Protein 4V3D (pdb70)

Radius of gyration: 32.62 Å; Cα contacts (8 Å, |Δi|>4): 1099; chains: 4; bounding box: 91×90×87 Å

InterPro domains:
  IPR011161 MHC class I-like antigen recognition-like [PF16497] (8-192)
  IPR011162 MHC classes I/II-like antigen recognition protein [SSF54452] (26-194)
  IPR015669 Endothelial protein C receptor [PTHR15349] (2-238)
  IPR037055 MHC class I-like antigen recognition-like superfamily [G3DSA:3.30.500.10] (18-210)

Solvent-accessible surface area: 38132 Å² total; per-residue (Å²): 105,139,54,103,86,22,94,0,46,3,1,43,3,32,125,162,183,33,156,0,29,92,40,0,30,78,7,24,88,24,136,151,101,154,76,9,74,8,47,12,37,11,67,0,78,28,47,126,185,138,107,111,21,97,0,95,4,44,58,13,74,77,122,65,164,110,64,99,100,86,10,43,2,26,60,2,16,10,37,6,1,38,22,3,1,13,3,1,6,53,0,28,56,28,6,74,129,10,93,110,80,60,57,134,97,28,111,66,149,16,18,127,9,2,94,4,1,26,62,0,5,118,26,9,54,84,2,7,66,28,0,36,109,8,29,97,95,127,132,119,12,36,115,52,17,27,11,43,14,68,26,4,5,12,7,12,2,6,0,1,6,75,81,36,132,120,7,55,54,60,6,68,96,4,46,106,27,0,93,129,24,67,86,93,115,138,68,4,1,4,74,3,2,4,66,10,0,88,84,21,2,70,90,12,86,100,61,43,116,100,121,82,12,29,29,42,11,39,0,89,1,115,43,12,19,38,0,102,2,40,8,64,10,32,14,22,58,134,40,5,21,4,22,14,5,33,10,26,104,13,38,11,13,15,25,80,77,44,19,128,116,146,32,30,53,165,51,56,72,45,47,53,36,67,5,19,22,25,12,0,18,11,10,2,5,44,51,53,96,101,34,90,49,108,10,41,11,97,1,56,15,0,0,57,42,42,139,150,64,81,163,22,101,4,18,11,87,18,18,40,104,78,72,64,28,1,10,2,85,17,87,152,0,57,13,84,42,54,38,173,102,138,40,43,29,12,78,2,10,28,101,10,14,43,63,21,95,64,11,49,98,91,26,56,94,69,0,43,61,76,2,19,80,30,0,108,144,54,109,137,22,98,0,79,3,23,32,0,31,91,173,189,43,155,0,23,93,44,0,43,100,18,24,114,139,131,50,37,53,8,59,0,81,56,72,137,176,122,119,109,23,105,0,96,27,55,182,246,101,116,95,13,42,2,17,65,2,16,9,36,5,2,34,12,4,0,6,2,1,6,36,0,29,60,39,4,95,202,41,112,127,119,111,19,48,118,18,4,104,3,0,26,69,0,5,120,35,9,47,83,1,20,67,30,0,45,125,19,26,120,86,127,143,96,12,45,122,48,17,51,19,45,14,65,28,5,4,10,8,11,0,7,2,0,2,62,82,37,131,122,6,39,55,60,5,63,101,4,44,104,35,0,94,132,21,60,81,94,73,222,145,79,4,0,4,89,5,2,1,46,10,1,76,85,16,3,70,85,0,102,96,49,56,125,167,143,86,11,33,28,41,10,40,0,76,2,133,38,12,19,49,6,113,1,12,8,48,8,27,38,15,64,115,19,8,21,2,23,22,4,50,20,46,115,13,58,12,30,26,17,83,114,42,15,125,117,146,28,30,54,164,49,58,72,44,46,58,31,65,5,29,19,24,10,0,18,10,10,3,7,43,54,65,100,100,31,90,48,106,11,42,13,100,1,55,14,0,0,49,45,43,132,162,66,76,166,23,100,5,16,12,88,18,19,36,101,79,70,72,28,1,10,1,96,17,106,170,0,47,13,82,41,54,39,171,106,126,44,44,31,12,78,0,10,29,95,6,14,42,64,20,90,58,10,48,102,88,26,56,96,70,0,44,60,73,2,19,111,34,10,120,142,67

Sequence (733 aa):
GDAKNTEINVINSGDKEGYIFEKLSEFCTNENNENGKNYEQWKCYYDNKKNNNKCKMEINIANSKLKNKVTSFDEFFDFWVRKLLIDTIKWETELTYCINNTDVTDCNKCNKNCVCFDKWVKQKEDEWTNIMKLFTNKHDIPKKYYLNINDLFDSFFFQVIYKFNEGEAKWNELKENLKKQIASSSEAAIKVLFNHIKEIATICKDNNTNQRLHMLQISYFRDPYHVWYQGNASLGGHLTHVLEGPDTNTTIIQLQPLQEPESWARTQSGLQSYLLQFHGLVRLVHQERTLAFPLTIRCFLGCELPPEGSRAHVFFEVAVNGSSFVSFRPERALWQADTQVTSGVVTFTLQQLNAYNRTRYELREFLEDTCVQYVQKHINTEINVINSGDKEGYIFEKLSEFCTNNYEQWKCYYDNKKNNNKCKMEIKNKVTSFDEFFDFWVRKLLIDTIKWETELTYCICNKCNKNCVCFDKWVKQKEDEWTNIMKLFTNKHDIPKKYYLNINDLFDSFFFQVIYKFNEGEAKWNELKENLKKQIASSKSEAAIKVLFNHIKEIATICKDNNTNQRLHMLQISYFRDPYHVWYQGNASLGGHLTHVLEGPDTNTTIIQLQPLQEPESWARTQSGLQSYLLQFHGLVRLVHQERTLAFPLTIRCFLGCELPPEGSRAHVFFEVAVNGSSFVSFRPERALWQADTQVTSGVVTFTLQQLNAYNRTRYELREFLEDTCVQYVQKH

Structure (mmCIF, N/CA/C/O backbone):
data_4V3D
#
_entry.id   4V3D
#
_cell.length_a   66.130
_cell.length_b   94.670
_cell.length_c   290.700
_cell.angle_alpha   90.00
_cell.angle_beta   90.00
_cell.angle_gamma   90.00
#
_symmetry.space_group_name_H-M   'C 2 2 21'
#
loop_
_entity.id
_entity.type
_entity.pdbx_description
1 polymer 'HB3VAR03 CIDRA DOMAIN'
2 polymer 'ENDOTHELIAL PROTEIN C RECEPTOR'
3 branched 2-acetamido-2-deoxy-beta-D-glucopyranose-(1-4)-2-acetamido-2-deoxy-beta-D-glucopyranose
4 branched alpha-D-mannopyranose-(1-4)-2-acetamido-2-deoxy-beta-D-glucopyranose-(1-4)-2-acetamido-2-deoxy-beta-D-glucopyranose
5 non-polymer PHOSPHATIDYLETHANOLAMINE
6 non-polymer 2-acetamido-2-deoxy-beta-D-glucopyranose
#
loop_
_atom_site.group_PDB
_atom_site.id
_atom_site.type_symbol
_atom_site.label_atom_id
_atom_site.label_alt_id
_atom_site.label_comp_id
_atom_site.label_asym_id
_atom_site.label_entity_id
_atom_site.label_seq_id
_atom_site.pdbx_PDB_ins_code
_atom_site.Cartn_x
_atom_site.Cartn_y
_atom_site.Cartn_z
_atom_site.occupancy
_atom_site.B_iso_or_equiv
_atom_site.auth_seq_id
_atom_site.auth_comp_id
_atom_site.auth_asym_id
_atom_site.auth_atom_id
_atom_site.pdbx_PDB_model_num
ATOM 1 N N . GLY A 1 32 ? -35.701 -31.941 -47.233 1.00 118.95 499 GLY A N 1
ATOM 2 C CA . GLY A 1 32 ? -35.647 -31.473 -48.610 1.00 115.60 499 GLY A CA 1
ATOM 3 C C . GLY A 1 32 ? -35.275 -32.569 -49.585 1.00 118.10 499 GLY A C 1
ATOM 4 O O . GLY A 1 32 ? -34.256 -33.242 -49.396 1.00 115.87 499 GLY A O 1
ATOM 5 N N . ASP A 1 33 ? -36.108 -32.752 -50.640 1.00 114.93 500 ASP A N 1
ATOM 6 C CA . ASP A 1 33 ? -35.924 -33.755 -51.705 1.00 113.10 500 ASP A CA 1
ATOM 7 C C . ASP A 1 33 ? -34.740 -33.398 -52.628 1.00 111.51 500 ASP A C 1
ATOM 8 O O . ASP A 1 33 ? -34.245 -32.268 -52.572 1.00 109.39 500 ASP A O 1
ATOM 13 N N . ALA A 1 34 ? -34.281 -34.367 -53.461 1.00 105.57 501 ALA A N 1
ATOM 14 C CA . ALA A 1 34 ? -33.158 -34.221 -54.399 1.00 100.83 501 ALA A CA 1
ATOM 15 C C . ALA A 1 34 ? -33.494 -33.274 -55.568 1.00 102.80 501 ALA A C 1
ATOM 16 O O . ALA A 1 34 ? -34.582 -33.398 -56.149 1.00 105.19 501 ALA A O 1
ATOM 18 N N . LYS A 1 35 ? -32.565 -32.339 -55.931 1.00 94.10 502 LYS A N 1
ATOM 19 C CA . LYS A 1 35 ? -32.864 -31.408 -57.026 1.00 91.93 502 LYS A CA 1
ATOM 20 C C . LYS A 1 35 ? -31.854 -31.256 -58.171 1.00 88.27 502 LYS A C 1
ATOM 21 O O . LYS A 1 35 ? -30.807 -31.905 -58.169 1.00 84.70 502 LYS A O 1
ATOM 27 N N . ASN A 1 36 ? -32.228 -30.426 -59.178 1.00 82.93 503 ASN A N 1
ATOM 28 C CA . ASN A 1 36 ? -31.488 -30.151 -60.409 1.00 79.07 503 ASN A CA 1
ATOM 29 C C . ASN A 1 36 ? -31.317 -28.649 -60.739 1.00 77.79 503 ASN A C 1
ATOM 30 O O . ASN A 1 36 ? -32.063 -27.822 -60.213 1.00 79.20 503 ASN A O 1
ATOM 35 N N . THR A 1 37 ? -30.363 -28.316 -61.651 1.00 68.69 504 THR A N 1
ATOM 36 C CA . THR A 1 37 ? -30.096 -26.955 -62.151 1.00 66.31 504 THR A CA 1
ATOM 37 C C . THR A 1 37 ? -29.476 -26.867 -63.520 1.00 66.04 504 THR A C 1
ATOM 38 O O . THR A 1 37 ? -28.920 -27.838 -64.021 1.00 63.44 504 THR A O 1
ATOM 42 N N . GLU A 1 38 ? -29.564 -25.663 -64.104 1.00 62.40 505 GLU A N 1
ATOM 43 C CA . GLU A 1 38 ? -29.048 -25.273 -65.402 1.00 61.15 505 GLU A CA 1
ATOM 44 C C . GLU A 1 38 ? -27.926 -24.253 -65.124 1.00 60.45 505 GLU A C 1
ATOM 45 O O . GLU A 1 38 ? -28.146 -23.265 -64.421 1.00 59.50 505 GLU A O 1
ATOM 51 N N . ILE A 1 39 ? -26.706 -24.554 -65.588 1.00 54.06 506 ILE A N 1
ATOM 52 C CA . ILE A 1 39 ? -25.529 -23.695 -65.394 1.00 50.37 506 ILE A CA 1
ATOM 53 C C . ILE A 1 39 ? -24.956 -23.366 -66.768 1.00 50.35 506 ILE A C 1
ATOM 54 O O . ILE A 1 39 ? -24.436 -24.251 -67.440 1.00 47.65 506 ILE A O 1
ATOM 59 N N . ASN A 1 40 ? -25.062 -22.109 -67.190 1.00 48.34 507 ASN A N 1
ATOM 60 C CA . ASN A 1 40 ? -24.465 -21.661 -68.454 1.00 48.05 507 ASN A CA 1
ATOM 61 C C . ASN A 1 40 ? -23.059 -21.216 -68.092 1.00 49.51 507 ASN A C 1
ATOM 62 O O . ASN A 1 40 ? -22.885 -20.210 -67.390 1.00 49.22 507 ASN A O 1
ATOM 67 N N . VAL A 1 41 ? -22.079 -22.027 -68.481 1.00 44.23 508 VAL A N 1
ATOM 68 C CA . VAL A 1 41 ? -20.659 -21.859 -68.187 1.00 41.78 508 VAL A CA 1
ATOM 69 C C . VAL A 1 41 ? -19.943 -21.130 -69.317 1.00 44.83 508 VAL A C 1
ATOM 70 O O . VAL A 1 41 ? -20.110 -21.485 -70.485 1.00 44.59 508 VAL A O 1
ATOM 74 N N . ILE A 1 42 ? -19.154 -20.095 -68.952 1.00 40.45 509 ILE A N 1
ATOM 75 C CA . ILE A 1 42 ? -18.274 -19.345 -69.843 1.00 38.16 509 ILE A CA 1
ATOM 76 C C . ILE A 1 42 ? -16.896 -19.914 -69.633 1.00 42.51 509 ILE A C 1
ATOM 77 O O . ILE A 1 42 ? -16.201 -19.612 -68.654 1.00 41.48 509 ILE A O 1
ATOM 82 N N . ASN A 1 43 ? -16.563 -20.856 -70.509 1.00 40.34 510 ASN A N 1
ATOM 83 C CA . ASN A 1 43 ? -15.321 -21.591 -70.466 1.00 40.19 510 ASN A CA 1
ATOM 84 C C . ASN A 1 43 ? -14.272 -20.983 -71.389 1.00 47.99 510 ASN A C 1
ATOM 85 O O . ASN A 1 43 ? -14.478 -20.931 -72.606 1.00 49.67 510 ASN A O 1
ATOM 90 N N . SER A 1 44 ? -13.142 -20.511 -70.810 1.00 45.81 511 SER A N 1
ATOM 91 C CA . SER A 1 44 ? -12.008 -19.985 -71.581 1.00 45.60 511 SER A CA 1
ATOM 92 C C . SER A 1 44 ? -11.334 -21.219 -72.235 1.00 52.98 511 SER A C 1
ATOM 93 O O . SER A 1 44 ? -11.736 -22.351 -71.961 1.00 53.96 511 SER A O 1
ATOM 96 N N . GLY A 1 45 ? -10.341 -21.026 -73.081 1.00 50.36 512 GLY A N 1
ATOM 97 C CA . GLY A 1 45 ? -9.710 -22.180 -73.713 1.00 51.06 512 GLY A CA 1
ATOM 98 C C . GLY A 1 45 ? -8.859 -23.024 -72.786 1.00 54.42 512 GLY A C 1
ATOM 99 O O . GLY A 1 45 ? -8.936 -22.900 -71.565 1.00 51.79 512 GLY A O 1
ATOM 100 N N . ASP A 1 46 ? -8.037 -23.884 -73.382 1.00 53.21 513 ASP A N 1
ATOM 101 C CA . ASP A 1 46 ? -7.070 -24.739 -72.705 1.00 53.42 513 ASP A CA 1
ATOM 102 C C . ASP A 1 46 ? -5.697 -24.493 -73.356 1.00 56.48 513 ASP A C 1
ATOM 103 O O . ASP A 1 46 ? -4.703 -25.138 -72.983 1.00 56.15 513 ASP A O 1
ATOM 108 N N . LYS A 1 47 ? -5.650 -23.488 -74.272 1.00 50.92 514 LYS A N 1
ATOM 109 C CA . LYS A 1 47 ? -4.479 -23.108 -75.054 1.00 51.22 514 LYS A CA 1
ATOM 110 C C . LYS A 1 47 ? -3.920 -21.696 -74.746 1.00 54.30 514 LYS A C 1
ATOM 111 O O . LYS A 1 47 ? -4.590 -20.895 -74.079 1.00 53.67 514 LYS A O 1
ATOM 117 N N . GLU A 1 48 ? -2.694 -21.397 -75.255 1.00 49.40 515 GLU A N 1
ATOM 118 C CA . GLU A 1 48 ? -2.016 -20.121 -75.049 1.00 48.68 515 GLU A CA 1
ATOM 119 C C . GLU A 1 48 ? -2.612 -18.970 -75.859 1.00 51.78 515 GLU A C 1
ATOM 120 O O . GLU A 1 48 ? -2.737 -19.037 -77.088 1.00 52.48 515 GLU A O 1
ATOM 126 N N . GLY A 1 49 ? -2.851 -17.879 -75.150 1.00 46.64 516 GLY A N 1
ATOM 127 C CA . GLY A 1 49 ? -3.352 -16.628 -75.695 1.00 46.72 516 GLY A CA 1
ATOM 128 C C . GLY A 1 49 ? -3.743 -15.669 -74.592 1.00 48.87 516 GLY A C 1
ATOM 129 O O . GLY A 1 49 ? -3.833 -16.068 -73.425 1.00 47.88 516 GLY A O 1
ATOM 130 N N . TYR A 1 50 ? -3.984 -14.396 -74.950 1.00 43.94 517 TYR A N 1
ATOM 131 C CA . TYR A 1 50 ? -4.463 -13.387 -74.008 1.00 42.42 517 TYR A CA 1
ATOM 132 C C . TYR A 1 50 ? -5.866 -13.837 -73.576 1.00 49.50 517 TYR A C 1
ATOM 133 O O . TYR A 1 50 ? -6.642 -14.261 -74.449 1.00 50.80 517 TYR A O 1
ATOM 142 N N . ILE A 1 51 ? -6.187 -13.765 -72.250 1.00 44.51 518 ILE A N 1
ATOM 143 C CA . ILE A 1 51 ? -7.511 -14.122 -71.710 1.00 42.80 518 ILE A CA 1
ATOM 144 C C . ILE A 1 51 ? -8.646 -13.329 -72.397 1.00 47.60 518 ILE A C 1
ATOM 145 O O . ILE A 1 51 ? -9.673 -13.927 -72.723 1.00 46.23 518 ILE A O 1
ATOM 150 N N . PHE A 1 52 ? -8.426 -12.012 -72.680 1.00 45.68 519 PHE A N 1
ATOM 151 C CA . PHE A 1 52 ? -9.415 -11.199 -73.387 1.00 46.68 519 PHE A CA 1
ATOM 152 C C . PHE A 1 52 ? -9.710 -11.813 -74.750 1.00 49.23 519 PHE A C 1
ATOM 153 O O . PHE A 1 52 ? -10.874 -12.033 -75.057 1.00 49.54 519 PHE A O 1
ATOM 161 N N . GLU A 1 53 ? -8.663 -12.109 -75.548 1.00 45.89 520 GLU A N 1
ATOM 162 C CA . GLU A 1 53 ? -8.764 -12.734 -76.879 1.00 46.38 520 GLU A CA 1
ATOM 163 C C . GLU A 1 53 ? -9.430 -14.102 -76.821 1.00 49.91 520 GLU A C 1
ATOM 164 O O . GLU A 1 53 ? -10.295 -14.388 -77.644 1.00 52.42 520 GLU A O 1
ATOM 170 N N . LYS A 1 54 ? -9.077 -14.925 -75.822 1.00 44.15 521 LYS A N 1
ATOM 171 C CA . LYS A 1 54 ? -9.680 -16.243 -75.590 1.00 42.81 521 LYS A CA 1
ATOM 172 C C . LYS A 1 54 ? -11.186 -16.125 -75.356 1.00 47.93 521 LYS A C 1
ATOM 173 O O . LYS A 1 54 ? -11.944 -16.923 -75.900 1.00 48.80 521 LYS A O 1
ATOM 179 N N . LEU A 1 55 ? -11.610 -15.108 -74.572 1.00 44.88 522 LEU A N 1
ATOM 180 C CA . LEU A 1 55 ? -12.999 -14.790 -74.203 1.00 43.85 522 LEU A CA 1
ATOM 181 C C . LEU A 1 55 ? -13.619 -13.657 -75.052 1.00 49.05 522 LEU A C 1
ATOM 182 O O . LEU A 1 55 ? -14.642 -13.096 -74.664 1.00 49.87 522 LEU A O 1
ATOM 187 N N . SER A 1 56 ? -13.012 -13.327 -76.196 1.00 46.79 523 SER A N 1
ATOM 188 C CA . SER A 1 56 ? -13.446 -12.251 -77.099 1.00 48.35 523 SER A CA 1
ATOM 189 C C . SER A 1 56 ? -14.967 -12.125 -77.357 1.00 50.94 523 SER A C 1
ATOM 190 O O . SER A 1 56 ? -15.534 -11.033 -77.234 1.00 50.81 523 SER A O 1
ATOM 193 N N . GLU A 1 57 ? -15.618 -13.234 -77.707 1.00 45.88 524 GLU A N 1
ATOM 194 C CA . GLU A 1 57 ? -17.055 -13.271 -78.004 1.00 45.48 524 GLU A CA 1
ATOM 195 C C . GLU A 1 57 ? -17.913 -13.035 -76.774 1.00 49.12 524 GLU A C 1
ATOM 196 O O . GLU A 1 57 ? -19.046 -12.597 -76.911 1.00 52.95 524 GLU A O 1
ATOM 202 N N . PHE A 1 58 ? -17.388 -13.326 -75.580 1.00 42.17 525 PHE A N 1
ATOM 203 C CA . PHE A 1 58 ? -18.074 -13.084 -74.309 1.00 40.30 525 PHE A CA 1
ATOM 204 C C . PHE A 1 58 ? -17.963 -11.583 -73.965 1.00 44.24 525 PHE A C 1
ATOM 205 O O . PHE A 1 58 ? -18.949 -10.978 -73.549 1.00 44.35 525 PHE A O 1
ATOM 213 N N . CYS A 1 59 ? -16.762 -10.992 -74.144 1.00 40.61 526 CYS A N 1
ATOM 214 C CA . CYS A 1 59 ? -16.496 -9.580 -73.885 1.00 41.41 526 CYS A CA 1
ATOM 215 C C . CYS A 1 59 ? -17.349 -8.662 -74.733 1.00 45.25 526 CYS A C 1
ATOM 216 O O . CYS A 1 59 ? -17.743 -7.595 -74.250 1.00 44.06 526 CYS A O 1
ATOM 219 N N . THR A 1 60 ? -17.617 -9.064 -76.008 1.00 42.53 527 THR A N 1
ATOM 220 C CA . THR A 1 60 ? -18.385 -8.266 -76.973 1.00 43.70 527 THR A CA 1
ATOM 221 C C . THR A 1 60 ? -19.857 -8.740 -77.132 1.00 49.73 527 THR A C 1
ATOM 222 O O . THR A 1 60 ? -20.523 -8.326 -78.076 1.00 53.15 527 THR A O 1
ATOM 226 N N . ASN A 1 61 ? -20.364 -9.585 -76.204 1.00 45.33 528 ASN A N 1
ATOM 227 C CA . ASN A 1 61 ? -21.704 -10.191 -76.252 1.00 46.83 528 ASN A CA 1
ATOM 228 C C . ASN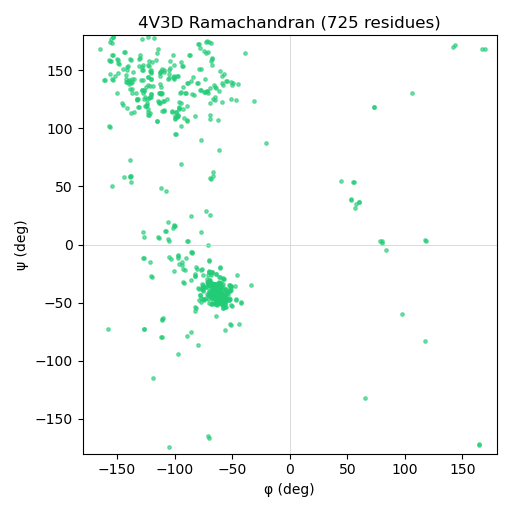 A 1 61 ? -22.946 -9.344 -75.867 1.00 54.00 528 ASN A C 1
ATOM 229 O O . ASN A 1 61 ? -24.062 -9.874 -75.751 1.00 55.29 528 ASN A O 1
ATOM 234 N N . GLU A 1 62 ? -22.763 -8.042 -75.721 1.00 52.18 529 GLU A N 1
ATOM 235 C CA . GLU A 1 62 ? -23.867 -7.117 -75.481 1.00 54.99 529 GLU A CA 1
ATOM 236 C C . GLU A 1 62 ? -24.762 -7.093 -76.754 1.00 62.94 529 GLU A C 1
ATOM 237 O O . GLU A 1 62 ? -24.241 -6.930 -77.865 1.00 61.99 529 GLU A O 1
ATOM 243 N N . ASN A 1 63 ? -26.085 -7.365 -76.586 1.00 63.24 530 ASN A N 1
ATOM 244 C CA . ASN A 1 63 ? -27.105 -7.466 -77.648 1.00 66.13 530 ASN A CA 1
ATOM 245 C C . ASN A 1 63 ? -26.703 -8.528 -78.695 1.00 73.61 530 ASN A C 1
ATOM 246 O O . ASN A 1 63 ? -27.022 -8.416 -79.886 1.00 73.41 530 ASN A O 1
ATOM 251 N N . ASN A 1 64 ? -25.993 -9.568 -78.225 1.00 73.59 531 ASN A N 1
ATOM 252 C CA . ASN A 1 64 ? -25.458 -10.624 -79.073 1.00 75.38 531 ASN A CA 1
ATOM 253 C C . ASN A 1 64 ? -25.657 -12.048 -78.528 1.00 82.07 531 ASN A C 1
ATOM 254 O O . ASN A 1 64 ? -25.528 -12.278 -77.316 1.00 80.93 531 ASN A O 1
ATOM 259 N N . GLU A 1 65 ? -25.943 -12.998 -79.461 1.00 81.28 532 GLU A N 1
ATOM 260 C CA . GLU A 1 65 ? -26.153 -14.441 -79.251 1.00 81.80 532 GLU A CA 1
ATOM 261 C C . GLU A 1 65 ? -24.922 -15.138 -78.648 1.00 84.95 532 GLU A C 1
ATOM 262 O O . GLU A 1 65 ? -23.786 -14.730 -78.925 1.00 83.51 532 GLU A O 1
ATOM 268 N N . ASN A 1 66 ? -25.165 -16.212 -77.859 1.00 81.77 533 ASN A N 1
ATOM 269 C CA . ASN A 1 66 ? -24.165 -17.055 -77.181 1.00 79.79 533 ASN A CA 1
ATOM 270 C C . ASN A 1 66 ? -23.038 -17.444 -78.145 1.00 82.56 533 ASN A C 1
ATOM 271 O O . ASN A 1 66 ? -23.315 -17.948 -79.238 1.00 83.77 533 ASN A O 1
ATOM 276 N N . GLY A 1 67 ? -21.800 -17.129 -77.758 1.00 76.24 534 GLY A N 1
ATOM 277 C CA . GLY A 1 67 ? -20.620 -17.343 -78.587 1.00 74.78 534 GLY A CA 1
ATOM 278 C C . GLY A 1 67 ? -19.750 -18.510 -78.193 1.00 77.01 534 GLY A C 1
ATOM 279 O O . GLY A 1 67 ? -20.102 -19.268 -77.285 1.00 76.85 534 GLY A O 1
ATOM 280 N N . LYS A 1 68 ? -18.588 -18.633 -78.885 1.00 71.88 535 LYS A N 1
ATOM 281 C CA . LYS A 1 68 ? -17.529 -19.652 -78.766 1.00 69.93 535 LYS A CA 1
ATOM 282 C C . LYS A 1 68 ? -17.269 -20.230 -77.352 1.00 70.53 535 LYS A C 1
ATOM 283 O O . LYS A 1 68 ? -16.945 -21.416 -77.221 1.00 68.50 535 LYS A O 1
ATOM 289 N N . ASN A 1 69 ? -17.420 -19.372 -76.313 1.00 66.07 536 ASN A N 1
ATOM 290 C CA . ASN A 1 69 ? -17.181 -19.629 -74.884 1.00 64.15 536 ASN A CA 1
ATOM 291 C C . ASN A 1 69 ? -18.371 -20.247 -74.146 1.00 68.99 536 ASN A C 1
ATOM 292 O O . ASN A 1 69 ? -18.158 -20.960 -73.151 1.00 66.94 536 ASN A O 1
ATOM 297 N N . TYR A 1 70 ? -19.620 -19.919 -74.597 1.00 67.44 537 TYR A N 1
ATOM 298 C CA . TYR A 1 70 ? -20.882 -20.342 -73.981 1.00 68.03 537 TYR A CA 1
ATOM 299 C C . TYR A 1 70 ? -21.129 -21.821 -74.019 1.00 65.42 537 TYR A C 1
ATOM 300 O O . TYR A 1 70 ? -21.033 -22.422 -75.081 1.00 64.63 537 TYR A O 1
ATOM 309 N N . GLU A 1 71 ? -21.420 -22.410 -72.836 1.00 58.80 538 GLU A N 1
ATOM 310 C CA . GLU A 1 71 ? -21.745 -23.833 -72.654 1.00 57.08 538 GLU A CA 1
ATOM 311 C C . GLU A 1 71 ? -22.851 -24.123 -71.608 1.00 58.29 538 GLU A C 1
ATOM 312 O O . GLU A 1 71 ? -22.721 -23.762 -70.439 1.00 57.27 538 GLU A O 1
ATOM 318 N N . GLN A 1 72 ? -23.973 -24.706 -72.068 1.00 54.27 539 GLN A N 1
ATOM 319 C CA . GLN A 1 72 ? -25.136 -24.983 -71.227 1.00 54.34 539 GLN A CA 1
ATOM 320 C C . GLN A 1 72 ? -25.128 -26.366 -70.602 1.00 54.39 539 GLN A C 1
ATOM 321 O O . GLN A 1 72 ? -25.319 -27.374 -71.280 1.00 53.49 539 GLN A O 1
ATOM 327 N N . TRP A 1 73 ? -24.911 -26.390 -69.293 1.00 49.08 540 TRP A N 1
ATOM 328 C CA . TRP A 1 73 ? -24.901 -27.600 -68.482 1.00 48.44 540 TRP A CA 1
ATOM 329 C C . TRP A 1 73 ? -26.219 -27.749 -67.745 1.00 56.73 540 TRP A C 1
ATOM 330 O O . TRP A 1 73 ? -26.912 -26.757 -67.492 1.00 57.50 540 TRP A O 1
ATOM 341 N N . LYS A 1 74 ? -26.551 -29.006 -67.414 1.00 54.98 541 LYS A N 1
ATOM 342 C CA . LYS A 1 74 ? -27.703 -29.437 -66.638 1.00 57.02 541 LYS A CA 1
ATOM 343 C C . LYS A 1 74 ? -27.177 -30.468 -65.638 1.00 59.28 541 LYS A C 1
ATOM 344 O O . LYS A 1 74 ? -26.700 -31.524 -66.047 1.00 57.80 541 LYS A O 1
ATOM 350 N N . CYS A 1 75 ? -27.218 -30.153 -64.342 1.00 56.89 542 CYS A N 1
ATOM 351 C CA . CYS A 1 75 ? -26.739 -31.064 -63.293 1.00 57.18 542 CYS A CA 1
ATOM 352 C C . CYS A 1 75 ? -27.862 -31.586 -62.401 1.00 67.93 542 CYS A C 1
ATOM 353 O O . CYS A 1 75 ? -28.848 -30.887 -62.172 1.00 68.64 542 CYS A O 1
ATOM 356 N N . TYR A 1 76 ? -27.701 -32.824 -61.909 1.00 69.36 543 TYR A N 1
ATOM 357 C CA . TYR A 1 76 ? -28.653 -33.529 -61.045 1.00 73.67 543 TYR A CA 1
ATOM 358 C C . TYR A 1 76 ? -27.918 -34.036 -59.815 1.00 77.55 543 TYR A C 1
ATOM 359 O O . TYR A 1 76 ? -26.818 -34.594 -59.948 1.00 74.94 543 TYR A O 1
ATOM 368 N N . TYR A 1 77 ? -28.497 -33.814 -58.617 1.00 76.66 544 TYR A N 1
ATOM 369 C CA . TYR A 1 77 ? -27.869 -34.229 -57.365 1.00 76.72 544 TYR A CA 1
ATOM 370 C C . TYR A 1 77 ? -28.832 -34.806 -56.326 1.00 86.19 544 TYR A C 1
ATOM 371 O O . TYR A 1 77 ? -29.939 -34.293 -56.155 1.00 87.44 544 TYR A O 1
ATOM 380 N N . ASP A 1 78 ? -28.364 -35.877 -55.624 1.00 85.76 545 ASP A N 1
ATOM 381 C CA . ASP A 1 78 ? -28.948 -36.611 -54.484 1.00 89.25 545 ASP A CA 1
ATOM 382 C C . ASP A 1 78 ? -27.793 -36.999 -53.526 1.00 96.00 545 ASP A C 1
ATOM 383 O O . ASP A 1 78 ? -26.695 -37.344 -53.987 1.00 92.81 545 ASP A O 1
ATOM 388 N N . ASN A 1 79 ? -28.042 -36.946 -52.200 1.00 97.94 546 ASN A N 1
ATOM 389 C CA . ASN A 1 79 ? -27.033 -37.264 -51.174 1.00 98.51 546 ASN A CA 1
ATOM 390 C C . ASN A 1 79 ? -26.554 -38.729 -51.198 1.00 103.64 546 ASN A C 1
ATOM 391 O O . ASN A 1 79 ? -25.353 -38.981 -51.390 1.00 100.52 546 ASN A O 1
ATOM 396 N N . LYS A 1 80 ? -27.489 -39.678 -50.965 1.00 103.78 547 LYS A N 1
ATOM 397 C CA . LYS A 1 80 ? -27.195 -41.111 -50.919 1.00 104.53 547 LYS A CA 1
ATOM 398 C C . LYS A 1 80 ? -26.849 -41.720 -52.283 1.00 107.85 547 LYS A C 1
ATOM 399 O O . LYS A 1 80 ? -26.027 -42.645 -52.337 1.00 107.62 547 LYS A O 1
ATOM 405 N N . LYS A 1 81 ? -27.437 -41.185 -53.381 1.00 102.83 548 LYS A N 1
ATOM 406 C CA . LYS A 1 81 ? -27.172 -41.669 -54.736 1.00 100.66 548 LYS A CA 1
ATOM 407 C C . LYS A 1 81 ? -25.782 -41.270 -55.190 1.00 100.20 548 LYS A C 1
ATOM 408 O O . LYS A 1 81 ? -25.384 -40.114 -55.014 1.00 99.08 548 LYS A O 1
ATOM 414 N N . ASN A 1 82 ? -25.025 -42.230 -55.735 1.00 94.18 549 ASN A N 1
ATOM 415 C CA . ASN A 1 82 ? -23.680 -41.952 -56.236 1.00 89.97 549 ASN A CA 1
ATOM 416 C C . ASN A 1 82 ? -23.692 -41.638 -57.742 1.00 90.68 549 ASN A C 1
ATOM 417 O O . ASN A 1 82 ? -22.750 -41.015 -58.243 1.00 88.21 549 ASN A O 1
ATOM 422 N N . ASN A 1 83 ? -24.820 -41.971 -58.431 1.00 86.53 550 ASN A N 1
ATOM 423 C CA . ASN A 1 83 ? -25.077 -41.712 -59.856 1.00 83.93 550 ASN A CA 1
ATOM 424 C C . ASN A 1 83 ? -25.370 -40.228 -60.230 1.00 80.62 550 ASN A C 1
ATOM 425 O O . ASN A 1 83 ? -26.086 -39.963 -61.203 1.00 79.71 550 ASN A O 1
ATOM 430 N N . ASN A 1 84 ? -24.813 -39.267 -59.460 1.00 72.46 551 ASN A N 1
ATOM 431 C CA . ASN A 1 84 ? -24.999 -37.827 -59.692 1.00 70.19 551 ASN A CA 1
ATOM 432 C C . ASN A 1 84 ? -24.275 -37.385 -60.982 1.00 68.46 551 ASN A C 1
ATOM 433 O O . ASN A 1 84 ? -23.049 -37.471 -61.065 1.00 65.61 551 ASN A O 1
ATOM 438 N N . LYS A 1 85 ? -25.057 -37.010 -62.013 1.00 63.07 552 LYS A N 1
ATOM 439 C CA . LYS A 1 85 ? -24.542 -36.702 -63.346 1.00 60.40 552 LYS A CA 1
ATOM 440 C C . LYS A 1 85 ? -24.874 -35.305 -63.874 1.00 61.38 552 LYS A C 1
ATOM 441 O O . LYS A 1 85 ? -25.876 -34.707 -63.489 1.00 61.82 552 LYS A O 1
ATOM 447 N N . CYS A 1 86 ? -24.020 -34.803 -64.777 1.00 55.28 553 CYS A N 1
ATOM 448 C CA . CYS A 1 86 ? -24.173 -33.519 -65.457 1.00 54.18 553 CYS A CA 1
ATOM 449 C C . CYS A 1 86 ? -24.244 -33.740 -66.969 1.00 59.49 553 CYS A C 1
ATOM 450 O O . CYS A 1 86 ? -23.578 -34.631 -67.501 1.00 57.87 553 CYS A O 1
ATOM 453 N N . LYS A 1 87 ? -25.082 -32.951 -67.649 1.00 59.50 554 LYS A N 1
ATOM 454 C CA . LYS A 1 87 ? -25.282 -33.063 -69.095 1.00 61.02 554 LYS A CA 1
ATOM 455 C C . LYS A 1 87 ? -24.926 -31.751 -69.788 1.00 66.26 554 LYS A C 1
ATOM 456 O O . LYS A 1 87 ? -25.377 -30.686 -69.373 1.00 64.84 554 LYS A O 1
ATOM 462 N N . MET A 1 88 ? -24.100 -31.849 -70.829 1.00 65.08 555 MET A N 1
ATOM 463 C CA . MET A 1 88 ? -23.637 -30.753 -71.660 1.00 65.64 555 MET A CA 1
ATOM 464 C C . MET A 1 88 ? -24.568 -30.630 -72.901 1.00 76.93 555 MET A C 1
ATOM 465 O O . MET A 1 88 ? -24.514 -31.444 -73.825 1.00 76.29 555 MET A O 1
ATOM 470 N N . GLU A 1 89 ? -25.476 -29.643 -72.864 1.00 79.63 556 GLU A N 1
ATOM 471 C CA . GLU A 1 89 ? -26.424 -29.395 -73.944 1.00 84.04 556 GLU A CA 1
ATOM 472 C C . GLU A 1 89 ? -25.716 -28.624 -75.064 1.00 91.85 556 GLU A C 1
ATOM 473 O O . GLU A 1 89 ? -25.165 -29.253 -75.974 1.00 91.03 556 GLU A O 1
ATOM 479 N N . ILE A 1 90 ? -25.688 -27.274 -74.965 1.00 92.04 557 ILE A N 1
ATOM 480 C CA . ILE A 1 90 ? -25.092 -26.382 -75.963 1.00 93.04 557 ILE A CA 1
ATOM 481 C C . ILE A 1 90 ? -23.603 -26.184 -75.755 1.00 97.72 557 ILE A C 1
ATOM 482 O O . ILE A 1 90 ? -23.141 -26.073 -74.625 1.00 95.44 557 ILE A O 1
ATOM 487 N N . ASN A 1 91 ? -22.866 -26.141 -76.869 1.00 97.18 558 ASN A N 1
ATOM 488 C CA . ASN A 1 91 ? -21.435 -25.871 -76.965 1.00 96.18 558 ASN A CA 1
ATOM 489 C C . ASN A 1 91 ? -21.240 -25.213 -78.327 1.00 103.37 558 ASN A C 1
ATOM 490 O O . ASN A 1 91 ? -21.785 -25.701 -79.322 1.00 104.84 558 ASN A O 1
ATOM 495 N N . ILE A 1 92 ? -20.531 -24.072 -78.362 1.00 100.53 559 ILE A N 1
ATOM 496 C CA . ILE A 1 92 ? -20.320 -23.300 -79.599 1.00 102.09 559 ILE A CA 1
ATOM 497 C C . ILE A 1 92 ? -18.911 -23.541 -80.235 1.00 107.10 559 ILE A C 1
ATOM 498 O O . ILE A 1 92 ? -18.747 -23.367 -81.450 1.00 107.11 559 ILE A O 1
ATOM 503 N N . ALA A 1 93 ? -17.923 -23.998 -79.415 1.00 103.94 560 ALA A N 1
ATOM 504 C CA . ALA A 1 93 ? -16.540 -24.278 -79.832 1.00 103.38 560 ALA A CA 1
ATOM 505 C C . ALA A 1 93 ? -16.367 -25.534 -80.725 1.00 109.16 560 ALA A C 1
ATOM 506 O O . ALA A 1 93 ? -15.678 -25.451 -81.748 1.00 109.61 560 ALA A O 1
ATOM 508 N N . ASN A 1 94 ? -16.981 -26.681 -80.347 1.00 106.29 561 ASN A N 1
ATOM 509 C CA . ASN A 1 94 ? -16.888 -27.930 -81.118 1.00 107.55 561 ASN A CA 1
ATOM 510 C C . ASN A 1 94 ? -18.105 -28.124 -82.045 1.00 114.59 561 ASN A C 1
ATOM 511 O O . ASN A 1 94 ? -18.111 -27.601 -83.167 1.00 115.49 561 ASN A O 1
ATOM 516 N N . SER A 1 95 ? -19.127 -28.869 -81.567 1.00 112.26 562 SER A N 1
ATOM 517 C CA . SER A 1 95 ? -20.377 -29.163 -82.279 1.00 114.59 562 SER A CA 1
ATOM 518 C C . SER A 1 95 ? -21.546 -28.466 -81.550 1.00 118.40 562 SER A C 1
ATOM 519 O O . SER A 1 95 ? -21.505 -28.361 -80.318 1.00 117.68 562 SER A O 1
ATOM 522 N N . LYS A 1 96 ? -22.569 -27.986 -82.313 1.00 114.81 563 LYS A N 1
ATOM 523 C CA . LYS A 1 96 ? -23.763 -27.235 -81.859 1.00 114.31 563 LYS A CA 1
ATOM 524 C C . LYS A 1 96 ? -24.489 -27.748 -80.575 1.00 115.91 563 LYS A C 1
ATOM 525 O O . LYS A 1 96 ? -24.472 -27.053 -79.550 1.00 114.00 563 LYS A O 1
ATOM 531 N N . LEU A 1 97 ? -25.134 -28.941 -80.650 1.00 111.93 564 LEU A N 1
ATOM 532 C CA . LEU A 1 97 ? -25.878 -29.586 -79.554 1.00 110.93 564 LEU A CA 1
ATOM 533 C C . LEU A 1 97 ? -25.103 -30.817 -78.992 1.00 110.85 564 LEU A C 1
ATOM 534 O O . LEU A 1 97 ? -25.703 -31.882 -78.778 1.00 112.79 564 LEU A O 1
ATOM 539 N N . LYS A 1 98 ? -23.773 -30.652 -78.752 1.00 100.82 565 LYS A N 1
ATOM 540 C CA . LYS A 1 98 ? -22.840 -31.697 -78.294 1.00 97.21 565 LYS A CA 1
ATOM 541 C C . LYS A 1 98 ? -23.198 -32.283 -76.910 1.00 96.77 565 LYS A C 1
ATOM 542 O O . LYS A 1 98 ? -22.612 -31.897 -75.897 1.00 95.16 565 LYS A O 1
ATOM 548 N N . ASN A 1 99 ? -24.154 -33.237 -76.887 1.00 91.62 566 ASN A N 1
ATOM 549 C CA . ASN A 1 99 ? -24.694 -33.873 -75.677 1.00 90.15 566 ASN A CA 1
ATOM 550 C C . ASN A 1 99 ? -23.759 -34.773 -74.825 1.00 87.50 566 ASN A C 1
ATOM 551 O O . ASN A 1 99 ? -24.033 -35.970 -74.645 1.00 88.91 566 ASN A O 1
ATOM 556 N N . LYS A 1 100 ? -22.679 -34.160 -74.273 1.00 75.66 567 LYS A N 1
ATOM 557 C CA . LYS A 1 100 ? -21.686 -34.781 -73.394 1.00 70.73 567 LYS A CA 1
ATOM 558 C C . LYS A 1 100 ? -22.286 -35.024 -71.997 1.00 67.91 567 LYS A C 1
ATOM 559 O O . LYS A 1 100 ? -23.074 -34.221 -71.514 1.00 68.42 567 LYS A O 1
ATOM 565 N N . VAL A 1 101 ? -21.933 -36.141 -71.368 1.00 58.79 568 VAL A N 1
ATOM 566 C CA . VAL A 1 101 ? -22.401 -36.490 -70.025 1.00 56.42 568 VAL A CA 1
ATOM 567 C C . VAL A 1 101 ? -21.175 -36.783 -69.145 1.00 56.40 568 VAL A C 1
ATOM 568 O O . VAL A 1 101 ? -20.322 -37.608 -69.489 1.00 56.63 568 VAL A O 1
ATOM 572 N N . THR A 1 102 ? -21.076 -36.083 -68.026 1.00 48.22 569 THR A N 1
ATOM 573 C CA . THR A 1 102 ? -20.013 -36.304 -67.057 1.00 44.76 569 THR A CA 1
ATOM 574 C C . THR A 1 102 ? -20.686 -36.613 -65.724 1.00 47.25 569 THR A C 1
ATOM 575 O O . THR A 1 102 ? -21.910 -36.602 -65.627 1.00 47.39 569 THR A O 1
ATOM 579 N N . SER A 1 103 ? -19.884 -36.887 -64.696 1.00 43.73 570 SER A N 1
ATOM 580 C CA . SER A 1 103 ? -20.355 -37.065 -63.326 1.00 43.10 570 SER A CA 1
ATOM 581 C C . SER A 1 103 ? -20.372 -35.655 -62.729 1.00 42.64 570 SER A C 1
ATOM 582 O O . SER A 1 103 ? -19.734 -34.756 -63.284 1.00 39.24 570 SER A O 1
ATOM 585 N N . PHE A 1 104 ? -21.082 -35.449 -61.611 1.00 40.51 571 PHE A N 1
ATOM 586 C CA . PHE A 1 104 ? -21.090 -34.136 -60.970 1.00 38.74 571 PHE A CA 1
ATOM 587 C C . PHE A 1 104 ? -19.672 -33.737 -60.539 1.00 40.92 571 PHE A C 1
ATOM 588 O O . PHE A 1 104 ? -19.234 -32.627 -60.843 1.00 42.00 571 PHE A O 1
ATOM 596 N N . ASP A 1 105 ? -18.948 -34.673 -59.912 1.00 35.62 572 ASP A N 1
ATOM 597 C CA . ASP A 1 105 ? -17.572 -34.540 -59.448 1.00 33.92 572 ASP A CA 1
ATOM 598 C C . ASP A 1 105 ? -16.596 -34.135 -60.557 1.00 36.92 572 ASP A C 1
ATOM 599 O O . ASP A 1 105 ? -15.675 -33.352 -60.298 1.00 33.57 572 ASP A O 1
ATOM 604 N N . GLU A 1 106 ? -16.789 -34.669 -61.780 1.00 35.46 573 GLU A N 1
ATOM 605 C CA . GLU A 1 106 ? -15.963 -34.319 -62.937 1.00 34.72 573 GLU A CA 1
ATOM 606 C C . GLU A 1 106 ? -16.208 -32.861 -63.327 1.00 40.82 573 GLU A C 1
ATOM 607 O O . GLU A 1 106 ? -15.242 -32.123 -63.560 1.00 42.50 573 GLU A O 1
ATOM 613 N N . PHE A 1 107 ? -17.497 -32.460 -63.399 1.00 35.97 574 PHE A N 1
ATOM 614 C CA . PHE A 1 107 ? -17.930 -31.113 -63.759 1.00 34.13 574 PHE A CA 1
ATOM 615 C C . PHE A 1 107 ? -17.430 -30.110 -62.732 1.00 36.13 574 PHE A C 1
ATOM 616 O O . PHE A 1 107 ? -16.863 -29.072 -63.097 1.00 35.77 574 PHE A O 1
ATOM 624 N N . PHE A 1 108 ? -17.694 -30.400 -61.454 1.00 31.23 575 PHE A N 1
ATOM 625 C CA . PHE A 1 108 ? -17.304 -29.539 -60.353 1.00 30.52 575 PHE A CA 1
ATOM 626 C C . PHE A 1 108 ? -15.772 -29.326 -60.264 1.00 32.65 575 PHE A C 1
ATOM 627 O O . PHE A 1 108 ? -15.340 -28.196 -60.061 1.00 31.70 575 PHE A O 1
ATOM 635 N N . ASP A 1 109 ? -14.961 -30.393 -60.475 1.00 30.38 576 ASP A N 1
ATOM 636 C CA . ASP A 1 109 ? -13.488 -30.347 -60.497 1.00 29.16 576 ASP A CA 1
ATOM 637 C C . ASP A 1 109 ? -13.026 -29.448 -61.636 1.00 31.89 576 ASP A C 1
ATOM 638 O O . ASP A 1 109 ? -12.134 -28.627 -61.455 1.00 30.51 576 ASP A O 1
ATOM 643 N N . PHE A 1 110 ? -13.648 -29.586 -62.793 1.00 31.25 577 PHE A N 1
ATOM 644 C CA . PHE A 1 110 ? -13.343 -28.766 -63.962 1.00 32.68 577 PHE A CA 1
ATOM 645 C C . PHE A 1 110 ? -13.670 -27.286 -63.677 1.00 37.05 577 PHE A C 1
ATOM 646 O O . PHE A 1 110 ? -12.874 -26.400 -64.000 1.00 36.51 577 PHE A O 1
ATOM 654 N N . TRP A 1 111 ? -14.843 -27.040 -63.069 1.00 33.33 578 TRP A N 1
ATOM 655 C CA . TRP A 1 111 ? -15.328 -25.706 -62.781 1.00 32.31 578 TRP A CA 1
ATOM 656 C C . TRP A 1 111 ? -14.428 -24.975 -61.819 1.00 35.26 578 TRP A C 1
ATOM 657 O O . TRP A 1 111 ? -14.110 -23.805 -62.066 1.00 36.97 578 TRP A O 1
ATOM 668 N N . VAL A 1 112 ? -14.012 -25.646 -60.738 1.00 29.17 579 VAL A N 1
ATOM 669 C CA . VAL A 1 112 ? -13.139 -25.045 -59.720 1.00 27.76 579 VAL A CA 1
ATOM 670 C C . VAL A 1 112 ? -11.744 -24.834 -60.292 1.00 30.24 579 VAL A C 1
ATOM 671 O O . VAL A 1 112 ? -11.222 -23.726 -60.216 1.00 32.56 579 VAL A O 1
ATOM 675 N N . ARG A 1 113 ? -11.165 -25.879 -60.894 1.00 24.69 580 ARG A N 1
ATOM 676 C CA . ARG A 1 113 ? -9.844 -25.845 -61.529 1.00 25.17 580 ARG A CA 1
ATOM 677 C C . ARG A 1 113 ? -9.744 -24.689 -62.539 1.00 29.16 580 ARG A C 1
ATOM 678 O O . ARG A 1 113 ? -8.763 -23.944 -62.531 1.00 30.07 580 ARG A O 1
ATOM 686 N N . LYS A 1 114 ? -10.775 -24.533 -63.388 1.00 24.51 581 LYS A N 1
ATOM 687 C CA . LYS A 1 114 ? -10.825 -23.483 -64.399 1.00 22.37 581 LYS A CA 1
ATOM 688 C C . LYS A 1 114 ? -11.060 -22.103 -63.796 1.00 27.18 581 LYS A C 1
ATOM 689 O O . LYS A 1 114 ? -10.490 -21.150 -64.289 1.00 27.41 581 LYS A O 1
ATOM 695 N N . LEU A 1 115 ? -11.812 -21.997 -62.674 1.00 26.00 582 LEU A N 1
ATOM 696 C CA . LEU A 1 115 ? -12.040 -20.722 -61.971 1.00 25.86 582 LEU A CA 1
ATOM 697 C C . LEU A 1 115 ? -10.702 -20.222 -61.431 1.00 32.09 582 LEU A C 1
ATOM 698 O O . LEU A 1 115 ? -10.393 -19.041 -61.565 1.00 33.71 582 LEU A O 1
ATOM 703 N N . LEU A 1 116 ? -9.904 -21.141 -60.862 1.00 28.03 583 LEU A N 1
ATOM 704 C CA . LEU A 1 116 ? -8.589 -20.851 -60.304 1.00 27.64 583 LEU A CA 1
ATOM 705 C C . LEU A 1 116 ? -7.567 -20.473 -61.372 1.00 33.08 583 LEU A C 1
ATOM 706 O O . LEU A 1 116 ? -6.848 -19.496 -61.175 1.00 34.94 583 LEU A O 1
ATOM 711 N N . ILE A 1 117 ? -7.514 -21.213 -62.503 1.00 28.45 584 ILE A N 1
ATOM 712 C CA . ILE A 1 117 ? -6.591 -20.919 -63.619 1.00 27.66 584 ILE A CA 1
ATOM 713 C C . ILE A 1 117 ? -6.927 -19.545 -64.252 1.00 33.02 584 ILE A C 1
ATOM 714 O O . ILE A 1 117 ? -6.009 -18.763 -64.509 1.00 32.00 584 ILE A O 1
ATOM 719 N N . ASP A 1 118 ? -8.234 -19.264 -64.521 1.00 31.20 585 ASP A N 1
ATOM 720 C CA . ASP A 1 118 ? -8.666 -17.988 -65.120 1.00 31.61 585 ASP A CA 1
ATOM 721 C C . ASP A 1 118 ? -8.386 -16.791 -64.198 1.00 37.57 585 ASP A C 1
ATOM 722 O O . ASP A 1 118 ? -7.987 -15.735 -64.685 1.00 36.61 585 ASP A O 1
ATOM 727 N N . THR A 1 119 ? -8.580 -16.960 -62.867 1.00 35.32 586 THR A N 1
ATOM 728 C CA . THR A 1 119 ? -8.304 -15.927 -61.859 1.00 34.92 586 THR A CA 1
ATOM 729 C C . THR A 1 119 ? -6.850 -15.479 -61.983 1.00 38.74 586 THR A C 1
ATOM 730 O O . THR A 1 119 ? -6.605 -14.280 -62.114 1.00 40.58 586 THR A O 1
ATOM 734 N N . ILE A 1 120 ? -5.902 -16.442 -62.000 1.00 32.79 587 ILE A N 1
ATOM 735 C CA . ILE A 1 120 ? -4.460 -16.215 -62.152 1.00 32.53 587 ILE A CA 1
ATOM 736 C C . ILE A 1 120 ? -4.117 -15.548 -63.498 1.00 37.31 587 ILE A C 1
ATOM 737 O O . ILE A 1 120 ? -3.420 -14.544 -63.507 1.00 38.39 587 ILE A O 1
ATOM 742 N N . LYS A 1 121 ? -4.674 -16.053 -64.605 1.00 35.32 588 LYS A N 1
ATOM 743 C CA . LYS A 1 121 ? -4.520 -15.520 -65.964 1.00 35.61 588 LYS A CA 1
ATOM 744 C C . LYS A 1 121 ? -5.027 -14.054 -66.040 1.00 41.65 588 LYS A C 1
ATOM 745 O O . LYS A 1 121 ? -4.296 -13.191 -66.532 1.00 44.12 588 LYS A O 1
ATOM 751 N N . TRP A 1 122 ? -6.243 -13.780 -65.531 1.00 35.97 589 TRP A N 1
ATOM 752 C CA . TRP A 1 122 ? -6.830 -12.443 -65.497 1.00 36.31 589 TRP A CA 1
ATOM 753 C C . TRP A 1 122 ? -6.006 -11.501 -64.651 1.00 44.65 589 TRP A C 1
ATOM 754 O O . TRP A 1 122 ? -5.785 -10.366 -65.067 1.00 48.28 589 TRP A O 1
ATOM 765 N N . GLU A 1 123 ? -5.582 -11.950 -63.447 1.00 40.97 590 GLU A N 1
ATOM 766 C CA . GLU A 1 123 ? -4.834 -11.136 -62.488 1.00 41.58 590 GLU A CA 1
ATOM 767 C C . GLU A 1 123 ? -3.481 -10.700 -63.036 1.00 45.29 590 GLU A C 1
ATOM 768 O O . GLU A 1 123 ? -3.086 -9.555 -62.826 1.00 46.61 590 GLU A O 1
ATOM 774 N N . THR A 1 124 ? -2.782 -11.602 -63.736 1.00 39.38 591 THR A N 1
ATOM 775 C CA . THR A 1 124 ? -1.492 -11.289 -64.340 1.00 39.44 591 THR A CA 1
ATOM 776 C C . THR A 1 124 ? -1.659 -10.318 -65.528 1.00 44.28 591 THR A C 1
ATOM 777 O O . THR A 1 124 ? -0.825 -9.442 -65.731 1.00 46.40 591 THR A O 1
ATOM 781 N N . GLU A 1 125 ? -2.751 -10.444 -66.281 1.00 40.64 592 GLU A N 1
ATOM 782 C CA . GLU A 1 125 ? -3.035 -9.536 -67.380 1.00 42.60 592 GLU A CA 1
ATOM 783 C C . GLU A 1 125 ? -3.412 -8.153 -66.832 1.00 49.67 592 GLU A C 1
ATOM 784 O O . GLU A 1 125 ? -2.895 -7.156 -67.328 1.00 51.69 592 GLU A O 1
ATOM 790 N N . LEU A 1 126 ? -4.236 -8.093 -65.766 1.00 46.01 593 LEU A N 1
ATOM 791 C CA . LEU A 1 126 ? -4.633 -6.833 -65.125 1.00 46.53 593 LEU A CA 1
ATOM 792 C C . LEU A 1 126 ? -3.564 -6.181 -64.216 1.00 51.76 593 LEU A C 1
ATOM 793 O O . LEU A 1 126 ? -3.663 -4.981 -63.958 1.00 52.16 593 LEU A O 1
ATOM 798 N N . THR A 1 127 ? -2.572 -6.950 -63.716 1.00 48.80 594 THR A N 1
ATOM 799 C CA . THR A 1 127 ? -1.475 -6.384 -62.897 1.00 49.81 594 THR A CA 1
ATOM 800 C C . THR A 1 127 ? -0.495 -5.674 -63.843 1.00 54.37 594 THR A C 1
ATOM 801 O O . THR A 1 127 ? 0.043 -4.625 -63.494 1.00 54.01 594 THR A O 1
ATOM 805 N N . TYR A 1 128 ? -0.333 -6.217 -65.070 1.00 52.81 595 TYR A N 1
ATOM 806 C CA . TYR A 1 128 ? 0.495 -5.641 -66.121 1.00 55.87 595 TYR A CA 1
ATOM 807 C C . TYR A 1 128 ? -0.013 -4.225 -66.372 1.00 62.80 595 TYR A C 1
ATOM 808 O O . TYR A 1 128 ? 0.760 -3.266 -66.376 1.00 65.04 595 TYR A O 1
ATOM 817 N N . CYS A 1 129 ? -1.321 -4.128 -66.621 1.00 59.78 596 CYS A N 1
ATOM 818 C CA . CYS A 1 129 ? -2.047 -2.917 -66.930 1.00 61.25 596 CYS A CA 1
ATOM 819 C C . CYS A 1 129 ? -1.972 -1.826 -65.904 1.00 65.95 596 CYS A C 1
ATOM 820 O O . CYS A 1 129 ? -1.834 -0.679 -66.308 1.00 67.87 596 CYS A O 1
ATOM 823 N N . ILE A 1 130 ? -1.959 -2.155 -64.601 1.00 61.91 597 ILE A N 1
ATOM 824 C CA . ILE A 1 130 ? -1.799 -1.153 -63.541 1.00 64.38 597 ILE A CA 1
ATOM 825 C C . ILE A 1 130 ? -0.379 -0.501 -63.646 1.00 74.53 597 ILE A C 1
ATOM 826 O O . ILE A 1 130 ? -0.258 0.732 -63.539 1.00 75.81 597 ILE A O 1
ATOM 831 N N . ASN A 1 131 ? 0.665 -1.330 -63.925 1.00 72.72 598 ASN A N 1
ATOM 832 C CA . ASN A 1 131 ? 2.064 -0.888 -64.060 1.00 75.02 598 ASN A CA 1
ATOM 833 C C . ASN A 1 131 ? 2.438 -0.380 -65.470 1.00 81.93 598 ASN A C 1
ATOM 834 O O . ASN A 1 131 ? 3.551 0.123 -65.651 1.00 83.49 598 ASN A O 1
ATOM 839 N N . ASN A 1 132 ? 1.514 -0.504 -66.456 1.00 79.02 599 ASN A N 1
ATOM 840 C CA . ASN A 1 132 ? 1.700 -0.069 -67.851 1.00 80.57 599 ASN A CA 1
ATOM 841 C C . ASN A 1 132 ? 0.450 0.626 -68.428 1.00 86.40 599 ASN A C 1
ATOM 842 O O . ASN A 1 132 ? -0.053 0.230 -69.485 1.00 85.25 599 ASN A O 1
ATOM 847 N N . THR A 1 133 ? -0.053 1.658 -67.727 1.00 85.92 600 THR A N 1
ATOM 848 C CA . THR A 1 133 ? -1.239 2.411 -68.154 1.00 86.96 600 THR A CA 1
ATOM 849 C C . THR A 1 133 ? -0.915 3.747 -68.794 1.00 95.49 600 THR A C 1
ATOM 850 O O . THR A 1 133 ? 0.184 4.286 -68.629 1.00 97.00 600 THR A O 1
ATOM 854 N N . ASP A 1 134 ? -1.910 4.287 -69.506 1.00 93.75 601 ASP A N 1
ATOM 855 C CA . ASP A 1 134 ? -1.870 5.581 -70.174 1.00 96.05 601 ASP A CA 1
ATOM 856 C C . ASP A 1 134 ? -2.717 6.586 -69.359 1.00 102.24 601 ASP A C 1
ATOM 857 O O . ASP A 1 134 ? -3.718 6.199 -68.735 1.00 100.23 601 ASP A O 1
ATOM 862 N N . VAL A 1 135 ? -2.297 7.868 -69.347 1.00 102.38 602 VAL A N 1
ATOM 863 C CA . VAL A 1 135 ? -3.031 8.968 -68.700 1.00 103.58 602 VAL A CA 1
ATOM 864 C C . VAL A 1 135 ? -4.142 9.412 -69.689 1.00 107.71 602 VAL A C 1
ATOM 865 O O . VAL A 1 135 ? -5.139 10.022 -69.288 1.00 107.86 602 VAL A O 1
ATOM 869 N N . THR A 1 136 ? -3.947 9.045 -70.982 1.00 103.67 603 THR A N 1
ATOM 870 C CA . THR A 1 136 ? -4.808 9.291 -72.143 1.00 103.41 603 THR A CA 1
ATOM 871 C C . THR A 1 136 ? -5.381 7.927 -72.608 1.00 102.88 603 THR A C 1
ATOM 872 O O . THR A 1 136 ? -5.343 7.578 -73.793 1.00 102.12 603 THR A O 1
ATOM 876 N N . ASP A 1 137 ? -5.911 7.169 -71.634 1.00 96.62 604 ASP A N 1
ATOM 877 C CA . ASP A 1 137 ? -6.434 5.805 -71.752 1.00 93.95 604 ASP A CA 1
ATOM 878 C C . ASP A 1 137 ? -7.646 5.568 -72.681 1.00 96.66 604 ASP A C 1
ATOM 879 O O . ASP A 1 137 ? -8.797 5.895 -72.349 1.00 97.00 604 ASP A O 1
ATOM 884 N N . CYS A 1 138 ? -7.359 4.938 -73.825 1.00 90.58 605 CYS A N 1
ATOM 885 C CA . CYS A 1 138 ? -8.313 4.490 -74.842 1.00 89.08 605 CYS A CA 1
ATOM 886 C C . CYS A 1 138 ? -8.131 2.958 -74.991 1.00 86.89 605 CYS A C 1
ATOM 887 O O . CYS A 1 138 ? -8.999 2.265 -75.531 1.00 85.83 605 CYS A O 1
ATOM 890 N N . ASN A 1 139 ? -6.994 2.463 -74.442 1.00 79.11 606 ASN A N 1
ATOM 891 C CA . ASN A 1 139 ? -6.413 1.117 -74.384 1.00 75.51 606 ASN A CA 1
ATOM 892 C C . ASN A 1 139 ? -7.297 -0.109 -74.181 1.00 74.19 606 ASN A C 1
ATOM 893 O O . ASN A 1 139 ? -8.419 -0.030 -73.672 1.00 72.06 606 ASN A O 1
ATOM 898 N N . LYS A 1 140 ? -6.686 -1.281 -74.478 1.00 68.39 607 LYS A N 1
ATOM 899 C CA . LYS A 1 140 ? -7.238 -2.607 -74.256 1.00 65.38 607 LYS A CA 1
ATOM 900 C C . LYS A 1 140 ? -7.313 -2.881 -72.751 1.00 66.51 607 LYS A C 1
ATOM 901 O O . LYS A 1 140 ? -8.169 -3.649 -72.327 1.00 64.57 607 LYS A O 1
ATOM 907 N N . CYS A 1 141 ? -6.435 -2.232 -71.948 1.00 63.27 608 CYS A N 1
ATOM 908 C CA . CYS A 1 141 ? -6.362 -2.351 -70.490 1.00 62.27 608 CYS A CA 1
ATOM 909 C C . CYS A 1 141 ? -7.642 -1.891 -69.781 1.00 63.87 608 CYS A C 1
ATOM 910 O O . CYS A 1 141 ? -7.996 -2.445 -68.737 1.00 63.26 608 CYS A O 1
ATOM 913 N N . ASN A 1 142 ? -8.337 -0.880 -70.355 1.00 58.74 609 ASN A N 1
ATOM 914 C CA . ASN A 1 142 ? -9.627 -0.420 -69.842 1.00 57.51 609 ASN A CA 1
ATOM 915 C C . ASN A 1 142 ? -10.714 -1.418 -70.325 1.00 54.17 609 ASN A C 1
ATOM 916 O O . ASN A 1 142 ? -11.647 -1.726 -69.587 1.00 50.56 609 ASN A O 1
ATOM 921 N N . LYS A 1 143 ? -10.583 -1.917 -71.585 1.00 48.44 610 LYS A N 1
ATOM 922 C CA . LYS A 1 143 ? -11.489 -2.915 -72.176 1.00 46.16 610 LYS A CA 1
ATOM 923 C C . LYS A 1 143 ? -11.396 -4.263 -71.418 1.00 48.15 610 LYS A C 1
ATOM 924 O O . LYS A 1 143 ? -12.426 -4.898 -71.152 1.00 47.16 610 LYS A O 1
ATOM 930 N N . ASN A 1 144 ? -10.164 -4.640 -71.007 1.00 43.73 611 ASN A N 1
ATOM 931 C CA . ASN A 1 144 ? -9.845 -5.830 -70.215 1.00 42.97 611 ASN A CA 1
ATOM 932 C C . ASN A 1 144 ? -10.510 -5.738 -68.849 1.00 49.53 611 ASN A C 1
ATOM 933 O O . ASN A 1 144 ? -10.975 -6.733 -68.301 1.00 47.62 611 ASN A O 1
ATOM 938 N N . CYS A 1 145 ? -10.539 -4.524 -68.305 1.00 50.93 612 CYS A N 1
ATOM 939 C CA . CYS A 1 145 ? -11.135 -4.197 -67.039 1.00 52.06 612 CYS A CA 1
ATOM 940 C C . CYS A 1 145 ? -12.652 -4.383 -67.032 1.00 51.17 612 CYS A C 1
ATOM 941 O O . CYS A 1 145 ? -13.225 -4.893 -66.068 1.00 51.99 612 CYS A O 1
ATOM 944 N N . VAL A 1 146 ? -13.303 -3.914 -68.091 1.00 43.25 613 VAL A N 1
ATOM 945 C CA . VAL A 1 146 ? -14.745 -4.027 -68.281 1.00 41.83 613 VAL A CA 1
ATOM 946 C C . VAL A 1 146 ? -15.130 -5.509 -68.465 1.00 44.18 613 VAL A C 1
ATOM 947 O O . VAL A 1 146 ? -16.075 -5.976 -67.813 1.00 44.18 613 VAL A O 1
ATOM 951 N N . CYS A 1 147 ? -14.358 -6.255 -69.282 1.00 39.48 614 CYS A N 1
ATOM 952 C CA . CYS A 1 147 ? -14.638 -7.675 -69.477 1.00 39.40 614 CYS A CA 1
ATOM 953 C C . CYS A 1 147 ? -14.420 -8.516 -68.223 1.00 41.98 614 CYS A C 1
ATOM 954 O O . CYS A 1 147 ? -15.184 -9.457 -67.993 1.00 41.62 614 CYS A O 1
ATOM 957 N N . PHE A 1 148 ? -13.409 -8.164 -67.403 1.00 37.46 615 PHE A N 1
ATOM 958 C CA . PHE A 1 148 ? -13.149 -8.845 -66.141 1.00 36.73 615 PHE A CA 1
ATOM 959 C C . PHE A 1 148 ? -14.320 -8.709 -65.171 1.00 43.22 615 PHE A C 1
ATOM 960 O O . PHE A 1 148 ? -14.737 -9.721 -64.610 1.00 45.08 615 PHE A O 1
ATOM 968 N N . ASP A 1 149 ? -14.857 -7.485 -64.992 1.00 39.84 616 ASP A N 1
ATOM 969 C CA . ASP A 1 149 ? -16.017 -7.196 -64.140 1.00 40.65 616 ASP A CA 1
ATOM 970 C C . ASP A 1 149 ? -17.232 -7.981 -64.610 1.00 44.60 616 ASP A C 1
ATOM 971 O O . ASP A 1 149 ? -17.985 -8.506 -63.781 1.00 47.28 616 ASP A O 1
ATOM 976 N N . LYS A 1 150 ? -17.425 -8.059 -65.941 1.00 37.44 617 LYS A N 1
ATOM 977 C CA . LYS A 1 150 ? -18.516 -8.795 -66.561 1.00 36.00 617 LYS A CA 1
ATOM 978 C C . LYS A 1 150 ? -18.335 -10.277 -66.219 1.00 39.79 617 LYS A C 1
ATOM 979 O O . LYS A 1 150 ? -19.290 -10.930 -65.804 1.00 40.70 617 LYS A O 1
ATOM 985 N N . TRP A 1 151 ? -17.087 -10.776 -66.335 1.00 35.27 618 TRP A N 1
ATOM 986 C CA . TRP A 1 151 ? -16.672 -12.151 -66.060 1.00 33.90 618 TRP A CA 1
ATOM 987 C C . TRP A 1 151 ? -16.848 -12.568 -64.574 1.00 38.89 618 TRP A C 1
ATOM 988 O O . TRP A 1 151 ? -17.300 -13.691 -64.321 1.00 38.63 618 TRP A O 1
ATOM 999 N N . VAL A 1 152 ? -16.499 -11.676 -63.605 1.00 34.42 619 VAL A N 1
ATOM 1000 C CA . VAL A 1 152 ? -16.666 -11.927 -62.158 1.00 33.46 619 VAL A CA 1
ATOM 1001 C C . VAL A 1 152 ? -18.165 -12.195 -61.895 1.00 41.14 619 VAL A C 1
ATOM 1002 O O . VAL A 1 152 ? -18.522 -13.190 -61.252 1.00 41.31 619 VAL A O 1
ATOM 1006 N N . LYS A 1 153 ? -19.036 -11.311 -62.447 1.00 39.92 620 LYS A N 1
ATOM 1007 C CA . LYS A 1 153 ? -20.506 -11.392 -62.338 1.00 40.56 620 LYS A CA 1
ATOM 1008 C C . LYS A 1 153 ? -21.035 -12.695 -62.948 1.00 43.08 620 LYS A C 1
ATOM 1009 O O . LYS A 1 153 ? -21.872 -13.350 -62.328 1.00 44.18 620 LYS A O 1
ATOM 1015 N N . GLN A 1 154 ? -20.472 -13.110 -64.106 1.00 36.72 621 GLN A N 1
ATOM 1016 C CA . GLN A 1 154 ? -20.795 -14.365 -64.790 1.00 36.18 621 GLN A CA 1
ATOM 1017 C C . GLN A 1 154 ? -20.418 -15.570 -63.914 1.00 42.79 621 GLN A C 1
ATOM 1018 O O . GLN A 1 154 ? -21.205 -16.504 -63.805 1.00 45.07 621 GLN A O 1
ATOM 1024 N N . LYS A 1 155 ? -19.229 -15.543 -63.292 1.00 37.87 622 LYS A N 1
ATOM 1025 C CA . LYS A 1 155 ? -18.740 -16.602 -62.415 1.00 36.62 622 LYS A CA 1
ATOM 1026 C C . LYS A 1 155 ? -19.538 -16.710 -61.128 1.00 43.32 622 LYS A C 1
ATOM 1027 O O . LYS A 1 155 ? -19.737 -17.831 -60.652 1.00 43.74 622 LYS A O 1
ATOM 1033 N N . GLU A 1 156 ? -20.000 -15.553 -60.566 1.00 41.76 623 GLU A N 1
ATOM 1034 C CA . GLU A 1 156 ? -20.875 -15.493 -59.382 1.00 43.49 623 GLU A CA 1
ATOM 1035 C C . GLU A 1 156 ? -22.240 -16.141 -59.716 1.00 46.46 623 GLU A C 1
ATOM 1036 O O . GLU A 1 156 ? -22.785 -16.848 -58.886 1.00 48.11 623 GLU A O 1
ATOM 1042 N N . ASP A 1 157 ? -22.762 -15.929 -60.932 1.00 42.94 624 ASP A N 1
ATOM 1043 C CA . ASP A 1 157 ? -24.021 -16.533 -61.381 1.00 46.03 624 ASP A CA 1
ATOM 1044 C C . ASP A 1 157 ? -23.881 -18.044 -61.531 1.00 49.48 624 ASP A C 1
ATOM 1045 O O . ASP A 1 157 ? -24.752 -18.786 -61.066 1.00 51.05 624 ASP A O 1
ATOM 1050 N N . GLU A 1 158 ? -22.760 -18.495 -62.137 1.00 42.93 625 GLU A N 1
ATOM 1051 C CA . GLU A 1 158 ? -22.416 -19.902 -62.310 1.00 40.92 625 GLU A CA 1
ATOM 1052 C C . GLU A 1 158 ? -22.380 -20.597 -60.953 1.00 48.28 625 GLU A C 1
ATOM 1053 O O . GLU A 1 158 ? -22.974 -21.670 -60.801 1.00 48.29 625 GLU A O 1
ATOM 1059 N N . TRP A 1 159 ? -21.701 -19.964 -59.965 1.00 46.76 626 TRP A N 1
ATOM 1060 C CA . TRP A 1 159 ? -21.574 -20.481 -58.611 1.00 48.04 626 TRP A CA 1
ATOM 1061 C C . TRP A 1 159 ? -22.930 -20.614 -57.899 1.00 55.83 626 TRP A C 1
ATOM 1062 O O . TRP A 1 159 ? -23.190 -21.667 -57.315 1.00 56.90 626 TRP A O 1
ATOM 1073 N N . THR A 1 160 ? -23.789 -19.569 -57.959 1.00 53.67 627 THR A N 1
ATOM 1074 C CA . THR A 1 160 ? -25.115 -19.580 -57.325 1.00 56.49 627 THR A CA 1
ATOM 1075 C C . THR A 1 160 ? -26.054 -20.622 -57.912 1.00 60.35 627 THR A C 1
ATOM 1076 O O . THR A 1 160 ? -26.844 -21.205 -57.163 1.00 62.89 627 THR A O 1
ATOM 1080 N N . ASN A 1 161 ? -25.956 -20.864 -59.239 1.00 53.46 628 ASN A N 1
ATOM 1081 C CA . ASN A 1 161 ? -26.736 -21.878 -59.950 1.00 53.49 628 ASN A CA 1
ATOM 1082 C C . ASN A 1 161 ? -26.307 -23.262 -59.478 1.00 56.33 628 ASN A C 1
ATOM 1083 O O . ASN A 1 161 ? -27.175 -24.104 -59.272 1.00 57.38 628 ASN A O 1
ATOM 1088 N N . ILE A 1 162 ? -24.969 -23.493 -59.306 1.00 51.66 629 ILE A N 1
ATOM 1089 C CA . ILE A 1 162 ? -24.369 -24.751 -58.813 1.00 51.32 629 ILE A CA 1
ATOM 1090 C C . ILE A 1 162 ? -24.850 -25.002 -57.383 1.00 59.75 629 ILE A C 1
ATOM 1091 O O . ILE A 1 162 ? -25.205 -26.132 -57.050 1.00 61.49 629 ILE A O 1
ATOM 1096 N N . MET A 1 163 ? -24.898 -23.931 -56.559 1.00 56.86 630 MET A N 1
ATOM 1097 C CA . MET A 1 163 ? -25.333 -23.981 -55.167 1.00 57.50 630 MET A CA 1
ATOM 1098 C C . MET A 1 163 ? -26.778 -24.369 -54.988 1.00 63.55 630 MET A C 1
ATOM 1099 O O . MET A 1 163 ? -27.115 -24.946 -53.953 1.00 66.77 630 MET A O 1
ATOM 1104 N N . LYS A 1 164 ? -27.627 -24.120 -56.003 1.00 58.65 631 LYS A N 1
ATOM 1105 C CA . LYS A 1 164 ? -29.054 -24.486 -55.984 1.00 59.96 631 LYS A CA 1
ATOM 1106 C C . LYS A 1 164 ? -29.268 -26.015 -55.835 1.00 66.67 631 LYS A C 1
ATOM 1107 O O . LYS A 1 164 ? -30.334 -26.447 -55.402 1.00 70.22 631 LYS A O 1
ATOM 1113 N N . LEU A 1 165 ? -28.235 -26.819 -56.148 1.00 61.40 632 LEU A N 1
ATOM 1114 C CA . LEU A 1 165 ? -28.235 -28.282 -56.022 1.00 61.43 632 LEU A CA 1
ATOM 1115 C C . LEU A 1 165 ? -28.223 -28.701 -54.546 1.00 67.30 632 LEU A C 1
ATOM 1116 O O . LEU A 1 165 ? -28.459 -29.876 -54.246 1.00 68.22 632 LEU A O 1
ATOM 1121 N N . PHE A 1 166 ? -27.917 -27.755 -53.638 1.00 64.64 633 PHE A N 1
ATOM 1122 C CA . PHE A 1 166 ? -27.794 -28.016 -52.199 1.00 66.20 633 PHE A CA 1
ATOM 1123 C C . PHE A 1 166 ? -28.902 -27.392 -51.318 1.00 79.82 633 PHE A C 1
ATOM 1124 O O . PHE A 1 166 ? -29.054 -26.160 -51.254 1.00 78.62 633 PHE A O 1
ATOM 1132 N N . THR A 1 167 ? -29.708 -28.278 -50.682 1.00 85.24 634 THR A N 1
ATOM 1133 C CA . THR A 1 167 ? -30.866 -27.941 -49.842 1.00 91.25 634 THR A CA 1
ATOM 1134 C C . THR A 1 167 ? -30.576 -27.014 -48.654 1.00 101.88 634 THR A C 1
ATOM 1135 O O . THR A 1 167 ? -31.461 -26.244 -48.266 1.00 104.27 634 THR A O 1
ATOM 1139 N N . ASN A 1 168 ? -29.343 -27.073 -48.093 1.00 100.22 635 ASN A N 1
ATOM 1140 C CA . ASN A 1 168 ? -28.923 -26.229 -46.967 1.00 101.80 635 ASN A CA 1
ATOM 1141 C C . ASN A 1 168 ? -27.407 -26.000 -46.895 1.00 104.85 635 ASN A C 1
ATOM 1142 O O . ASN A 1 168 ? -26.639 -26.920 -47.180 1.00 103.43 635 ASN A O 1
ATOM 1147 N N . LYS A 1 169 ? -26.989 -24.771 -46.497 1.00 101.31 636 LYS A N 1
ATOM 1148 C CA . LYS A 1 169 ? -25.589 -24.384 -46.266 1.00 99.00 636 LYS A CA 1
ATOM 1149 C C . LYS A 1 169 ? -25.032 -25.225 -45.108 1.00 105.02 636 LYS A C 1
ATOM 1150 O O . LYS A 1 169 ? -23.899 -25.714 -45.211 1.00 102.83 636 LYS A O 1
ATOM 1156 N N . HIS A 1 170 ? -25.836 -25.389 -44.016 1.00 104.67 637 HIS A N 1
ATOM 1157 C CA . HIS A 1 170 ? -25.507 -26.167 -42.807 1.00 106.18 637 HIS A CA 1
ATOM 1158 C C . HIS A 1 170 ? -24.905 -27.563 -43.127 1.00 107.14 637 HIS A C 1
ATOM 1159 O O . HIS A 1 170 ? -24.091 -28.067 -42.347 1.00 106.55 637 HIS A O 1
ATOM 1166 N N . ASP A 1 171 ? -25.236 -28.134 -44.318 1.00 100.85 638 ASP A N 1
ATOM 1167 C CA . ASP A 1 171 ? -24.664 -29.398 -44.787 1.00 98.23 638 ASP A CA 1
ATOM 1168 C C . ASP A 1 171 ? -24.402 -29.532 -46.295 1.00 95.29 638 ASP A C 1
ATOM 1169 O O . ASP A 1 171 ? -24.912 -30.446 -46.952 1.00 96.56 638 ASP A O 1
ATOM 1174 N N . ILE A 1 172 ? -23.590 -28.614 -46.836 1.00 84.65 639 ILE A N 1
ATOM 1175 C CA . ILE A 1 172 ? -23.115 -28.673 -48.225 1.00 79.24 639 ILE A CA 1
ATOM 1176 C C . ILE A 1 172 ? -21.816 -29.512 -48.084 1.00 74.09 639 ILE A C 1
ATOM 1177 O O . ILE A 1 172 ? -21.000 -29.160 -47.220 1.00 72.46 639 ILE A O 1
ATOM 1182 N N . PRO A 1 173 ? -21.691 -30.711 -48.736 1.00 65.69 640 PRO A N 1
ATOM 1183 C CA . PRO A 1 173 ? -20.527 -31.583 -48.464 1.00 63.12 640 PRO A CA 1
ATOM 1184 C C . PRO A 1 173 ? -19.167 -30.899 -48.422 1.00 60.18 640 PRO A C 1
ATOM 1185 O O . PRO A 1 173 ? -18.909 -30.026 -49.252 1.00 56.81 640 PRO A O 1
ATOM 1189 N N . LYS A 1 174 ? -18.312 -31.286 -47.446 1.00 55.24 641 LYS A N 1
ATOM 1190 C CA . LYS A 1 174 ? -16.964 -30.730 -47.276 1.00 53.83 641 LYS A CA 1
ATOM 1191 C C . LYS A 1 174 ? -16.184 -30.814 -48.602 1.00 56.90 641 LYS A C 1
ATOM 1192 O O . LYS A 1 174 ? -15.442 -29.890 -48.931 1.00 55.47 641 LYS A O 1
ATOM 1198 N N . LYS A 1 175 ? -16.426 -31.891 -49.383 1.00 53.30 642 LYS A N 1
ATOM 1199 C CA . LYS A 1 175 ? -15.828 -32.169 -50.687 1.00 51.17 642 LYS A CA 1
ATOM 1200 C C . LYS A 1 175 ? -15.956 -30.992 -51.663 1.00 54.69 642 LYS A C 1
ATOM 1201 O O . LYS A 1 175 ? -15.007 -30.730 -52.397 1.00 55.14 642 LYS A O 1
ATOM 1207 N N . TYR A 1 176 ? -17.105 -30.284 -51.655 1.00 50.05 643 TYR A N 1
ATOM 1208 C CA . TYR A 1 176 ? -17.411 -29.165 -52.562 1.00 48.82 643 TYR A CA 1
ATOM 1209 C C . TYR A 1 176 ? -17.336 -27.775 -51.895 1.00 52.88 643 TYR A C 1
ATOM 1210 O O . TYR A 1 176 ? -17.657 -26.759 -52.530 1.00 51.65 643 TYR A O 1
ATOM 1219 N N . TYR A 1 177 ? -16.918 -27.730 -50.625 1.00 49.29 644 TYR A N 1
ATOM 1220 C CA . TYR A 1 177 ? -16.878 -26.490 -49.852 1.00 48.89 644 TYR A CA 1
ATOM 1221 C C . TYR A 1 177 ? -15.597 -26.464 -49.028 1.00 46.60 644 TYR A C 1
ATOM 1222 O O . TYR A 1 177 ? -15.642 -26.369 -47.797 1.00 47.55 644 TYR A O 1
ATOM 1231 N N . LEU A 1 178 ? -14.450 -26.554 -49.706 1.00 38.35 645 LEU A N 1
ATOM 1232 C CA . LEU A 1 178 ? -13.164 -26.593 -49.002 1.00 37.43 645 LEU A CA 1
ATOM 1233 C C . LEU A 1 178 ? -12.683 -25.232 -48.493 1.00 43.64 645 LEU A C 1
ATOM 1234 O O . LEU A 1 178 ? -12.996 -24.203 -49.102 1.00 45.33 645 LEU A O 1
ATOM 1239 N N . ASN A 1 179 ? -11.907 -25.229 -47.385 1.00 39.14 646 ASN A N 1
ATOM 1240 C CA . ASN A 1 179 ? -11.296 -24.016 -46.855 1.00 38.73 646 ASN A CA 1
ATOM 1241 C C . ASN A 1 179 ? -10.046 -23.679 -47.693 1.00 42.57 646 ASN A C 1
ATOM 1242 O O . ASN A 1 179 ? -9.672 -24.482 -48.550 1.00 44.34 646 ASN A O 1
ATOM 1247 N N . ILE A 1 180 ? -9.421 -22.509 -47.463 1.00 38.06 647 ILE A N 1
ATOM 1248 C CA . ILE A 1 180 ? -8.247 -22.020 -48.202 1.00 37.30 647 ILE A CA 1
ATOM 1249 C C . ILE A 1 180 ? -7.127 -23.055 -48.263 1.00 42.41 647 ILE A C 1
ATOM 1250 O O . ILE A 1 180 ? -6.648 -23.359 -49.345 1.00 40.87 647 ILE A O 1
ATOM 1255 N N . ASN A 1 181 ? -6.728 -23.599 -47.109 1.00 41.25 648 ASN A N 1
ATOM 1256 C CA . ASN A 1 181 ? -5.654 -24.579 -46.996 1.00 40.23 648 ASN A CA 1
ATOM 1257 C C . ASN A 1 181 ? -5.930 -25.824 -47.818 1.00 43.60 648 ASN A C 1
ATOM 1258 O O . ASN A 1 181 ? -5.081 -26.194 -48.620 1.00 44.55 648 ASN A O 1
ATOM 1263 N N . ASP A 1 182 ? -7.132 -26.414 -47.687 1.00 38.76 649 ASP A N 1
ATOM 1264 C CA . ASP A 1 182 ? -7.551 -27.626 -48.404 1.00 37.51 649 ASP A CA 1
ATOM 1265 C C . ASP A 1 182 ? -7.593 -27.415 -49.907 1.00 41.09 649 ASP A C 1
ATOM 1266 O O . ASP A 1 182 ? -6.999 -28.208 -50.637 1.00 42.65 649 ASP A O 1
ATOM 1271 N N . LEU A 1 183 ? -8.253 -26.334 -50.364 1.00 35.77 650 LEU A N 1
ATOM 1272 C CA . LEU A 1 183 ? -8.374 -25.933 -51.761 1.00 34.95 650 LEU A CA 1
ATOM 1273 C C . LEU A 1 183 ? -6.991 -25.738 -52.399 1.00 37.76 650 LEU A C 1
ATOM 1274 O O . LEU A 1 183 ? -6.717 -26.291 -53.456 1.00 35.52 650 LEU A O 1
ATOM 1279 N N . PHE A 1 184 ? -6.102 -25.018 -51.710 1.00 36.36 651 PHE A N 1
ATOM 1280 C CA . PHE A 1 184 ? -4.740 -24.780 -52.174 1.00 36.30 651 PHE A CA 1
ATOM 1281 C C . PHE A 1 184 ? -3.851 -26.027 -52.213 1.00 39.93 651 PHE A C 1
ATOM 1282 O O . PHE A 1 184 ? -2.927 -26.087 -53.028 1.00 40.40 651 PHE A O 1
ATOM 1290 N N . ASP A 1 185 ? -4.190 -27.058 -51.400 1.00 34.45 652 ASP A N 1
ATOM 1291 C CA . ASP A 1 185 ? -3.514 -28.363 -51.388 1.00 32.07 652 ASP A CA 1
ATOM 1292 C C . ASP A 1 185 ? -4.076 -29.212 -52.526 1.00 34.44 652 ASP A C 1
ATOM 1293 O O . ASP A 1 185 ? -3.307 -29.671 -53.368 1.00 35.49 652 ASP A O 1
ATOM 1298 N N . SER A 1 186 ? -5.413 -29.382 -52.567 1.00 29.13 653 SER A N 1
ATOM 1299 C CA . SER A 1 186 ? -6.167 -30.171 -53.564 1.00 28.53 653 SER A CA 1
ATOM 1300 C C . SER A 1 186 ? -5.874 -29.844 -55.027 1.00 31.93 653 SER A C 1
ATOM 1301 O O . SER A 1 186 ? -5.870 -30.757 -55.859 1.00 34.37 653 SER A O 1
ATOM 1304 N N . PHE A 1 187 ? -5.717 -28.542 -55.346 1.00 25.27 654 PHE A N 1
ATOM 1305 C CA . PHE A 1 187 ? -5.524 -28.019 -56.690 1.00 23.83 654 PHE A CA 1
ATOM 1306 C C . PHE A 1 187 ? -4.111 -27.509 -56.987 1.00 31.12 654 PHE A C 1
ATOM 1307 O O . PHE A 1 187 ? -3.898 -26.887 -58.032 1.00 29.82 654 PHE A O 1
ATOM 1315 N N . PHE A 1 188 ? -3.139 -27.804 -56.088 1.00 29.79 655 PHE A N 1
ATOM 1316 C CA . PHE A 1 188 ? -1.741 -27.419 -56.240 1.00 30.08 655 PHE A CA 1
ATOM 1317 C C . PHE A 1 188 ? -1.230 -27.852 -57.612 1.00 35.27 655 PHE A C 1
ATOM 1318 O O . PHE A 1 188 ? -1.110 -26.994 -58.471 1.00 36.43 655 PHE A O 1
ATOM 1326 N N . PHE A 1 189 ? -1.087 -29.167 -57.868 1.00 31.53 656 PHE A N 1
ATOM 1327 C CA . PHE A 1 189 ? -0.624 -29.739 -59.140 1.00 30.41 656 PHE A CA 1
ATOM 1328 C C . PHE A 1 189 ? -1.386 -29.347 -60.387 1.00 37.34 656 PHE A C 1
ATOM 1329 O O . PHE A 1 189 ? -0.740 -28.997 -61.382 1.00 39.50 656 PHE A O 1
ATOM 1337 N N . GLN A 1 190 ? -2.749 -29.388 -60.345 1.00 32.36 657 GLN A N 1
ATOM 1338 C CA . GLN A 1 190 ? -3.605 -29.015 -61.487 1.00 30.56 657 GLN A CA 1
ATOM 1339 C C . GLN A 1 190 ? -3.434 -27.590 -62.013 1.00 39.24 657 GLN A C 1
ATOM 1340 O O . GLN A 1 190 ? -3.362 -27.405 -63.223 1.00 41.28 657 GLN A O 1
ATOM 1346 N N . VAL A 1 191 ? -3.453 -26.593 -61.120 1.00 37.30 658 VAL A N 1
ATOM 1347 C CA . VAL A 1 191 ? -3.379 -25.170 -61.444 1.00 37.02 658 VAL A CA 1
ATOM 1348 C C . VAL A 1 191 ? -1.934 -24.773 -61.786 1.00 43.75 658 VAL A C 1
ATOM 1349 O O . VAL A 1 191 ? -1.696 -24.151 -62.826 1.00 45.75 658 VAL A O 1
ATOM 1353 N N . ILE A 1 192 ? -0.983 -25.165 -60.928 1.00 40.04 659 ILE A N 1
ATOM 1354 C CA . ILE A 1 192 ? 0.459 -24.922 -61.059 1.00 40.92 659 ILE A CA 1
ATOM 1355 C C . ILE A 1 192 ? 1.048 -25.316 -62.417 1.00 41.84 659 ILE A C 1
ATOM 1356 O O . ILE A 1 192 ? 1.941 -24.636 -62.910 1.00 45.47 659 ILE A O 1
ATOM 1361 N N . TYR A 1 193 ? 0.539 -26.415 -62.999 1.00 32.46 660 TYR A N 1
ATOM 1362 C CA . TYR A 1 193 ? 0.968 -27.022 -64.242 1.00 31.22 660 TYR A CA 1
ATOM 1363 C C . TYR A 1 193 ? 0.953 -26.055 -65.410 1.00 39.85 660 TYR A C 1
ATOM 1364 O O . TYR A 1 193 ? 1.852 -26.047 -66.253 1.00 38.87 660 TYR A O 1
ATOM 1373 N N . LYS A 1 194 ? -0.101 -25.270 -65.467 1.00 40.12 661 LYS A N 1
ATOM 1374 C CA . LYS A 1 194 ? -0.391 -24.361 -66.562 1.00 41.34 661 LYS A CA 1
ATOM 1375 C C . LYS A 1 194 ? 0.623 -23.245 -66.721 1.00 47.50 661 LYS A C 1
ATOM 1376 O O . LYS A 1 194 ? 1.009 -22.905 -67.853 1.00 50.51 661 LYS A O 1
ATOM 1382 N N . PHE A 1 195 ? 1.091 -22.724 -65.588 1.00 39.78 662 PHE A N 1
ATOM 1383 C CA . PHE A 1 195 ? 1.883 -21.524 -65.532 1.00 39.27 662 PHE A CA 1
ATOM 1384 C C . PHE A 1 195 ? 3.372 -21.593 -65.383 1.00 46.37 662 PHE A C 1
ATOM 1385 O O . PHE A 1 195 ? 3.918 -22.421 -64.645 1.00 47.36 662 PHE A O 1
ATOM 1393 N N . ASN A 1 196 ? 4.028 -20.637 -66.046 1.00 44.44 663 ASN A N 1
ATOM 1394 C CA . ASN A 1 196 ? 5.442 -20.370 -65.876 1.00 47.01 663 ASN A CA 1
ATOM 1395 C C . ASN A 1 196 ? 5.392 -19.594 -64.544 1.00 51.74 663 ASN A C 1
ATOM 1396 O O . ASN A 1 196 ? 4.483 -18.756 -64.358 1.00 48.73 663 ASN A O 1
ATOM 1401 N N . GLU A 1 197 ? 6.276 -19.950 -63.584 1.00 49.42 664 GLU A N 1
ATOM 1402 C CA . GLU A 1 197 ? 6.276 -19.351 -62.242 1.00 49.68 664 GLU A CA 1
ATOM 1403 C C . GLU A 1 197 ? 4.918 -19.598 -61.535 1.00 49.96 664 GLU A C 1
ATOM 1404 O O . GLU A 1 197 ? 4.412 -18.740 -60.810 1.00 49.70 664 GLU A O 1
ATOM 1410 N N . GLY A 1 198 ? 4.355 -20.779 -61.785 1.00 44.52 665 GLY A N 1
ATOM 1411 C CA . GLY A 1 198 ? 3.087 -21.247 -61.237 1.00 42.97 665 GLY A CA 1
ATOM 1412 C C . GLY A 1 198 ? 3.076 -21.419 -59.735 1.00 47.46 665 GLY A C 1
ATOM 1413 O O . GLY A 1 198 ? 2.076 -21.100 -59.092 1.00 46.84 665 GLY A O 1
ATOM 1414 N N . GLU A 1 199 ? 4.175 -21.948 -59.167 1.00 46.25 666 GLU A N 1
ATOM 1415 C CA . GLU A 1 199 ? 4.321 -22.192 -57.725 1.00 46.46 666 GLU A CA 1
ATOM 1416 C C . GLU A 1 199 ? 4.215 -20.897 -56.939 1.00 49.82 666 GLU A C 1
ATOM 1417 O O . GLU A 1 199 ? 3.589 -20.886 -55.882 1.00 50.00 666 GLU A O 1
ATOM 1423 N N . ALA A 1 200 ? 4.788 -19.803 -57.487 1.00 45.44 667 ALA A N 1
ATOM 1424 C CA . ALA A 1 200 ? 4.816 -18.470 -56.890 1.00 45.65 667 ALA A CA 1
ATOM 1425 C C . ALA A 1 200 ? 3.486 -17.758 -57.025 1.00 49.44 667 ALA A C 1
ATOM 1426 O O . ALA A 1 200 ? 3.091 -17.058 -56.093 1.00 50.55 667 ALA A O 1
ATOM 1428 N N . LYS A 1 201 ? 2.799 -17.913 -58.177 1.00 43.76 668 LYS A N 1
ATOM 1429 C CA . LYS A 1 201 ? 1.482 -17.301 -58.414 1.00 42.11 668 LYS A CA 1
ATOM 1430 C C . LYS A 1 201 ? 0.425 -17.928 -57.501 1.00 43.59 668 LYS A C 1
ATOM 1431 O O . LYS A 1 201 ? -0.468 -17.229 -57.011 1.00 44.06 668 LYS A O 1
ATOM 1437 N N . TRP A 1 202 ? 0.566 -19.231 -57.235 1.00 38.69 669 TRP A N 1
ATOM 1438 C CA . TRP A 1 202 ? -0.293 -20.016 -56.345 1.00 37.72 669 TRP A CA 1
ATOM 1439 C C . TRP A 1 202 ? -0.095 -19.575 -54.918 1.00 39.80 669 TRP A C 1
ATOM 1440 O O . TRP A 1 202 ? -1.086 -19.391 -54.226 1.00 41.46 669 TRP A O 1
ATOM 1451 N N . ASN A 1 203 ? 1.165 -19.385 -54.475 1.00 34.93 670 ASN A N 1
ATOM 1452 C CA . ASN A 1 203 ? 1.460 -18.910 -53.117 1.00 36.37 670 ASN A CA 1
ATOM 1453 C C . ASN A 1 203 ? 0.982 -17.485 -52.912 1.00 40.95 670 ASN A C 1
ATOM 1454 O O . ASN A 1 203 ? 0.476 -17.172 -51.845 1.00 42.73 670 ASN A O 1
ATOM 1459 N N . GLU A 1 204 ? 1.104 -16.635 -53.945 1.00 36.66 671 GLU A N 1
ATOM 1460 C CA . GLU A 1 204 ? 0.667 -15.257 -53.928 1.00 37.06 671 GLU A CA 1
ATOM 1461 C C . GLU A 1 204 ? -0.846 -15.225 -53.750 1.00 40.90 671 GLU A C 1
ATOM 1462 O O . GLU A 1 204 ? -1.328 -14.468 -52.910 1.00 41.18 671 GLU A O 1
ATOM 1468 N N . LEU A 1 205 ? -1.584 -16.094 -54.493 1.00 38.51 672 LEU A N 1
ATOM 1469 C CA . LEU A 1 205 ? -3.044 -16.231 -54.439 1.00 38.10 672 LEU A CA 1
ATOM 1470 C C . LEU A 1 205 ? -3.480 -16.663 -53.046 1.00 43.27 672 LEU A C 1
ATOM 1471 O O . LEU A 1 205 ? -4.369 -16.030 -52.487 1.00 44.00 672 LEU A O 1
ATOM 1476 N N . LYS A 1 206 ? -2.853 -17.710 -52.478 1.00 40.95 673 LYS A N 1
ATOM 1477 C CA . LYS A 1 206 ? -3.155 -18.202 -51.131 1.00 42.22 673 LYS A CA 1
ATOM 1478 C C . LYS A 1 206 ? -2.985 -17.108 -50.080 1.00 50.41 673 LYS A C 1
ATOM 1479 O O . LYS A 1 206 ? -3.891 -16.920 -49.273 1.00 53.40 673 LYS A O 1
ATOM 1485 N N . GLU A 1 207 ? -1.859 -16.370 -50.109 1.00 47.38 674 GLU A N 1
ATOM 1486 C CA . GLU A 1 207 ? -1.583 -15.281 -49.162 1.00 49.93 674 GLU A CA 1
ATOM 1487 C C . GLU A 1 207 ? -2.601 -14.155 -49.292 1.00 53.50 674 GLU A C 1
ATOM 1488 O O . GLU A 1 207 ? -2.986 -13.581 -48.281 1.00 55.08 674 GLU A O 1
ATOM 1494 N N . ASN A 1 208 ? -3.022 -13.839 -50.536 1.00 47.99 675 ASN A N 1
ATOM 1495 C CA . ASN A 1 208 ? -4.015 -12.808 -50.826 1.00 47.30 675 ASN A CA 1
ATOM 1496 C C . ASN A 1 208 ? -5.416 -13.198 -50.368 1.00 49.06 675 ASN A C 1
ATOM 1497 O O . ASN A 1 208 ? -6.196 -12.320 -50.005 1.00 50.83 675 ASN A O 1
ATOM 1502 N N . LEU A 1 209 ? -5.732 -14.497 -50.366 1.00 42.57 676 LEU A N 1
ATOM 1503 C CA . LEU A 1 209 ? -7.017 -14.981 -49.869 1.00 41.99 676 LEU A CA 1
ATOM 1504 C C . LEU A 1 209 ? -6.970 -14.946 -48.342 1.00 47.24 676 LEU A C 1
ATOM 1505 O O . LEU A 1 209 ? -7.959 -14.581 -47.701 1.00 45.18 676 LEU A O 1
ATOM 1510 N N . LYS A 1 210 ? -5.785 -15.270 -47.773 1.00 46.41 677 LYS A N 1
ATOM 1511 C CA . LYS A 1 210 ? -5.536 -15.249 -46.331 1.00 48.50 677 LYS A CA 1
ATOM 1512 C C . LYS A 1 210 ? -5.639 -13.816 -45.770 1.00 56.70 677 LYS A C 1
ATOM 1513 O O . LYS A 1 210 ? -6.130 -13.650 -44.658 1.00 60.03 677 LYS A O 1
ATOM 1519 N N . LYS A 1 211 ? -5.234 -12.790 -46.563 1.00 52.69 678 LYS A N 1
ATOM 1520 C CA . LYS A 1 211 ? -5.338 -11.360 -46.241 1.00 53.69 678 LYS A CA 1
ATOM 1521 C C . LYS A 1 211 ? -6.811 -10.927 -46.283 1.00 63.12 678 LYS A C 1
ATOM 1522 O O . LYS A 1 211 ? -7.224 -10.117 -45.445 1.00 65.23 678 LYS A O 1
ATOM 1528 N N . GLN A 1 212 ? -7.593 -11.439 -47.283 1.00 60.48 679 GLN A N 1
ATOM 1529 C CA . GLN A 1 212 ? -9.025 -11.164 -47.451 1.00 61.71 679 GLN A CA 1
ATOM 1530 C C . GLN A 1 212 ? -9.812 -11.655 -46.230 1.00 70.80 679 GLN A C 1
ATOM 1531 O O . GLN A 1 212 ? -10.605 -10.896 -45.672 1.00 72.06 679 GLN A O 1
ATOM 1537 N N . ILE A 1 213 ? -9.564 -12.907 -45.800 1.00 69.78 680 ILE A N 1
ATOM 1538 C CA . ILE A 1 213 ? -10.247 -13.492 -44.649 1.00 72.95 680 ILE A CA 1
ATOM 1539 C C . ILE A 1 213 ? -9.880 -12.777 -43.335 1.00 82.15 680 ILE A C 1
ATOM 1540 O O . ILE A 1 213 ? -10.749 -12.597 -42.478 1.00 83.38 680 ILE A O 1
ATOM 1545 N N . ALA A 1 214 ? -8.617 -12.305 -43.221 1.00 80.81 681 ALA A N 1
ATOM 1546 C CA . ALA A 1 214 ? -8.124 -11.559 -42.061 1.00 83.41 681 ALA A CA 1
ATOM 1547 C C . ALA A 1 214 ? -8.821 -10.198 -41.966 1.00 91.63 681 ALA A C 1
ATOM 1548 O O . ALA A 1 214 ? -9.259 -9.837 -40.878 1.00 94.18 681 ALA A O 1
ATOM 1550 N N . SER A 1 215 ? -8.975 -9.477 -43.102 1.00 88.57 682 SER A N 1
ATOM 1551 C CA . SER A 1 215 ? -9.640 -8.165 -43.152 1.00 89.92 682 SER A CA 1
ATOM 1552 C C . SER A 1 215 ? -11.163 -8.229 -42.907 1.00 95.50 682 SER A C 1
ATOM 1553 O O . SER A 1 215 ? -11.730 -7.287 -42.346 1.00 96.42 682 SER A O 1
ATOM 1556 N N . SER A 1 216 ? -11.816 -9.330 -43.329 1.00 91.72 683 SER A N 1
ATOM 1557 C CA . SER A 1 216 ? -13.254 -9.501 -43.162 1.00 119.46 683 SER A CA 1
ATOM 1558 C C . SER A 1 216 ? -13.570 -10.156 -41.825 1.00 137.50 683 SER A C 1
ATOM 1559 O O . SER A 1 216 ? -13.893 -9.454 -40.863 1.00 101.95 683 SER A O 1
ATOM 1562 N N . SER A 1 225 ? -12.462 -19.712 -40.785 1.00 78.74 692 SER A N 1
ATOM 1563 C CA . SER A 1 225 ? -12.172 -20.827 -41.697 1.00 75.83 692 SER A CA 1
ATOM 1564 C C . SER A 1 225 ? -13.348 -21.055 -42.678 1.00 78.17 692 SER A C 1
ATOM 1565 O O . SER A 1 225 ? -13.943 -22.138 -42.729 1.00 78.02 692 SER A O 1
ATOM 1568 N N . GLU A 1 226 ? -13.670 -20.012 -43.452 1.00 72.79 693 GLU A N 1
ATOM 1569 C CA . GLU A 1 226 ? -14.752 -20.004 -44.436 1.00 71.28 693 GLU A CA 1
ATOM 1570 C C . GLU A 1 226 ? -14.334 -20.734 -45.724 1.00 69.45 693 GLU A C 1
ATOM 1571 O O . GLU A 1 226 ? -13.158 -21.073 -45.894 1.00 67.99 693 GLU A O 1
ATOM 1577 N N . ALA A 1 227 ? -15.313 -20.995 -46.607 1.00 63.18 694 ALA A N 1
ATOM 1578 C CA . ALA A 1 227 ? -15.129 -21.612 -47.907 1.00 60.59 694 ALA A CA 1
ATOM 1579 C C . ALA A 1 227 ? -14.233 -20.725 -48.741 1.00 61.28 694 ALA A C 1
ATOM 1580 O O . ALA A 1 227 ? -14.427 -19.505 -48.798 1.00 61.72 694 ALA A O 1
ATOM 1582 N N . ALA A 1 228 ? -13.225 -21.349 -49.356 1.00 53.87 695 ALA A N 1
ATOM 1583 C CA . ALA A 1 228 ? -12.223 -20.684 -50.169 1.00 50.53 695 ALA A CA 1
ATOM 1584 C C . ALA A 1 228 ? -12.811 -19.956 -51.366 1.00 52.53 695 ALA A C 1
ATOM 1585 O O . ALA A 1 228 ? -12.284 -18.907 -51.725 1.00 50.69 695 ALA A O 1
ATOM 1587 N N . ILE A 1 229 ? -13.908 -20.492 -51.971 1.00 50.76 696 ILE A N 1
ATOM 1588 C CA . ILE A 1 229 ? -14.588 -19.919 -53.158 1.00 50.25 696 ILE A CA 1
ATOM 1589 C C . ILE A 1 229 ? -15.213 -18.538 -52.845 1.00 51.65 696 ILE A C 1
ATOM 1590 O O . ILE A 1 229 ? -15.067 -17.599 -53.640 1.00 49.90 696 ILE A O 1
ATOM 1595 N N . LYS A 1 230 ? -15.818 -18.402 -51.658 1.00 46.81 697 LYS A N 1
ATOM 1596 C CA . LYS A 1 230 ? -16.395 -17.129 -51.240 1.00 46.96 697 LYS A CA 1
ATOM 1597 C C . LYS A 1 230 ? -15.308 -16.082 -50.919 1.00 47.03 697 LYS A C 1
ATOM 1598 O O . LYS A 1 230 ? -15.485 -14.903 -51.248 1.00 47.05 697 LYS A O 1
ATOM 1604 N N . VAL A 1 231 ? -14.145 -16.525 -50.389 1.00 39.94 698 VAL A N 1
ATOM 1605 C CA . VAL A 1 231 ? -12.983 -15.659 -50.156 1.00 38.33 698 VAL A CA 1
ATOM 1606 C C . VAL A 1 231 ? -12.419 -15.241 -51.540 1.00 43.51 698 VAL A C 1
ATOM 1607 O O . VAL A 1 231 ? -12.113 -14.059 -51.758 1.00 43.60 698 VAL A O 1
ATOM 1611 N N . LEU A 1 232 ? -12.342 -16.214 -52.486 1.00 39.27 699 LEU A N 1
ATOM 1612 C CA . LEU A 1 232 ? -11.875 -15.985 -53.850 1.00 37.80 699 LEU A CA 1
ATOM 1613 C C . LEU A 1 232 ? -12.749 -14.972 -54.583 1.00 42.96 699 LEU A C 1
ATOM 1614 O O . LEU A 1 232 ? -12.201 -14.074 -55.223 1.00 44.09 699 LEU A O 1
ATOM 1619 N N . PHE A 1 233 ? -14.097 -15.081 -54.458 1.00 39.72 700 PHE A N 1
ATOM 1620 C CA . PHE A 1 233 ? -15.044 -14.118 -55.035 1.00 38.91 700 PHE A CA 1
ATOM 1621 C C . PHE A 1 233 ? -14.795 -12.732 -54.491 1.00 45.30 700 PHE A C 1
ATOM 1622 O O . PHE A 1 233 ? -14.719 -11.801 -55.280 1.00 47.25 700 PHE A O 1
ATOM 1630 N N . ASN A 1 234 ? -14.540 -12.605 -53.178 1.00 42.14 701 ASN A N 1
ATOM 1631 C CA . ASN A 1 234 ? -14.204 -11.319 -52.546 1.00 43.48 701 ASN A CA 1
ATOM 1632 C C . ASN A 1 234 ? -12.917 -10.718 -53.121 1.00 46.56 701 ASN A C 1
ATOM 1633 O O . ASN A 1 234 ? -12.880 -9.524 -53.400 1.00 47.69 701 ASN A O 1
ATOM 1638 N N . HIS A 1 235 ? -11.886 -11.558 -53.341 1.00 40.92 702 HIS A N 1
ATOM 1639 C CA . HIS A 1 235 ? -10.600 -11.158 -53.922 1.00 39.26 702 HIS A CA 1
ATOM 1640 C C . HIS A 1 235 ? -10.793 -10.647 -55.367 1.00 41.44 702 HIS A C 1
ATOM 1641 O O . HIS A 1 235 ? -10.301 -9.560 -55.702 1.00 41.48 702 HIS A O 1
ATOM 1648 N N . ILE A 1 236 ? -11.525 -11.419 -56.205 1.00 35.31 703 ILE A N 1
ATOM 1649 C CA . ILE A 1 236 ? -11.776 -11.036 -57.597 1.00 33.70 703 ILE A CA 1
ATOM 1650 C C . ILE A 1 236 ? -12.667 -9.810 -57.760 1.00 39.90 703 ILE A C 1
ATOM 1651 O O . ILE A 1 236 ? -12.391 -8.971 -58.620 1.00 39.86 703 ILE A O 1
ATOM 1656 N N . LYS A 1 237 ? -13.682 -9.659 -56.870 1.00 37.22 704 LYS A N 1
ATOM 1657 C CA . LYS A 1 237 ? -14.583 -8.507 -56.821 1.00 36.75 704 LYS A CA 1
ATOM 1658 C C . LYS A 1 237 ? -13.778 -7.246 -56.447 1.00 41.52 704 LYS A C 1
ATOM 1659 O O . LYS A 1 237 ? -14.092 -6.170 -56.941 1.00 44.84 704 LYS A O 1
ATOM 1665 N N . GLU A 1 238 ? -12.746 -7.383 -55.581 1.00 36.25 705 GLU A N 1
ATOM 1666 C CA . GLU A 1 238 ? -11.842 -6.300 -55.156 1.00 36.00 705 GLU A CA 1
ATOM 1667 C C . GLU A 1 238 ? -10.963 -5.853 -56.319 1.00 41.06 705 GLU A C 1
ATOM 1668 O O . GLU A 1 238 ? -10.809 -4.644 -56.513 1.00 40.83 705 GLU A O 1
ATOM 1674 N N . ILE A 1 239 ? -10.415 -6.821 -57.105 1.00 38.12 706 ILE A N 1
ATOM 1675 C CA . ILE A 1 239 ? -9.576 -6.561 -58.280 1.00 38.75 706 ILE A CA 1
ATOM 1676 C C . ILE A 1 239 ? -10.360 -5.736 -59.295 1.00 45.67 706 ILE A C 1
ATOM 1677 O O . ILE A 1 239 ? -9.818 -4.766 -59.809 1.00 48.50 706 ILE A O 1
ATOM 1682 N N . ALA A 1 240 ? -11.641 -6.086 -59.527 1.00 40.72 707 ALA A N 1
ATOM 1683 C CA . ALA A 1 240 ? -12.535 -5.382 -60.444 1.00 40.15 707 ALA A CA 1
ATOM 1684 C C . ALA A 1 240 ? -12.898 -3.985 -59.907 1.00 46.65 707 ALA A C 1
ATOM 1685 O O . ALA A 1 240 ? -13.103 -3.079 -60.702 1.00 48.83 707 ALA A O 1
ATOM 1687 N N . THR A 1 241 ? -12.991 -3.807 -58.577 1.00 42.58 708 THR A N 1
ATOM 1688 C CA . THR A 1 241 ? -13.265 -2.509 -57.958 1.00 43.98 708 THR A CA 1
ATOM 1689 C C . THR A 1 241 ? -12.063 -1.563 -58.182 1.00 51.74 708 THR A C 1
ATOM 1690 O O . THR A 1 241 ? -12.269 -0.452 -58.672 1.00 53.53 708 THR A O 1
ATOM 1694 N N . ILE A 1 242 ? -10.812 -2.029 -57.868 1.00 48.38 709 ILE A N 1
ATOM 1695 C CA . ILE A 1 242 ? -9.543 -1.294 -58.047 1.00 48.62 709 ILE A CA 1
ATOM 1696 C C . ILE A 1 242 ? -9.401 -0.903 -59.511 1.00 54.64 709 ILE A C 1
ATOM 1697 O O . ILE A 1 242 ? -9.075 0.233 -59.848 1.00 55.04 709 ILE A O 1
ATOM 1702 N N . CYS A 1 243 ? -9.683 -1.868 -60.357 1.00 53.66 710 CYS A N 1
ATOM 1703 C CA . CYS A 1 243 ? -9.658 -1.863 -61.807 1.00 55.05 710 CYS A CA 1
ATOM 1704 C C . CYS A 1 243 ? -10.584 -0.787 -62.405 1.00 55.89 710 CYS A C 1
ATOM 1705 O O . CYS A 1 243 ? -10.126 0.045 -63.191 1.00 54.46 710 CYS A O 1
ATOM 1708 N N . LYS A 1 244 ? -11.887 -0.803 -62.016 1.00 52.38 711 LYS A N 1
ATOM 1709 C CA . LYS A 1 244 ? -12.928 0.144 -62.439 1.00 52.24 711 LYS A CA 1
ATOM 1710 C C . LYS A 1 244 ? -12.622 1.568 -61.988 1.00 56.71 711 LYS A C 1
ATOM 1711 O O . LYS A 1 244 ? -12.804 2.499 -62.770 1.00 58.67 711 LYS A O 1
ATOM 1717 N N . ASP A 1 245 ? -12.161 1.736 -60.731 1.00 51.70 712 ASP A N 1
ATOM 1718 C CA . ASP A 1 245 ? -11.784 3.025 -60.165 1.00 52.82 712 ASP A CA 1
ATOM 1719 C C . ASP A 1 245 ? -10.651 3.681 -60.975 1.00 58.34 712 ASP A C 1
ATOM 1720 O O . ASP A 1 245 ? -10.684 4.888 -61.168 1.00 58.49 712 ASP A O 1
ATOM 1725 N N . ASN A 1 246 ? -9.728 2.880 -61.554 1.00 57.33 713 ASN A N 1
ATOM 1726 C CA . ASN A 1 246 ? -8.655 3.392 -62.411 1.00 59.29 713 ASN A CA 1
ATOM 1727 C C . ASN A 1 246 ? -9.192 3.790 -63.811 1.00 67.64 713 ASN A C 1
ATOM 1728 O O . ASN A 1 246 ? -8.789 4.833 -64.325 1.00 68.52 713 ASN A O 1
ATOM 1733 N N . ASN A 1 247 ? -10.131 2.990 -64.393 1.00 66.67 714 ASN A N 1
ATOM 1734 C CA . ASN A 1 247 ? -10.800 3.216 -65.694 1.00 68.53 714 ASN A CA 1
ATOM 1735 C C . ASN A 1 247 ? -11.316 4.662 -65.842 1.00 79.96 714 ASN A C 1
ATOM 1736 O O . ASN A 1 247 ? -11.312 5.221 -66.947 1.00 81.86 714 ASN A O 1
ATOM 1741 N N . THR A 1 248 ? -11.781 5.245 -64.724 1.00 79.60 715 THR A N 1
ATOM 1742 C CA . THR A 1 248 ? -12.268 6.617 -64.642 1.00 82.81 715 THR A CA 1
ATOM 1743 C C . THR A 1 248 ? -11.033 7.567 -64.616 1.00 90.15 715 THR A C 1
ATOM 1744 O O . THR A 1 248 ? -10.457 7.827 -63.544 1.00 90.22 715 THR A O 1
ATOM 1748 N N . ASN A 1 249 ? -10.580 7.993 -65.836 1.00 87.64 716 ASN A N 1
ATOM 1749 C CA . ASN A 1 249 ? -9.433 8.884 -66.086 1.00 93.77 716 ASN A CA 1
ATOM 1750 C C . ASN A 1 249 ? -9.504 9.604 -67.456 1.00 121.49 716 ASN A C 1
ATOM 1751 O O . ASN A 1 249 ? -9.964 9.048 -68.460 1.00 71.82 716 ASN A O 1
ATOM 1756 N N . GLN B 2 2 ? 15.725 -48.557 -34.795 1.00 64.50 9 GLN B N 1
ATOM 1757 C CA . GLN B 2 2 ? 15.441 -49.459 -35.907 1.00 62.19 9 GLN B CA 1
ATOM 1758 C C . GLN B 2 2 ? 14.736 -48.821 -37.125 1.00 60.07 9 GLN B C 1
ATOM 1759 O O . GLN B 2 2 ? 15.414 -48.213 -37.946 1.00 58.21 9 GLN B O 1
ATOM 1765 N N . ARG B 2 3 ? 13.404 -48.964 -37.270 1.00 53.36 10 ARG B N 1
ATOM 1766 C CA . ARG B 2 3 ? 12.738 -48.473 -38.473 1.00 48.86 10 ARG B CA 1
ATOM 1767 C C . ARG B 2 3 ? 11.308 -48.003 -38.296 1.00 49.36 10 ARG B C 1
ATOM 1768 O O . ARG B 2 3 ? 10.643 -48.390 -37.341 1.00 49.76 10 ARG B O 1
ATOM 1776 N N . LEU B 2 4 ? 10.842 -47.173 -39.233 1.00 43.31 11 LEU B N 1
ATOM 1777 C CA . LEU B 2 4 ? 9.452 -46.754 -39.325 1.00 41.49 11 LEU B CA 1
ATOM 1778 C C . LEU B 2 4 ? 9.056 -46.956 -40.754 1.00 43.34 11 LEU B C 1
ATOM 1779 O O . LEU B 2 4 ? 9.632 -46.348 -41.648 1.00 44.04 11 LEU B O 1
ATOM 1784 N N . HIS B 2 5 ? 8.072 -47.809 -40.980 1.00 37.15 12 HIS B N 1
ATOM 1785 C CA . HIS B 2 5 ? 7.549 -48.056 -42.314 1.00 34.71 12 HIS B CA 1
ATOM 1786 C C . HIS B 2 5 ? 6.162 -47.459 -42.425 1.00 38.84 12 HIS B C 1
ATOM 1787 O O . HIS B 2 5 ? 5.441 -47.443 -41.441 1.00 40.84 12 HIS B O 1
ATOM 1794 N N . MET B 2 6 ? 5.761 -46.998 -43.595 1.00 33.06 13 MET B N 1
ATOM 1795 C CA . MET B 2 6 ? 4.413 -46.442 -43.772 1.00 31.87 13 MET B CA 1
ATOM 1796 C C . MET B 2 6 ? 3.874 -46.960 -45.066 1.00 35.34 13 MET B C 1
ATOM 1797 O O . MET B 2 6 ? 4.607 -47.015 -46.057 1.00 35.16 13 MET B O 1
ATOM 1802 N N . LEU B 2 7 ? 2.630 -47.423 -45.050 1.00 32.51 14 LEU B N 1
ATOM 1803 C CA . LEU B 2 7 ? 2.015 -48.002 -46.234 1.00 31.86 14 LEU B CA 1
ATOM 1804 C C . LEU B 2 7 ? 0.699 -47.316 -46.509 1.00 37.12 14 LEU B C 1
ATOM 1805 O O . LEU B 2 7 ? -0.121 -47.155 -45.613 1.00 38.23 14 LEU B O 1
ATOM 1810 N N . GLN B 2 8 ? 0.485 -46.930 -47.745 1.00 32.75 15 GLN B N 1
ATOM 1811 C CA . GLN B 2 8 ? -0.768 -46.299 -48.128 1.00 30.76 15 GLN B CA 1
ATOM 1812 C C . GLN B 2 8 ? -1.264 -46.974 -49.397 1.00 31.51 15 GLN B C 1
ATOM 1813 O O . GLN B 2 8 ? -0.527 -47.054 -50.378 1.00 28.71 15 GLN B O 1
ATOM 1819 N N . ILE B 2 9 ? -2.502 -47.475 -49.366 1.00 30.07 16 ILE B N 1
ATOM 1820 C CA . ILE B 2 9 ? -3.141 -48.062 -50.534 1.00 29.30 16 ILE B CA 1
ATOM 1821 C C . ILE B 2 9 ? -4.256 -47.132 -50.837 1.00 32.98 16 ILE B C 1
ATOM 1822 O O . ILE B 2 9 ? -5.024 -46.765 -49.938 1.00 33.34 16 ILE B O 1
ATOM 1827 N N . SER B 2 10 ? -4.340 -46.729 -52.101 1.00 30.39 17 SER B N 1
ATOM 1828 C CA . SER B 2 10 ? -5.356 -45.795 -52.566 1.00 29.11 17 SER B CA 1
ATOM 1829 C C . SER B 2 10 ? -6.142 -46.473 -53.651 1.00 31.87 17 SER B C 1
ATOM 1830 O O . SER B 2 10 ? -5.585 -46.777 -54.692 1.00 32.30 17 SER B O 1
ATOM 1833 N N . TYR B 2 11 ? -7.431 -46.748 -53.399 1.00 29.17 18 TYR B N 1
ATOM 1834 C CA . TYR B 2 11 ? -8.334 -47.382 -54.361 1.00 29.65 18 TYR B CA 1
ATOM 1835 C C . TYR B 2 11 ? -9.136 -46.297 -55.058 1.00 32.45 18 TYR B C 1
ATOM 1836 O O . TYR B 2 11 ? -9.979 -45.639 -54.423 1.00 32.57 18 TYR B O 1
ATOM 1845 N N . PHE B 2 12 ? -8.863 -46.085 -56.350 1.00 27.46 19 PHE B N 1
ATOM 1846 C CA . PHE B 2 12 ? -9.562 -45.084 -57.116 1.00 27.37 19 PHE B CA 1
ATOM 1847 C C . PHE B 2 12 ? -10.679 -45.726 -57.933 1.00 34.27 19 PHE B C 1
ATOM 1848 O O . PHE B 2 12 ? -10.387 -46.502 -58.840 1.00 34.22 19 PHE B O 1
ATOM 1856 N N . ARG B 2 13 ? -11.962 -45.419 -57.634 1.00 33.01 20 ARG B N 1
ATOM 1857 C CA . ARG B 2 13 ? -13.053 -45.963 -58.471 1.00 33.89 20 ARG B CA 1
ATOM 1858 C C . ARG B 2 13 ? -13.101 -45.201 -59.771 1.00 36.48 20 ARG B C 1
ATOM 1859 O O . ARG B 2 13 ? -13.358 -45.772 -60.828 1.00 37.80 20 ARG B O 1
ATOM 1867 N N . ASP B 2 14 ? -12.789 -43.908 -59.685 1.00 31.94 21 ASP B N 1
ATOM 1868 C CA . ASP B 2 14 ? -12.701 -42.972 -60.795 1.00 32.35 21 ASP B CA 1
ATOM 1869 C C . ASP B 2 14 ? -11.718 -41.867 -60.371 1.00 34.03 21 ASP B C 1
ATOM 1870 O O . ASP B 2 14 ? -11.229 -41.922 -59.237 1.00 33.65 21 ASP B O 1
ATOM 1875 N N . PRO B 2 15 ? -11.407 -40.861 -61.235 1.00 28.25 22 PRO B N 1
ATOM 1876 C CA . PRO B 2 15 ? -10.456 -39.793 -60.822 1.00 26.61 22 PRO B CA 1
ATOM 1877 C C . PRO B 2 15 ? -10.818 -38.982 -59.562 1.00 33.03 22 PRO B C 1
ATOM 1878 O O . PRO B 2 15 ? -9.930 -38.502 -58.855 1.00 32.87 22 PRO B O 1
ATOM 1882 N N . TYR B 2 16 ? -12.115 -38.845 -59.283 1.00 31.13 23 TYR B N 1
ATOM 1883 C CA . TYR B 2 16 ? -12.658 -37.998 -58.232 1.00 32.08 23 TYR B CA 1
ATOM 1884 C C . TYR B 2 16 ? -12.993 -38.660 -56.899 1.00 38.50 23 TYR B C 1
ATOM 1885 O O . TYR B 2 16 ? -13.253 -37.950 -55.930 1.00 38.61 23 TYR B O 1
ATOM 1894 N N . HIS B 2 17 ? -13.003 -39.998 -56.838 1.00 36.97 24 HIS B N 1
ATOM 1895 C CA . HIS B 2 17 ? -13.307 -40.720 -55.595 1.00 38.54 24 HIS B CA 1
ATOM 1896 C C . HIS B 2 17 ? -12.223 -41.717 -55.235 1.00 37.55 24 HIS B C 1
ATOM 1897 O O . HIS B 2 17 ? -11.859 -42.550 -56.064 1.00 34.95 24 HIS B O 1
ATOM 1904 N N . VAL B 2 18 ? -11.700 -41.630 -54.004 1.00 33.04 25 VAL B N 1
ATOM 1905 C CA . VAL B 2 18 ? -10.653 -42.529 -53.549 1.00 31.46 25 VAL B CA 1
ATOM 1906 C C . VAL B 2 18 ? -10.901 -42.997 -52.170 1.00 39.63 25 VAL B C 1
ATOM 1907 O O . VAL B 2 18 ? -11.348 -42.218 -51.328 1.00 41.17 25 VAL B O 1
ATOM 1911 N N . TRP B 2 19 ? -10.626 -44.282 -51.933 1.00 37.80 26 TRP B N 1
ATOM 1912 C CA . TRP B 2 19 ? -10.696 -44.882 -50.620 1.00 38.27 26 TRP B CA 1
ATOM 1913 C C . TRP B 2 19 ? -9.252 -45.161 -50.216 1.00 38.67 26 TRP B C 1
ATOM 1914 O O . TRP B 2 19 ? -8.524 -45.877 -50.931 1.00 36.99 26 TRP B O 1
ATOM 1925 N N . TYR B 2 20 ? -8.845 -44.616 -49.073 1.00 33.17 27 TYR B N 1
ATOM 1926 C CA . TYR B 2 20 ? -7.497 -44.834 -48.555 1.00 32.27 27 TYR B CA 1
ATOM 1927 C C . TYR B 2 20 ? -7.529 -45.906 -47.466 1.00 37.79 27 TYR B C 1
ATOM 1928 O O . TYR B 2 20 ? -8.454 -45.944 -46.656 1.00 40.33 27 TYR B O 1
ATOM 1937 N N . GLN B 2 21 ? -6.499 -46.743 -47.426 1.00 32.57 28 GLN B N 1
ATOM 1938 C CA . GLN B 2 21 ? -6.305 -47.787 -46.416 1.00 33.81 28 GLN B CA 1
ATOM 1939 C C . GLN B 2 21 ? -4.792 -47.835 -46.221 1.00 39.36 28 GLN B C 1
ATOM 1940 O O . GLN B 2 21 ? -4.031 -48.019 -47.169 1.00 38.10 28 GLN B O 1
ATOM 1946 N N . GLY B 2 22 ? -4.350 -47.611 -45.010 1.00 39.01 29 GLY B N 1
ATOM 1947 C CA . GLY B 2 22 ? -2.926 -47.624 -44.750 1.00 38.20 29 GLY B CA 1
ATOM 1948 C C . GLY B 2 22 ? -2.632 -47.931 -43.311 1.00 41.49 29 GLY B C 1
ATOM 1949 O O . GLY B 2 22 ? -3.556 -48.067 -42.494 1.00 40.29 29 GLY B O 1
ATOM 1950 N N . ASN B 2 23 ? -1.331 -48.075 -43.020 1.00 37.79 30 ASN B N 1
ATOM 1951 C CA . ASN B 2 23 ? -0.825 -48.330 -41.692 1.00 38.46 30 ASN B CA 1
ATOM 1952 C C . ASN B 2 23 ? 0.619 -47.823 -41.585 1.00 41.44 30 ASN B C 1
ATOM 1953 O O . ASN B 2 23 ? 1.230 -47.430 -42.594 1.00 40.39 30 ASN B O 1
ATOM 1958 N N . ALA B 2 24 ? 1.173 -47.875 -40.364 1.00 36.20 31 ALA B N 1
ATOM 1959 C CA . ALA B 2 24 ? 2.579 -47.603 -40.101 1.00 36.19 31 ALA B CA 1
ATOM 1960 C C . ALA B 2 24 ? 3.027 -48.525 -38.990 1.00 47.14 31 ALA B C 1
ATOM 1961 O O . ALA B 2 24 ? 2.204 -48.940 -38.160 1.00 50.06 31 ALA B O 1
ATOM 1963 N N . SER B 2 25 ? 4.320 -48.878 -38.987 1.00 44.40 32 SER B N 1
ATOM 1964 C CA . SER B 2 25 ? 4.889 -49.776 -38.002 1.00 46.47 32 SER B CA 1
ATOM 1965 C C . SER B 2 25 ? 6.238 -49.300 -37.567 1.00 53.88 32 SER B C 1
ATOM 1966 O O . SER B 2 25 ? 7.029 -48.857 -38.397 1.00 52.05 32 SER B O 1
ATOM 1969 N N . LEU B 2 26 ? 6.499 -49.380 -36.255 1.00 55.02 33 LEU B N 1
ATOM 1970 C CA . LEU B 2 26 ? 7.784 -49.045 -35.667 1.00 56.95 33 LEU B CA 1
ATOM 1971 C C . LEU B 2 26 ? 8.371 -50.367 -35.242 1.00 63.74 33 LEU B C 1
ATOM 1972 O O . LEU B 2 26 ? 7.779 -51.074 -34.429 1.00 64.57 33 LEU B O 1
ATOM 1977 N N . GLY B 2 27 ? 9.467 -50.738 -35.881 1.00 62.32 34 GLY B N 1
ATOM 1978 C CA . GLY B 2 27 ? 10.186 -51.989 -35.651 1.00 64.79 34 GLY B CA 1
ATOM 1979 C C . GLY B 2 27 ? 9.371 -53.258 -35.521 1.00 70.16 34 GLY B C 1
ATOM 1980 O O . GLY B 2 27 ? 9.532 -53.976 -34.526 1.00 72.51 34 GLY B O 1
ATOM 1981 N N . GLY B 2 28 ? 8.530 -53.551 -36.517 1.00 65.32 35 GLY B N 1
ATOM 1982 C CA . GLY B 2 28 ? 7.708 -54.761 -36.557 1.00 66.80 35 GLY B CA 1
ATOM 1983 C C . GLY B 2 28 ? 6.397 -54.702 -35.792 1.00 70.84 35 GLY B C 1
ATOM 1984 O O . GLY B 2 28 ? 5.603 -55.643 -35.843 1.00 71.43 35 GLY B O 1
ATOM 1985 N N . HIS B 2 29 ? 6.152 -53.597 -35.081 1.00 66.43 36 HIS B N 1
ATOM 1986 C CA . HIS B 2 29 ? 4.931 -53.386 -34.301 1.00 66.40 36 HIS B CA 1
ATOM 1987 C C . HIS B 2 29 ? 4.029 -52.382 -34.969 1.00 63.11 36 HIS B C 1
ATOM 1988 O O . HIS B 2 29 ? 4.466 -51.273 -35.242 1.00 60.43 36 HIS B O 1
ATOM 1995 N N . LEU B 2 30 ? 2.768 -52.765 -35.225 1.00 57.95 37 LEU B N 1
ATOM 1996 C CA . LEU B 2 30 ? 1.775 -51.885 -35.826 1.00 55.11 37 LEU B CA 1
ATOM 1997 C C . LEU B 2 30 ? 1.456 -50.716 -34.892 1.00 57.69 37 LEU B C 1
ATOM 1998 O O . LEU B 2 30 ? 1.090 -50.937 -33.737 1.00 60.28 37 LEU B O 1
ATOM 2003 N N . THR B 2 31 ? 1.609 -49.479 -35.388 1.00 49.90 38 THR B N 1
ATOM 2004 C CA . THR B 2 31 ? 1.437 -48.273 -34.574 1.00 49.16 38 THR B CA 1
ATOM 2005 C C . THR B 2 31 ? 0.364 -47.298 -35.047 1.00 52.80 38 THR B C 1
ATOM 2006 O O . THR B 2 31 ? -0.140 -46.506 -34.246 1.00 54.30 38 THR B O 1
ATOM 2010 N N . HIS B 2 32 ? 0.065 -47.289 -36.351 1.00 47.00 39 HIS B N 1
ATOM 2011 C CA . HIS B 2 32 ? -0.901 -46.349 -36.920 1.00 44.83 39 HIS B CA 1
ATOM 2012 C C . HIS B 2 32 ? -1.755 -47.000 -37.961 1.00 47.82 39 HIS B C 1
ATOM 2013 O O . HIS B 2 32 ? -1.337 -47.946 -38.617 1.00 47.61 39 HIS B O 1
ATOM 2020 N N . VAL B 2 33 ? -2.949 -46.461 -38.139 1.00 43.58 40 VAL B N 1
ATOM 2021 C CA . VAL B 2 33 ? -3.891 -46.909 -39.151 1.00 41.10 40 VAL B CA 1
ATOM 2022 C C . VAL B 2 33 ? -4.478 -45.661 -39.809 1.00 42.45 40 VAL B C 1
ATOM 2023 O O . VAL B 2 33 ? -4.632 -44.597 -39.196 1.00 41.01 40 VAL B O 1
ATOM 2027 N N . LEU B 2 34 ? -4.792 -45.800 -41.062 1.00 40.22 41 LEU B N 1
ATOM 2028 C CA . LEU B 2 34 ? -5.367 -44.742 -41.869 1.00 39.99 41 LEU B CA 1
ATOM 2029 C C . LEU B 2 34 ? -6.467 -45.398 -42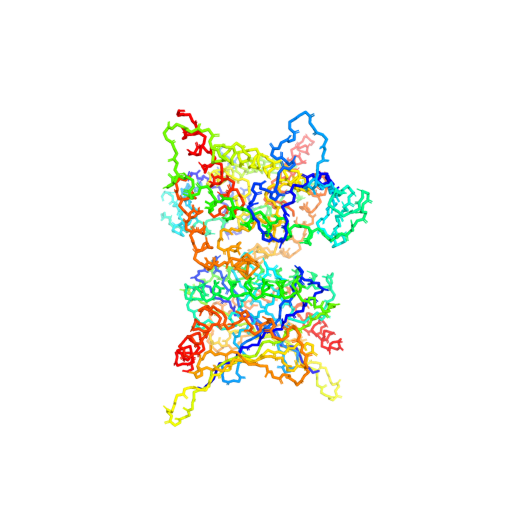.684 1.00 42.48 41 LEU B C 1
ATOM 2030 O O . LEU B 2 34 ? -6.226 -46.450 -43.278 1.00 39.88 41 LEU B O 1
ATOM 2035 N N . GLU B 2 35 ? -7.681 -44.820 -42.687 1.00 40.41 42 GLU B N 1
ATOM 2036 C CA . GLU B 2 35 ? -8.776 -45.381 -43.468 1.00 40.91 42 GLU B CA 1
ATOM 2037 C C . GLU B 2 35 ? -9.887 -44.373 -43.731 1.00 44.91 42 GLU B C 1
ATOM 2038 O O . GLU B 2 35 ? -10.223 -43.592 -42.852 1.00 45.92 42 GLU B O 1
ATOM 2044 N N . GLY B 2 36 ? -10.457 -44.417 -44.926 1.00 38.80 43 GLY B N 1
ATOM 2045 C CA . GLY B 2 36 ? -11.592 -43.567 -45.233 1.00 39.10 43 GLY B CA 1
ATOM 2046 C C . GLY B 2 36 ? -11.602 -43.006 -46.626 1.00 42.05 43 GLY B C 1
ATOM 2047 O O . GLY B 2 36 ? -10.610 -43.141 -47.347 1.00 39.61 43 GLY B O 1
ATOM 2048 N N . PRO B 2 37 ? -12.731 -42.386 -47.039 1.00 40.67 44 PRO B N 1
ATOM 2049 C CA . PRO B 2 37 ? -12.775 -41.781 -48.372 1.00 38.28 44 PRO B CA 1
ATOM 2050 C C . PRO B 2 37 ? -11.966 -40.475 -48.360 1.00 40.48 44 PRO B C 1
ATOM 2051 O O . PRO B 2 37 ? -11.615 -39.959 -47.304 1.00 41.75 44 PRO B O 1
ATOM 2055 N N . ASP B 2 38 ? -11.669 -39.933 -49.523 1.00 36.41 45 ASP B N 1
ATOM 2056 C CA . ASP B 2 38 ? -10.989 -38.638 -49.648 1.00 35.47 45 ASP B CA 1
ATOM 2057 C C . ASP B 2 38 ? -11.855 -37.489 -49.070 1.00 43.62 45 ASP B C 1
ATOM 2058 O O . ASP B 2 38 ? -13.056 -37.433 -49.363 1.00 45.03 45 ASP B O 1
ATOM 2063 N N . THR B 2 39 ? -11.262 -36.584 -48.265 1.00 42.75 46 THR B N 1
ATOM 2064 C CA . THR B 2 39 ? -11.930 -35.473 -47.545 1.00 44.86 46 THR B CA 1
ATOM 2065 C C . THR B 2 39 ? -12.615 -35.975 -46.262 1.00 52.47 46 THR B C 1
ATOM 2066 O O . THR B 2 39 ? -13.282 -35.182 -45.599 1.00 54.41 46 THR B O 1
ATOM 2070 N N . ASN B 2 40 ? -12.485 -37.270 -45.922 1.00 50.77 47 ASN B N 1
ATOM 2071 C CA . ASN B 2 40 ? -13.015 -37.841 -44.676 1.00 53.15 47 ASN B CA 1
ATOM 2072 C C . ASN B 2 40 ? -12.213 -39.110 -44.262 1.00 52.45 47 ASN B C 1
ATOM 2073 O O . ASN B 2 40 ? -12.740 -40.184 -43.972 1.00 53.87 47 ASN B O 1
ATOM 2078 N N . THR B 2 41 ? -10.904 -38.936 -44.245 1.00 43.64 48 THR B N 1
ATOM 2079 C CA . THR B 2 41 ? -9.977 -39.990 -43.897 1.00 41.00 48 THR B CA 1
ATOM 2080 C C . THR B 2 41 ? -9.573 -39.932 -42.454 1.00 42.86 48 THR B C 1
ATOM 2081 O O . THR B 2 41 ? -9.078 -38.912 -41.994 1.00 43.55 48 THR B O 1
ATOM 2085 N N . THR B 2 42 ? -9.813 -41.021 -41.734 1.00 38.74 49 THR B N 1
ATOM 2086 C CA . THR B 2 42 ? -9.462 -41.171 -40.333 1.00 39.52 49 THR B CA 1
ATOM 2087 C C . THR B 2 42 ? -7.995 -41.605 -40.223 1.00 43.69 49 THR B C 1
ATOM 2088 O O . THR B 2 42 ? -7.583 -42.569 -40.850 1.00 42.35 49 THR B O 1
ATOM 2092 N N . ILE B 2 43 ? -7.220 -40.900 -39.408 1.00 43.02 50 ILE B N 1
ATOM 2093 C CA . ILE B 2 43 ? -5.808 -41.211 -39.142 1.00 42.55 50 ILE B CA 1
ATOM 2094 C C . ILE B 2 43 ? -5.683 -41.375 -37.632 1.00 46.54 50 ILE B C 1
ATOM 2095 O O . ILE B 2 43 ? -5.995 -40.450 -36.878 1.00 46.88 50 ILE B O 1
ATOM 2100 N N . ILE B 2 44 ? -5.248 -42.561 -37.197 1.00 41.91 51 ILE B N 1
ATOM 2101 C CA . ILE B 2 44 ? -5.136 -42.907 -35.794 1.00 42.04 51 ILE B CA 1
ATOM 2102 C C . ILE B 2 44 ? -3.755 -43.433 -35.383 1.00 44.33 51 ILE B C 1
ATOM 2103 O O . ILE B 2 44 ? -3.154 -44.226 -36.107 1.00 41.99 51 ILE B O 1
ATOM 2108 N N . GLN B 2 45 ? -3.294 -43.043 -34.184 1.00 42.75 52 GLN B N 1
ATOM 2109 C CA . GLN B 2 45 ? -2.117 -43.633 -33.557 1.00 43.17 52 GLN B CA 1
ATOM 2110 C C . GLN B 2 45 ? -2.701 -44.577 -32.514 1.00 50.71 52 GLN B C 1
ATOM 2111 O O . GLN B 2 45 ? -3.399 -44.146 -31.597 1.00 52.43 52 GLN B O 1
ATOM 2117 N N . LEU B 2 46 ? -2.481 -45.869 -32.704 1.00 48.73 53 LEU B N 1
ATOM 2118 C CA . LEU B 2 46 ? -3.030 -46.922 -31.853 1.00 51.64 53 LEU B CA 1
ATOM 2119 C C . LEU B 2 46 ? -2.582 -46.840 -30.386 1.00 60.34 53 LEU B C 1
ATOM 2120 O O . LEU B 2 46 ? -3.305 -47.251 -29.475 1.00 62.16 53 LEU B O 1
ATOM 2125 N N . GLN B 2 47 ? -1.396 -46.276 -30.175 1.00 58.27 54 GLN B N 1
ATOM 2126 C CA . GLN B 2 47 ? -0.787 -46.020 -28.875 1.00 60.34 54 GLN B CA 1
ATOM 2127 C C . GLN B 2 47 ? -0.476 -44.504 -28.805 1.00 65.77 54 GLN B C 1
ATOM 2128 O O . GLN B 2 47 ? -0.101 -43.907 -29.823 1.00 63.89 54 GLN B O 1
ATOM 2134 N N . PRO B 2 48 ? -0.616 -43.884 -27.610 1.00 65.78 55 PRO B N 1
ATOM 2135 C CA . PRO B 2 48 ? -0.326 -42.436 -27.461 1.00 65.34 55 PRO B CA 1
ATOM 2136 C C . PRO B 2 48 ? 1.162 -42.043 -27.593 1.00 66.49 55 PRO B C 1
ATOM 2137 O O . PRO B 2 48 ? 1.714 -41.416 -26.697 1.00 67.63 55 PRO B O 1
ATOM 2141 N N . LEU B 2 49 ? 1.794 -42.374 -28.716 1.00 60.24 56 LEU B N 1
ATOM 2142 C CA . LEU B 2 49 ? 3.203 -42.059 -28.950 1.00 58.65 56 LEU B CA 1
ATOM 2143 C C . LEU B 2 49 ? 3.481 -40.564 -28.934 1.00 64.83 56 LEU B C 1
ATOM 2144 O O . LEU B 2 49 ? 4.433 -40.123 -28.284 1.00 67.01 56 LEU B O 1
ATOM 2149 N N . GLN B 2 50 ? 2.619 -39.785 -29.595 1.00 60.63 57 GLN B N 1
ATOM 2150 C CA . GLN B 2 50 ? 2.716 -38.331 -29.621 1.00 60.49 57 GLN B CA 1
ATOM 2151 C C . GLN B 2 50 ? 1.643 -37.729 -28.714 1.00 67.86 57 GLN B C 1
ATOM 2152 O O . GLN B 2 50 ? 0.516 -38.238 -28.659 1.00 68.39 57 GLN B O 1
ATOM 2158 N N . GLU B 2 51 ? 1.994 -36.629 -28.022 1.00 65.32 58 GLU B N 1
ATOM 2159 C CA . GLU B 2 51 ? 1.070 -35.896 -27.163 1.00 67.67 58 GLU B CA 1
ATOM 2160 C C . GLU B 2 51 ? -0.024 -35.232 -28.056 1.00 70.73 58 GLU B C 1
ATOM 2161 O O . GLU B 2 51 ? 0.189 -35.117 -29.274 1.00 68.07 58 GLU B O 1
ATOM 2167 N N . PRO B 2 52 ? -1.207 -34.843 -27.511 1.00 68.82 59 PRO B N 1
ATOM 2168 C CA . PRO B 2 52 ? -2.279 -34.279 -28.370 1.00 67.69 59 PRO B CA 1
ATOM 2169 C C . PRO B 2 52 ? -1.936 -33.200 -29.402 1.00 71.98 59 PRO B C 1
ATOM 2170 O O . PRO B 2 52 ? -2.372 -33.308 -30.548 1.00 69.92 59 PRO B O 1
ATOM 2174 N N . GLU B 2 53 ? -1.175 -32.177 -29.015 1.00 71.23 60 GLU B N 1
ATOM 2175 C CA . GLU B 2 53 ? -0.790 -31.072 -29.905 1.00 70.56 60 GLU B CA 1
ATOM 2176 C C . GLU B 2 53 ? 0.105 -31.529 -31.047 1.00 69.98 60 GLU B C 1
ATOM 2177 O O . GLU B 2 53 ? -0.140 -31.166 -32.199 1.00 68.39 60 GLU B O 1
ATOM 2183 N N . SER B 2 54 ? 1.135 -32.333 -30.725 1.00 64.96 61 SER B N 1
ATOM 2184 C CA . SER B 2 54 ? 2.090 -32.885 -31.687 1.00 61.66 61 SER B CA 1
ATOM 2185 C C . SER B 2 54 ? 1.403 -33.840 -32.670 1.00 63.37 61 SER B C 1
ATOM 2186 O O . SER B 2 54 ? 1.738 -33.821 -33.858 1.00 61.08 61 SER B O 1
ATOM 2189 N N . TRP B 2 55 ? 0.443 -34.658 -32.177 1.00 59.29 62 TRP B N 1
ATOM 2190 C CA . TRP B 2 55 ? -0.314 -35.585 -33.024 1.00 56.08 62 TRP B CA 1
ATOM 2191 C C . TRP B 2 55 ? -1.197 -34.813 -33.996 1.00 58.66 62 TRP B C 1
ATOM 2192 O O . TRP B 2 55 ? -1.273 -35.170 -35.176 1.00 58.93 62 TRP B O 1
ATOM 2203 N N . ALA B 2 56 ? -1.830 -33.736 -33.514 1.00 54.07 63 ALA B N 1
ATOM 2204 C CA . ALA B 2 56 ? -2.686 -32.883 -34.332 1.00 52.52 63 ALA B CA 1
ATOM 2205 C C . ALA B 2 56 ? -1.884 -32.282 -35.482 1.00 55.83 63 ALA B C 1
ATOM 2206 O O . ALA B 2 56 ? -2.387 -32.239 -36.609 1.00 54.99 63 ALA B O 1
ATOM 2208 N N . ARG B 2 57 ? -0.618 -31.884 -35.218 1.00 52.72 64 ARG B N 1
ATOM 2209 C CA . ARG B 2 57 ? 0.269 -31.318 -36.242 1.00 51.92 64 ARG B CA 1
ATOM 2210 C C . ARG B 2 57 ? 0.611 -32.376 -37.296 1.00 55.54 64 ARG B C 1
ATOM 2211 O O . ARG B 2 57 ? 0.532 -32.104 -38.502 1.00 53.99 64 ARG B O 1
ATOM 2219 N N . THR B 2 58 ? 0.907 -33.613 -36.837 1.00 53.11 65 THR B N 1
ATOM 2220 C CA . THR B 2 58 ? 1.204 -34.747 -37.716 1.00 50.01 65 THR B CA 1
ATOM 2221 C C . THR B 2 58 ? 0.023 -35.061 -38.592 1.00 50.10 65 THR B C 1
ATOM 2222 O O . THR B 2 58 ? 0.195 -35.191 -39.803 1.00 48.47 65 THR B O 1
ATOM 2226 N N . GLN B 2 59 ? -1.181 -35.141 -37.991 1.00 46.30 66 GLN B N 1
ATOM 2227 C CA . GLN B 2 59 ? -2.420 -35.409 -38.727 1.00 44.98 66 GLN B CA 1
ATOM 2228 C C . GLN B 2 59 ? -2.631 -34.351 -39.803 1.00 49.78 66 GLN B C 1
ATOM 2229 O O . GLN B 2 59 ? -2.947 -34.698 -40.942 1.00 50.69 66 GLN B O 1
ATOM 2235 N N . SER B 2 60 ? -2.416 -33.069 -39.462 1.00 46.01 67 SER B N 1
ATOM 2236 C CA . SER B 2 60 ? -2.559 -31.950 -40.398 1.00 45.44 67 SER B CA 1
ATOM 2237 C C . SER B 2 60 ? -1.674 -32.134 -41.632 1.00 47.38 67 SER B C 1
ATOM 2238 O O . SER B 2 60 ? -2.157 -31.969 -42.755 1.00 48.65 67 SER B O 1
ATOM 2241 N N . GLY B 2 61 ? -0.409 -32.513 -41.416 1.00 39.83 68 GLY B N 1
ATOM 2242 C CA . GLY B 2 61 ? 0.549 -32.737 -42.491 1.00 37.01 68 GLY B CA 1
ATOM 2243 C C . GLY B 2 61 ? 0.157 -33.893 -43.380 1.00 39.39 68 GLY B C 1
ATOM 2244 O O . GLY B 2 61 ? 0.331 -33.830 -44.600 1.00 38.76 68 GLY B O 1
ATOM 2245 N N . LEU B 2 62 ? -0.406 -34.940 -42.774 1.00 36.56 69 LEU B N 1
ATOM 2246 C CA . LEU B 2 62 ? -0.833 -36.129 -43.510 1.00 35.18 69 LEU B CA 1
ATOM 2247 C C . LEU B 2 62 ? -2.071 -35.853 -44.319 1.00 40.73 69 LEU B C 1
ATOM 2248 O O . LEU B 2 62 ? -2.183 -36.315 -45.453 1.00 41.26 69 LEU B O 1
ATOM 2253 N N . GLN B 2 63 ? -2.967 -35.045 -43.784 1.00 38.09 70 GLN B N 1
ATOM 2254 C CA . GLN B 2 63 ? -4.196 -34.684 -44.491 1.00 38.25 70 GLN B CA 1
ATOM 2255 C C . GLN B 2 63 ? -3.865 -33.810 -45.705 1.00 39.65 70 GLN B C 1
ATOM 2256 O O . GLN B 2 63 ? -4.445 -34.021 -46.758 1.00 39.56 70 GLN B O 1
ATOM 2262 N N . SER B 2 64 ? -2.899 -32.882 -45.572 1.00 36.30 71 SER B N 1
ATOM 2263 C CA . SER B 2 64 ? -2.436 -32.047 -46.677 1.00 35.77 71 SER B CA 1
ATOM 2264 C C . SER B 2 64 ? -1.800 -32.905 -47.746 1.00 38.16 71 SER B C 1
ATOM 2265 O O . SER B 2 64 ? -2.068 -32.718 -48.936 1.00 38.25 71 SER B O 1
ATOM 2268 N N . TYR B 2 65 ? -0.995 -33.877 -47.324 1.00 33.89 72 TYR B N 1
ATOM 2269 C CA . TYR B 2 65 ? -0.355 -34.800 -48.247 1.00 32.65 72 TYR B CA 1
ATOM 2270 C C . TYR B 2 65 ? -1.428 -35.532 -49.084 1.00 34.89 72 TYR B C 1
ATOM 2271 O O . TYR B 2 65 ? -1.272 -35.636 -50.300 1.00 34.38 72 TYR B O 1
ATOM 2280 N N . LEU B 2 66 ? -2.485 -36.064 -48.434 1.00 29.72 73 LEU B N 1
ATOM 2281 C CA . LEU B 2 66 ? -3.531 -36.829 -49.135 1.00 25.74 73 LEU B CA 1
ATOM 2282 C C . LEU B 2 66 ? -4.220 -35.993 -50.191 1.00 30.36 73 LEU B C 1
ATOM 2283 O O . LEU B 2 66 ? -4.392 -36.445 -51.319 1.00 31.26 73 LEU B O 1
ATOM 2288 N N . LEU B 2 67 ? -4.539 -34.734 -49.874 1.00 28.10 74 LEU B N 1
ATOM 2289 C CA . LEU B 2 67 ? -5.190 -33.828 -50.829 1.00 26.15 74 LEU B CA 1
ATOM 2290 C C . LEU B 2 67 ? -4.323 -33.573 -52.048 1.00 34.98 74 LEU B C 1
ATOM 2291 O O . LEU B 2 67 ? -4.828 -33.598 -53.182 1.00 38.16 74 LEU B O 1
ATOM 2296 N N . GLN B 2 68 ? -3.010 -33.371 -51.817 1.00 32.15 75 GLN B N 1
ATOM 2297 C CA . GLN B 2 68 ? -2.005 -33.142 -52.868 1.00 30.49 75 GLN B CA 1
ATOM 2298 C C . GLN B 2 68 ? -1.788 -34.364 -53.727 1.00 32.53 75 GLN B C 1
ATOM 2299 O O . GLN B 2 68 ? -1.738 -34.244 -54.951 1.00 34.73 75 GLN B O 1
ATOM 2305 N N . PHE B 2 69 ? -1.684 -35.539 -53.084 1.00 27.06 76 PHE B N 1
ATOM 2306 C CA . PHE B 2 69 ? -1.546 -36.841 -53.730 1.00 26.69 76 PHE B CA 1
ATOM 2307 C C . PHE B 2 69 ? -2.724 -37.039 -54.710 1.00 31.01 76 PHE B C 1
ATOM 2308 O O . PHE B 2 69 ? -2.511 -37.301 -55.885 1.00 30.93 76 PHE B O 1
ATOM 2316 N N . HIS B 2 70 ? -3.972 -36.891 -54.205 1.00 28.22 77 HIS B N 1
ATOM 2317 C CA . HIS B 2 70 ? -5.162 -37.033 -55.032 1.00 26.62 77 HIS B CA 1
ATOM 2318 C C . HIS B 2 70 ? -5.097 -36.037 -56.199 1.00 28.53 77 HIS B C 1
ATOM 2319 O O . HIS B 2 70 ? -5.358 -36.419 -57.333 1.00 29.39 77 HIS B O 1
ATOM 2326 N N . GLY B 2 71 ? -4.714 -34.799 -55.921 1.00 24.27 78 GLY B N 1
ATOM 2327 C CA . GLY B 2 71 ? -4.575 -33.764 -56.946 1.00 24.57 78 GLY B CA 1
ATOM 2328 C C . GLY B 2 71 ? -3.621 -34.152 -58.080 1.00 27.98 78 GLY B C 1
ATOM 2329 O O . GLY B 2 71 ? -3.917 -33.930 -59.258 1.00 27.84 78 GLY B O 1
ATOM 2330 N N . LEU B 2 72 ? -2.477 -34.767 -57.741 1.00 23.44 79 LEU B N 1
ATOM 2331 C CA . LEU B 2 72 ? -1.523 -35.240 -58.740 1.00 22.81 79 LEU B CA 1
ATOM 2332 C C . LEU B 2 72 ? -2.142 -36.344 -59.598 1.00 27.06 79 LEU B C 1
ATOM 2333 O O . LEU B 2 72 ? -1.935 -36.346 -60.812 1.00 27.91 79 LEU B O 1
ATOM 2338 N N . VAL B 2 73 ? -2.910 -37.271 -58.986 1.00 22.65 80 VAL B N 1
ATOM 2339 C CA . VAL B 2 73 ? -3.529 -38.359 -59.728 1.00 23.20 80 VAL B CA 1
ATOM 2340 C C . VAL B 2 73 ? -4.522 -37.793 -60.712 1.00 31.56 80 VAL B C 1
ATOM 2341 O O . VAL B 2 73 ? -4.496 -38.143 -61.895 1.00 32.73 80 VAL B O 1
ATOM 2345 N N . ARG B 2 74 ? -5.324 -36.829 -60.251 1.00 29.75 81 ARG B N 1
ATOM 2346 C CA . ARG B 2 74 ? -6.305 -36.131 -61.093 1.00 28.94 81 ARG B CA 1
ATOM 2347 C C . ARG B 2 74 ? -5.614 -35.462 -62.262 1.00 35.45 81 ARG B C 1
ATOM 2348 O O . ARG B 2 74 ? -6.054 -35.616 -63.393 1.00 38.57 81 ARG B O 1
ATOM 2356 N N . LEU B 2 75 ? -4.492 -34.788 -62.009 1.00 32.37 82 LEU B N 1
ATOM 2357 C CA . LEU B 2 75 ? -3.732 -34.119 -63.061 1.00 31.80 82 LEU B CA 1
ATOM 2358 C C . LEU B 2 75 ? -3.201 -35.107 -64.114 1.00 34.59 82 LEU B C 1
ATOM 2359 O O . LEU B 2 75 ? -3.334 -34.846 -65.300 1.00 37.04 82 LEU B O 1
ATOM 2364 N N . VAL B 2 76 ? -2.595 -36.225 -63.678 1.00 28.01 83 VAL B N 1
ATOM 2365 C CA . VAL B 2 76 ? -2.050 -37.226 -64.601 1.00 27.25 83 VAL B CA 1
ATOM 2366 C C . VAL B 2 76 ? -3.154 -37.755 -65.489 1.00 29.59 83 VAL B C 1
ATOM 2367 O O . VAL B 2 76 ? -2.987 -37.824 -66.696 1.00 28.72 83 VAL B O 1
ATOM 2371 N N . HIS B 2 77 ? -4.311 -38.042 -64.901 1.00 26.52 84 HIS B N 1
ATOM 2372 C CA . HIS B 2 77 ? -5.439 -38.501 -65.667 1.00 25.58 84 HIS B CA 1
ATOM 2373 C C . HIS B 2 77 ? -5.889 -37.431 -66.673 1.00 33.67 84 HIS B C 1
ATOM 2374 O O . HIS B 2 77 ? -6.065 -37.746 -67.842 1.00 35.74 84 HIS B O 1
ATOM 2381 N N . GLN B 2 78 ? -6.066 -36.186 -66.243 1.00 29.34 85 GLN B N 1
ATOM 2382 C CA . GLN B 2 78 ? -6.535 -35.130 -67.121 1.00 29.60 85 GLN B CA 1
ATOM 2383 C C . GLN B 2 78 ? -5.623 -34.841 -68.268 1.00 35.22 85 GLN B C 1
ATOM 2384 O O . GLN B 2 78 ? -6.097 -34.573 -69.386 1.00 37.94 85 GLN B O 1
ATOM 2390 N N . GLU B 2 79 ? -4.321 -34.985 -68.037 1.00 30.84 86 GLU B N 1
ATOM 2391 C CA . GLU B 2 79 ? -3.315 -34.686 -69.053 1.00 31.28 86 GLU B CA 1
ATOM 2392 C C . GLU B 2 79 ? -2.872 -35.849 -69.916 1.00 35.33 86 GLU B C 1
ATOM 2393 O O . GLU B 2 79 ? -2.426 -35.622 -71.034 1.00 33.94 86 GLU B O 1
ATOM 2399 N N . ARG B 2 80 ? -2.864 -37.079 -69.352 1.00 32.37 87 ARG B N 1
ATOM 2400 C CA . ARG B 2 80 ? -2.333 -38.245 -70.061 1.00 31.44 87 ARG B CA 1
ATOM 2401 C C . ARG B 2 80 ? -3.257 -39.470 -70.150 1.00 35.66 87 ARG B C 1
ATOM 2402 O O . ARG B 2 80 ? -2.962 -40.391 -70.911 1.00 36.26 87 ARG B O 1
ATOM 2410 N N . THR B 2 81 ? -4.362 -39.473 -69.385 1.00 30.49 88 THR B N 1
ATOM 2411 C CA . THR B 2 81 ? -5.362 -40.539 -69.282 1.00 30.20 88 THR B CA 1
ATOM 2412 C C . THR B 2 81 ? -4.895 -41.774 -68.518 1.00 32.86 88 THR B C 1
ATOM 2413 O O . THR B 2 81 ? -3.929 -42.413 -68.892 1.00 33.29 88 THR B O 1
ATOM 2417 N N . LEU B 2 82 ? -5.574 -42.070 -67.410 1.00 28.49 89 LEU B N 1
ATOM 2418 C CA . LEU B 2 82 ? -5.329 -43.256 -66.591 1.00 26.49 89 LEU B CA 1
ATOM 2419 C C . LEU B 2 82 ? -6.513 -44.186 -66.727 1.00 29.48 89 LEU B C 1
ATOM 2420 O O . LEU B 2 82 ? -7.627 -43.732 -66.965 1.00 28.81 89 LEU B O 1
ATOM 2425 N N . ALA B 2 83 ? -6.285 -45.491 -66.594 1.00 28.16 90 ALA B N 1
ATOM 2426 C CA . ALA B 2 83 ? -7.367 -46.473 -66.716 1.00 28.56 90 ALA B CA 1
ATOM 2427 C C . ALA B 2 83 ? -7.882 -46.808 -65.323 1.00 32.24 90 ALA B C 1
ATOM 2428 O O . ALA B 2 83 ? -7.130 -47.306 -64.498 1.00 31.73 90 ALA B O 1
ATOM 2430 N N . PHE B 2 84 ? -9.151 -46.492 -65.053 1.00 29.56 91 PHE B N 1
ATOM 2431 C CA . PHE B 2 84 ? -9.819 -46.721 -63.764 1.00 29.06 91 PHE B CA 1
ATOM 2432 C C . PHE B 2 84 ? -10.791 -47.922 -63.841 1.00 35.15 91 PHE B C 1
ATOM 2433 O O . PHE B 2 84 ? -11.317 -48.188 -64.926 1.00 37.33 91 PHE B O 1
ATOM 2441 N N . PRO B 2 85 ? -11.041 -48.678 -62.736 1.00 31.68 92 PRO B N 1
ATOM 2442 C CA . PRO B 2 85 ? -10.487 -48.543 -61.356 1.00 31.42 92 PRO B CA 1
ATOM 2443 C C . PRO B 2 85 ? -9.004 -48.847 -61.268 1.00 34.74 92 PRO B C 1
ATOM 2444 O O . PRO B 2 85 ? -8.437 -49.500 -62.128 1.00 35.63 92 PRO B O 1
ATOM 2448 N N . LEU B 2 86 ? -8.358 -48.290 -60.287 1.00 30.30 93 LEU B N 1
ATOM 2449 C CA . LEU B 2 86 ? -6.911 -48.304 -60.200 1.00 30.77 93 LEU B CA 1
ATOM 2450 C C . LEU B 2 86 ? -6.563 -48.303 -58.745 1.00 37.82 93 LEU B C 1
ATOM 2451 O O . LEU B 2 86 ? -7.255 -47.684 -57.940 1.00 39.53 93 LEU B O 1
ATOM 2456 N N . THR B 2 87 ? -5.472 -48.942 -58.405 1.00 34.78 94 THR B N 1
ATOM 2457 C CA . THR B 2 87 ? -4.975 -48.977 -57.042 1.00 33.56 94 THR B CA 1
ATOM 2458 C C . THR B 2 87 ? -3.534 -48.466 -57.100 1.00 36.51 94 THR B C 1
ATOM 2459 O O . THR B 2 87 ? -2.779 -48.803 -58.009 1.00 37.83 94 THR B O 1
ATOM 2463 N N . ILE B 2 88 ? -3.174 -47.603 -56.166 1.00 30.24 95 ILE B N 1
ATOM 2464 C CA . ILE B 2 88 ? -1.814 -47.093 -56.025 1.00 26.75 95 ILE B CA 1
ATOM 2465 C C . ILE B 2 88 ? -1.313 -47.504 -54.657 1.00 30.74 95 ILE B C 1
ATOM 2466 O O . ILE B 2 88 ? -2.037 -47.412 -53.666 1.00 33.37 95 ILE B O 1
ATOM 2471 N N . ARG B 2 89 ? -0.084 -47.960 -54.592 1.00 26.97 96 ARG B N 1
ATOM 2472 C CA . ARG B 2 89 ? 0.510 -48.353 -53.325 1.00 27.93 96 ARG B CA 1
ATOM 2473 C C . ARG B 2 89 ? 1.740 -47.514 -53.143 1.00 34.45 96 ARG B C 1
ATOM 2474 O O . ARG B 2 89 ? 2.571 -47.426 -54.049 1.00 35.05 96 ARG B O 1
ATOM 2482 N N . CYS B 2 90 ? 1.818 -46.848 -51.997 1.00 31.73 97 CYS B N 1
ATOM 2483 C CA . CYS B 2 90 ? 2.989 -46.069 -51.590 1.00 32.00 97 CYS B CA 1
ATOM 2484 C C . CYS B 2 90 ? 3.566 -46.764 -50.385 1.00 36.48 97 CYS B C 1
ATOM 2485 O O . CYS B 2 90 ? 2.853 -46.983 -49.404 1.00 36.24 97 CYS B O 1
ATOM 2488 N N . PHE B 2 91 ? 4.830 -47.156 -50.463 1.00 32.44 98 PHE B N 1
ATOM 2489 C CA . PHE B 2 91 ? 5.506 -47.828 -49.377 1.00 32.87 98 PHE B CA 1
ATOM 2490 C C . PHE B 2 91 ? 6.748 -46.990 -49.110 1.00 35.36 98 PHE B C 1
ATOM 2491 O O . PHE B 2 91 ? 7.571 -46.784 -49.997 1.00 32.91 98 PHE B O 1
ATOM 2499 N N . LEU B 2 92 ? 6.847 -46.460 -47.912 1.00 33.34 99 LEU B N 1
ATOM 2500 C CA . LEU B 2 92 ? 7.924 -45.541 -47.573 1.00 33.80 99 LEU B CA 1
ATOM 2501 C C . LEU B 2 92 ? 8.423 -45.716 -46.150 1.00 39.26 99 LEU B C 1
ATOM 2502 O O . LEU B 2 92 ? 7.765 -46.363 -45.337 1.00 38.32 99 LEU B O 1
ATOM 2507 N N . GLY B 2 93 ? 9.568 -45.134 -45.852 1.00 38.26 100 GLY B N 1
ATOM 2508 C CA . GLY B 2 93 ? 10.109 -45.248 -44.508 1.00 39.64 100 GLY B CA 1
ATOM 2509 C C . GLY B 2 93 ? 11.560 -44.880 -44.366 1.00 44.69 100 GLY B C 1
ATOM 2510 O O . GLY B 2 93 ? 12.196 -44.384 -45.300 1.00 42.42 100 GLY B O 1
ATOM 2511 N N . CYS B 2 94 ? 12.077 -45.140 -43.181 1.00 47.56 101 CYS B N 1
ATOM 2512 C CA . CYS B 2 94 ? 13.448 -44.857 -42.800 1.00 51.32 101 CYS B CA 1
ATOM 2513 C C . CYS B 2 94 ? 13.951 -45.988 -41.916 1.00 54.20 101 CYS B C 1
ATOM 2514 O O . CYS B 2 94 ? 13.192 -46.550 -41.128 1.00 53.07 101 CYS B O 1
ATOM 2517 N N . GLU B 2 95 ? 15.199 -46.389 -42.121 1.00 51.59 102 GLU B N 1
ATOM 2518 C CA . GLU B 2 95 ? 15.828 -47.492 -41.393 1.00 53.28 102 GLU B CA 1
ATOM 2519 C C . GLU B 2 95 ? 17.173 -47.019 -40.915 1.00 62.41 102 GLU B C 1
ATOM 2520 O O . GLU B 2 95 ? 17.988 -46.546 -41.712 1.00 61.75 102 GLU B O 1
ATOM 2526 N N . LEU B 2 96 ? 17.398 -47.127 -39.613 1.00 64.23 103 LEU B N 1
ATOM 2527 C CA . LEU B 2 96 ? 18.617 -46.656 -38.975 1.00 68.09 103 LEU B CA 1
ATOM 2528 C C . LEU B 2 96 ? 19.586 -47.812 -38.725 1.00 81.47 103 LEU B C 1
ATOM 2529 O O . LEU B 2 96 ? 19.310 -48.658 -37.869 1.00 82.68 103 LEU B O 1
ATOM 2534 N N . PRO B 2 97 ? 20.727 -47.852 -39.469 1.00 84.36 104 PRO B N 1
ATOM 2535 C CA . PRO B 2 97 ? 21.716 -48.927 -39.288 1.00 88.64 104 PRO B CA 1
ATOM 2536 C C . PRO B 2 97 ? 22.279 -49.007 -37.869 1.00 99.31 104 PRO B C 1
ATOM 2537 O O . PRO B 2 97 ? 22.420 -47.971 -37.205 1.00 99.14 104 PRO B O 1
ATOM 2541 N N . PRO B 2 98 ? 22.562 -50.241 -37.382 1.00 100.96 105 PRO B N 1
ATOM 2542 C CA . PRO B 2 98 ? 23.069 -50.397 -36.004 1.00 104.56 105 PRO B CA 1
ATOM 2543 C C . PRO B 2 98 ? 24.443 -49.780 -35.791 1.00 112.76 105 PRO B C 1
ATOM 2544 O O . PRO B 2 98 ? 24.750 -49.272 -34.712 1.00 113.65 105 PRO B O 1
ATOM 2548 N N . GLU B 2 99 ? 25.260 -49.845 -36.844 1.00 111.39 106 GLU B N 1
ATOM 2549 C CA . GLU B 2 99 ? 26.629 -49.336 -36.883 1.00 114.52 106 GLU B CA 1
ATOM 2550 C C . GLU B 2 99 ? 26.748 -47.835 -36.664 1.00 116.67 106 GLU B C 1
ATOM 2551 O O . GLU B 2 99 ? 27.716 -47.391 -36.046 1.00 118.29 106 GLU B O 1
ATOM 2557 N N . GLY B 2 100 ? 25.785 -47.068 -37.166 1.00 109.35 107 GLY B N 1
ATOM 2558 C CA . GLY B 2 100 ? 25.786 -45.622 -36.978 1.00 108.19 107 GLY B CA 1
ATOM 2559 C C . GLY B 2 100 ? 25.872 -44.796 -38.243 1.00 109.46 107 GLY B C 1
ATOM 2560 O O . GLY B 2 100 ? 25.933 -43.567 -38.161 1.00 108.92 107 GLY B O 1
ATOM 2561 N N . SER B 2 101 ? 25.876 -45.450 -39.424 1.00 103.70 108 SER B N 1
ATOM 2562 C CA . SER B 2 101 ? 25.918 -44.744 -40.702 1.00 101.59 108 SER B CA 1
ATOM 2563 C C . SER B 2 101 ? 24.572 -44.023 -40.952 1.00 98.42 108 SER B C 1
ATOM 2564 O O . SER B 2 101 ? 23.634 -44.155 -40.150 1.00 97.28 108 SER B O 1
ATOM 2567 N N . ARG B 2 102 ? 24.503 -43.228 -42.036 1.00 88.85 109 ARG B N 1
ATOM 2568 C CA . ARG B 2 102 ? 23.322 -42.471 -42.419 1.00 83.09 109 ARG B CA 1
ATOM 2569 C C . ARG B 2 102 ? 22.134 -43.403 -42.643 1.00 80.45 109 ARG B C 1
ATOM 2570 O O . ARG B 2 102 ? 22.291 -44.490 -43.209 1.00 80.70 109 ARG B O 1
ATOM 2578 N N . ALA B 2 103 ? 20.953 -42.979 -42.176 1.00 71.53 110 ALA B N 1
ATOM 2579 C CA . ALA B 2 103 ? 19.710 -43.740 -42.325 1.00 67.60 110 ALA B CA 1
ATOM 2580 C C . ALA B 2 103 ? 19.416 -44.086 -43.783 1.00 65.00 110 ALA B C 1
ATOM 2581 O O . ALA B 2 103 ? 19.680 -43.265 -44.662 1.00 63.84 110 ALA B O 1
ATOM 2583 N N . HIS B 2 104 ? 18.904 -45.308 -44.035 1.00 57.83 111 HIS B N 1
ATOM 2584 C CA . HIS B 2 104 ? 18.477 -45.715 -45.366 1.00 55.42 111 HIS B CA 1
ATOM 2585 C C . HIS B 2 104 ? 17.012 -45.319 -45.461 1.00 55.76 111 HIS B C 1
ATOM 2586 O O . HIS B 2 104 ? 16.252 -45.607 -44.539 1.00 55.47 111 HIS B O 1
ATOM 2593 N N . VAL B 2 105 ? 16.619 -44.623 -46.531 1.00 49.67 112 VAL B N 1
ATOM 2594 C CA . VAL B 2 105 ? 15.259 -44.107 -46.720 1.00 45.50 112 VAL B CA 1
ATOM 2595 C C . VAL B 2 105 ? 14.708 -44.540 -48.071 1.00 45.96 112 VAL B C 1
ATOM 2596 O O . VAL B 2 105 ? 15.485 -44.771 -49.000 1.00 46.33 112 VAL B O 1
ATOM 2600 N N . PHE B 2 106 ? 13.369 -44.627 -48.190 1.00 39.12 113 PHE B N 1
ATOM 2601 C CA . PHE B 2 106 ? 12.713 -45.045 -49.429 1.00 35.57 113 PHE B CA 1
ATOM 2602 C C . PHE B 2 106 ? 11.294 -44.544 -49.543 1.00 35.74 113 PHE B C 1
ATOM 2603 O O . PHE B 2 106 ? 10.638 -44.255 -48.544 1.00 33.95 113 PHE B O 1
ATOM 2611 N N . PHE B 2 107 ? 10.809 -44.486 -50.774 1.00 31.19 114 PHE B N 1
ATOM 2612 C CA . PHE B 2 107 ? 9.442 -44.122 -51.112 1.00 28.67 114 PHE B CA 1
ATOM 2613 C C . PHE B 2 107 ? 9.233 -44.760 -52.467 1.00 31.34 114 PHE B C 1
ATOM 2614 O O . PHE B 2 107 ? 9.729 -44.249 -53.468 1.00 29.80 114 PHE B O 1
ATOM 2622 N N . GLU B 2 108 ? 8.540 -45.921 -52.479 1.00 28.51 115 GLU B N 1
ATOM 2623 C CA . GLU B 2 108 ? 8.256 -46.687 -53.693 1.00 28.57 115 GLU B CA 1
ATOM 2624 C C . GLU B 2 108 ? 6.769 -46.667 -54.025 1.00 32.57 115 GLU B C 1
ATOM 2625 O O . GLU B 2 108 ? 5.920 -46.917 -53.157 1.00 33.27 115 GLU B O 1
ATOM 2631 N N . VAL B 2 109 ? 6.450 -46.336 -55.284 1.00 26.50 116 VAL B N 1
ATOM 2632 C CA . VAL B 2 109 ? 5.060 -46.281 -55.741 1.00 24.08 116 VAL B CA 1
ATOM 2633 C C . VAL B 2 109 ? 4.787 -47.407 -56.736 1.00 29.18 116 VAL B C 1
ATOM 2634 O O . VAL B 2 109 ? 5.532 -47.566 -57.704 1.00 29.85 116 VAL B O 1
ATOM 2638 N N . ALA B 2 110 ? 3.710 -48.161 -56.519 1.00 25.82 117 ALA B N 1
ATOM 2639 C CA . ALA B 2 110 ? 3.283 -49.211 -57.444 1.00 24.93 117 ALA B CA 1
ATOM 2640 C C . ALA B 2 110 ? 1.877 -48.889 -57.921 1.00 30.65 117 ALA B C 1
ATOM 2641 O O . ALA B 2 110 ? 1.136 -48.232 -57.202 1.00 32.75 117 ALA B O 1
ATOM 2643 N N . VAL B 2 111 ? 1.530 -49.259 -59.157 1.00 27.11 118 VAL B N 1
ATOM 2644 C CA . VAL B 2 111 ? 0.180 -49.028 -59.667 1.00 26.61 118 VAL B CA 1
ATOM 2645 C C . VAL B 2 111 ? -0.388 -50.398 -60.067 1.00 35.23 118 VAL B C 1
ATOM 2646 O O . VAL B 2 111 ? 0.274 -51.123 -60.796 1.00 36.23 118 VAL B O 1
ATOM 2650 N N . ASN B 2 112 ? -1.574 -50.784 -59.550 1.00 32.74 119 ASN B N 1
ATOM 2651 C CA . ASN B 2 112 ? -2.200 -52.081 -59.819 1.00 33.49 119 ASN B CA 1
ATOM 2652 C C . ASN B 2 112 ? -1.259 -53.258 -59.530 1.00 38.76 119 ASN B C 1
ATOM 2653 O O . ASN B 2 112 ? -1.243 -54.243 -60.272 1.00 39.90 119 ASN B O 1
ATOM 2658 N N . GLY B 2 113 ? -0.465 -53.132 -58.464 1.00 35.30 120 GLY B N 1
ATOM 2659 C CA . GLY B 2 113 ? 0.492 -54.156 -58.036 1.00 36.05 120 GLY B CA 1
ATOM 2660 C C . GLY B 2 113 ? 1.798 -54.239 -58.814 1.00 42.63 120 GLY B C 1
ATOM 2661 O O . GLY B 2 113 ? 2.614 -55.113 -58.536 1.00 45.71 120 GLY B O 1
ATOM 2662 N N . SER B 2 114 ? 2.023 -53.342 -59.786 1.00 39.31 121 SER B N 1
ATOM 2663 C CA . SER B 2 114 ? 3.265 -53.315 -60.573 1.00 38.73 121 SER B CA 1
ATOM 2664 C C . SER B 2 114 ? 4.090 -52.075 -60.262 1.00 38.08 121 SER B C 1
ATOM 2665 O O . SER B 2 114 ? 3.529 -50.978 -60.202 1.00 35.57 121 SER B O 1
ATOM 2668 N N . SER B 2 115 ? 5.425 -52.249 -60.091 1.00 32.31 122 SER B N 1
ATOM 2669 C CA . SER B 2 115 ? 6.355 -51.161 -59.794 1.00 28.64 122 SER B CA 1
ATOM 2670 C C . SER B 2 115 ? 6.158 -50.019 -60.800 1.00 34.26 122 SER B C 1
ATOM 2671 O O . SER B 2 115 ? 5.942 -50.263 -61.983 1.00 36.43 122 SER B O 1
ATOM 2674 N N . PHE B 2 116 ? 6.209 -48.783 -60.321 1.00 30.36 123 PHE B N 1
ATOM 2675 C CA . PHE B 2 116 ? 5.961 -47.617 -61.161 1.00 28.91 123 PHE B CA 1
ATOM 2676 C C . PHE B 2 116 ? 7.098 -46.605 -61.090 1.00 32.74 123 PHE B C 1
ATOM 2677 O O . PHE B 2 116 ? 7.856 -46.451 -62.049 1.00 32.94 123 PHE B O 1
ATOM 2685 N N . VAL B 2 117 ? 7.205 -45.902 -59.960 1.00 30.66 124 VAL B N 1
ATOM 2686 C CA . VAL B 2 117 ? 8.266 -44.912 -59.719 1.00 30.84 124 VAL B CA 1
ATOM 2687 C C . VAL B 2 117 ? 8.772 -45.060 -58.284 1.00 37.20 124 VAL B C 1
ATOM 2688 O O . VAL B 2 117 ? 8.068 -45.602 -57.421 1.00 36.18 124 VAL B O 1
ATOM 2692 N N . SER B 2 118 ? 9.978 -44.563 -58.019 1.00 36.22 125 SER B N 1
ATOM 2693 C CA . SER B 2 118 ? 10.521 -44.542 -56.667 1.00 35.65 125 SER B CA 1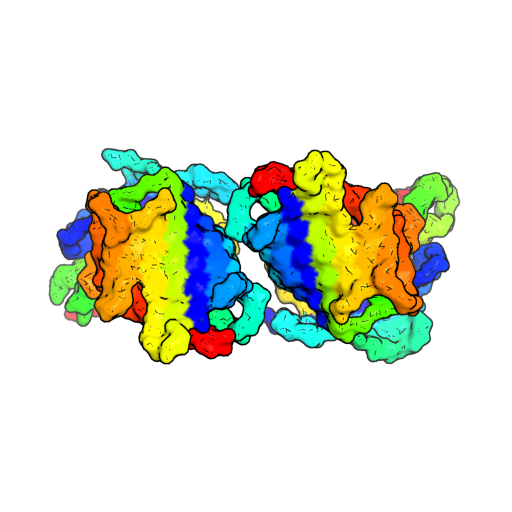
ATOM 2694 C C . SER B 2 118 ? 11.429 -43.354 -56.467 1.00 37.53 125 SER B C 1
ATOM 2695 O O . SER B 2 118 ? 11.987 -42.812 -57.420 1.00 38.01 125 SER B O 1
ATOM 2698 N N . PHE B 2 119 ? 11.563 -42.938 -55.221 1.00 32.07 126 PHE B N 1
ATOM 2699 C CA . PHE B 2 119 ? 12.382 -41.806 -54.852 1.00 31.86 126 PHE B CA 1
ATOM 2700 C C . PHE B 2 119 ? 13.809 -42.203 -54.582 1.00 39.83 126 PHE B C 1
ATOM 2701 O O . PHE B 2 119 ? 14.092 -43.224 -53.929 1.00 41.50 126 PHE B O 1
ATOM 2709 N N . ARG B 2 120 ? 14.704 -41.370 -55.065 1.00 35.83 127 ARG B N 1
ATOM 2710 C CA . ARG B 2 120 ? 16.126 -41.557 -54.876 1.00 37.07 127 ARG B CA 1
ATOM 2711 C C . ARG B 2 120 ? 16.567 -40.369 -54.020 1.00 42.03 127 ARG B C 1
ATOM 2712 O O . ARG B 2 120 ? 16.560 -39.242 -54.493 1.00 41.36 127 ARG B O 1
ATOM 2720 N N . PRO B 2 121 ? 16.855 -40.582 -52.727 1.00 40.72 128 PRO B N 1
ATOM 2721 C CA . PRO B 2 121 ? 17.200 -39.449 -51.855 1.00 42.14 128 PRO B CA 1
ATOM 2722 C C . PRO B 2 121 ? 18.528 -38.732 -52.057 1.00 50.06 128 PRO B C 1
ATOM 2723 O O . PRO B 2 121 ? 18.627 -37.589 -51.646 1.00 49.96 128 PRO B O 1
ATOM 2727 N N . GLU B 2 122 ? 19.534 -39.373 -52.648 1.00 50.50 129 GLU B N 1
ATOM 2728 C CA . GLU B 2 122 ? 20.857 -38.764 -52.847 1.00 54.06 129 GLU B CA 1
ATOM 2729 C C . GLU B 2 122 ? 20.810 -37.392 -53.556 1.00 57.52 129 GLU B C 1
ATOM 2730 O O . GLU B 2 122 ? 21.407 -36.433 -53.064 1.00 58.16 129 GLU B O 1
ATOM 2736 N N . ARG B 2 123 ? 20.056 -37.293 -54.664 1.00 52.16 130 ARG B N 1
ATOM 2737 C CA . ARG B 2 123 ? 19.898 -36.050 -55.423 1.00 51.59 130 ARG B CA 1
ATOM 2738 C C . ARG B 2 123 ? 18.440 -35.559 -55.341 1.00 51.77 130 ARG B C 1
ATOM 2739 O O . ARG B 2 123 ? 18.071 -34.585 -56.011 1.00 49.90 130 ARG B O 1
ATOM 2747 N N . ALA B 2 124 ? 17.617 -36.249 -54.508 1.00 46.69 131 ALA B N 1
ATOM 2748 C CA . ALA B 2 124 ? 16.197 -35.962 -54.284 1.00 44.97 131 ALA B CA 1
ATOM 2749 C C . ALA B 2 124 ? 15.405 -35.952 -55.600 1.00 47.17 131 ALA B C 1
ATOM 2750 O O . ALA B 2 124 ? 14.712 -34.993 -55.921 1.00 47.07 131 ALA B O 1
ATOM 2752 N N . LEU B 2 125 ? 15.533 -37.044 -56.357 1.00 41.37 132 LEU B N 1
ATOM 2753 C CA . LEU B 2 125 ? 14.886 -37.194 -57.641 1.00 38.36 132 LEU B CA 1
ATOM 2754 C C . LEU B 2 125 ? 14.116 -38.474 -57.707 1.00 40.22 132 LEU B C 1
ATOM 2755 O O . LEU B 2 125 ? 14.512 -39.455 -57.093 1.00 39.65 132 LEU B O 1
ATOM 2760 N N . TRP B 2 126 ? 13.035 -38.480 -58.488 1.00 36.00 133 TRP B N 1
ATOM 2761 C CA . TRP B 2 126 ? 12.227 -39.663 -58.704 1.00 34.51 133 TRP B CA 1
ATOM 2762 C C . TRP B 2 126 ? 12.662 -40.315 -59.991 1.00 38.83 133 TRP B C 1
ATOM 2763 O O . TRP B 2 126 ? 13.012 -39.601 -60.931 1.00 40.20 133 TRP B O 1
ATOM 2774 N N . GLN B 2 127 ? 12.624 -41.659 -60.047 1.00 35.17 134 GLN B N 1
ATOM 2775 C CA . GLN B 2 127 ? 12.976 -42.441 -61.233 1.00 36.35 134 GLN B CA 1
ATOM 2776 C C . GLN B 2 127 ? 11.892 -43.454 -61.548 1.00 41.01 134 GLN B C 1
ATOM 2777 O O . GLN B 2 127 ? 11.150 -43.836 -60.646 1.00 40.26 134 GLN B O 1
ATOM 2783 N N . ALA B 2 128 ? 11.855 -43.952 -62.787 1.00 39.49 135 ALA B N 1
ATOM 2784 C CA . ALA B 2 128 ? 10.902 -44.991 -63.188 1.00 39.43 135 ALA B CA 1
ATOM 2785 C C . ALA B 2 128 ? 11.428 -46.321 -62.743 1.00 46.99 135 ALA B C 1
ATOM 2786 O O . ALA B 2 128 ? 12.630 -46.556 -62.849 1.00 47.13 135 ALA B O 1
ATOM 2788 N N . ASP B 2 129 ? 10.538 -47.178 -62.234 1.00 48.27 136 ASP B N 1
ATOM 2789 C CA . ASP B 2 129 ? 10.868 -48.532 -61.818 1.00 52.93 136 ASP B CA 1
ATOM 2790 C C . ASP B 2 129 ? 10.344 -49.518 -62.845 1.00 60.89 136 ASP B C 1
ATOM 2791 O O . ASP B 2 129 ? 10.655 -50.714 -62.773 1.00 65.78 136 ASP B O 1
ATOM 2796 N N . THR B 2 130 ? 9.527 -49.029 -63.770 1.00 55.19 137 THR B N 1
ATOM 2797 C CA . THR B 2 130 ? 8.986 -49.844 -64.856 1.00 56.22 137 THR B CA 1
ATOM 2798 C C . THR B 2 130 ? 9.853 -49.763 -66.082 1.00 60.68 137 THR B C 1
ATOM 2799 O O . THR B 2 130 ? 10.537 -48.775 -66.300 1.00 63.26 137 THR B O 1
ATOM 2803 N N . GLN B 2 131 ? 9.792 -50.826 -66.884 1.00 55.29 138 GLN B N 1
ATOM 2804 C CA . GLN B 2 131 ? 10.501 -51.020 -68.152 1.00 56.93 138 GLN B CA 1
ATOM 2805 C C . GLN B 2 131 ? 9.611 -50.636 -69.344 1.00 58.86 138 GLN B C 1
ATOM 2806 O O . GLN B 2 131 ? 10.110 -50.490 -70.452 1.00 59.77 138 GLN B O 1
ATOM 2812 N N . VAL B 2 132 ? 8.293 -50.525 -69.133 1.00 52.14 139 VAL B N 1
ATOM 2813 C CA . VAL B 2 132 ? 7.333 -50.184 -70.179 1.00 50.15 139 VAL B CA 1
ATOM 2814 C C . VAL B 2 132 ? 7.456 -48.710 -70.498 1.00 50.27 139 VAL B C 1
ATOM 2815 O O . VAL B 2 132 ? 7.380 -47.884 -69.587 1.00 50.52 139 VAL B O 1
ATOM 2819 N N . THR B 2 133 ? 7.561 -48.374 -71.799 1.00 43.81 140 THR B N 1
ATOM 2820 C CA . THR B 2 133 ? 7.595 -46.997 -72.324 1.00 42.08 140 THR B CA 1
ATOM 2821 C C . THR B 2 133 ? 6.210 -46.308 -72.164 1.00 42.38 140 THR B C 1
ATOM 2822 O O . THR B 2 133 ? 5.228 -46.854 -72.715 1.00 38.17 140 THR B O 1
ATOM 2826 N N . SER B 2 134 ? 6.121 -45.127 -71.433 1.00 37.83 141 SER B N 1
ATOM 2827 C CA . SER B 2 134 ? 4.860 -44.443 -71.408 1.00 35.51 141 SER B CA 1
ATOM 2828 C C . SER B 2 134 ? 4.941 -42.983 -71.117 1.00 38.55 141 SER B C 1
ATOM 2829 O O . SER B 2 134 ? 5.782 -42.515 -70.332 1.00 36.73 141 SER B O 1
ATOM 2832 N N . GLY B 2 135 ? 4.011 -42.283 -71.745 1.00 35.69 142 GLY B N 1
ATOM 2833 C CA . GLY B 2 135 ? 3.774 -40.873 -71.530 1.00 34.58 142 GLY B CA 1
ATOM 2834 C C . GLY B 2 135 ? 3.383 -40.648 -70.100 1.00 36.03 142 GLY B C 1
ATOM 2835 O O . GLY B 2 135 ? 3.814 -39.660 -69.518 1.00 35.00 142 GLY B O 1
ATOM 2836 N N . VAL B 2 136 ? 2.629 -41.600 -69.494 1.00 32.76 143 VAL B N 1
ATOM 2837 C CA . VAL B 2 136 ? 2.173 -41.497 -68.090 1.00 31.18 143 VAL B CA 1
ATOM 2838 C C . VAL B 2 136 ? 3.343 -41.440 -67.130 1.00 35.94 143 VAL B C 1
ATOM 2839 O O . VAL B 2 136 ? 3.361 -40.588 -66.223 1.00 38.09 143 VAL B O 1
ATOM 2843 N N . VAL B 2 137 ? 4.312 -42.338 -67.320 1.00 30.15 144 VAL B N 1
ATOM 2844 C CA . VAL B 2 137 ? 5.476 -42.397 -66.442 1.00 29.96 144 VAL B CA 1
ATOM 2845 C C . VAL B 2 137 ? 6.306 -41.123 -66.579 1.00 35.24 144 VAL B C 1
ATOM 2846 O O . VAL B 2 137 ? 6.640 -40.485 -65.577 1.00 36.42 144 VAL B O 1
ATOM 2850 N N . THR B 2 138 ? 6.624 -40.746 -67.823 1.00 32.09 145 THR B N 1
ATOM 2851 C CA . THR B 2 138 ? 7.398 -39.540 -68.128 1.00 31.08 145 THR B CA 1
ATOM 2852 C C . THR B 2 138 ? 6.733 -38.303 -67.503 1.00 31.73 145 THR B C 1
ATOM 2853 O O . THR B 2 138 ? 7.412 -37.536 -66.823 1.00 31.07 145 THR B O 1
ATOM 2857 N N . PHE B 2 139 ? 5.413 -38.142 -67.693 1.00 26.05 146 PHE B N 1
ATOM 2858 C CA . PHE B 2 139 ? 4.669 -36.996 -67.172 1.00 24.33 146 PHE B CA 1
ATOM 2859 C C . PHE B 2 139 ? 4.689 -36.946 -65.644 1.00 29.56 146 PHE B C 1
ATOM 2860 O O . PHE B 2 139 ? 4.962 -35.885 -65.077 1.00 28.76 146 PHE B O 1
ATOM 2868 N N . THR B 2 140 ? 4.398 -38.091 -64.995 1.00 25.93 147 THR B N 1
ATOM 2869 C CA . THR B 2 140 ? 4.395 -38.189 -63.542 1.00 24.96 147 THR B CA 1
ATOM 2870 C C . THR B 2 140 ? 5.767 -37.782 -62.994 1.00 30.61 147 THR B C 1
ATOM 2871 O O . THR B 2 140 ? 5.847 -36.982 -62.048 1.00 30.36 147 THR B O 1
ATOM 2875 N N . LEU B 2 141 ? 6.850 -38.310 -63.597 1.00 27.34 148 LEU B N 1
ATOM 2876 C CA . LEU B 2 141 ? 8.201 -37.974 -63.144 1.00 28.62 148 LEU B CA 1
ATOM 2877 C C . LEU B 2 141 ? 8.529 -36.514 -63.338 1.00 33.98 148 LEU B C 1
ATOM 2878 O O . LEU B 2 141 ? 9.160 -35.916 -62.477 1.00 34.91 148 LEU B O 1
ATOM 2883 N N . GLN B 2 142 ? 8.073 -35.917 -64.424 1.00 33.18 149 GLN B N 1
ATOM 2884 C CA . GLN B 2 142 ? 8.292 -34.496 -64.755 1.00 35.53 149 GLN B CA 1
ATOM 2885 C C . GLN B 2 142 ? 7.711 -33.667 -63.636 1.00 40.38 149 GLN B C 1
ATOM 2886 O O . GLN B 2 142 ? 8.382 -32.791 -63.101 1.00 44.45 149 GLN B O 1
ATOM 2892 N N . GLN B 2 143 ? 6.482 -33.984 -63.235 1.00 35.68 150 GLN B N 1
ATOM 2893 C CA . GLN B 2 143 ? 5.775 -33.299 -62.132 1.00 36.09 150 GLN B CA 1
ATOM 2894 C C . GLN B 2 143 ? 6.459 -33.483 -60.778 1.00 40.73 150 GLN B C 1
ATOM 2895 O O . GLN B 2 143 ? 6.768 -32.497 -60.103 1.00 42.67 150 GLN B O 1
ATOM 2901 N N . LEU B 2 144 ? 6.760 -34.742 -60.414 1.00 34.31 151 LEU B N 1
ATOM 2902 C CA . LEU B 2 144 ? 7.450 -35.041 -59.150 1.00 32.24 151 LEU B CA 1
ATOM 2903 C C . LEU B 2 144 ? 8.826 -34.392 -59.049 1.00 36.81 151 LEU B C 1
ATOM 2904 O O . LEU B 2 144 ? 9.212 -33.964 -57.971 1.00 37.49 151 LEU B O 1
ATOM 2909 N N . ASN B 2 145 ? 9.549 -34.296 -60.167 1.00 33.24 152 ASN B N 1
ATOM 2910 C CA . ASN B 2 145 ? 10.891 -33.696 -60.166 1.00 34.36 152 ASN B CA 1
ATOM 2911 C C . ASN B 2 145 ? 10.891 -32.189 -60.401 1.00 38.51 152 ASN B C 1
ATOM 2912 O O . ASN B 2 145 ? 11.958 -31.586 -60.444 1.00 41.91 152 ASN B O 1
ATOM 2917 N N . ALA B 2 146 ? 9.710 -31.565 -60.521 1.00 31.57 153 ALA B N 1
ATOM 2918 C CA . ALA B 2 146 ? 9.597 -30.133 -60.818 1.00 31.50 153 ALA B CA 1
ATOM 2919 C C . ALA B 2 146 ? 9.533 -29.195 -59.611 1.00 39.52 153 ALA B C 1
ATOM 2920 O O . ALA B 2 146 ? 9.817 -27.999 -59.745 1.00 41.02 153 ALA B O 1
ATOM 2922 N N . TYR B 2 147 ? 9.134 -29.719 -58.451 1.00 37.69 154 TYR B N 1
ATOM 2923 C CA . TYR B 2 147 ? 8.859 -28.902 -57.280 1.00 39.70 154 TYR B CA 1
ATOM 2924 C C . TYR B 2 147 ? 9.690 -29.223 -56.052 1.00 45.88 154 TYR B C 1
ATOM 2925 O O . TYR B 2 147 ? 10.016 -30.387 -55.809 1.00 45.70 154 TYR B O 1
ATOM 2934 N N . ASN B 2 148 ? 9.952 -28.192 -55.236 1.00 43.84 155 ASN B N 1
ATOM 2935 C CA . ASN B 2 148 ? 10.654 -28.324 -53.966 1.00 45.36 155 ASN B CA 1
ATOM 2936 C C . ASN B 2 148 ? 9.922 -29.257 -53.029 1.00 48.82 155 ASN B C 1
ATOM 2937 O O . ASN B 2 148 ? 10.554 -29.999 -52.267 1.00 48.91 155 ASN B O 1
ATOM 2942 N N . ARG B 2 149 ? 8.588 -29.212 -53.086 1.00 44.79 156 ARG B N 1
ATOM 2943 C CA . ARG B 2 149 ? 7.677 -29.999 -52.257 1.00 43.36 156 ARG B CA 1
ATOM 2944 C C . ARG B 2 149 ? 7.869 -31.500 -52.423 1.00 42.77 156 ARG B C 1
ATOM 2945 O O . ARG B 2 149 ? 7.960 -32.229 -51.430 1.00 41.16 156 ARG B O 1
ATOM 2953 N N . THR B 2 150 ? 7.901 -31.951 -53.677 1.00 36.14 157 THR B N 1
ATOM 2954 C CA . THR B 2 150 ? 7.997 -33.361 -54.026 1.00 33.47 157 THR B CA 1
ATOM 2955 C C . THR B 2 150 ? 9.422 -33.864 -54.055 1.00 36.34 157 THR B C 1
ATOM 2956 O O . THR B 2 150 ? 9.644 -35.065 -54.217 1.00 35.82 157 THR B O 1
ATOM 2960 N N . ARG B 2 151 ? 10.384 -32.960 -53.906 1.00 33.57 158 ARG B N 1
ATOM 2961 C CA . ARG B 2 151 ? 11.804 -33.308 -53.917 1.00 34.64 158 ARG B CA 1
ATOM 2962 C C . ARG B 2 151 ? 12.427 -33.115 -52.538 1.00 42.87 158 ARG B C 1
ATOM 2963 O O . ARG B 2 151 ? 12.556 -34.071 -51.772 1.00 43.88 158 ARG B O 1
ATOM 2971 N N . TYR B 2 152 ? 12.750 -31.871 -52.198 1.00 43.46 159 TYR B N 1
ATOM 2972 C CA . TYR B 2 152 ? 13.430 -31.527 -50.948 1.00 46.44 159 TYR B CA 1
ATOM 2973 C C . TYR B 2 152 ? 12.620 -31.671 -49.659 1.00 51.99 159 TYR B C 1
ATOM 2974 O O . TYR B 2 152 ? 13.131 -32.204 -48.661 1.00 51.92 159 TYR B O 1
ATOM 2983 N N . GLU B 2 153 ? 11.358 -31.227 -49.682 1.00 48.42 160 GLU B N 1
ATOM 2984 C CA . GLU B 2 153 ? 10.496 -31.360 -48.507 1.00 48.46 160 GLU B CA 1
ATOM 2985 C C . GLU B 2 153 ? 10.223 -32.837 -48.233 1.00 51.12 160 GLU B C 1
ATOM 2986 O O . GLU B 2 153 ? 10.243 -33.267 -47.073 1.00 50.71 160 GLU B O 1
ATOM 2992 N N . LEU B 2 154 ? 10.029 -33.624 -49.312 1.00 46.03 161 LEU B N 1
ATOM 2993 C CA . LEU B 2 154 ? 9.821 -35.070 -49.208 1.00 43.86 161 LEU B CA 1
ATOM 2994 C C . LEU B 2 154 ? 11.080 -35.748 -48.630 1.00 48.09 161 LEU B C 1
ATOM 2995 O O . LEU B 2 154 ? 10.975 -36.562 -47.707 1.00 47.18 161 LEU B O 1
ATOM 3000 N N . ARG B 2 155 ? 12.271 -35.365 -49.118 1.00 45.03 162 ARG B N 1
ATOM 3001 C CA . ARG B 2 155 ? 13.516 -35.931 -48.593 1.00 45.39 162 ARG B CA 1
ATOM 3002 C C . ARG B 2 155 ? 13.646 -35.620 -47.097 1.00 50.17 162 ARG B C 1
ATOM 3003 O O . ARG B 2 155 ? 14.010 -36.494 -46.312 1.00 48.19 162 ARG B O 1
ATOM 3011 N N . GLU B 2 156 ? 13.308 -34.381 -46.704 1.00 50.14 163 GLU B N 1
ATOM 3012 C CA . GLU B 2 156 ? 13.345 -33.941 -45.309 1.00 51.96 163 GLU B CA 1
ATOM 3013 C C . GLU B 2 156 ? 12.336 -34.726 -44.447 1.00 52.73 163 GLU B C 1
ATOM 3014 O O . GLU B 2 156 ? 12.642 -35.058 -43.310 1.00 54.96 163 GLU B O 1
ATOM 3020 N N . PHE B 2 157 ? 11.175 -35.086 -45.005 1.00 43.86 164 PHE B N 1
ATOM 3021 C CA . PHE B 2 157 ? 10.225 -35.900 -44.269 1.00 41.55 164 PHE B CA 1
ATOM 3022 C C . PHE B 2 157 ? 10.866 -37.248 -43.950 1.00 47.20 164 PHE B C 1
ATOM 3023 O O . PHE B 2 157 ? 10.769 -37.729 -42.828 1.00 48.99 164 PHE B O 1
ATOM 3031 N N . LEU B 2 158 ? 11.533 -37.844 -44.931 1.00 43.48 165 LEU B N 1
ATOM 3032 C CA . LEU B 2 158 ? 12.150 -39.161 -44.761 1.00 42.47 165 LEU B CA 1
ATOM 3033 C C . LEU B 2 158 ? 13.423 -39.171 -43.923 1.00 48.68 165 LEU B C 1
ATOM 3034 O O . LEU B 2 158 ? 13.590 -40.040 -43.066 1.00 48.61 165 LEU B O 1
ATOM 3039 N N . GLU B 2 159 ? 14.342 -38.243 -44.214 1.00 46.34 166 GLU B N 1
ATOM 3040 C CA . GLU B 2 159 ? 15.643 -38.181 -43.560 1.00 48.46 166 GLU B CA 1
ATOM 3041 C C . GLU B 2 159 ? 15.649 -37.490 -42.208 1.00 57.58 166 GLU B C 1
ATOM 3042 O O . GLU B 2 159 ? 16.542 -37.752 -41.396 1.00 58.98 166 GLU B O 1
ATOM 3048 N N . ASP B 2 160 ? 14.702 -36.565 -41.992 1.00 55.77 167 ASP B N 1
ATOM 3049 C CA . ASP B 2 160 ? 14.653 -35.790 -40.770 1.00 58.23 167 ASP B CA 1
ATOM 3050 C C . ASP B 2 160 ? 13.456 -36.162 -39.914 1.00 61.31 167 ASP B C 1
ATOM 3051 O O . ASP B 2 160 ? 13.656 -36.722 -38.846 1.00 61.43 167 ASP B O 1
ATOM 3056 N N . THR B 2 161 ? 12.219 -35.925 -40.388 1.00 56.49 168 THR B N 1
ATOM 3057 C CA . THR B 2 161 ? 11.015 -36.227 -39.605 1.00 55.49 168 THR B CA 1
ATOM 3058 C C . THR B 2 161 ? 10.917 -37.680 -39.191 1.00 60.09 168 THR B C 1
ATOM 3059 O O . THR B 2 161 ? 10.753 -37.962 -38.002 1.00 62.73 168 THR B O 1
ATOM 3063 N N . CYS B 2 162 ? 11.042 -38.585 -40.164 1.00 53.68 169 CYS B N 1
ATOM 3064 C CA . CYS B 2 162 ? 10.943 -40.024 -39.972 1.00 53.11 169 CYS B CA 1
ATOM 3065 C C . CYS B 2 162 ? 12.040 -40.537 -39.052 1.00 54.05 169 CYS B C 1
ATOM 3066 O O . CYS B 2 162 ? 11.756 -41.295 -38.127 1.00 53.79 169 CYS B O 1
ATOM 3069 N N . VAL B 2 163 ? 13.285 -40.109 -39.292 1.00 50.26 170 VAL B N 1
ATOM 3070 C CA . VAL B 2 163 ? 14.428 -40.528 -38.477 1.00 52.41 170 VAL B CA 1
ATOM 3071 C C . VAL B 2 163 ? 14.288 -40.075 -37.020 1.00 57.92 170 VAL B C 1
ATOM 3072 O O . VAL B 2 163 ? 14.464 -40.888 -36.105 1.00 58.96 170 VAL B O 1
ATOM 3076 N N . GLN B 2 164 ? 13.904 -38.806 -36.807 1.00 53.02 171 GLN B N 1
ATOM 3077 C CA . GLN B 2 164 ? 13.701 -38.278 -35.459 1.00 53.37 171 GLN B CA 1
ATOM 3078 C C . GLN B 2 164 ? 12.586 -39.017 -34.736 1.00 59.07 171 GLN B C 1
ATOM 3079 O O . GLN B 2 164 ? 12.688 -39.239 -33.534 1.00 61.81 171 GLN B O 1
ATOM 3085 N N . TYR B 2 165 ? 11.537 -39.431 -35.472 1.00 54.50 172 TYR B N 1
ATOM 3086 C CA . TYR B 2 165 ? 10.423 -40.194 -34.904 1.00 54.10 172 TYR B CA 1
ATOM 3087 C C . TYR B 2 165 ? 10.925 -41.537 -34.401 1.00 59.74 172 TYR B C 1
ATOM 3088 O O . TYR B 2 165 ? 10.554 -41.951 -33.296 1.00 62.47 172 TYR B O 1
ATOM 3097 N N . VAL B 2 166 ? 11.775 -42.207 -35.194 1.00 54.00 173 VAL B N 1
ATOM 3098 C CA . VAL B 2 166 ? 12.353 -43.482 -34.790 1.00 55.42 173 VAL B CA 1
ATOM 3099 C C . VAL B 2 166 ? 13.213 -43.300 -33.534 1.00 62.76 173 VAL B C 1
ATOM 3100 O O . VAL B 2 166 ? 13.027 -44.034 -32.557 1.00 63.55 173 VAL B O 1
ATOM 3104 N N . GLN B 2 167 ? 14.093 -42.285 -33.530 1.00 59.97 174 GLN B N 1
ATOM 3105 C CA . GLN B 2 167 ? 14.976 -42.025 -32.384 1.00 61.34 174 GLN B CA 1
ATOM 3106 C C . GLN B 2 167 ? 14.220 -41.716 -31.110 1.00 66.06 174 GLN B C 1
ATOM 3107 O O . GLN B 2 167 ? 14.612 -42.186 -30.042 1.00 69.74 174 GLN B O 1
ATOM 3113 N N . LYS B 2 168 ? 13.117 -40.966 -31.215 1.00 60.34 175 LYS B N 1
ATOM 3114 C CA . LYS B 2 168 ? 12.303 -40.572 -30.061 1.00 61.18 175 LYS B CA 1
ATOM 3115 C C . LYS B 2 168 ? 11.386 -41.671 -29.508 1.00 66.03 175 LYS B C 1
ATOM 3116 O O . LYS B 2 168 ? 11.308 -41.830 -28.296 1.00 66.01 175 LYS B O 1
ATOM 3122 N N . HIS B 2 169 ? 10.652 -42.386 -30.391 1.00 63.28 176 HIS B N 1
ATOM 3123 C CA . HIS B 2 169 ? 9.633 -43.365 -29.984 1.00 62.91 176 HIS B CA 1
ATOM 3124 C C . HIS B 2 169 ? 10.055 -44.809 -29.786 1.00 70.88 176 HIS B C 1
ATOM 3125 O O . HIS B 2 169 ? 9.289 -45.574 -29.196 1.00 73.23 176 HIS B O 1
ATOM 3132 N N . ILE B 2 170 ? 11.278 -45.179 -30.217 1.00 67.76 177 ILE B N 1
ATOM 3133 C CA . ILE B 2 170 ? 11.824 -46.523 -29.997 1.00 91.56 177 ILE B CA 1
ATOM 3134 C C . ILE B 2 170 ? 12.726 -46.509 -28.749 1.00 109.63 177 ILE B C 1
ATOM 3135 O O . ILE B 2 170 ? 13.436 -45.540 -28.450 1.00 71.28 177 ILE B O 1
ATOM 3140 N N . ASN C 1 36 ? -24.384 -17.336 -16.987 1.00 107.72 503 ASN C N 1
ATOM 3141 C CA . ASN C 1 36 ? -24.656 -17.942 -15.681 1.00 105.22 503 ASN C CA 1
ATOM 3142 C C . ASN C 1 36 ? -26.156 -18.010 -15.324 1.00 109.34 503 ASN C C 1
ATOM 3143 O O . ASN C 1 36 ? -26.956 -17.284 -15.923 1.00 111.75 503 ASN C O 1
ATOM 3148 N N . THR C 1 37 ? -26.522 -18.861 -14.328 1.00 102.80 504 THR C N 1
ATOM 3149 C CA . THR C 1 37 ? -27.891 -19.007 -13.799 1.00 101.44 504 THR C CA 1
ATOM 3150 C C . THR C 1 37 ? -27.988 -19.483 -12.366 1.00 103.07 504 THR C C 1
ATOM 3151 O O . THR C 1 37 ? -27.049 -20.060 -11.820 1.00 101.31 504 THR C O 1
ATOM 3155 N N . GLU C 1 38 ? -29.178 -19.280 -11.795 1.00 99.26 505 GLU C N 1
ATOM 3156 C CA . GLU C 1 38 ? -29.575 -19.668 -10.450 1.00 97.41 505 GLU C CA 1
ATOM 3157 C C . GLU C 1 38 ? -30.637 -20.760 -10.605 1.00 97.66 505 GLU C C 1
ATOM 3158 O O . GLU C 1 38 ? -31.624 -20.561 -11.320 1.00 98.25 505 GLU C O 1
ATOM 3164 N N . ILE C 1 39 ? -30.375 -21.942 -10.021 1.00 89.79 506 ILE C N 1
ATOM 3165 C CA . ILE C 1 39 ? -31.283 -23.086 -10.085 1.00 86.04 506 ILE C CA 1
ATOM 3166 C C . ILE C 1 39 ? -31.652 -23.497 -8.655 1.00 89.66 506 ILE C C 1
ATOM 3167 O O . ILE C 1 39 ? -30.789 -23.975 -7.906 1.00 88.47 506 ILE C O 1
ATOM 3172 N N . ASN C 1 40 ? -32.926 -23.296 -8.274 1.00 86.37 507 ASN C N 1
ATOM 3173 C CA . ASN C 1 40 ? -33.422 -23.717 -6.965 1.00 85.18 507 ASN C CA 1
ATOM 3174 C C . ASN C 1 40 ? -33.920 -25.146 -7.165 1.00 83.68 507 ASN C C 1
ATOM 3175 O O . ASN C 1 40 ? -34.939 -25.372 -7.833 1.00 82.30 507 ASN C O 1
ATOM 3180 N N . VAL C 1 41 ? -33.146 -26.105 -6.637 1.00 76.18 508 VAL C N 1
ATOM 3181 C CA . VAL C 1 41 ? -33.378 -27.542 -6.761 1.00 71.97 508 VAL C CA 1
ATOM 3182 C C . VAL C 1 41 ? -34.132 -28.109 -5.558 1.00 72.77 508 VAL C C 1
ATOM 3183 O O . VAL C 1 41 ? -33.755 -27.850 -4.421 1.00 72.54 508 VAL C O 1
ATOM 3187 N N . ILE C 1 42 ? -35.201 -28.881 -5.832 1.00 67.71 509 ILE C N 1
ATOM 3188 C CA . ILE C 1 42 ? -35.976 -29.627 -4.849 1.00 66.43 509 ILE C CA 1
ATOM 3189 C C . ILE C 1 42 ? -35.475 -31.049 -4.921 1.00 68.09 509 ILE C C 1
ATOM 3190 O O . ILE C 1 42 ? -35.824 -31.822 -5.816 1.00 66.84 509 ILE C O 1
ATOM 3195 N N . ASN C 1 43 ? -34.545 -31.333 -4.037 1.00 65.13 510 ASN C N 1
ATOM 3196 C CA . ASN C 1 43 ? -33.871 -32.607 -3.953 1.00 63.73 510 ASN C CA 1
ATOM 3197 C C . ASN C 1 43 ? -34.524 -33.504 -2.900 1.00 69.07 510 ASN C C 1
ATOM 3198 O O . ASN C 1 43 ? -34.544 -33.159 -1.719 1.00 70.52 510 ASN C O 1
ATOM 3203 N N . SER C 1 44 ? -35.052 -34.665 -3.335 1.00 64.64 511 SER C N 1
ATOM 3204 C CA . SER C 1 44 ? -35.609 -35.680 -2.446 1.00 64.83 511 SER C CA 1
ATOM 3205 C C . SER C 1 44 ? -34.404 -36.328 -1.731 1.00 73.86 511 SER C C 1
ATOM 3206 O O . SER C 1 44 ? -33.253 -36.007 -2.060 1.00 74.58 511 SER C O 1
ATOM 3209 N N . GLY C 1 45 ? -34.638 -37.226 -0.783 1.00 72.18 512 GLY C N 1
ATOM 3210 C CA . GLY C 1 45 ? -33.508 -37.843 -0.096 1.00 72.68 512 GLY C CA 1
ATOM 3211 C C . GLY C 1 45 ? -32.689 -38.805 -0.948 1.00 75.51 512 GLY C C 1
ATOM 3212 O O . GLY C 1 45 ? -32.809 -38.840 -2.174 1.00 73.22 512 GLY C O 1
ATOM 3213 N N . ASP C 1 46 ? -31.833 -39.590 -0.292 1.00 73.81 513 ASP C N 1
ATOM 3214 C CA . ASP C 1 46 ? -31.068 -40.691 -0.861 1.00 72.73 513 ASP C CA 1
ATOM 3215 C C . ASP C 1 46 ? -31.329 -41.926 0.002 1.00 78.82 513 ASP C C 1
ATOM 3216 O O . ASP C 1 46 ? -30.703 -42.969 -0.202 1.00 79.83 513 ASP C O 1
ATOM 3221 N N . LYS C 1 47 ? -32.330 -41.813 0.916 1.00 75.41 514 LYS C N 1
ATOM 3222 C CA . LYS C 1 47 ? -32.742 -42.834 1.881 1.00 76.18 514 LYS C CA 1
ATOM 3223 C C . LYS C 1 47 ? -34.166 -43.377 1.656 1.00 81.56 514 LYS C C 1
ATOM 3224 O O . LYS C 1 47 ? -34.938 -42.773 0.918 1.00 81.02 514 LYS C O 1
ATOM 3230 N N . GLU C 1 48 ? -34.495 -44.524 2.290 1.00 79.92 515 GLU C N 1
ATOM 3231 C CA . GLU C 1 48 ? -35.786 -45.200 2.176 1.00 81.31 515 GLU C CA 1
ATOM 3232 C C . GLU C 1 48 ? -36.938 -44.490 2.867 1.00 86.77 515 GLU C C 1
ATOM 3233 O O . GLU C 1 48 ? -36.872 -44.150 4.063 1.00 88.24 515 GLU C O 1
ATOM 3239 N N . GLY C 1 49 ? -38.018 -44.345 2.104 1.00 82.46 516 GLY C N 1
ATOM 3240 C CA . GLY C 1 49 ? -39.267 -43.747 2.549 1.00 83.14 516 GLY C CA 1
ATOM 3241 C C . GLY C 1 49 ? -40.192 -43.445 1.394 1.00 83.66 516 GLY C C 1
ATOM 3242 O O . GLY C 1 49 ? -39.777 -43.507 0.228 1.00 81.38 516 GLY C O 1
ATOM 3243 N N . TYR C 1 50 ? -41.459 -43.116 1.715 1.00 79.28 517 TYR C N 1
ATOM 3244 C CA . TYR C 1 50 ? -42.437 -42.709 0.716 1.00 77.77 517 TYR C CA 1
ATOM 3245 C C . TYR C 1 50 ? -41.951 -41.374 0.147 1.00 76.02 517 TYR C C 1
ATOM 3246 O O . TYR C 1 50 ? -41.500 -40.527 0.928 1.00 75.28 517 TYR C O 1
ATOM 3255 N N . ILE C 1 51 ? -42.028 -41.187 -1.195 1.00 69.12 518 ILE C N 1
ATOM 3256 C CA . ILE C 1 51 ? -41.631 -39.934 -1.862 1.00 67.48 518 ILE C CA 1
ATOM 3257 C C . ILE C 1 51 ? -42.384 -38.705 -1.301 1.00 74.53 518 ILE C C 1
ATOM 3258 O O . ILE C 1 51 ? -41.745 -37.665 -1.096 1.00 73.61 518 ILE C O 1
ATOM 3263 N N . PHE C 1 52 ? -43.710 -38.846 -0.990 1.00 74.46 519 PHE C N 1
ATOM 3264 C CA . PHE C 1 52 ? -44.493 -37.764 -0.394 1.00 77.48 519 PHE C CA 1
ATOM 3265 C C . PHE C 1 52 ? -43.863 -37.363 0.927 1.00 82.68 519 PHE C C 1
ATOM 3266 O O . PHE C 1 52 ? -43.597 -36.177 1.111 1.00 83.87 519 PHE C O 1
ATOM 3274 N N . GLU C 1 53 ? -43.599 -38.344 1.827 1.00 78.85 520 GLU C N 1
ATOM 3275 C CA . GLU C 1 53 ? -42.967 -38.120 3.138 1.00 79.53 520 GLU C CA 1
ATOM 3276 C C . GLU C 1 53 ? -41.569 -37.498 3.012 1.00 81.33 520 GLU C C 1
ATOM 3277 O O . GLU C 1 53 ? -41.247 -36.569 3.757 1.00 83.77 520 GLU C O 1
ATOM 3283 N N . LYS C 1 54 ? -40.765 -37.980 2.049 1.00 72.92 521 LYS C N 1
ATOM 3284 C CA . LYS C 1 54 ? -39.431 -37.451 1.764 1.00 70.98 521 LYS C CA 1
ATOM 3285 C C . LYS C 1 54 ? -39.498 -35.970 1.375 1.00 76.17 521 LYS C C 1
ATOM 3286 O O . LYS C 1 54 ? -38.662 -35.187 1.832 1.00 77.04 521 LYS C O 1
ATOM 3292 N N . LEU C 1 55 ? -40.519 -35.590 0.563 1.00 71.98 522 LEU C N 1
ATOM 3293 C CA . LEU C 1 55 ? -40.769 -34.235 0.062 1.00 71.66 522 LEU C CA 1
ATOM 3294 C C . LEU C 1 55 ? -41.874 -33.492 0.844 1.00 80.21 522 LEU C C 1
ATOM 3295 O O . LEU C 1 55 ? -42.404 -32.495 0.344 1.00 80.96 522 LEU C O 1
ATOM 3300 N N . SER C 1 56 ? -42.220 -33.975 2.053 1.00 79.46 523 SER C N 1
ATOM 3301 C CA . SER C 1 56 ? -43.286 -33.425 2.907 1.00 82.49 523 SER C CA 1
ATOM 3302 C C . SER C 1 56 ? -43.391 -31.882 3.016 1.00 87.33 523 SER C C 1
ATOM 3303 O O . SER C 1 56 ? -44.468 -31.305 2.818 1.00 87.74 523 SER C O 1
ATOM 3306 N N . GLU C 1 57 ? -42.248 -31.227 3.294 1.00 83.64 524 GLU C N 1
ATOM 3307 C CA . GLU C 1 57 ? -42.188 -29.775 3.450 1.00 85.04 524 GLU C CA 1
ATOM 3308 C C . GLU C 1 57 ? -42.384 -29.033 2.140 1.00 86.51 524 GLU C C 1
ATOM 3309 O O . GLU C 1 57 ? -42.784 -27.883 2.165 1.00 88.61 524 GLU C O 1
ATOM 3315 N N . PHE C 1 58 ? -42.103 -29.685 1.004 1.00 79.08 525 PHE C N 1
ATOM 3316 C CA . PHE C 1 58 ? -42.306 -29.121 -0.328 1.00 77.75 525 PHE C CA 1
ATOM 3317 C C . PHE C 1 58 ? -43.809 -29.214 -0.676 1.00 85.25 525 PHE C C 1
ATOM 3318 O O . PHE C 1 58 ? -44.375 -28.253 -1.206 1.00 86.71 525 PHE C O 1
ATOM 3326 N N . CYS C 1 59 ? -44.435 -30.372 -0.371 1.00 81.81 526 CYS C N 1
ATOM 3327 C CA . CYS C 1 59 ? -45.860 -30.625 -0.610 1.00 83.18 526 CYS C CA 1
ATOM 3328 C C . CYS C 1 59 ? -46.761 -29.661 0.124 1.00 90.98 526 CYS C C 1
ATOM 3329 O O . CYS C 1 59 ? -47.798 -29.267 -0.422 1.00 92.04 526 CYS C O 1
ATOM 3332 N N . THR C 1 60 ? -46.363 -29.285 1.362 1.00 89.37 527 THR C N 1
ATOM 3333 C CA . THR C 1 60 ? -47.128 -28.389 2.242 1.00 92.49 527 THR C CA 1
ATOM 3334 C C . THR C 1 60 ? -46.607 -26.930 2.259 1.00 98.32 527 THR C C 1
ATOM 3335 O O . THR C 1 60 ? -47.007 -26.152 3.127 1.00 101.66 527 THR C O 1
ATOM 3339 N N . ASN C 1 61 ? -45.772 -26.536 1.281 1.00 93.02 528 ASN C N 1
ATOM 3340 C CA . ASN C 1 61 ? -45.275 -25.156 1.255 1.00 129.08 528 ASN C CA 1
ATOM 3341 C C . ASN C 1 61 ? -45.658 -24.346 0.014 1.00 145.44 528 ASN C C 1
ATOM 3342 O O . ASN C 1 61 ? -46.787 -24.453 -0.465 1.00 101.39 528 ASN C O 1
ATOM 3347 N N . ASN C 1 69 ? -37.426 -26.498 1.910 1.00 105.05 536 ASN C N 1
ATOM 3348 C CA . ASN C 1 69 ? -36.027 -26.405 2.324 1.00 104.18 536 ASN C CA 1
ATOM 3349 C C . ASN C 1 69 ? -35.091 -27.233 1.438 1.00 103.91 536 ASN C C 1
ATOM 3350 O O . ASN C 1 69 ? -34.396 -28.153 1.906 1.00 103.03 536 ASN C O 1
ATOM 3355 N N . TYR C 1 70 ? -35.108 -26.911 0.160 1.00 97.37 537 TYR C N 1
ATOM 3356 C CA . TYR C 1 70 ? -34.110 -27.450 -0.689 1.00 93.46 537 TYR C CA 1
ATOM 3357 C C . TYR C 1 70 ? -33.410 -26.461 -1.582 1.00 92.17 537 TYR C C 1
ATOM 3358 O O . TYR C 1 70 ? -33.929 -25.456 -2.016 1.00 92.49 537 TYR C O 1
ATOM 3367 N N . GLU C 1 71 ? -32.215 -26.918 -1.853 1.00 84.21 538 GLU C N 1
ATOM 3368 C CA . GLU C 1 71 ? -31.006 -26.366 -2.457 1.00 82.12 538 GLU C CA 1
ATOM 3369 C C . GLU C 1 71 ? -30.985 -25.278 -3.548 1.00 85.44 538 GLU C C 1
ATOM 3370 O O . GLU C 1 71 ? -31.397 -25.507 -4.681 1.00 83.80 538 GLU C O 1
ATOM 3376 N N . GLN C 1 72 ? -30.278 -24.165 -3.240 1.00 83.72 539 GLN C N 1
ATOM 3377 C CA . GLN C 1 72 ? -30.022 -23.039 -4.153 1.00 85.18 539 GLN C CA 1
ATOM 3378 C C . GLN C 1 72 ? -28.640 -23.176 -4.822 1.00 86.88 539 GLN C C 1
ATOM 3379 O O . GLN C 1 72 ? -27.596 -23.022 -4.165 1.00 87.63 539 GLN C O 1
ATOM 3385 N N . TRP C 1 73 ? -28.652 -23.429 -6.138 1.00 80.90 540 TRP C N 1
ATOM 3386 C CA . TRP C 1 73 ? -27.447 -23.558 -6.946 1.00 80.86 540 TRP C CA 1
ATOM 3387 C C . TRP C 1 73 ? -27.207 -22.319 -7.793 1.00 89.49 540 TRP C C 1
ATOM 3388 O O . TRP C 1 73 ? -28.138 -21.565 -8.078 1.00 90.89 540 TRP C O 1
ATOM 3399 N N . LYS C 1 74 ? -25.942 -22.126 -8.204 1.00 88.41 541 LYS C N 1
ATOM 3400 C CA . LYS C 1 74 ? -25.458 -21.071 -9.091 1.00 91.65 541 LYS C CA 1
ATOM 3401 C C . LYS C 1 74 ? -24.462 -21.731 -10.044 1.00 96.32 541 LYS C C 1
ATOM 3402 O O . LYS C 1 74 ? -23.421 -22.210 -9.597 1.00 96.29 541 LYS C O 1
ATOM 3408 N N . CYS C 1 75 ? -24.796 -21.805 -11.341 1.00 93.12 542 CYS C N 1
ATOM 3409 C CA . CYS C 1 75 ? -23.923 -22.429 -12.341 1.00 92.62 542 CYS C CA 1
ATOM 3410 C C . CYS C 1 75 ? -23.367 -21.435 -13.344 1.00 101.68 542 CYS C C 1
ATOM 3411 O O . CYS C 1 75 ? -24.025 -20.446 -13.665 1.00 103.72 542 CYS C O 1
ATOM 3414 N N . TYR C 1 76 ? -22.147 -21.705 -13.833 1.00 100.59 543 TYR C N 1
ATOM 3415 C CA . TYR C 1 76 ? -21.419 -20.876 -14.794 1.00 104.61 543 TYR C CA 1
ATOM 3416 C C . TYR C 1 76 ? -20.963 -21.765 -15.946 1.00 108.35 543 TYR C C 1
ATOM 3417 O O . TYR C 1 76 ? -20.447 -22.864 -15.706 1.00 104.68 543 TYR C O 1
ATOM 3426 N N . TYR C 1 77 ? -21.183 -21.312 -17.195 1.00 108.49 544 TYR C N 1
ATOM 3427 C CA . TYR C 1 77 ? -20.808 -22.087 -18.378 1.00 108.45 544 TYR C CA 1
ATOM 3428 C C . TYR C 1 77 ? -20.215 -21.247 -19.494 1.00 118.61 544 TYR C C 1
ATOM 3429 O O . TYR C 1 77 ? -20.686 -20.142 -19.773 1.00 120.86 544 TYR C O 1
ATOM 3438 N N . ASP C 1 78 ? -19.178 -21.807 -20.135 1.00 117.76 545 ASP C N 1
ATOM 3439 C CA . ASP C 1 78 ? -18.442 -21.243 -21.267 1.00 122.48 545 ASP C CA 1
ATOM 3440 C C . ASP C 1 78 ? -18.096 -22.399 -22.231 1.00 126.82 545 ASP C C 1
ATOM 3441 O O . ASP C 1 78 ? -17.825 -23.528 -21.792 1.00 123.44 545 ASP C O 1
ATOM 3446 N N . ASN C 1 79 ? -18.092 -22.080 -23.541 1.00 127.21 546 ASN C N 1
ATOM 3447 C CA . ASN C 1 79 ? -17.778 -22.956 -24.667 1.00 127.26 546 ASN C CA 1
ATOM 3448 C C . ASN C 1 79 ? -16.376 -23.611 -24.560 1.00 131.34 546 ASN C C 1
ATOM 3449 O O . ASN C 1 79 ? -16.295 -24.806 -24.252 1.00 128.18 546 ASN C O 1
ATOM 3454 N N . LYS C 1 80 ? -15.286 -22.845 -24.785 1.00 130.98 547 LYS C N 1
ATOM 3455 C CA . LYS C 1 80 ? -13.931 -23.392 -24.742 1.00 130.95 547 LYS C CA 1
ATOM 3456 C C . LYS C 1 80 ? -13.321 -23.560 -23.350 1.00 132.57 547 LYS C C 1
ATOM 3457 O O . LYS C 1 80 ? -12.407 -24.373 -23.195 1.00 130.69 547 LYS C O 1
ATOM 3463 N N . LYS C 1 81 ? -13.836 -22.831 -22.336 1.00 129.03 548 LYS C N 1
ATOM 3464 C CA . LYS C 1 81 ? -13.362 -22.966 -20.961 1.00 127.73 548 LYS C CA 1
ATOM 3465 C C . LYS C 1 81 ? -13.828 -24.289 -20.368 1.00 127.15 548 LYS C C 1
ATOM 3466 O O . LYS C 1 81 ? -14.992 -24.662 -20.512 1.00 124.33 548 LYS C O 1
ATOM 3472 N N . ASN C 1 82 ? -12.898 -25.012 -19.745 1.00 122.81 549 ASN C N 1
ATOM 3473 C CA . ASN C 1 82 ? -13.166 -26.309 -19.124 1.00 118.29 549 ASN C CA 1
ATOM 3474 C C . ASN C 1 82 ? -13.505 -26.128 -17.629 1.00 119.79 549 ASN C C 1
ATOM 3475 O O . ASN C 1 82 ? -14.116 -27.010 -17.034 1.00 116.49 549 ASN C O 1
ATOM 3480 N N . ASN C 1 83 ? -13.164 -24.950 -17.056 1.00 117.68 550 ASN C N 1
ATOM 3481 C CA . ASN C 1 83 ? -13.394 -24.528 -15.663 1.00 116.21 550 ASN C CA 1
ATOM 3482 C C . ASN C 1 83 ? -14.894 -24.267 -15.299 1.00 115.77 550 ASN C C 1
ATOM 3483 O O . ASN C 1 83 ? -15.150 -23.493 -14.370 1.00 115.97 550 ASN C O 1
ATOM 3488 N N . ASN C 1 84 ? -15.858 -24.911 -16.009 1.00 107.96 551 ASN C N 1
ATOM 3489 C CA . ASN C 1 84 ? -17.309 -24.755 -15.791 1.00 104.46 551 ASN C CA 1
ATOM 3490 C C . ASN C 1 84 ? -17.736 -25.364 -14.453 1.00 102.39 551 ASN C C 1
ATOM 3491 O O . ASN C 1 84 ? -17.710 -26.583 -14.287 1.00 99.07 551 ASN C O 1
ATOM 3496 N N . LYS C 1 85 ? -18.071 -24.494 -13.484 1.00 97.79 552 LYS C N 1
ATOM 3497 C CA . LYS C 1 85 ? -18.388 -24.876 -12.108 1.00 94.99 552 LYS C CA 1
ATOM 3498 C C . LYS C 1 85 ? -19.766 -24.433 -11.609 1.00 95.36 552 LYS C C 1
ATOM 3499 O O . LYS C 1 85 ? -20.324 -23.449 -12.090 1.00 95.85 552 LYS C O 1
ATOM 3505 N N . CYS C 1 86 ? -20.294 -25.167 -10.619 1.00 88.77 553 CYS C N 1
ATOM 3506 C CA . CYS C 1 86 ? -21.562 -24.885 -9.948 1.00 87.67 553 CYS C CA 1
ATOM 3507 C C . CYS C 1 86 ? -21.328 -24.683 -8.455 1.00 92.01 553 CYS C C 1
ATOM 3508 O O . CYS C 1 86 ? -20.478 -25.355 -7.871 1.00 91.18 553 CYS C O 1
ATOM 3511 N N . LYS C 1 87 ? -22.058 -23.739 -7.847 1.00 90.21 554 LYS C N 1
ATOM 3512 C CA . LYS C 1 87 ? -21.925 -23.406 -6.423 1.00 91.42 554 LYS C CA 1
ATOM 3513 C C . LYS C 1 87 ? -23.239 -23.620 -5.685 1.00 93.64 554 LYS C C 1
ATOM 3514 O O . LYS C 1 87 ? -24.286 -23.143 -6.130 1.00 92.92 554 LYS C O 1
ATOM 3520 N N . MET C 1 88 ? -23.172 -24.347 -4.558 1.00 89.32 555 MET C N 1
ATOM 3521 C CA . MET C 1 88 ? -24.313 -24.678 -3.703 1.00 88.25 555 MET C CA 1
ATOM 3522 C C . MET C 1 88 ? -24.354 -23.735 -2.493 1.00 95.88 555 MET C C 1
ATOM 3523 O O . MET C 1 88 ? -23.486 -23.827 -1.620 1.00 96.39 555 MET C O 1
ATOM 3528 N N . GLU C 1 89 ? -25.332 -22.820 -2.452 1.00 94.12 556 GLU C N 1
ATOM 3529 C CA . GLU C 1 89 ? -25.423 -21.957 -1.271 1.00 96.48 556 GLU C CA 1
ATOM 3530 C C . GLU C 1 89 ? -26.364 -22.399 -0.143 1.00 97.88 556 GLU C C 1
ATOM 3531 O O . GLU C 1 89 ? -27.321 -23.157 -0.349 1.00 95.38 556 GLU C O 1
ATOM 3537 N N . ILE C 1 90 ? -26.055 -21.864 1.069 1.00 95.33 557 ILE C N 1
ATOM 3538 C CA . ILE C 1 90 ? -26.599 -22.001 2.439 1.00 100.71 557 ILE C CA 1
ATOM 3539 C C . ILE C 1 90 ? -25.557 -22.586 3.390 1.00 134.56 557 ILE C C 1
ATOM 3540 O O . ILE C 1 90 ? -24.853 -23.524 3.021 1.00 95.87 557 ILE C O 1
ATOM 3545 N N . LYS C 1 98 ? -23.080 -26.493 5.441 1.00 100.63 565 LYS C N 1
ATOM 3546 C CA . LYS C 1 98 ? -22.156 -27.184 4.543 1.00 98.82 565 LYS C CA 1
ATOM 3547 C C . LYS C 1 98 ? -22.483 -26.932 3.049 1.00 101.12 565 LYS C C 1
ATOM 3548 O O . LYS C 1 98 ? -23.222 -27.709 2.430 1.00 98.86 565 LYS C O 1
ATOM 3554 N N . ASN C 1 99 ? -21.931 -25.828 2.483 1.00 97.93 566 ASN C N 1
ATOM 3555 C CA . ASN C 1 99 ? -22.119 -25.390 1.088 1.00 95.84 566 ASN C CA 1
ATOM 3556 C C . ASN C 1 99 ? -20.998 -25.943 0.172 1.00 96.29 566 ASN C C 1
ATOM 3557 O O . ASN C 1 99 ? -19.817 -25.914 0.554 1.00 96.91 566 ASN C O 1
ATOM 3562 N N . LYS C 1 100 ? -21.369 -26.453 -1.027 1.00 88.56 567 LYS C N 1
ATOM 3563 C CA . LYS C 1 100 ? -20.402 -27.073 -1.930 1.00 86.38 567 LYS C CA 1
ATOM 3564 C C . LYS C 1 100 ? -20.144 -26.428 -3.298 1.00 89.39 567 LYS C C 1
ATOM 3565 O O . LYS C 1 100 ? -20.955 -25.646 -3.802 1.00 89.94 567 LYS C O 1
ATOM 3571 N N . VAL C 1 101 ? -18.980 -26.755 -3.890 1.00 83.72 568 VAL C N 1
ATOM 3572 C CA . VAL C 1 101 ? -18.593 -26.331 -5.239 1.00 82.77 568 VAL C CA 1
ATOM 3573 C C . VAL C 1 101 ? -18.299 -27.590 -6.050 1.00 82.82 568 VAL C C 1
ATOM 3574 O O . VAL C 1 101 ? -17.384 -28.351 -5.715 1.00 82.56 568 VAL C O 1
ATOM 3578 N N . THR C 1 102 ? -19.091 -27.821 -7.098 1.00 76.05 569 THR C N 1
ATOM 3579 C CA . THR C 1 102 ? -18.921 -28.984 -7.969 1.00 72.60 569 THR C CA 1
ATOM 3580 C C . THR C 1 102 ? -18.611 -28.467 -9.366 1.00 75.50 569 THR C C 1
ATOM 3581 O O . THR C 1 102 ? -18.579 -27.249 -9.581 1.00 77.54 569 THR C O 1
ATOM 3585 N N . SER C 1 103 ? -18.365 -29.387 -10.311 1.00 69.08 570 SER C N 1
ATOM 3586 C CA . SER C 1 103 ? -18.186 -29.057 -11.723 1.00 69.49 570 SER C CA 1
ATOM 3587 C C . SER C 1 103 ? -19.603 -29.033 -12.313 1.00 71.94 570 SER C C 1
ATOM 3588 O O . SER C 1 103 ? -20.527 -29.569 -11.687 1.00 68.98 570 SER C O 1
ATOM 3591 N N . PHE C 1 104 ? -19.790 -28.426 -13.495 1.00 70.40 571 PHE C N 1
ATOM 3592 C CA . PHE C 1 104 ? -21.116 -28.421 -14.114 1.00 69.43 571 PHE C CA 1
ATOM 3593 C C . PHE C 1 104 ? -21.587 -29.857 -14.395 1.00 71.60 571 PHE C C 1
ATOM 3594 O O . PHE C 1 104 ? -22.715 -30.207 -14.045 1.00 69.48 571 PHE C O 1
ATOM 3602 N N . ASP C 1 105 ? -20.691 -30.683 -14.962 1.00 68.96 572 ASP C N 1
ATOM 3603 C CA . ASP C 1 105 ? -20.889 -32.091 -15.283 1.00 67.80 572 ASP C CA 1
ATOM 3604 C C . ASP C 1 105 ? -21.330 -32.920 -14.074 1.00 68.98 572 ASP C C 1
ATOM 3605 O O . ASP C 1 105 ? -22.159 -33.810 -14.231 1.00 67.68 572 ASP C O 1
ATOM 3610 N N . GLU C 1 106 ? -20.777 -32.634 -12.881 1.00 63.98 573 GLU C N 1
ATOM 3611 C CA . GLU C 1 106 ? -21.146 -33.320 -11.647 1.00 61.40 573 GLU C CA 1
ATOM 3612 C C . GLU C 1 106 ? -22.585 -32.951 -11.265 1.00 63.04 573 GLU C C 1
ATOM 3613 O O . GLU C 1 106 ? -23.363 -33.838 -10.921 1.00 60.92 573 GLU C O 1
ATOM 3619 N N . PHE C 1 107 ? -22.924 -31.639 -11.320 1.00 59.30 574 PHE C N 1
ATOM 3620 C CA . PHE C 1 107 ? -24.244 -31.114 -10.987 1.00 58.07 574 PHE C CA 1
ATOM 3621 C C . PHE C 1 107 ? -25.287 -31.660 -11.939 1.00 65.91 574 PHE C C 1
ATOM 3622 O O . PHE C 1 107 ? -26.342 -32.134 -11.498 1.00 66.64 574 PHE C O 1
ATOM 3630 N N . PHE C 1 108 ? -25.007 -31.557 -13.248 1.00 63.13 575 PHE C N 1
ATOM 3631 C CA . PHE C 1 108 ? -25.902 -32.020 -14.292 1.00 62.48 575 PHE C CA 1
ATOM 3632 C C . PHE C 1 108 ? -26.185 -33.536 -14.206 1.00 62.82 575 PHE C C 1
ATOM 3633 O O . PHE C 1 108 ? -27.336 -33.935 -14.343 1.00 61.95 575 PHE C O 1
ATOM 3641 N N . ASP C 1 109 ? -25.152 -34.360 -13.933 1.00 57.45 576 ASP C N 1
ATOM 3642 C CA . ASP C 1 109 ? -25.266 -35.811 -13.749 1.00 55.02 576 ASP C CA 1
ATOM 3643 C C . ASP C 1 109 ? -26.164 -36.098 -12.539 1.00 57.40 576 ASP C C 1
ATOM 3644 O O . ASP C 1 109 ? -27.028 -36.960 -12.619 1.00 57.53 576 ASP C O 1
A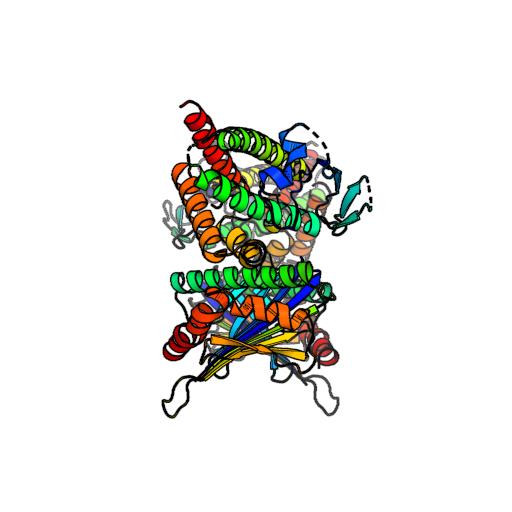TOM 3649 N N . PHE C 1 110 ? -25.980 -35.364 -11.445 1.00 52.47 577 PHE C N 1
ATOM 3650 C CA . PHE C 1 110 ? -26.787 -35.500 -10.247 1.00 51.58 577 PHE C CA 1
ATOM 3651 C C . PHE C 1 110 ? -28.257 -35.146 -10.554 1.00 54.66 577 PHE C C 1
ATOM 3652 O O . PHE C 1 110 ? -29.169 -35.873 -10.145 1.00 53.35 577 PHE C O 1
ATOM 3660 N N . TRP C 1 111 ? -28.470 -34.038 -11.272 1.00 51.71 578 TRP C N 1
ATOM 3661 C CA . TRP C 1 111 ? -29.789 -33.538 -11.603 1.00 51.85 578 TRP C CA 1
ATOM 3662 C C . TRP C 1 111 ? -30.580 -34.511 -12.453 1.00 55.07 578 TRP C C 1
ATOM 3663 O O . TRP C 1 111 ? -31.755 -34.750 -12.160 1.00 53.79 578 TRP C O 1
ATOM 3674 N N . VAL C 1 112 ? -29.944 -35.068 -13.508 1.00 52.48 579 VAL C N 1
ATOM 3675 C CA . VAL C 1 112 ? -30.576 -36.023 -14.424 1.00 50.87 579 VAL C CA 1
ATOM 3676 C C . VAL C 1 112 ? -30.840 -37.338 -13.702 1.00 54.23 579 VAL C C 1
ATOM 3677 O O . VAL C 1 112 ? -31.975 -37.817 -13.718 1.00 53.02 579 VAL C O 1
ATOM 3681 N N . ARG C 1 113 ? -29.807 -37.888 -13.036 1.00 50.99 580 ARG C N 1
ATOM 3682 C CA . ARG C 1 113 ? -29.878 -39.119 -12.242 1.00 50.54 580 ARG C CA 1
ATOM 3683 C C . ARG C 1 113 ? -31.036 -39.057 -11.215 1.00 54.04 580 ARG C C 1
ATOM 3684 O O . ARG C 1 113 ? -31.825 -40.001 -11.137 1.00 53.77 580 ARG C O 1
ATOM 3692 N N . LYS C 1 114 ? -31.158 -37.929 -10.465 1.00 48.97 581 LYS C N 1
ATOM 3693 C CA . LYS C 1 114 ? -32.227 -37.750 -9.482 1.00 47.40 581 LYS C CA 1
ATOM 3694 C C . LYS C 1 114 ? -33.590 -37.550 -10.118 1.00 52.86 581 LYS C C 1
ATOM 3695 O O . LYS C 1 114 ? -34.581 -38.038 -9.565 1.00 53.01 581 LYS C O 1
ATOM 3701 N N . LEU C 1 115 ? -33.652 -36.884 -11.303 1.00 50.03 582 LEU C N 1
ATOM 3702 C CA . LEU C 1 115 ? -34.917 -36.692 -12.022 1.00 49.47 582 LEU C CA 1
ATOM 3703 C C . LEU C 1 115 ? -35.479 -38.056 -12.414 1.00 52.69 582 LEU C C 1
ATOM 3704 O O . LEU C 1 115 ? -36.672 -38.308 -12.230 1.00 53.88 582 LEU C O 1
ATOM 3709 N N . LEU C 1 116 ? -34.599 -38.947 -12.910 1.00 47.06 583 LEU C N 1
ATOM 3710 C CA . LEU C 1 116 ? -34.952 -40.297 -13.319 1.00 45.71 583 LEU C CA 1
ATOM 3711 C C . LEU C 1 116 ? -35.360 -41.177 -12.143 1.00 50.52 583 LEU C C 1
ATOM 3712 O O . LEU C 1 116 ? -36.369 -41.878 -12.252 1.00 50.68 583 LEU C O 1
ATOM 3717 N N . ILE C 1 117 ? -34.607 -41.121 -11.010 1.00 47.23 584 ILE C N 1
ATOM 3718 C CA . ILE C 1 117 ? -34.913 -41.886 -9.791 1.00 46.32 584 ILE C CA 1
ATOM 3719 C C . ILE C 1 117 ? -36.268 -41.455 -9.209 1.00 49.12 584 ILE C C 1
ATOM 3720 O O . ILE C 1 117 ? -37.089 -42.319 -8.916 1.00 49.52 584 ILE C O 1
ATOM 3725 N N . ASP C 1 118 ? -36.505 -40.132 -9.065 1.00 46.23 585 ASP C N 1
ATOM 3726 C CA . ASP C 1 118 ? -37.764 -39.593 -8.516 1.00 47.87 585 ASP C CA 1
ATOM 3727 C C . ASP C 1 118 ? -38.977 -39.925 -9.389 1.00 55.12 585 ASP C C 1
ATOM 3728 O O . ASP C 1 118 ? -40.039 -40.236 -8.843 1.00 56.45 585 ASP C O 1
ATOM 3733 N N . THR C 1 119 ? -38.815 -39.879 -10.741 1.00 51.02 586 THR C N 1
ATOM 3734 C CA . THR C 1 119 ? -39.871 -40.219 -11.702 1.00 51.76 586 THR C CA 1
ATOM 3735 C C . THR C 1 119 ? -40.370 -41.633 -11.422 1.00 56.60 586 THR C C 1
ATOM 3736 O O . THR C 1 119 ? -41.575 -41.821 -11.259 1.00 58.16 586 THR C O 1
ATOM 3740 N N . ILE C 1 120 ? -39.435 -42.610 -11.307 1.00 52.05 587 ILE C N 1
ATOM 3741 C CA . ILE C 1 120 ? -39.733 -44.016 -11.023 1.00 52.08 587 ILE C CA 1
ATOM 3742 C C . ILE C 1 120 ? -40.406 -44.194 -9.642 1.00 58.86 587 ILE C C 1
ATOM 3743 O O . ILE C 1 120 ? -41.426 -44.878 -9.547 1.00 61.02 587 ILE C O 1
ATOM 3748 N N . LYS C 1 121 ? -39.870 -43.530 -8.602 1.00 54.51 588 LYS C N 1
ATOM 3749 C CA . LYS C 1 121 ? -40.393 -43.530 -7.237 1.00 55.52 588 LYS C CA 1
ATOM 3750 C C . LYS C 1 121 ? -41.828 -42.979 -7.192 1.00 59.97 588 LYS C C 1
ATOM 3751 O O . LYS C 1 121 ? -42.710 -43.625 -6.617 1.00 60.25 588 LYS C O 1
ATOM 3757 N N . TRP C 1 122 ? -42.069 -41.809 -7.834 1.00 56.59 589 TRP C N 1
ATOM 3758 C CA . TRP C 1 122 ? -43.388 -41.177 -7.922 1.00 58.29 589 TRP C CA 1
ATOM 3759 C C . TRP C 1 122 ? -44.368 -42.060 -8.672 1.00 66.79 589 TRP C C 1
ATOM 3760 O O . TRP C 1 122 ? -45.509 -42.193 -8.234 1.00 68.53 589 TRP C O 1
ATOM 3771 N N . GLU C 1 123 ? -43.937 -42.624 -9.823 1.00 64.35 590 GLU C N 1
ATOM 3772 C CA . GLU C 1 123 ? -44.779 -43.447 -10.685 1.00 66.16 590 GLU C CA 1
ATOM 3773 C C . GLU C 1 123 ? -45.248 -44.714 -9.998 1.00 73.50 590 GLU C C 1
ATOM 3774 O O . GLU C 1 123 ? -46.409 -45.077 -10.153 1.00 74.68 590 GLU C O 1
ATOM 3780 N N . THR C 1 124 ? -44.368 -45.365 -9.221 1.00 72.22 591 THR C N 1
ATOM 3781 C CA . THR C 1 124 ? -44.719 -46.579 -8.480 1.00 75.00 591 THR C CA 1
ATOM 3782 C C . THR C 1 124 ? -45.672 -46.267 -7.332 1.00 82.53 591 THR C C 1
ATOM 3783 O O . THR C 1 124 ? -46.571 -47.065 -7.066 1.00 85.24 591 THR C O 1
ATOM 3787 N N . GLU C 1 125 ? -45.529 -45.087 -6.704 1.00 79.21 592 GLU C N 1
ATOM 3788 C CA . GLU C 1 125 ? -46.420 -44.647 -5.632 1.00 81.28 592 GLU C CA 1
ATOM 3789 C C . GLU C 1 125 ? -47.800 -44.277 -6.197 1.00 86.71 592 GLU C C 1
ATOM 3790 O O . GLU C 1 125 ? -48.828 -44.670 -5.629 1.00 89.08 592 GLU C O 1
ATOM 3796 N N . LEU C 1 126 ? -47.818 -43.574 -7.349 1.00 81.95 593 LEU C N 1
ATOM 3797 C CA . LEU C 1 126 ? -49.066 -43.195 -8.012 1.00 83.82 593 LEU C CA 1
ATOM 3798 C C . LEU C 1 126 ? -49.749 -44.330 -8.787 1.00 94.43 593 LEU C C 1
ATOM 3799 O O . LEU C 1 126 ? -50.952 -44.230 -9.015 1.00 97.02 593 LEU C O 1
ATOM 3804 N N . THR C 1 127 ? -49.017 -45.396 -9.196 1.00 93.42 594 THR C N 1
ATOM 3805 C CA . THR C 1 127 ? -49.620 -46.562 -9.883 1.00 96.66 594 THR C CA 1
ATOM 3806 C C . THR C 1 127 ? -50.379 -47.394 -8.845 1.00 106.04 594 THR C C 1
ATOM 3807 O O . THR C 1 127 ? -51.459 -47.926 -9.139 1.00 108.41 594 THR C O 1
ATOM 3811 N N . TYR C 1 128 ? -49.817 -47.465 -7.608 1.00 104.65 595 TYR C N 1
ATOM 3812 C CA . TYR C 1 128 ? -50.396 -48.165 -6.461 1.00 108.44 595 TYR C CA 1
ATOM 3813 C C . TYR C 1 128 ? -51.811 -47.634 -6.269 1.00 116.26 595 TYR C C 1
ATOM 3814 O O . TYR C 1 128 ? -52.729 -48.454 -6.161 1.00 118.97 595 TYR C O 1
ATOM 3823 N N . CYS C 1 129 ? -52.035 -46.294 -6.374 1.00 112.34 596 CYS C N 1
ATOM 3824 C CA . CYS C 1 129 ? -53.434 -45.904 -6.238 1.00 115.10 596 CYS C CA 1
ATOM 3825 C C . CYS C 1 129 ? -54.271 -45.474 -7.431 1.00 117.53 596 CYS C C 1
ATOM 3826 O O . CYS C 1 129 ? -55.349 -44.897 -7.242 1.00 119.00 596 CYS C O 1
ATOM 3829 N N . ILE C 1 130 ? -53.832 -45.825 -8.652 1.00 111.00 597 ILE C N 1
ATOM 3830 C CA . ILE C 1 130 ? -54.640 -45.575 -9.847 1.00 110.07 597 ILE C CA 1
ATOM 3831 C C . ILE C 1 130 ? -55.450 -46.837 -10.142 1.00 151.76 597 ILE C C 1
ATOM 3832 O O . ILE C 1 130 ? -56.672 -46.769 -10.293 1.00 117.99 597 ILE C O 1
ATOM 3837 N N . CYS C 1 138 ? -59.374 -43.042 -1.725 1.00 130.80 605 CYS C N 1
ATOM 3838 C CA . CYS C 1 138 ? -58.198 -42.839 -0.879 1.00 128.26 605 CYS C CA 1
ATOM 3839 C C . CYS C 1 138 ? -57.823 -41.357 -0.769 1.00 130.11 605 CYS C C 1
ATOM 3840 O O . CYS C 1 138 ? -57.747 -40.653 -1.784 1.00 128.13 605 CYS C O 1
ATOM 3843 N N . ASN C 1 139 ? -57.626 -40.886 0.488 1.00 127.21 606 ASN C N 1
ATOM 3844 C CA . ASN C 1 139 ? -57.276 -39.511 0.826 1.00 126.12 606 ASN C CA 1
ATOM 3845 C C . ASN C 1 139 ? -55.848 -39.026 0.579 1.00 126.35 606 ASN C C 1
ATOM 3846 O O . ASN C 1 139 ? -55.734 -37.931 0.055 1.00 124.85 606 ASN C O 1
ATOM 3851 N N . LYS C 1 140 ? -54.774 -39.765 0.961 1.00 120.92 607 LYS C N 1
ATOM 3852 C CA . LYS C 1 140 ? -53.385 -39.322 0.700 1.00 116.98 607 LYS C CA 1
ATOM 3853 C C . LYS C 1 140 ? -53.060 -39.422 -0.788 1.00 118.45 607 LYS C C 1
ATOM 3854 O O . LYS C 1 140 ? -52.226 -38.667 -1.282 1.00 115.63 607 LYS C O 1
ATOM 3860 N N . CYS C 1 141 ? -53.758 -40.335 -1.495 1.00 116.47 608 CYS C N 1
ATOM 3861 C CA . CYS C 1 141 ? -53.652 -40.567 -2.937 1.00 115.03 608 CYS C CA 1
ATOM 3862 C C . CYS C 1 141 ? -54.028 -39.344 -3.775 1.00 115.67 608 CYS C C 1
ATOM 3863 O O . CYS C 1 141 ? -53.445 -39.148 -4.848 1.00 112.80 608 CYS C O 1
ATOM 3866 N N . ASN C 1 142 ? -54.970 -38.525 -3.289 1.00 112.64 609 ASN C N 1
ATOM 3867 C CA . ASN C 1 142 ? -55.338 -37.269 -3.939 1.00 111.97 609 ASN C CA 1
ATOM 3868 C C . ASN C 1 142 ? -54.286 -36.212 -3.573 1.00 111.41 609 ASN C C 1
ATOM 3869 O O . ASN C 1 142 ? -53.926 -35.414 -4.428 1.00 109.20 609 ASN C O 1
ATOM 3874 N N . LYS C 1 143 ? -53.779 -36.236 -2.315 1.00 106.55 610 LYS C N 1
ATOM 3875 C CA . LYS C 1 143 ? -52.722 -35.343 -1.818 1.00 103.85 610 LYS C CA 1
ATOM 3876 C C . LYS C 1 143 ? -51.393 -35.616 -2.547 1.00 101.16 610 LYS C C 1
ATOM 3877 O O . LYS C 1 143 ? -50.697 -34.669 -2.915 1.00 99.20 610 LYS C O 1
ATOM 3883 N N . ASN C 1 144 ? -51.098 -36.908 -2.826 1.00 94.59 611 ASN C N 1
ATOM 3884 C CA . ASN C 1 144 ? -49.928 -37.383 -3.569 1.00 90.24 611 ASN C CA 1
ATOM 3885 C C . ASN C 1 144 ? -49.975 -36.875 -5.002 1.00 90.06 611 ASN C C 1
ATOM 3886 O O . ASN C 1 144 ? -48.948 -36.536 -5.588 1.00 86.84 611 ASN C O 1
ATOM 3891 N N . CYS C 1 145 ? -51.187 -36.826 -5.550 1.00 87.60 612 CYS C N 1
ATOM 3892 C CA . CYS C 1 145 ? -51.499 -36.370 -6.898 1.00 87.61 612 CYS C CA 1
ATOM 3893 C C . CYS C 1 145 ? -51.216 -34.869 -7.044 1.00 87.16 612 CYS C C 1
ATOM 3894 O O . CYS C 1 145 ? -50.681 -34.446 -8.065 1.00 83.73 612 CYS C O 1
ATOM 3897 N N . VAL C 1 146 ? -51.638 -34.069 -6.051 1.00 84.42 613 VAL C N 1
ATOM 3898 C CA . VAL C 1 146 ? -51.456 -32.627 -6.034 1.00 84.61 613 VAL C CA 1
ATOM 3899 C C . VAL C 1 146 ? -49.967 -32.317 -5.885 1.00 85.93 613 VAL C C 1
ATOM 3900 O O . VAL C 1 146 ? -49.464 -31.480 -6.636 1.00 84.38 613 VAL C O 1
ATOM 3904 N N . CYS C 1 147 ? -49.249 -33.031 -4.977 1.00 81.69 614 CYS C N 1
ATOM 3905 C CA . CYS C 1 147 ? -47.816 -32.810 -4.805 1.00 78.89 614 CYS C CA 1
ATOM 3906 C C . CYS C 1 147 ? -46.999 -33.192 -6.029 1.00 79.32 614 CYS C C 1
ATOM 3907 O O . CYS C 1 147 ? -46.029 -32.495 -6.339 1.00 78.67 614 CYS C O 1
ATOM 3910 N N . PHE C 1 148 ? -47.404 -34.268 -6.739 1.00 73.10 615 PHE C N 1
ATOM 3911 C CA . PHE C 1 148 ? -46.734 -34.695 -7.962 1.00 70.19 615 PHE C CA 1
ATOM 3912 C C . PHE C 1 148 ? -46.812 -33.629 -9.048 1.00 73.86 615 PHE C C 1
ATOM 3913 O O . PHE C 1 148 ? -45.791 -33.318 -9.648 1.00 71.33 615 PHE C O 1
ATOM 3921 N N . ASP C 1 149 ? -48.015 -33.055 -9.285 1.00 73.89 616 ASP C N 1
ATOM 3922 C CA . ASP C 1 149 ? -48.261 -31.988 -10.266 1.00 73.86 616 ASP C CA 1
ATOM 3923 C C . ASP C 1 149 ? -47.426 -30.759 -9.926 1.00 74.66 616 ASP C C 1
ATOM 3924 O O . ASP C 1 149 ? -46.868 -30.133 -10.823 1.00 73.40 616 ASP C O 1
ATOM 3929 N N . LYS C 1 150 ? -47.340 -30.428 -8.630 1.00 70.65 617 LYS C N 1
ATOM 3930 C CA . LYS C 1 150 ? -46.556 -29.311 -8.115 1.00 70.81 617 LYS C CA 1
ATOM 3931 C C . LYS C 1 150 ? -45.079 -29.586 -8.428 1.00 73.73 617 LYS C C 1
ATOM 3932 O O . LYS C 1 150 ? -44.381 -28.701 -8.931 1.00 74.43 617 LYS C O 1
ATOM 3938 N N . TRP C 1 151 ? -44.637 -30.836 -8.182 1.00 67.49 618 TRP C N 1
ATOM 3939 C CA . TRP C 1 151 ? -43.281 -31.333 -8.411 1.00 63.83 618 TRP C CA 1
ATOM 3940 C C . TRP C 1 151 ? -42.863 -31.327 -9.905 1.00 65.02 618 TRP C C 1
ATOM 3941 O O . TRP C 1 151 ? -41.723 -30.953 -10.207 1.00 63.80 618 TRP C O 1
ATOM 3952 N N . VAL C 1 152 ? -43.771 -31.738 -10.831 1.00 60.56 619 VAL C N 1
ATOM 3953 C CA . VAL C 1 152 ? -43.516 -31.740 -12.286 1.00 59.26 619 VAL C CA 1
ATOM 3954 C C . VAL C 1 152 ? -43.185 -30.288 -12.707 1.00 62.70 619 VAL C C 1
ATOM 3955 O O . VAL C 1 152 ? -42.173 -30.049 -13.373 1.00 59.90 619 VAL C O 1
ATOM 3959 N N . LYS C 1 153 ? -44.033 -29.327 -12.262 1.00 62.45 620 LYS C N 1
ATOM 3960 C CA . LYS C 1 153 ? -43.890 -27.890 -12.525 1.00 64.80 620 LYS C CA 1
ATOM 3961 C C . LYS C 1 153 ? -42.562 -27.349 -11.966 1.00 68.12 620 LYS C C 1
ATOM 3962 O O . LYS C 1 153 ? -41.874 -26.603 -12.667 1.00 70.29 620 LYS C O 1
ATOM 3968 N N . GLN C 1 154 ? -42.166 -27.805 -10.756 1.00 60.74 621 GLN C N 1
ATOM 3969 C CA . GLN C 1 154 ? -40.897 -27.469 -10.108 1.00 59.10 621 GLN C CA 1
ATOM 3970 C C . GLN C 1 154 ? -39.703 -27.978 -10.935 1.00 61.48 621 GLN C C 1
ATOM 3971 O O . GLN C 1 154 ? -38.733 -27.243 -11.123 1.00 62.45 621 GLN C O 1
ATOM 3977 N N . LYS C 1 155 ? -39.790 -29.222 -11.436 1.00 56.06 622 LYS C N 1
ATOM 3978 C CA . LYS C 1 155 ? -38.760 -29.839 -12.263 1.00 55.00 622 LYS C CA 1
ATOM 3979 C C . LYS C 1 155 ? -38.623 -29.183 -13.630 1.00 62.95 622 LYS C C 1
ATOM 3980 O O . LYS C 1 155 ? -37.499 -29.086 -14.132 1.00 61.68 622 LYS C O 1
ATOM 3986 N N . GLU C 1 156 ? -39.766 -28.729 -14.231 1.00 64.26 623 GLU C N 1
ATOM 3987 C CA . GLU C 1 156 ? -39.803 -27.986 -15.504 1.00 66.56 623 GLU C CA 1
ATOM 3988 C C . GLU C 1 156 ? -39.091 -26.628 -15.330 1.00 73.09 623 GLU C C 1
ATOM 3989 O O . GLU C 1 156 ? -38.366 -26.206 -16.227 1.00 72.68 623 GLU C O 1
ATOM 3995 N N . ASP C 1 157 ? -39.268 -25.969 -14.163 1.00 72.21 624 ASP C N 1
ATOM 3996 C CA . ASP C 1 157 ? -38.610 -24.692 -13.857 1.00 74.94 624 ASP C CA 1
ATOM 3997 C C . ASP C 1 157 ? -37.104 -24.882 -13.706 1.00 78.61 624 ASP C C 1
ATOM 3998 O O . ASP C 1 157 ? -36.332 -24.098 -14.267 1.00 79.42 624 ASP C O 1
ATOM 4003 N N . GLU C 1 158 ? -36.695 -25.955 -12.991 1.00 73.28 625 GLU C N 1
ATOM 4004 C CA . GLU C 1 158 ? -35.300 -26.338 -12.789 1.00 71.73 625 GLU C CA 1
ATOM 4005 C C . GLU C 1 158 ? -34.621 -26.557 -14.136 1.00 76.79 625 GLU C C 1
ATOM 4006 O O . GLU C 1 158 ? -33.522 -26.039 -14.356 1.00 77.56 625 GLU C O 1
ATOM 4012 N N . TRP C 1 159 ? -35.296 -27.299 -15.043 1.00 73.50 626 TRP C N 1
ATOM 4013 C CA . TRP C 1 159 ? -34.794 -27.594 -16.381 1.00 74.13 626 TRP C CA 1
ATOM 4014 C C . TRP C 1 159 ? -34.602 -26.341 -17.230 1.00 79.86 626 TRP C C 1
ATOM 4015 O O . TRP C 1 159 ? -33.544 -26.201 -17.848 1.00 80.18 626 TRP C O 1
ATOM 4026 N N . THR C 1 160 ? -35.601 -25.431 -17.249 1.00 77.70 627 THR C N 1
ATOM 4027 C CA . THR C 1 160 ? -35.537 -24.181 -18.028 1.00 80.26 627 THR C CA 1
ATOM 4028 C C . THR C 1 160 ? -34.446 -23.240 -17.548 1.00 83.21 627 THR C C 1
ATOM 4029 O O . THR C 1 160 ? -33.835 -22.564 -18.378 1.00 85.03 627 THR C O 1
ATOM 4033 N N . ASN C 1 161 ? -34.193 -23.207 -16.217 1.00 77.44 628 ASN C N 1
ATOM 4034 C CA . ASN C 1 161 ? -33.133 -22.403 -15.594 1.00 77.96 628 ASN C CA 1
ATOM 4035 C C . ASN C 1 161 ? -31.774 -22.941 -16.025 1.00 81.18 628 ASN C C 1
ATOM 4036 O O . ASN C 1 161 ? -30.892 -22.141 -16.322 1.00 83.15 628 ASN C O 1
ATOM 4041 N N . ILE C 1 162 ? -31.612 -24.298 -16.065 1.00 75.08 629 ILE C N 1
ATOM 4042 C CA . ILE C 1 162 ? -30.385 -25.001 -16.500 1.00 74.02 629 ILE C CA 1
ATOM 4043 C C . ILE C 1 162 ? -30.127 -24.691 -17.974 1.00 82.54 629 ILE C C 1
ATOM 4044 O O . ILE C 1 162 ? -28.987 -24.434 -18.357 1.00 82.96 629 ILE C O 1
ATOM 4049 N N . MET C 1 163 ? -31.202 -24.693 -18.787 1.00 82.93 630 MET C N 1
ATOM 4050 C CA . MET C 1 163 ? -31.151 -24.410 -20.220 1.00 85.73 630 MET C CA 1
ATOM 4051 C C . MET C 1 163 ? -30.708 -23.002 -20.562 1.00 93.43 630 MET C C 1
ATOM 4052 O O . MET C 1 163 ? -30.139 -22.805 -21.636 1.00 95.35 630 MET C O 1
ATOM 4057 N N . LYS C 1 164 ? -30.906 -22.037 -19.636 1.00 91.47 631 LYS C N 1
ATOM 4058 C CA . LYS C 1 164 ? -30.485 -20.640 -19.814 1.00 95.55 631 LYS C CA 1
ATOM 4059 C C . LYS C 1 164 ? -28.961 -20.506 -20.006 1.00 104.05 631 LYS C C 1
ATOM 4060 O O . LYS C 1 164 ? -28.504 -19.513 -20.574 1.00 107.60 631 LYS C O 1
ATOM 4066 N N . LEU C 1 165 ? -28.190 -21.532 -19.585 1.00 100.28 632 LEU C N 1
ATOM 4067 C CA . LEU C 1 165 ? -26.733 -21.611 -19.734 1.00 102.29 632 LEU C CA 1
ATOM 4068 C C . LEU C 1 165 ? -26.329 -21.812 -21.194 1.00 112.07 632 LEU C C 1
ATOM 4069 O O . LEU C 1 165 ? -25.152 -21.655 -21.528 1.00 113.06 632 LEU C O 1
ATOM 4074 N N . PHE C 1 166 ? -27.298 -22.168 -22.059 1.00 112.38 633 PHE C N 1
ATOM 4075 C CA . PHE C 1 166 ? -27.066 -22.460 -23.469 1.00 115.36 633 PHE C CA 1
ATOM 4076 C C . PHE C 1 166 ? -27.601 -21.449 -24.475 1.00 127.21 633 PHE C C 1
ATOM 4077 O O . PHE C 1 166 ? -26.762 -20.899 -25.171 1.00 130.37 633 PHE C O 1
ATOM 4085 N N . THR C 1 167 ? -28.937 -21.212 -24.589 1.00 126.53 634 THR C N 1
ATOM 4086 C CA . THR C 1 167 ? -29.554 -20.252 -25.542 1.00 131.06 634 THR C CA 1
ATOM 4087 C C . THR C 1 167 ? -29.223 -20.502 -27.042 1.00 138.79 634 THR C C 1
ATOM 4088 O O . THR C 1 167 ? -29.100 -19.561 -27.830 1.00 142.26 634 THR C O 1
ATOM 4092 N N . ASN C 1 168 ? -29.090 -21.786 -27.420 1.00 133.60 635 ASN C N 1
ATOM 4093 C CA . ASN C 1 168 ? -28.829 -22.235 -28.791 1.00 135.23 635 ASN C CA 1
ATOM 4094 C C . ASN C 1 168 ? -29.363 -23.638 -29.015 1.00 138.00 635 ASN C C 1
ATOM 4095 O O . ASN C 1 168 ? -29.254 -24.491 -28.116 1.00 133.04 635 ASN C O 1
ATOM 4100 N N . LYS C 1 169 ? -29.934 -23.881 -30.223 1.00 137.36 636 LYS C N 1
ATOM 4101 C CA . LYS C 1 169 ? -30.504 -25.185 -30.545 1.00 135.38 636 LYS C CA 1
ATOM 4102 C C . LYS C 1 169 ? -29.479 -26.207 -31.007 1.00 138.95 636 LYS C C 1
ATOM 4103 O O . LYS C 1 169 ? -29.400 -27.286 -30.422 1.00 134.18 636 LYS C O 1
ATOM 4109 N N . HIS C 1 170 ? -28.715 -25.891 -32.080 1.00 139.02 637 HIS C N 1
ATOM 4110 C CA . HIS C 1 170 ? -27.665 -26.790 -32.599 1.00 138.67 637 HIS C CA 1
ATOM 4111 C C . HIS C 1 170 ? -26.485 -26.843 -31.625 1.00 139.39 637 HIS C C 1
ATOM 4112 O O . HIS C 1 170 ? -25.822 -27.883 -31.505 1.00 137.07 637 HIS C O 1
ATOM 4119 N N . ASP C 1 171 ? -26.220 -25.707 -30.944 1.00 135.86 638 ASP C N 1
ATOM 4120 C CA . ASP C 1 171 ? -25.107 -25.544 -30.011 1.00 134.59 638 ASP C CA 1
ATOM 4121 C C . ASP C 1 171 ? -25.325 -25.982 -28.549 1.00 133.03 638 ASP C C 1
ATOM 4122 O O . ASP C 1 171 ? -24.605 -25.500 -27.664 1.00 132.65 638 ASP C O 1
ATOM 4127 N N . ILE C 1 172 ? -26.275 -26.921 -28.296 1.00 125.22 639 ILE C N 1
ATOM 4128 C CA . ILE C 1 172 ? -26.471 -27.515 -26.962 1.00 120.66 639 ILE C CA 1
ATOM 4129 C C . ILE C 1 172 ? -25.706 -28.849 -27.049 1.00 119.63 639 ILE C C 1
ATOM 4130 O O . ILE C 1 172 ? -26.093 -29.698 -27.863 1.00 119.26 639 ILE C O 1
ATOM 4135 N N . PRO C 1 173 ? -24.551 -28.995 -26.339 1.00 112.16 640 PRO C N 1
ATOM 4136 C CA . PRO C 1 173 ? -23.737 -30.222 -26.491 1.00 109.37 640 PRO C CA 1
ATOM 4137 C C . PRO C 1 173 ? -24.514 -31.533 -26.384 1.00 107.09 640 PRO C C 1
ATOM 4138 O O . PRO C 1 173 ? -25.409 -31.649 -25.538 1.00 105.00 640 PRO C O 1
ATOM 4142 N N . LYS C 1 174 ? -24.184 -32.510 -27.264 1.00 100.47 641 LYS C N 1
ATOM 4143 C CA . LYS C 1 174 ? -24.809 -33.840 -27.290 1.00 96.53 641 LYS C CA 1
ATOM 4144 C C . LYS C 1 174 ? -24.761 -34.475 -25.886 1.00 95.49 641 LYS C C 1
ATOM 4145 O O . LYS C 1 174 ? -25.723 -35.123 -25.476 1.00 93.77 641 LYS C O 1
ATOM 4151 N N . LYS C 1 175 ? -23.668 -34.213 -25.141 1.00 89.53 642 LYS C N 1
ATOM 4152 C CA . LYS C 1 175 ? -23.415 -34.673 -23.778 1.00 86.19 642 LYS C CA 1
ATOM 4153 C C . LYS C 1 175 ? -24.580 -34.382 -22.820 1.00 85.24 642 LYS C C 1
ATOM 4154 O O . LYS C 1 175 ? -24.884 -35.233 -21.988 1.00 82.45 642 LYS C O 1
ATOM 4160 N N . TYR C 1 176 ? -25.230 -33.198 -22.948 1.00 80.87 643 TYR C N 1
ATOM 4161 C CA . TYR C 1 176 ? -26.328 -32.744 -22.080 1.00 78.94 643 TYR C CA 1
ATOM 4162 C C . TYR C 1 176 ? -27.723 -32.832 -22.723 1.00 81.22 643 TYR C C 1
ATOM 4163 O O . TYR C 1 176 ? -28.722 -32.433 -22.105 1.00 80.46 643 TYR C O 1
ATOM 4172 N N . TYR C 1 177 ? -27.793 -33.356 -23.954 1.00 76.92 644 TYR C N 1
ATOM 4173 C CA . TYR C 1 177 ? -29.037 -33.436 -24.712 1.00 76.53 644 TYR C CA 1
ATOM 4174 C C . TYR C 1 177 ? -29.124 -34.801 -25.401 1.00 76.34 644 TYR C C 1
ATOM 4175 O O . TYR C 1 177 ? -29.216 -34.884 -26.625 1.00 78.36 644 TYR C O 1
ATOM 4184 N N . LEU C 1 178 ? -29.089 -35.872 -24.606 1.00 67.62 645 LEU C N 1
ATOM 4185 C CA . LEU C 1 178 ? -29.112 -37.233 -25.143 1.00 65.47 645 LEU C CA 1
ATOM 4186 C C . LEU C 1 178 ? -30.502 -37.711 -25.560 1.00 67.45 645 LEU C C 1
ATOM 4187 O O . LEU C 1 178 ? -31.509 -37.281 -24.975 1.00 67.34 645 LEU C O 1
ATOM 4192 N N . ASN C 1 179 ? -30.550 -38.623 -26.562 1.00 61.58 646 ASN C N 1
ATOM 4193 C CA . ASN C 1 179 ? -31.802 -39.238 -26.992 1.00 61.00 646 ASN C CA 1
ATOM 4194 C C . ASN C 1 179 ? -32.179 -40.363 -26.005 1.00 62.07 646 ASN C C 1
ATOM 4195 O O . ASN C 1 179 ? -31.377 -40.673 -25.127 1.00 60.31 646 ASN C O 1
ATOM 4200 N N . ILE C 1 180 ? -33.386 -40.960 -26.141 1.00 57.44 647 ILE C N 1
ATOM 4201 C CA . ILE C 1 180 ? -33.905 -42.030 -25.280 1.00 54.69 647 ILE C CA 1
ATOM 4202 C C . ILE C 1 180 ? -32.916 -43.175 -25.115 1.00 57.42 647 ILE C C 1
ATOM 4203 O O . ILE C 1 180 ? -32.607 -43.541 -23.980 1.00 57.52 647 ILE C O 1
ATOM 4208 N N . ASN C 1 181 ? -32.413 -43.721 -26.229 1.00 53.58 648 ASN C N 1
ATOM 4209 C CA . ASN C 1 181 ? -31.469 -44.835 -26.224 1.00 53.28 648 ASN C CA 1
ATOM 4210 C C . ASN C 1 181 ? -30.210 -44.529 -25.443 1.00 57.10 648 ASN C C 1
ATOM 4211 O O . ASN C 1 181 ? -29.874 -45.297 -24.547 1.00 56.39 648 ASN C O 1
ATOM 4216 N N . ASP C 1 182 ? -29.567 -43.374 -25.719 1.00 54.90 649 ASP C N 1
ATOM 4217 C CA . ASP C 1 182 ? -28.333 -42.921 -25.072 1.00 53.97 649 ASP C CA 1
ATOM 4218 C C . ASP C 1 182 ? -28.515 -42.700 -23.581 1.00 58.14 649 ASP C C 1
ATOM 4219 O O . ASP C 1 182 ? -27.738 -43.239 -22.795 1.00 59.59 649 ASP C O 1
ATOM 4224 N N . LEU C 1 183 ? -29.561 -41.951 -23.194 1.00 53.91 650 LEU C N 1
ATOM 4225 C CA . LEU C 1 183 ? -29.933 -41.645 -21.810 1.00 52.29 650 LEU C CA 1
ATOM 4226 C C . LEU C 1 183 ? -30.166 -42.937 -21.012 1.00 56.34 650 LEU C C 1
ATOM 4227 O O . LEU C 1 183 ? -29.603 -43.105 -19.926 1.00 55.16 650 LEU C O 1
ATOM 4232 N N . PHE C 1 184 ? -30.935 -43.872 -21.584 1.00 53.67 651 PHE C N 1
ATOM 4233 C CA . PHE C 1 184 ? -31.220 -45.155 -20.949 1.00 52.71 651 PHE C CA 1
ATOM 4234 C C . PHE C 1 184 ? -30.008 -46.082 -20.820 1.00 56.75 651 PHE C C 1
ATOM 4235 O O . PHE C 1 184 ? -29.970 -46.920 -19.904 1.00 56.97 651 PHE C O 1
ATOM 4243 N N . ASP C 1 185 ? -28.979 -45.875 -21.687 1.00 51.51 652 ASP C N 1
ATOM 4244 C CA . ASP C 1 185 ? -27.715 -46.606 -21.630 1.00 50.41 652 ASP C CA 1
ATOM 4245 C C . ASP C 1 185 ? -26.813 -45.959 -20.569 1.00 50.73 652 ASP C C 1
ATOM 4246 O O . ASP C 1 185 ? -26.370 -46.641 -19.648 1.00 49.52 652 ASP C O 1
ATOM 4251 N N . SER C 1 186 ? -26.595 -44.634 -20.687 1.00 45.61 653 SER C N 1
ATOM 4252 C CA . SER C 1 186 ? -25.756 -43.808 -19.807 1.00 44.42 653 SER C CA 1
ATOM 4253 C C . SER C 1 186 ? -26.073 -43.910 -18.307 1.00 46.27 653 SER C C 1
ATOM 4254 O O . SER C 1 186 ? -25.145 -43.866 -17.481 1.00 45.71 653 SER C O 1
ATOM 4257 N N . PHE C 1 187 ? -27.376 -43.967 -17.967 1.00 41.57 654 PHE C N 1
ATOM 4258 C CA . PHE C 1 187 ? -27.893 -43.982 -16.593 1.00 39.96 654 PHE C CA 1
ATOM 4259 C C . PHE C 1 187 ? -28.455 -45.317 -16.117 1.00 42.40 654 PHE C C 1
ATOM 4260 O O . PHE C 1 187 ? -29.069 -45.378 -15.038 1.00 41.42 654 PHE C O 1
ATOM 4268 N N . PHE C 1 188 ? -28.200 -46.399 -16.893 1.00 37.89 655 PHE C N 1
ATOM 4269 C CA . PHE C 1 188 ? -28.627 -47.752 -16.562 1.00 36.75 655 PHE C CA 1
ATOM 4270 C C . PHE C 1 188 ? -28.209 -48.095 -15.128 1.00 43.23 655 PHE C C 1
ATOM 4271 O O . PHE C 1 188 ? -29.072 -48.080 -14.254 1.00 45.80 655 PHE C O 1
ATOM 4279 N N . PHE C 1 189 ? -26.895 -48.251 -14.859 1.00 38.57 656 PHE C N 1
ATOM 4280 C CA . PHE C 1 189 ? -26.344 -48.576 -13.534 1.00 37.42 656 PHE C CA 1
ATOM 4281 C C . PHE C 1 189 ? -26.708 -47.659 -12.375 1.00 42.92 656 PHE C C 1
ATOM 4282 O O . PHE C 1 189 ? -27.076 -48.151 -11.298 1.00 42.68 656 PHE C O 1
ATOM 4290 N N . GLN C 1 190 ? -26.621 -46.335 -12.590 1.00 40.01 657 GLN C N 1
ATOM 4291 C CA . GLN C 1 190 ? -26.953 -45.326 -11.575 1.00 39.52 657 GLN C CA 1
ATOM 4292 C C . GLN C 1 190 ? -28.383 -45.348 -11.031 1.00 45.76 657 GLN C C 1
ATOM 4293 O O . GLN C 1 190 ? -28.570 -45.236 -9.821 1.00 46.05 657 GLN C O 1
ATOM 4299 N N . VAL C 1 191 ? -29.381 -45.425 -11.923 1.00 43.97 658 VAL C N 1
ATOM 4300 C CA . VAL C 1 191 ? -30.803 -45.405 -11.572 1.00 43.51 658 VAL C CA 1
ATOM 4301 C C . VAL C 1 191 ? -31.252 -46.783 -11.056 1.00 48.62 658 VAL C C 1
ATOM 4302 O O . VAL C 1 191 ? -31.881 -46.870 -10.001 1.00 48.92 658 VAL C O 1
ATOM 4306 N N . ILE C 1 192 ? -30.893 -47.851 -11.790 1.00 46.56 659 ILE C N 1
ATOM 4307 C CA . ILE C 1 192 ? -31.182 -49.255 -11.483 1.00 47.35 659 ILE C CA 1
ATOM 4308 C C . ILE C 1 192 ? -30.785 -49.677 -10.064 1.00 51.17 659 ILE C C 1
ATOM 4309 O O . ILE C 1 192 ? -31.471 -50.486 -9.470 1.00 52.17 659 ILE C O 1
ATOM 4314 N N . TYR C 1 193 ? -29.672 -49.122 -9.537 1.00 48.43 660 TYR C N 1
ATOM 4315 C CA . TYR C 1 193 ? -29.063 -49.385 -8.231 1.00 47.88 660 TYR C CA 1
ATOM 4316 C C . TYR C 1 193 ? -30.036 -49.192 -7.086 1.00 53.55 660 TYR C C 1
ATOM 4317 O O . TYR C 1 193 ? -30.056 -49.965 -6.124 1.00 55.70 660 TYR C O 1
ATOM 4326 N N . LYS C 1 194 ? -30.816 -48.137 -7.180 1.00 49.31 661 LYS C N 1
ATOM 4327 C CA . LYS C 1 194 ? -31.736 -47.722 -6.145 1.00 49.73 661 LYS C CA 1
ATOM 4328 C C . LYS C 1 194 ? -32.867 -48.691 -5.873 1.00 56.63 661 LYS C C 1
ATOM 4329 O O . LYS C 1 194 ? -33.232 -48.933 -4.714 1.00 59.76 661 LYS C O 1
ATOM 4335 N N . PHE C 1 195 ? -33.367 -49.299 -6.934 1.00 50.82 662 PHE C N 1
ATOM 4336 C CA . PHE C 1 195 ? -34.571 -50.099 -6.902 1.00 49.97 662 PHE C CA 1
ATOM 4337 C C . PHE C 1 195 ? -34.486 -51.603 -6.878 1.00 54.98 662 PHE C C 1
ATOM 4338 O O . PHE C 1 195 ? -33.663 -52.212 -7.554 1.00 54.37 662 PHE C O 1
ATOM 4346 N N . ASN C 1 196 ? -35.430 -52.196 -6.144 1.00 53.44 663 ASN C N 1
ATOM 4347 C CA . ASN C 1 196 ? -35.695 -53.615 -6.168 1.00 55.30 663 ASN C CA 1
ATOM 4348 C C . ASN C 1 196 ? -36.482 -53.708 -7.495 1.00 60.85 663 ASN C C 1
ATOM 4349 O O . ASN C 1 196 ? -37.327 -52.831 -7.759 1.00 60.86 663 ASN C O 1
ATOM 4354 N N . GLU C 1 197 ? -36.135 -54.683 -8.365 1.00 57.59 664 GLU C N 1
ATOM 4355 C CA . GLU C 1 197 ? -36.761 -54.831 -9.690 1.00 57.93 664 GLU C CA 1
ATOM 4356 C C . GLU C 1 197 ? -36.525 -53.561 -10.531 1.00 59.78 664 GLU C C 1
ATOM 4357 O O . GLU C 1 197 ? -37.394 -53.116 -11.297 1.00 59.59 664 GLU C O 1
ATOM 4363 N N . GLY C 1 198 ? -35.331 -53.001 -10.354 1.00 54.38 665 GLY C N 1
ATOM 4364 C CA . GLY C 1 198 ? -34.866 -51.804 -11.038 1.00 52.10 665 GLY C CA 1
ATOM 4365 C C . GLY C 1 198 ? -34.712 -51.958 -12.534 1.00 55.46 665 GLY C C 1
ATOM 4366 O O . GLY C 1 198 ? -35.021 -51.028 -13.280 1.00 56.11 665 GLY C O 1
ATOM 4367 N N . GLU C 1 199 ? -34.219 -53.121 -12.982 1.00 51.10 666 GLU C N 1
ATOM 4368 C CA . GLU C 1 199 ? -34.004 -53.444 -14.392 1.00 50.73 666 GLU C CA 1
ATOM 4369 C C . GLU C 1 199 ? -35.299 -53.378 -15.186 1.00 56.54 666 GLU C C 1
ATOM 4370 O O . GLU C 1 199 ? -35.308 -52.858 -16.302 1.00 57.51 666 GLU C O 1
ATOM 4376 N N . ALA C 1 200 ? -36.399 -53.868 -14.582 1.00 53.47 667 ALA C N 1
ATOM 4377 C CA . ALA C 1 200 ? -37.739 -53.921 -15.159 1.00 53.99 667 ALA C CA 1
ATOM 4378 C C . ALA C 1 200 ? -38.419 -52.556 -15.167 1.00 57.44 667 ALA C C 1
ATOM 4379 O O . ALA C 1 200 ? -39.112 -52.237 -16.127 1.00 57.81 667 ALA C O 1
ATOM 4381 N N . LYS C 1 201 ? -38.234 -51.755 -14.098 1.00 53.68 668 LYS C N 1
ATOM 4382 C CA . LYS C 1 201 ? -38.808 -50.411 -13.993 1.00 52.69 668 LYS C CA 1
ATOM 4383 C C . LYS C 1 201 ? -38.167 -49.469 -15.017 1.00 57.13 668 LYS C C 1
ATOM 4384 O O . LYS C 1 201 ? -38.854 -48.614 -15.596 1.00 59.30 668 LYS C O 1
ATOM 4390 N N . TRP C 1 202 ? -36.865 -49.668 -15.274 1.00 51.40 669 TRP C N 1
ATOM 4391 C CA . TRP C 1 202 ? -36.072 -48.924 -16.250 1.00 50.71 669 TRP C CA 1
ATOM 4392 C C . TRP C 1 202 ? -36.532 -49.265 -17.663 1.00 53.94 669 TRP C C 1
ATOM 4393 O O . TRP C 1 202 ? -36.696 -48.353 -18.472 1.00 52.75 669 TRP C O 1
ATOM 4404 N N . ASN C 1 203 ? -36.758 -50.566 -17.961 1.00 50.93 670 ASN C N 1
ATOM 4405 C CA . ASN C 1 203 ? -37.244 -50.991 -19.277 1.00 52.06 670 ASN C CA 1
ATOM 4406 C C . ASN C 1 203 ? -38.652 -50.488 -19.520 1.00 58.85 670 ASN C C 1
ATOM 4407 O O . ASN C 1 203 ? -38.956 -50.085 -20.642 1.00 60.36 670 ASN C O 1
ATOM 4412 N N . GLU C 1 204 ? -39.501 -50.484 -18.469 1.00 56.00 671 GLU C N 1
ATOM 4413 C CA . GLU C 1 204 ? -40.873 -50.003 -18.521 1.00 57.70 671 GLU C CA 1
ATOM 4414 C C . GLU C 1 204 ? -40.865 -48.510 -18.865 1.00 60.75 671 GLU C C 1
ATOM 4415 O O . GLU C 1 204 ? -41.623 -48.091 -19.748 1.00 60.64 671 GLU C O 1
ATOM 4421 N N . LEU C 1 205 ? -39.961 -47.727 -18.202 1.00 55.37 672 LEU C N 1
ATOM 4422 C CA . LEU C 1 205 ? -39.783 -46.286 -18.430 1.00 54.35 672 LEU C CA 1
ATOM 4423 C C . LEU C 1 205 ? -39.360 -46.015 -19.876 1.00 59.48 672 LEU C C 1
ATOM 4424 O O . LEU C 1 205 ? -39.975 -45.172 -20.526 1.00 60.83 672 LEU C O 1
ATOM 4429 N N . LYS C 1 206 ? -38.336 -46.743 -20.381 1.00 55.36 673 LYS C N 1
ATOM 4430 C CA . LYS C 1 206 ? -37.852 -46.603 -21.756 1.00 55.46 673 LYS C CA 1
ATOM 4431 C C . LYS C 1 206 ? -38.968 -46.844 -22.776 1.00 61.43 673 LYS C C 1
ATOM 4432 O O . LYS C 1 206 ? -39.131 -46.029 -23.680 1.00 61.61 673 LYS C O 1
ATOM 4438 N N . GLU C 1 207 ? -39.747 -47.935 -22.613 1.00 59.38 674 GLU C N 1
ATOM 4439 C CA . GLU C 1 207 ? -40.857 -48.284 -23.513 1.00 61.37 674 GLU C CA 1
ATOM 4440 C C . GLU C 1 207 ? -41.948 -47.222 -23.497 1.00 63.79 674 GLU C C 1
ATOM 4441 O O . GLU C 1 207 ? -42.514 -46.915 -24.544 1.00 65.25 674 GLU C O 1
ATOM 4447 N N . ASN C 1 208 ? -42.230 -46.656 -22.306 1.00 57.50 675 ASN C N 1
ATOM 4448 C CA . ASN C 1 208 ? -43.220 -45.596 -22.122 1.00 56.62 675 ASN C CA 1
ATOM 4449 C C . ASN C 1 208 ? -42.780 -44.263 -22.736 1.00 59.87 675 ASN C C 1
ATOM 4450 O O . ASN C 1 208 ? -43.629 -43.491 -23.179 1.00 62.23 675 ASN C O 1
ATOM 4455 N N . LEU C 1 209 ? -41.462 -43.997 -22.775 1.00 53.60 676 LEU C N 1
ATOM 4456 C CA . LEU C 1 209 ? -40.932 -42.796 -23.422 1.00 52.84 676 LEU C CA 1
ATOM 4457 C C . LEU C 1 209 ? -40.995 -43.013 -24.940 1.00 59.15 676 LEU C C 1
ATOM 4458 O O . LEU C 1 209 ? -41.335 -42.093 -25.686 1.00 59.07 676 LEU C O 1
ATOM 4463 N N . LYS C 1 210 ? -40.728 -44.262 -25.377 1.00 57.09 677 LYS C N 1
ATOM 4464 C CA . LYS C 1 210 ? -40.787 -44.676 -26.779 1.00 58.95 677 LYS C CA 1
ATOM 4465 C C . LYS C 1 210 ? -42.214 -44.573 -27.340 1.00 64.80 677 LYS C C 1
ATOM 4466 O O . LYS C 1 210 ? -42.370 -44.195 -28.504 1.00 66.66 677 LYS C O 1
ATOM 4472 N N . LYS C 1 211 ? -43.244 -44.833 -26.487 1.00 60.61 678 LYS C N 1
ATOM 4473 C CA . LYS C 1 211 ? -44.673 -44.695 -26.798 1.00 62.12 678 LYS C CA 1
ATOM 4474 C C . LYS C 1 211 ? -45.037 -43.213 -26.921 1.00 68.79 678 LYS C C 1
ATOM 4475 O O . LYS C 1 211 ? -45.835 -42.854 -27.797 1.00 71.62 678 LYS C O 1
ATOM 4481 N N . GLN C 1 212 ? -44.479 -42.358 -26.023 1.00 64.45 679 GLN C N 1
ATOM 4482 C CA . GLN C 1 212 ? -44.684 -40.901 -26.011 1.00 65.50 679 GLN C CA 1
ATOM 4483 C C . GLN C 1 212 ? -44.169 -40.269 -27.312 1.00 72.04 679 GLN C C 1
ATOM 4484 O O . GLN C 1 212 ? -44.893 -39.498 -27.945 1.00 73.65 679 GLN C O 1
ATOM 4490 N N . ILE C 1 213 ? -42.934 -40.615 -27.722 1.00 68.98 680 ILE C N 1
ATOM 4491 C CA . ILE C 1 213 ? -42.347 -40.085 -28.950 1.00 70.56 680 ILE C CA 1
ATOM 4492 C C . ILE C 1 213 ? -43.103 -40.556 -30.211 1.00 77.35 680 ILE C C 1
ATOM 4493 O O . ILE C 1 213 ? -43.262 -39.775 -31.156 1.00 80.20 680 ILE C O 1
ATOM 4498 N N . ALA C 1 214 ? -43.639 -41.797 -30.176 1.00 72.68 681 ALA C N 1
ATOM 4499 C CA . ALA C 1 214 ? -44.433 -42.372 -31.262 1.00 74.02 681 ALA C CA 1
ATOM 4500 C C . ALA C 1 214 ? -45.765 -41.622 -31.408 1.00 79.56 681 ALA C C 1
ATOM 4501 O O . ALA C 1 214 ? -46.140 -41.285 -32.531 1.00 82.70 681 ALA C O 1
ATOM 4503 N N . SER C 1 215 ? -46.446 -41.314 -30.280 1.00 74.81 682 SER C N 1
ATOM 4504 C CA . SER C 1 215 ? -47.721 -40.582 -30.268 1.00 77.28 682 SER C CA 1
ATOM 4505 C C . SER C 1 215 ? -47.606 -39.102 -30.658 1.00 84.59 682 SER C C 1
ATOM 4506 O O . SER C 1 215 ? -48.550 -38.546 -31.233 1.00 87.52 682 SER C O 1
ATOM 4509 N N . SER C 1 216 ? -46.463 -38.466 -30.344 1.00 80.31 683 SER C N 1
ATOM 4510 C CA . SER C 1 216 ? -46.214 -37.063 -30.676 1.00 81.79 683 SER C CA 1
ATOM 4511 C C . SER C 1 216 ? -45.645 -36.953 -32.109 1.00 86.52 683 SER C C 1
ATOM 4512 O O . SER C 1 216 ? -46.432 -36.633 -33.000 1.00 88.15 683 SER C O 1
ATOM 4515 N N . LYS C 1 217 ? -44.355 -37.288 -32.367 1.00 81.44 684 LYS C N 1
ATOM 4516 C CA . LYS C 1 217 ? -43.799 -37.284 -33.732 1.00 100.27 684 LYS C CA 1
ATOM 4517 C C . LYS C 1 217 ? -42.564 -38.183 -33.868 1.00 137.87 684 LYS C C 1
ATOM 4518 O O . LYS C 1 217 ? -42.572 -39.144 -34.641 1.00 98.81 684 LYS C O 1
ATOM 4524 N N . SER C 1 225 ? -33.527 -39.476 -31.976 1.00 68.35 692 SER C N 1
ATOM 4525 C CA . SER C 1 225 ? -33.780 -38.267 -32.759 1.00 70.92 692 SER C CA 1
ATOM 4526 C C . SER C 1 225 ? -33.850 -37.015 -31.867 1.00 75.22 692 SER C C 1
ATOM 4527 O O . SER C 1 225 ? -33.066 -36.086 -32.096 1.00 75.74 692 SER C O 1
ATOM 4530 N N . GLU C 1 226 ? -34.797 -36.976 -30.889 1.00 70.71 693 GLU C N 1
ATOM 4531 C CA . GLU C 1 226 ? -34.935 -35.827 -29.987 1.00 70.58 693 GLU C CA 1
ATOM 4532 C C . GLU C 1 226 ? -34.756 -36.129 -28.514 1.00 71.17 693 GLU C C 1
ATOM 4533 O O . GLU C 1 226 ? -34.816 -37.291 -28.122 1.00 69.36 693 GLU C O 1
ATOM 4539 N N . ALA C 1 227 ? -34.410 -35.093 -27.731 1.00 65.97 694 ALA C N 1
ATOM 4540 C CA . ALA C 1 227 ? -34.008 -35.162 -26.341 1.00 63.17 694 ALA C CA 1
ATOM 4541 C C . ALA C 1 227 ? -34.925 -35.927 -25.428 1.00 62.82 694 ALA C C 1
ATOM 4542 O O . ALA C 1 227 ? -36.114 -35.607 -25.333 1.00 62.74 694 ALA C O 1
ATOM 4544 N N . ALA C 1 228 ? -34.346 -36.917 -24.721 1.00 55.67 695 ALA C N 1
ATOM 4545 C CA . ALA C 1 228 ? -35.036 -37.796 -23.778 1.00 53.69 695 ALA C CA 1
ATOM 4546 C C . ALA C 1 228 ? -35.727 -37.054 -22.635 1.00 58.36 695 ALA C C 1
ATOM 4547 O O . ALA C 1 228 ? -36.785 -37.498 -22.196 1.00 57.55 695 ALA C O 1
ATOM 4549 N N . ILE C 1 229 ? -35.145 -35.924 -22.164 1.00 56.47 696 ILE C N 1
ATOM 4550 C CA . ILE C 1 229 ? -35.688 -35.110 -21.061 1.00 56.35 696 ILE C CA 1
ATOM 4551 C C . ILE C 1 229 ? -37.036 -34.459 -21.451 1.00 63.37 696 ILE C C 1
ATOM 4552 O O . ILE C 1 229 ? -37.975 -34.434 -20.645 1.00 62.26 696 ILE C O 1
ATOM 4557 N N . LYS C 1 230 ? -37.155 -34.025 -22.711 1.00 62.55 697 LYS C N 1
ATOM 4558 C CA . LYS C 1 230 ? -38.405 -33.450 -23.184 1.00 64.38 697 LYS C CA 1
ATOM 4559 C C . LYS C 1 230 ? -39.488 -34.508 -23.321 1.00 67.55 697 LYS C C 1
ATOM 4560 O O . LYS C 1 230 ? -40.653 -34.214 -23.078 1.00 69.27 697 LYS C O 1
ATOM 4566 N N . VAL C 1 231 ? -39.110 -35.729 -23.718 1.00 60.81 698 VAL C N 1
ATOM 4567 C CA . VAL C 1 231 ? -40.034 -36.860 -23.820 1.00 59.41 698 VAL C CA 1
ATOM 4568 C C . VAL C 1 231 ? -40.451 -37.238 -22.380 1.00 61.96 698 VAL C C 1
ATOM 4569 O O . VAL C 1 231 ? -41.634 -37.465 -22.120 1.00 62.07 698 VAL C O 1
ATOM 4573 N N . LEU C 1 232 ? -39.479 -37.248 -21.441 1.00 57.51 699 LEU C N 1
ATOM 4574 C CA . LEU C 1 232 ? -39.712 -37.548 -20.032 1.00 56.00 699 LEU C CA 1
ATOM 4575 C C . LEU C 1 232 ? -40.689 -36.548 -19.397 1.00 62.13 699 LEU C C 1
ATOM 4576 O O . LEU C 1 232 ? -41.603 -36.979 -18.690 1.00 61.74 699 LEU C O 1
ATOM 4581 N N . PHE C 1 233 ? -40.524 -35.232 -19.679 1.00 60.62 700 PHE C N 1
ATOM 4582 C CA . PHE C 1 233 ? -41.440 -34.199 -19.186 1.00 62.37 700 PHE C CA 1
ATOM 4583 C C . PHE C 1 233 ? -42.848 -34.443 -19.689 1.00 67.78 700 PHE C C 1
ATOM 4584 O O . PHE C 1 233 ? -43.775 -34.390 -18.890 1.00 68.04 700 PHE C O 1
ATOM 4592 N N . ASN C 1 234 ? -42.997 -34.829 -20.975 1.00 64.69 701 ASN C N 1
ATOM 4593 C CA . ASN C 1 234 ? -44.289 -35.173 -21.570 1.00 65.09 701 ASN C CA 1
ATOM 4594 C C . ASN C 1 234 ? -44.932 -36.369 -20.857 1.00 67.51 701 ASN C C 1
ATOM 4595 O O . ASN C 1 234 ? -46.128 -36.324 -20.573 1.00 69.68 701 ASN C O 1
ATOM 4600 N N . HIS C 1 235 ? -44.133 -37.406 -20.525 1.00 60.08 702 HIS C N 1
ATOM 4601 C CA . HIS C 1 235 ? -44.581 -38.605 -19.810 1.00 58.97 702 HIS C CA 1
ATOM 4602 C C . HIS C 1 235 ? -45.079 -38.244 -18.400 1.00 61.98 702 HIS C C 1
ATOM 4603 O O . HIS C 1 235 ? -46.176 -38.658 -18.020 1.00 61.20 702 HIS C O 1
ATOM 4610 N N . ILE C 1 236 ? -44.282 -37.456 -17.646 1.00 58.81 703 ILE C N 1
ATOM 4611 C CA . ILE C 1 236 ? -44.645 -37.047 -16.288 1.00 58.89 703 ILE C CA 1
ATOM 4612 C C . ILE C 1 236 ? -45.835 -36.090 -16.222 1.00 63.35 703 ILE C C 1
ATOM 4613 O O . ILE C 1 236 ? -46.677 -36.241 -15.334 1.00 63.74 703 ILE C O 1
ATOM 4618 N N . LYS C 1 237 ? -45.949 -35.171 -17.214 1.00 59.79 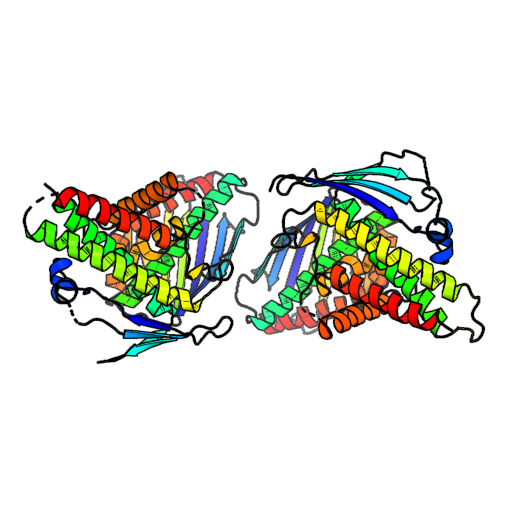704 LYS C N 1
ATOM 4619 C CA . LYS C 1 237 ? -47.075 -34.237 -17.362 1.00 61.34 704 LYS C CA 1
ATOM 4620 C C . LYS C 1 237 ? -48.370 -35.028 -17.638 1.00 67.29 704 LYS C C 1
ATOM 4621 O O . LYS C 1 237 ? -49.430 -34.634 -17.158 1.00 67.43 704 LYS C O 1
ATOM 4627 N N . GLU C 1 238 ? -48.271 -36.144 -18.409 1.00 65.38 705 GLU C N 1
ATOM 4628 C CA . GLU C 1 238 ? -49.382 -37.041 -18.737 1.00 67.72 705 GLU C CA 1
ATOM 4629 C C . GLU C 1 238 ? -49.849 -37.794 -17.487 1.00 74.10 705 GLU C C 1
ATOM 4630 O O . GLU C 1 238 ? -51.058 -37.900 -17.281 1.00 76.71 705 GLU C O 1
ATOM 4636 N N . ILE C 1 239 ? -48.896 -38.295 -16.654 1.00 69.59 706 ILE C N 1
ATOM 4637 C CA . ILE C 1 239 ? -49.179 -39.008 -15.401 1.00 70.26 706 ILE C CA 1
ATOM 4638 C C . ILE C 1 239 ? -49.984 -38.099 -14.477 1.00 76.18 706 ILE C C 1
ATOM 4639 O O . ILE C 1 239 ? -50.976 -38.553 -13.916 1.00 77.73 706 ILE C O 1
ATOM 4644 N N . ALA C 1 240 ? -49.589 -36.814 -14.364 1.00 72.29 707 ALA C N 1
ATOM 4645 C CA . ALA C 1 240 ? -50.268 -35.814 -13.541 1.00 73.82 707 ALA C CA 1
ATOM 4646 C C . ALA C 1 240 ? -51.657 -35.478 -14.101 1.00 81.91 707 ALA C C 1
ATOM 4647 O O . ALA C 1 240 ? -52.560 -35.189 -13.321 1.00 84.46 707 ALA C O 1
ATOM 4649 N N . THR C 1 241 ? -51.830 -35.514 -15.438 1.00 78.79 708 THR C N 1
ATOM 4650 C CA . THR C 1 241 ? -53.122 -35.256 -16.086 1.00 81.79 708 THR C CA 1
ATOM 4651 C C . THR C 1 241 ? -54.105 -36.397 -15.752 1.00 87.16 708 THR C C 1
ATOM 4652 O O . THR C 1 241 ? -55.209 -36.111 -15.283 1.00 88.32 708 THR C O 1
ATOM 4656 N N . ILE C 1 242 ? -53.680 -37.683 -15.957 1.00 82.29 709 ILE C N 1
ATOM 4657 C CA . ILE C 1 242 ? -54.452 -38.910 -15.670 1.00 83.41 709 ILE C CA 1
ATOM 4658 C C . ILE C 1 242 ? -54.840 -38.910 -14.196 1.00 89.62 709 ILE C C 1
ATOM 4659 O O . ILE C 1 242 ? -55.975 -39.186 -13.844 1.00 90.02 709 ILE C O 1
ATOM 4664 N N . CYS C 1 243 ? -53.866 -38.576 -13.364 1.00 88.52 710 CYS C N 1
ATOM 4665 C CA . CYS C 1 243 ? -53.875 -38.463 -11.914 1.00 90.11 710 CYS C CA 1
ATOM 4666 C C . CYS C 1 243 ? -54.937 -37.459 -11.422 1.00 94.81 710 CYS C C 1
ATOM 4667 O O . CYS C 1 243 ? -55.789 -37.835 -10.611 1.00 96.55 710 CYS C O 1
ATOM 4670 N N . LYS C 1 244 ? -54.897 -36.211 -11.942 1.00 90.60 711 LYS C N 1
ATOM 4671 C CA . LYS C 1 244 ? -55.825 -35.122 -11.613 1.00 93.24 711 LYS C CA 1
ATOM 4672 C C . LYS C 1 244 ? -57.261 -35.446 -12.034 1.00 100.30 711 LYS C C 1
ATOM 4673 O O . LYS C 1 244 ? -58.200 -35.200 -11.275 1.00 102.83 711 LYS C O 1
ATOM 4679 N N . ASP C 1 245 ? -57.424 -35.998 -13.247 1.00 96.55 712 ASP C N 1
ATOM 4680 C CA . ASP C 1 245 ? -58.720 -36.379 -13.808 1.00 99.23 712 ASP C CA 1
ATOM 4681 C C . ASP C 1 245 ? -59.388 -37.468 -12.973 1.00 105.70 712 ASP C C 1
ATOM 4682 O O . ASP C 1 245 ? -60.598 -37.440 -12.790 1.00 108.64 712 ASP C O 1
ATOM 4687 N N . ASN C 1 246 ? -58.590 -38.415 -12.459 1.00 101.29 713 ASN C N 1
ATOM 4688 C CA . ASN C 1 246 ? -59.072 -39.507 -11.632 1.00 103.08 713 ASN C CA 1
ATOM 4689 C C . ASN C 1 246 ? -59.474 -39.012 -10.257 1.00 109.51 713 ASN C C 1
ATOM 4690 O O . ASN C 1 246 ? -60.376 -39.603 -9.676 1.00 111.31 713 ASN C O 1
ATOM 4695 N N . ASN C 1 247 ? -58.843 -37.942 -9.732 1.00 106.45 714 ASN C N 1
ATOM 4696 C CA . ASN C 1 247 ? -59.218 -37.488 -8.404 1.00 108.95 714 ASN C CA 1
ATOM 4697 C C . ASN C 1 247 ? -60.583 -36.810 -8.262 1.00 119.11 714 ASN C C 1
ATOM 4698 O O . ASN C 1 247 ? -61.003 -36.518 -7.140 1.00 120.86 714 ASN C O 1
ATOM 4703 N N . THR C 1 248 ? -61.321 -36.677 -9.389 1.00 119.07 715 THR C N 1
ATOM 4704 C CA . THR C 1 248 ? -62.698 -36.170 -9.453 1.00 123.98 715 THR C CA 1
ATOM 4705 C C . THR C 1 248 ? -63.684 -37.136 -8.716 1.00 132.44 715 THR C C 1
ATOM 4706 O O . THR C 1 248 ? -64.443 -36.674 -7.862 1.00 135.90 715 THR C O 1
ATOM 4710 N N . ASN C 1 249 ? -63.661 -38.449 -9.034 1.00 128.27 716 ASN C N 1
ATOM 4711 C CA . ASN C 1 249 ? -64.518 -39.493 -8.454 1.00 156.28 716 ASN C CA 1
ATOM 4712 C C . ASN C 1 249 ? -64.027 -40.022 -7.107 1.00 169.63 716 ASN C C 1
ATOM 4713 O O . ASN C 1 249 ? -64.839 -40.284 -6.219 1.00 131.44 716 ASN C O 1
ATOM 4718 N N . GLN D 2 2 ? -10.350 -70.015 -35.145 1.00 87.99 9 GLN D N 1
ATOM 4719 C CA . GLN D 2 2 ? -9.349 -69.618 -34.165 1.00 86.14 9 GLN D CA 1
ATOM 4720 C C . GLN D 2 2 ? -9.861 -68.663 -33.057 1.00 87.86 9 GLN D C 1
ATOM 4721 O O . GLN D 2 2 ? -10.466 -69.148 -32.106 1.00 89.06 9 GLN D O 1
ATOM 4727 N N . ARG D 2 3 ? -9.616 -67.340 -33.146 1.00 80.45 10 ARG D N 1
ATOM 4728 C CA . ARG D 2 3 ? -9.992 -66.445 -32.049 1.00 76.36 10 ARG D CA 1
ATOM 4729 C C . ARG D 2 3 ? -10.352 -65.023 -32.450 1.00 75.25 10 ARG D C 1
ATOM 4730 O O . ARG D 2 3 ? -9.971 -64.567 -33.524 1.00 75.58 10 ARG D O 1
ATOM 4738 N N . LEU D 2 4 ? -11.089 -64.335 -31.575 1.00 66.92 11 LEU D N 1
ATOM 4739 C CA . LEU D 2 4 ? -11.396 -62.922 -31.711 1.00 63.60 11 LEU D CA 1
ATOM 4740 C C . LEU D 2 4 ? -11.088 -62.320 -30.374 1.00 66.68 11 LEU D C 1
ATOM 4741 O O . LEU D 2 4 ? -11.694 -62.690 -29.368 1.00 66.94 11 LEU D O 1
ATOM 4746 N N . HIS D 2 5 ? -10.140 -61.395 -30.351 1.00 62.07 12 HIS D N 1
ATOM 4747 C CA . HIS D 2 5 ? -9.771 -60.700 -29.120 1.00 58.50 12 HIS D CA 1
ATOM 4748 C C . HIS D 2 5 ? -10.256 -59.268 -29.221 1.00 58.37 12 HIS D C 1
ATOM 4749 O O . HIS D 2 5 ? -10.326 -58.751 -30.314 1.00 58.59 12 HIS D O 1
ATOM 4756 N N . MET D 2 6 ? -10.592 -58.628 -28.115 1.00 51.98 13 MET D N 1
ATOM 4757 C CA . MET D 2 6 ? -11.014 -57.229 -28.132 1.00 48.81 13 MET D CA 1
ATOM 4758 C C . MET D 2 6 ? -10.371 -56.556 -26.949 1.00 52.40 13 MET D C 1
ATOM 4759 O O . MET D 2 6 ? -10.335 -57.125 -25.850 1.00 51.93 13 MET D O 1
ATOM 4764 N N . LEU D 2 7 ? -9.797 -55.382 -27.177 1.00 49.59 14 LEU D N 1
ATOM 4765 C CA . LEU D 2 7 ? -9.119 -54.646 -26.115 1.00 49.52 14 LEU D CA 1
ATOM 4766 C C . LEU D 2 7 ? -9.676 -53.247 -26.031 1.00 52.71 14 LEU D C 1
ATOM 4767 O O . LEU D 2 7 ? -9.811 -52.585 -27.050 1.00 53.97 14 LEU D O 1
ATOM 4772 N N . GLN D 2 8 ? -9.981 -52.792 -24.826 1.00 46.85 15 GLN D N 1
ATOM 4773 C CA . GLN D 2 8 ? -10.489 -51.445 -24.618 1.00 44.88 15 GLN D CA 1
ATOM 4774 C C . GLN D 2 8 ? -9.726 -50.808 -23.483 1.00 49.45 15 GLN D C 1
ATOM 4775 O O . GLN D 2 8 ? -9.683 -51.381 -22.396 1.00 53.16 15 GLN D O 1
ATOM 4781 N N . ILE D 2 9 ? -9.115 -49.643 -23.728 1.00 43.92 16 ILE D N 1
ATOM 4782 C CA . ILE D 2 9 ? -8.428 -48.881 -22.692 1.00 43.73 16 ILE D CA 1
ATOM 4783 C C . ILE D 2 9 ? -9.252 -47.640 -22.540 1.00 48.01 16 ILE D C 1
ATOM 4784 O O . ILE D 2 9 ? -9.595 -47.000 -23.538 1.00 48.78 16 ILE D O 1
ATOM 4789 N N . SER D 2 10 ? -9.585 -47.316 -21.297 1.00 43.80 17 SER D N 1
ATOM 4790 C CA . SER D 2 10 ? -10.410 -46.161 -20.982 1.00 43.20 17 SER D CA 1
ATOM 4791 C C . SER D 2 10 ? -9.633 -45.270 -20.025 1.00 45.91 17 SER D C 1
ATOM 4792 O O . SER D 2 10 ? -9.330 -45.681 -18.911 1.00 45.46 17 SER D O 1
ATOM 4795 N N . TYR D 2 11 ? -9.273 -44.070 -20.479 1.00 42.17 18 TYR D N 1
ATOM 4796 C CA . TYR D 2 11 ? -8.525 -43.092 -19.689 1.00 43.76 18 TYR D CA 1
ATOM 4797 C C . TYR D 2 11 ? -9.515 -42.079 -19.101 1.00 49.52 18 TYR D C 1
ATOM 4798 O O . TYR D 2 11 ? -10.121 -41.281 -19.840 1.00 50.00 18 TYR D O 1
ATOM 4807 N N . PHE D 2 12 ? -9.704 -42.130 -17.777 1.00 44.71 19 PHE D N 1
ATOM 4808 C CA . PHE D 2 12 ? -10.629 -41.235 -17.107 1.00 44.97 19 PHE D CA 1
ATOM 4809 C C . PHE D 2 12 ? -9.882 -40.066 -16.480 1.00 52.18 19 PHE D C 1
ATOM 4810 O O . PHE D 2 12 ? -9.107 -40.279 -15.550 1.00 52.61 19 PHE D O 1
ATOM 4818 N N . ARG D 2 13 ? -10.099 -38.832 -16.970 1.00 50.52 20 ARG D N 1
ATOM 4819 C CA . ARG D 2 13 ? -9.445 -37.676 -16.343 1.00 52.80 20 ARG D CA 1
ATOM 4820 C C . ARG D 2 13 ? -10.140 -37.349 -15.033 1.00 56.36 20 ARG D C 1
ATOM 4821 O O . ARG D 2 13 ? -9.509 -36.976 -14.052 1.00 57.88 20 ARG D O 1
ATOM 4829 N N . ASP D 2 14 ? -11.443 -37.544 -15.033 1.00 51.22 21 ASP D N 1
ATOM 4830 C CA . ASP D 2 14 ? -12.344 -37.372 -13.911 1.00 50.56 21 ASP D CA 1
ATOM 4831 C C . ASP D 2 14 ? -13.557 -38.318 -14.163 1.00 50.46 21 ASP D C 1
ATOM 4832 O O . ASP D 2 14 ? -13.582 -38.996 -15.194 1.00 47.31 21 ASP D O 1
ATOM 4837 N N . PRO D 2 15 ? -14.554 -38.390 -13.253 1.00 46.29 22 PRO D N 1
ATOM 4838 C CA . PRO D 2 15 ? -15.708 -39.280 -13.488 1.00 44.50 22 PRO D CA 1
ATOM 4839 C C . PRO D 2 15 ? -16.523 -39.050 -14.776 1.00 49.68 22 PRO D C 1
ATOM 4840 O O . PRO D 2 15 ? -17.087 -39.993 -15.329 1.00 48.59 22 PRO D O 1
ATOM 4844 N N . TYR D 2 16 ? -16.558 -37.804 -15.257 1.00 47.29 23 TYR D N 1
ATOM 4845 C CA . TYR D 2 16 ? -17.388 -37.366 -16.369 1.00 47.61 23 TYR D CA 1
ATOM 4846 C C . TYR D 2 16 ? -16.741 -37.304 -17.757 1.00 51.12 23 TYR D C 1
ATOM 4847 O O . TYR D 2 16 ? -17.453 -37.140 -18.744 1.00 50.40 23 TYR D O 1
ATOM 4856 N N . HIS D 2 17 ? -15.419 -37.460 -17.854 1.00 48.31 24 HIS D N 1
ATOM 4857 C CA . HIS D 2 17 ? -14.731 -37.417 -19.146 1.00 48.82 24 HIS D CA 1
ATOM 4858 C C . HIS D 2 17 ? -13.860 -38.640 -19.328 1.00 51.19 24 HIS D C 1
ATOM 4859 O O . HIS D 2 17 ? -13.076 -38.975 -18.444 1.00 50.68 24 HIS D O 1
ATOM 4866 N N . VAL D 2 18 ? -13.985 -39.314 -20.474 1.00 47.40 25 VAL D N 1
ATOM 4867 C CA . VAL D 2 18 ? -13.182 -40.498 -20.770 1.00 45.21 25 VAL D CA 1
ATOM 4868 C C . VAL D 2 18 ? -12.731 -40.509 -22.199 1.00 48.33 25 VAL D C 1
ATOM 4869 O O . VAL D 2 18 ? -13.486 -40.117 -23.079 1.00 47.41 25 VAL D O 1
ATOM 4873 N N . TRP D 2 19 ? -11.491 -40.950 -22.417 1.00 47.22 26 TRP D N 1
ATOM 4874 C CA . TRP D 2 19 ? -10.929 -41.149 -23.733 1.00 48.77 26 TRP D CA 1
ATOM 4875 C C . TRP D 2 19 ? -10.805 -42.653 -23.897 1.00 51.25 26 TRP D C 1
ATOM 4876 O O . TRP D 2 19 ? -10.147 -43.312 -23.083 1.00 51.23 26 TRP D O 1
ATOM 4887 N N . TYR D 2 20 ? -11.429 -43.192 -24.955 1.00 45.30 27 TYR D N 1
ATOM 4888 C CA . TYR D 2 20 ? -11.353 -44.612 -25.263 1.00 42.67 27 TYR D CA 1
ATOM 4889 C C . TYR D 2 20 ? -10.323 -44.861 -26.382 1.00 48.21 27 TYR D C 1
ATOM 4890 O O . TYR D 2 20 ? -10.223 -44.079 -27.329 1.00 47.54 27 TYR D O 1
ATOM 4899 N N . GLN D 2 21 ? -9.598 -45.969 -26.277 1.00 46.58 28 GLN D N 1
ATOM 4900 C CA . GLN D 2 21 ? -8.621 -46.429 -27.269 1.00 48.82 28 GLN D CA 1
ATOM 4901 C C . GLN D 2 21 ? -8.742 -47.952 -27.228 1.00 55.05 28 GLN D C 1
ATOM 4902 O O . GLN D 2 21 ? -8.563 -48.566 -26.171 1.00 55.97 28 GLN D O 1
ATOM 4908 N N . GLY D 2 22 ? -9.083 -48.551 -28.351 1.00 50.92 29 GLY D N 1
ATOM 4909 C CA . GLY D 2 22 ? -9.222 -49.994 -28.390 1.00 49.78 29 GLY D CA 1
ATOM 4910 C C . GLY D 2 22 ? -9.018 -50.552 -29.768 1.00 55.05 29 GLY D C 1
ATOM 4911 O O . GLY D 2 22 ? -8.825 -49.804 -30.731 1.00 55.60 29 GLY D O 1
ATOM 4912 N N . ASN D 2 23 ? -9.058 -51.873 -29.861 1.00 53.12 30 ASN D N 1
ATOM 4913 C CA . ASN D 2 23 ? -8.885 -52.571 -31.117 1.00 54.73 30 ASN D CA 1
ATOM 4914 C C . ASN D 2 23 ? -9.358 -54.024 -30.986 1.00 59.39 30 ASN D C 1
ATOM 4915 O O . ASN D 2 23 ? -9.629 -54.491 -29.883 1.00 57.47 30 ASN D O 1
ATOM 4920 N N . ALA D 2 24 ? -9.488 -54.722 -32.114 1.00 59.13 31 ALA D N 1
ATOM 4921 C CA . ALA D 2 24 ? -9.885 -56.123 -32.123 1.00 59.41 31 ALA D CA 1
ATOM 4922 C C . ALA D 2 24 ? -9.088 -56.835 -33.191 1.00 64.99 31 ALA D C 1
ATOM 4923 O O . ALA D 2 24 ? -8.690 -56.204 -34.169 1.00 65.62 31 ALA D O 1
ATOM 4925 N N . SER D 2 25 ? -8.820 -58.134 -32.982 1.00 62.03 32 SER D N 1
ATOM 4926 C CA . SER D 2 25 ? -8.043 -58.945 -33.914 1.00 64.93 32 SER D CA 1
ATOM 4927 C C . SER D 2 25 ? -8.658 -60.300 -34.084 1.00 71.70 32 SER D C 1
ATOM 4928 O O . SER D 2 25 ? -9.129 -60.891 -33.104 1.00 71.64 32 SER D O 1
ATOM 4931 N N . LEU D 2 26 ? -8.668 -60.783 -35.335 1.00 69.53 33 LEU D N 1
ATOM 4932 C CA . LEU D 2 26 ? -9.160 -62.107 -35.690 1.00 71.37 33 LEU D CA 1
ATOM 4933 C C . LEU D 2 26 ? -7.913 -62.875 -36.057 1.00 78.89 33 LEU D C 1
ATOM 4934 O O . LEU D 2 26 ? -7.191 -62.508 -36.985 1.00 78.12 33 LEU D O 1
ATOM 4939 N N . GLY D 2 27 ? -7.624 -63.889 -35.268 1.00 79.56 34 GLY D N 1
ATOM 4940 C CA . GLY D 2 27 ? -6.391 -64.631 -35.442 1.00 83.37 34 GLY D CA 1
ATOM 4941 C C . GLY D 2 27 ? -5.241 -63.694 -35.139 1.00 89.99 34 GLY D C 1
ATOM 4942 O O . GLY D 2 27 ? -5.257 -62.950 -34.141 1.00 88.18 34 GLY D O 1
ATOM 4943 N N . GLY D 2 28 ? -4.267 -63.698 -36.025 1.00 89.51 35 GLY D N 1
ATOM 4944 C CA . GLY D 2 28 ? -3.103 -62.863 -35.819 1.00 89.64 35 GLY D CA 1
ATOM 4945 C C . GLY D 2 28 ? -3.327 -61.397 -36.090 1.00 90.58 35 GLY D C 1
ATOM 4946 O O . GLY D 2 28 ? -2.624 -60.560 -35.510 1.00 88.02 35 GLY D O 1
ATOM 4947 N N . HIS D 2 29 ? -4.303 -61.058 -36.968 1.00 87.02 36 HIS D N 1
ATOM 4948 C CA . HIS D 2 29 ? -4.313 -59.655 -37.265 1.00 85.11 36 HIS D CA 1
ATOM 4949 C C . HIS D 2 29 ? -5.490 -58.777 -37.038 1.00 79.47 36 HIS D C 1
ATOM 4950 O O . HIS D 2 29 ? -6.626 -59.177 -36.789 1.00 78.59 36 HIS D O 1
ATOM 4957 N N . LEU D 2 30 ? -5.102 -57.517 -36.939 1.00 69.48 37 LEU D N 1
ATOM 4958 C CA . LEU D 2 30 ? -5.892 -56.367 -36.621 1.00 64.71 37 LEU D CA 1
ATOM 4959 C C . LEU D 2 30 ? -7.023 -56.170 -37.590 1.00 65.51 37 LEU D C 1
ATOM 4960 O O . LEU D 2 30 ? -6.813 -56.055 -38.793 1.00 64.35 37 LEU D O 1
ATOM 4965 N N . THR D 2 31 ? -8.236 -56.134 -37.041 1.00 60.04 38 THR D N 1
ATOM 4966 C CA . THR D 2 31 ? -9.468 -55.994 -37.816 1.00 58.65 38 THR D CA 1
ATOM 4967 C C . THR D 2 31 ? -10.292 -54.752 -37.486 1.00 57.82 38 THR D C 1
ATOM 4968 O O . THR D 2 31 ? -11.083 -54.321 -38.325 1.00 55.28 38 THR D O 1
ATOM 4972 N N . HIS D 2 32 ? -10.198 -54.237 -36.255 1.00 52.91 39 HIS D N 1
ATOM 4973 C CA . HIS D 2 32 ? -11.005 -53.088 -35.834 1.00 51.46 39 HIS D CA 1
ATOM 4974 C C . HIS D 2 32 ? -10.220 -52.140 -34.964 1.00 55.46 39 HIS D C 1
ATOM 4975 O O . HIS D 2 32 ? -9.300 -52.548 -34.261 1.00 54.61 39 HIS D O 1
ATOM 4982 N N . VAL D 2 33 ? -10.604 -50.871 -34.985 1.00 53.37 40 VAL D N 1
ATOM 4983 C CA . VAL D 2 33 ? -9.981 -49.822 -34.171 1.00 53.25 40 VAL D CA 1
ATOM 4984 C C . VAL D 2 33 ? -11.113 -48.970 -33.608 1.00 57.32 40 VAL D C 1
ATOM 4985 O O . VAL D 2 33 ? -12.121 -48.740 -34.284 1.00 56.53 40 VAL D O 1
ATOM 4989 N N . LEU D 2 34 ? -10.938 -48.525 -32.362 1.00 55.04 41 LEU D N 1
ATOM 4990 C CA . LEU D 2 34 ? -11.896 -47.719 -31.616 1.00 54.82 41 LEU D CA 1
ATOM 4991 C C . LEU D 2 34 ? -11.089 -46.591 -30.985 1.00 60.34 41 LEU D C 1
ATOM 4992 O O . LEU D 2 34 ? -10.046 -46.854 -30.368 1.00 59.72 41 LEU D O 1
ATOM 4997 N N . GLU D 2 35 ? -11.551 -45.338 -31.144 1.00 57.12 42 GLU D N 1
ATOM 4998 C CA . GLU D 2 35 ? -10.866 -44.204 -30.524 1.00 56.26 42 GLU D CA 1
ATOM 4999 C C . GLU D 2 35 ? -11.749 -42.966 -30.424 1.00 59.11 42 GLU D C 1
ATOM 5000 O O . GLU D 2 35 ? -12.516 -42.667 -31.343 1.00 60.50 42 GLU D O 1
ATOM 5006 N N . GLY D 2 36 ? -11.616 -42.244 -29.321 1.00 52.23 43 GLY D N 1
ATOM 5007 C CA . GLY D 2 36 ? -12.337 -40.993 -29.181 1.00 51.68 43 GLY D CA 1
ATOM 5008 C C . GLY D 2 36 ? -12.840 -40.695 -27.797 1.00 51.73 43 GLY D C 1
ATOM 5009 O O . GLY D 2 36 ? -12.776 -41.565 -26.915 1.00 48.44 43 GLY D O 1
ATOM 5010 N N . PRO D 2 37 ? -13.362 -39.452 -27.584 1.00 48.78 44 PRO D N 1
ATOM 5011 C CA . PRO D 2 37 ? -13.939 -39.110 -26.271 1.00 47.88 44 PRO D CA 1
ATOM 5012 C C . PRO D 2 37 ? -15.278 -39.820 -26.094 1.00 52.78 44 PRO D C 1
ATOM 5013 O O . PRO D 2 37 ? -15.840 -40.306 -27.061 1.00 52.81 44 PRO D O 1
ATOM 5017 N N . ASP D 2 38 ? -15.787 -39.881 -24.875 1.00 51.65 45 ASP D N 1
ATOM 5018 C CA . ASP D 2 38 ? -17.043 -40.570 -24.571 1.00 52.07 45 ASP D CA 1
ATOM 5019 C C . ASP D 2 38 ? -18.222 -40.181 -25.417 1.00 63.49 45 ASP D C 1
ATOM 5020 O O . ASP D 2 38 ? -19.047 -41.041 -25.763 1.00 64.23 45 ASP D O 1
ATOM 5025 N N . THR D 2 39 ? -18.282 -38.914 -25.787 1.00 64.42 46 THR D N 1
ATOM 5026 C CA . THR D 2 39 ? -19.399 -38.445 -26.589 1.00 68.25 46 THR D CA 1
ATOM 5027 C C . THR D 2 39 ? -19.256 -38.722 -28.084 1.00 73.52 46 THR D C 1
ATOM 5028 O O . THR D 2 39 ? -20.263 -38.803 -28.797 1.00 76.73 46 THR D O 1
ATOM 5032 N N . ASN D 2 40 ? -18.013 -38.844 -28.571 1.00 66.07 47 ASN D N 1
ATOM 5033 C CA . ASN D 2 40 ? -17.779 -39.045 -29.991 1.00 64.57 47 ASN D CA 1
ATOM 5034 C C . ASN D 2 40 ? -16.684 -40.078 -30.240 1.00 60.54 47 ASN D C 1
ATOM 5035 O O . ASN D 2 40 ? -15.561 -39.749 -30.621 1.00 60.38 47 ASN D O 1
ATOM 5040 N N . THR D 2 41 ? -17.023 -41.339 -29.999 1.00 53.36 48 THR D N 1
ATOM 5041 C CA . THR D 2 41 ? -16.086 -42.436 -30.197 1.00 51.29 48 THR D CA 1
ATOM 5042 C C . THR D 2 41 ? -16.242 -43.061 -31.566 1.00 53.97 48 THR D C 1
ATOM 5043 O O . THR D 2 41 ? -17.324 -43.502 -31.926 1.00 53.31 48 THR D O 1
ATOM 5047 N N . THR D 2 42 ? -15.166 -43.051 -32.336 1.00 50.58 49 THR D N 1
ATOM 5048 C CA . THR D 2 42 ? -15.117 -43.625 -33.667 1.00 51.79 49 THR D CA 1
ATOM 5049 C C . THR D 2 42 ? -14.821 -45.115 -33.563 1.00 55.16 49 THR D C 1
ATOM 5050 O O . THR D 2 42 ? -13.857 -45.509 -32.909 1.00 53.85 49 THR D O 1
ATOM 5054 N N . ILE D 2 43 ? -15.639 -45.933 -34.232 1.00 53.28 50 ILE D N 1
ATOM 5055 C CA . ILE D 2 43 ? -15.489 -47.394 -34.293 1.00 53.20 50 ILE D CA 1
ATOM 5056 C C . ILE D 2 43 ? -15.418 -47.771 -35.766 1.00 59.08 50 ILE D C 1
ATOM 5057 O O . ILE D 2 43 ? -16.336 -47.462 -36.531 1.00 59.98 50 ILE D O 1
ATOM 5062 N N . ILE D 2 44 ? -14.316 -48.416 -36.163 1.00 56.06 51 ILE D N 1
ATOM 5063 C CA . ILE D 2 44 ? -14.069 -48.785 -37.562 1.00 57.34 51 ILE D CA 1
ATOM 5064 C C . ILE D 2 44 ? -13.688 -50.259 -37.758 1.00 59.00 51 ILE D C 1
ATOM 5065 O O . ILE D 2 44 ? -12.912 -50.800 -36.973 1.00 57.39 51 ILE D O 1
ATOM 5070 N N . GLN D 2 45 ? -14.187 -50.880 -38.846 1.00 56.06 52 GLN D N 1
ATOM 5071 C CA . GLN D 2 45 ? -13.742 -52.206 -39.273 1.00 55.80 52 GLN D CA 1
ATOM 5072 C C . GLN D 2 45 ? -12.810 -51.927 -40.431 1.00 61.81 52 GLN D C 1
ATOM 5073 O O . GLN D 2 45 ? -13.220 -51.379 -41.446 1.00 64.16 52 GLN D O 1
ATOM 5079 N N . LEU D 2 46 ? -11.536 -52.233 -40.249 1.00 57.96 53 LEU D N 1
ATOM 5080 C CA . LEU D 2 46 ? -10.477 -51.968 -41.231 1.00 58.41 53 LEU D CA 1
ATOM 5081 C C . LEU D 2 46 ? -10.678 -52.689 -42.562 1.00 68.54 53 LEU D C 1
ATOM 5082 O O . LEU D 2 46 ? -10.229 -52.211 -43.611 1.00 71.33 53 LEU D O 1
ATOM 5087 N N . GLN D 2 47 ? -11.364 -53.836 -42.508 1.00 67.26 54 GLN D N 1
ATOM 5088 C CA . GLN D 2 47 ? -11.730 -54.641 -43.668 1.00 71.57 54 GLN D CA 1
ATOM 5089 C C . GLN D 2 47 ? -13.261 -54.800 -43.653 1.00 75.34 54 GLN D C 1
ATOM 5090 O O . GLN D 2 47 ? -13.840 -54.922 -42.565 1.00 72.39 54 GLN D O 1
ATOM 5096 N N . PRO D 2 48 ? -13.917 -54.805 -44.851 1.00 74.42 55 PRO D N 1
ATOM 5097 C CA . PRO D 2 48 ? -15.390 -54.952 -44.920 1.00 75.40 55 PRO D CA 1
ATOM 5098 C C . PRO D 2 48 ? -15.932 -56.331 -44.501 1.00 81.14 55 PRO D C 1
ATOM 5099 O O . PRO D 2 48 ? -16.642 -56.976 -45.271 1.00 83.17 55 PRO D O 1
ATOM 5103 N N . LEU D 2 49 ? -15.625 -56.782 -43.282 1.00 76.91 56 LEU D N 1
ATOM 5104 C CA . LEU D 2 49 ? -16.077 -58.092 -42.811 1.00 77.65 56 LEU D CA 1
ATOM 5105 C C . LEU D 2 49 ? -17.591 -58.195 -42.731 1.00 83.18 56 LEU D C 1
ATOM 5106 O O . LEU D 2 49 ? -18.167 -59.201 -43.156 1.00 84.25 56 LEU D O 1
ATOM 5111 N N . GLN D 2 50 ? -18.233 -57.131 -42.229 1.00 79.10 57 GLN D N 1
ATOM 5112 C CA . GLN D 2 50 ? -19.679 -57.047 -42.147 1.00 79.55 57 GLN D CA 1
ATOM 5113 C C . GLN D 2 50 ? -20.201 -56.081 -43.214 1.00 84.90 57 GLN D C 1
ATOM 5114 O O . GLN D 2 50 ? -19.577 -55.047 -43.485 1.00 82.49 57 GLN D O 1
ATOM 5120 N N . GLU D 2 51 ? -21.356 -56.415 -43.801 1.00 84.76 58 GLU D N 1
ATOM 5121 C CA . GLU D 2 51 ? -22.022 -55.576 -44.788 1.00 88.08 58 GLU D CA 1
ATOM 5122 C C . GLU D 2 51 ? -22.525 -54.278 -44.075 1.00 89.71 58 GLU D C 1
ATOM 5123 O O . GLU D 2 51 ? -22.601 -54.269 -42.841 1.00 87.05 58 GLU D O 1
ATOM 5129 N N . PRO D 2 52 ? -22.824 -53.172 -44.801 1.00 87.55 59 PRO D N 1
ATOM 5130 C CA . PRO D 2 52 ? -23.240 -51.916 -44.124 1.00 85.73 59 PRO D CA 1
ATOM 5131 C C . PRO D 2 52 ? -24.299 -51.966 -43.015 1.00 88.13 59 PRO D C 1
ATOM 5132 O O . PRO D 2 52 ? -24.087 -51.363 -41.961 1.00 85.63 59 PRO D O 1
ATOM 5136 N N . GLU D 2 53 ? -25.422 -52.667 -43.236 1.00 86.25 60 GLU D N 1
ATOM 5137 C CA . GLU D 2 53 ? -26.497 -52.769 -42.256 1.00 85.46 60 GLU D CA 1
ATOM 5138 C C . GLU D 2 53 ? -26.067 -53.501 -40.992 1.00 86.22 60 GLU D C 1
ATOM 5139 O O . GLU D 2 53 ? -26.343 -53.028 -39.885 1.00 84.69 60 GLU D O 1
ATOM 5145 N N . SER D 2 54 ? -25.395 -54.654 -41.162 1.00 82.50 61 SER D N 1
ATOM 5146 C CA . SER D 2 54 ? -24.900 -55.493 -40.069 1.00 79.89 61 SER D CA 1
ATOM 5147 C C . SER D 2 54 ? -23.835 -54.762 -39.244 1.00 79.38 61 SER D C 1
ATOM 5148 O O . SER D 2 54 ? -23.829 -54.896 -38.018 1.00 76.40 61 SER D O 1
ATOM 5151 N N . TRP D 2 55 ? -22.949 -53.990 -39.915 1.00 74.80 62 TRP D N 1
ATOM 5152 C CA . TRP D 2 55 ? -21.914 -53.209 -39.236 1.00 70.54 62 TRP D CA 1
ATOM 5153 C C . TRP D 2 55 ? -22.540 -52.095 -38.407 1.00 72.52 62 TRP D C 1
ATOM 5154 O O . TRP D 2 55 ? -22.120 -51.861 -37.271 1.00 69.59 62 TRP D O 1
ATOM 5165 N N . ALA D 2 56 ? -23.573 -51.440 -38.955 1.00 72.07 63 ALA D N 1
ATOM 5166 C CA . ALA D 2 56 ? -24.293 -50.371 -38.267 1.00 71.90 63 ALA D CA 1
ATOM 5167 C C . ALA D 2 56 ? -24.921 -50.898 -36.972 1.00 75.16 63 ALA D C 1
ATOM 5168 O O . ALA D 2 56 ? -24.857 -50.215 -35.936 1.00 72.22 63 ALA D O 1
ATOM 5170 N N . ARG D 2 57 ? -25.455 -52.146 -37.016 1.00 73.02 64 ARG D N 1
ATOM 5171 C CA . ARG D 2 57 ? -26.045 -52.796 -35.841 1.00 71.99 64 ARG D CA 1
ATOM 5172 C C . ARG D 2 57 ? -24.969 -53.068 -34.779 1.00 73.60 64 ARG D C 1
ATOM 5173 O O . ARG D 2 57 ? -25.175 -52.770 -33.592 1.00 71.58 64 ARG D O 1
ATOM 5181 N N . THR D 2 58 ? -23.796 -53.562 -35.222 1.00 69.74 65 THR D N 1
ATOM 5182 C CA . THR D 2 58 ? -22.663 -53.843 -34.341 1.00 66.85 65 THR D CA 1
ATOM 5183 C C . THR D 2 58 ? -22.179 -52.568 -33.682 1.00 69.48 65 THR D C 1
ATOM 5184 O O . THR D 2 58 ? -21.971 -52.555 -32.461 1.00 67.33 65 THR D O 1
ATOM 5188 N N . GLN D 2 59 ? -22.027 -51.493 -34.477 1.00 65.50 66 GLN D N 1
ATOM 5189 C CA . GLN D 2 59 ? -21.594 -50.191 -33.955 1.00 63.51 66 GLN D CA 1
ATOM 5190 C C . GLN D 2 59 ? -22.560 -49.712 -32.883 1.00 68.51 66 GLN D C 1
ATOM 5191 O O . GLN D 2 59 ? -22.124 -49.276 -31.818 1.00 67.37 66 GLN D O 1
ATOM 5197 N N . SER D 2 60 ? -23.877 -49.839 -33.143 1.00 66.64 67 SER D N 1
ATOM 5198 C CA . SER D 2 60 ? -24.929 -49.446 -32.197 1.00 65.75 67 SER D CA 1
ATOM 5199 C C . SER D 2 60 ? -24.766 -50.147 -30.848 1.00 66.22 67 SER D C 1
ATOM 5200 O O . SER D 2 60 ? -24.830 -49.486 -29.810 1.00 65.36 67 SER D O 1
ATOM 5203 N N . GLY D 2 61 ? -24.523 -51.457 -30.876 1.00 60.44 68 GLY D N 1
ATOM 5204 C CA . GLY D 2 61 ? -24.335 -52.264 -29.677 1.00 57.03 68 GLY D CA 1
ATOM 5205 C C . GLY D 2 61 ? -23.104 -51.859 -28.900 1.00 56.80 68 GLY D C 1
ATOM 5206 O O . GLY D 2 61 ? -23.124 -51.836 -27.662 1.00 55.43 68 GLY D O 1
ATOM 5207 N N . LEU D 2 62 ? -22.029 -51.507 -29.625 1.00 51.58 69 LEU D N 1
ATOM 5208 C CA . LEU D 2 62 ? -20.775 -51.096 -29.000 1.00 48.61 69 LEU D CA 1
ATOM 5209 C C . LEU D 2 62 ? -20.894 -49.729 -28.379 1.00 52.41 69 LEU D C 1
ATOM 5210 O O . LEU D 2 62 ? -20.386 -49.502 -27.289 1.00 50.91 69 LEU D O 1
ATOM 5215 N N . GLN D 2 63 ? -21.634 -48.846 -29.018 1.00 52.18 70 GLN D N 1
ATOM 5216 C CA . GLN D 2 63 ? -21.847 -47.501 -28.503 1.00 53.28 70 GLN D CA 1
ATOM 5217 C C . GLN D 2 63 ? -22.687 -47.562 -27.231 1.00 58.05 70 GLN D C 1
ATOM 5218 O O . GLN D 2 63 ? -22.382 -46.842 -26.291 1.00 58.87 70 GLN D O 1
ATOM 5224 N N . SER D 2 64 ? -23.706 -48.448 -27.182 1.00 54.82 71 SER D N 1
ATOM 5225 C CA . SER D 2 64 ? -24.545 -48.644 -25.996 1.00 53.58 71 SER D CA 1
ATOM 5226 C C . SER D 2 64 ? -23.704 -49.198 -24.869 1.00 54.33 71 SER D C 1
ATOM 5227 O O . SER D 2 64 ? -23.815 -48.736 -23.731 1.00 53.20 71 SER D O 1
ATOM 5230 N N . TYR D 2 65 ? -22.824 -50.151 -25.193 1.00 47.95 72 TYR D N 1
ATOM 5231 C CA . TYR D 2 65 ? -21.931 -50.723 -24.207 1.00 45.37 72 TYR D CA 1
ATOM 5232 C C . TYR D 2 65 ? -21.067 -49.609 -23.558 1.00 46.97 72 TYR D C 1
ATOM 5233 O O . TYR D 2 65 ? -20.927 -49.590 -22.332 1.00 45.38 72 TYR D O 1
ATOM 5242 N N . LEU D 2 66 ? -20.466 -48.717 -24.379 1.00 41.55 73 LEU D N 1
ATOM 5243 C CA . LEU D 2 66 ? -19.589 -47.666 -23.866 1.00 38.84 73 LEU D CA 1
ATOM 5244 C C . LEU D 2 66 ? -20.317 -46.746 -22.910 1.00 45.57 73 LEU D C 1
ATOM 5245 O O . LEU D 2 66 ? -19.805 -46.469 -21.826 1.00 44.59 73 LEU D O 1
ATOM 5250 N N . LEU D 2 67 ? -21.557 -46.354 -23.249 1.00 43.83 74 LEU D N 1
ATOM 5251 C CA . LEU D 2 67 ? -22.365 -45.488 -22.378 1.00 43.72 74 LEU D CA 1
ATOM 5252 C C . LEU D 2 67 ? -22.651 -46.132 -21.035 1.00 48.12 74 LEU D C 1
ATOM 5253 O O . LEU D 2 67 ? -22.549 -45.464 -20.005 1.00 48.74 74 LEU D O 1
ATOM 5258 N N . GLN D 2 68 ? -22.964 -47.441 -21.049 1.00 45.24 75 GLN D N 1
ATOM 5259 C CA . GLN D 2 68 ? -23.256 -48.241 -19.852 1.00 44.52 75 GLN D CA 1
ATOM 5260 C C . GLN D 2 68 ? -22.022 -48.437 -18.993 1.00 46.86 75 GLN D C 1
ATOM 5261 O O . GLN D 2 68 ? -22.096 -48.296 -17.776 1.00 47.24 75 GLN D O 1
ATOM 5267 N N . PHE D 2 69 ? -20.882 -48.741 -19.637 1.00 42.79 76 PHE D N 1
ATOM 5268 C CA . PHE D 2 69 ? -19.572 -48.902 -19.005 1.00 41.33 76 PHE D CA 1
ATOM 5269 C C . PHE D 2 69 ? -19.228 -47.615 -18.227 1.00 45.73 76 PHE D C 1
ATOM 5270 O O . PHE D 2 69 ? -18.946 -47.665 -17.029 1.00 44.67 76 PHE D O 1
ATOM 5278 N N . HIS D 2 70 ? -19.292 -46.454 -18.914 1.00 43.71 77 HIS D N 1
ATOM 5279 C CA . HIS D 2 70 ? -19.029 -45.162 -18.291 1.00 42.63 77 HIS D CA 1
ATOM 5280 C C . HIS D 2 70 ? -19.985 -44.963 -17.105 1.00 48.05 77 HIS D C 1
ATOM 5281 O O . HIS D 2 70 ? -19.543 -44.550 -16.034 1.00 47.84 77 HIS D O 1
ATOM 5288 N N . GLY D 2 71 ? -21.265 -45.288 -17.296 1.00 45.45 78 GLY D N 1
ATOM 5289 C CA . GLY D 2 71 ? -22.273 -45.185 -16.238 1.00 45.32 78 GLY D CA 1
ATOM 5290 C C . GLY D 2 71 ? -21.914 -45.977 -14.989 1.00 45.68 78 GLY D C 1
ATOM 5291 O O . GLY D 2 71 ? -22.063 -45.483 -13.875 1.00 46.70 78 GLY D O 1
ATOM 5292 N N . LEU D 2 72 ? -21.407 -47.200 -15.156 1.00 38.71 79 LEU D N 1
ATOM 5293 C CA . LEU D 2 72 ? -20.973 -48.023 -14.029 1.00 37.23 7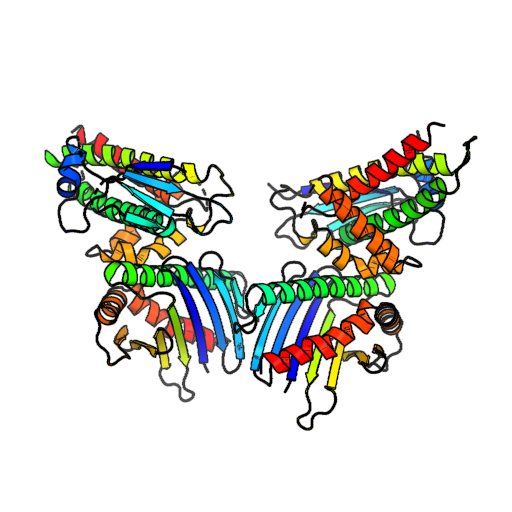9 LEU D CA 1
ATOM 5294 C C . LEU D 2 72 ? -19.792 -47.372 -13.297 1.00 41.65 79 LEU D C 1
ATOM 5295 O O . LEU D 2 72 ? -19.761 -47.388 -12.073 1.00 43.75 79 LEU D O 1
ATOM 5300 N N . VAL D 2 73 ? -18.833 -46.787 -14.036 1.00 36.56 80 VAL D N 1
ATOM 5301 C CA . VAL D 2 73 ? -17.675 -46.148 -13.420 1.00 34.90 80 VAL D CA 1
ATOM 5302 C C . VAL D 2 73 ? -18.130 -44.959 -12.599 1.00 40.80 80 VAL D C 1
ATOM 5303 O O . VAL D 2 73 ? -17.750 -44.835 -11.435 1.00 43.05 80 VAL D O 1
ATOM 5307 N N . ARG D 2 74 ? -19.043 -44.168 -13.155 1.00 37.02 81 ARG D N 1
ATOM 5308 C CA . ARG D 2 74 ? -19.637 -43.017 -12.476 1.00 37.63 81 ARG D CA 1
ATOM 5309 C C . ARG D 2 74 ? -20.342 -43.456 -11.206 1.00 44.45 81 ARG D C 1
ATOM 5310 O O . ARG D 2 74 ? -20.152 -42.845 -10.164 1.00 47.17 81 ARG D O 1
ATOM 5318 N N . LEU D 2 75 ? -21.085 -44.556 -11.265 1.00 40.64 82 LEU D N 1
ATOM 5319 C CA . LEU D 2 75 ? -21.795 -45.082 -10.106 1.00 40.44 82 LEU D CA 1
ATOM 5320 C C . LEU D 2 75 ? -20.834 -45.518 -8.998 1.00 45.53 82 LEU D C 1
ATOM 5321 O O . LEU D 2 75 ? -21.063 -45.181 -7.843 1.00 47.48 82 LEU D O 1
ATOM 5326 N N . VAL D 2 76 ? -19.771 -46.271 -9.344 1.00 40.50 83 VAL D N 1
ATOM 5327 C CA . VAL D 2 76 ? -18.792 -46.741 -8.358 1.00 40.00 83 VAL D CA 1
ATOM 5328 C C . VAL D 2 76 ? -18.164 -45.550 -7.669 1.00 45.15 83 VAL D C 1
ATOM 5329 O O . VAL D 2 76 ? -18.061 -45.535 -6.448 1.00 46.62 83 VAL D O 1
ATOM 5333 N N . HIS D 2 77 ? -17.820 -44.523 -8.440 1.00 42.06 84 HIS D N 1
ATOM 5334 C CA . HIS D 2 77 ? -17.254 -43.321 -7.864 1.00 42.90 84 HIS D CA 1
ATOM 5335 C C . HIS D 2 77 ? -18.255 -42.641 -6.925 1.00 50.48 84 HIS D C 1
ATOM 5336 O O . HIS D 2 77 ? -17.895 -42.306 -5.799 1.00 52.81 84 HIS D O 1
ATOM 5343 N N . GLN D 2 78 ? -19.498 -42.442 -7.369 1.00 46.02 85 GLN D N 1
ATOM 5344 C CA . GLN D 2 78 ? -20.507 -41.763 -6.551 1.00 46.14 85 GLN D CA 1
ATOM 5345 C C . GLN D 2 78 ? -20.835 -42.473 -5.272 1.00 46.78 85 GLN D C 1
ATOM 5346 O O . GLN D 2 78 ? -21.045 -41.821 -4.246 1.00 47.40 85 GLN D O 1
ATOM 5352 N N . GLU D 2 79 ? -20.777 -43.803 -5.300 1.00 41.30 86 GLU D N 1
ATOM 5353 C CA . GLU D 2 79 ? -21.111 -44.623 -4.143 1.00 40.91 86 GLU D CA 1
ATOM 5354 C C . GLU D 2 79 ? -19.961 -44.995 -3.233 1.00 47.86 86 GLU D C 1
ATOM 5355 O O . GLU D 2 79 ? -20.188 -45.199 -2.034 1.00 48.05 86 GLU D O 1
ATOM 5361 N N . ARG D 2 80 ? -18.751 -45.182 -3.803 1.00 44.80 87 ARG D N 1
ATOM 5362 C CA . ARG D 2 80 ? -17.603 -45.661 -3.036 1.00 45.65 87 ARG D CA 1
ATOM 5363 C C . ARG D 2 80 ? -16.319 -44.821 -3.105 1.00 51.23 87 ARG D C 1
ATOM 5364 O O . ARG D 2 80 ? -15.416 -45.031 -2.287 1.00 52.76 87 ARG D O 1
ATOM 5372 N N . THR D 2 81 ? -16.261 -43.855 -4.040 1.00 46.82 88 THR D N 1
ATOM 5373 C CA . THR D 2 81 ? -15.135 -42.947 -4.311 1.00 47.91 88 THR D CA 1
ATOM 5374 C C . THR D 2 81 ? -13.955 -43.642 -5.000 1.00 53.54 88 THR D C 1
ATOM 5375 O O . THR D 2 81 ? -13.355 -44.572 -4.454 1.00 54.40 88 THR D O 1
ATOM 5379 N N . LEU D 2 82 ? -13.636 -43.175 -6.206 1.00 49.37 89 LEU D N 1
ATOM 5380 C CA . LEU D 2 82 ? -12.498 -43.652 -6.981 1.00 48.53 89 LEU D CA 1
ATOM 5381 C C . LEU D 2 82 ? -11.476 -42.525 -7.047 1.00 54.70 89 LEU D C 1
ATOM 5382 O O . LEU D 2 82 ? -11.860 -41.348 -7.012 1.00 53.73 89 LEU D O 1
ATOM 5387 N N . ALA D 2 83 ? -10.171 -42.882 -7.126 1.00 52.58 90 ALA D N 1
ATOM 5388 C CA . ALA D 2 83 ? -9.103 -41.887 -7.232 1.00 54.07 90 ALA D CA 1
ATOM 5389 C C . ALA D 2 83 ? -8.794 -41.645 -8.698 1.00 54.01 90 ALA D C 1
ATOM 5390 O O . ALA D 2 83 ? -8.410 -42.572 -9.394 1.00 52.12 90 ALA D O 1
ATOM 5392 N N . PHE D 2 84 ? -9.013 -40.420 -9.180 1.00 50.53 91 PHE D N 1
ATOM 5393 C CA . PHE D 2 84 ? -8.770 -40.045 -10.575 1.00 49.98 91 PHE D CA 1
ATOM 5394 C C . PHE D 2 84 ? -7.467 -39.198 -10.708 1.00 56.63 91 PHE D C 1
ATOM 5395 O O . PHE D 2 84 ? -7.081 -38.544 -9.735 1.00 57.13 91 PHE D O 1
ATOM 5403 N N . PRO D 2 85 ? -6.745 -39.216 -11.863 1.00 53.88 92 PRO D N 1
ATOM 5404 C CA . PRO D 2 85 ? -7.001 -39.960 -13.120 1.00 52.03 92 PRO D CA 1
ATOM 5405 C C . PRO D 2 85 ? -6.829 -41.452 -12.958 1.00 54.85 92 PRO D C 1
ATOM 5406 O O . PRO D 2 85 ? -6.178 -41.904 -12.050 1.00 55.35 92 PRO D O 1
ATOM 5410 N N . LEU D 2 86 ? -7.436 -42.203 -13.828 1.00 51.55 93 LEU D N 1
ATOM 5411 C CA . LEU D 2 86 ? -7.555 -43.633 -13.696 1.00 51.55 93 LEU D CA 1
ATOM 5412 C C . LEU D 2 86 ? -7.660 -44.230 -15.072 1.00 53.59 93 LEU D C 1
ATOM 5413 O O . LEU D 2 86 ? -8.256 -43.623 -15.963 1.00 53.05 93 LEU D O 1
ATOM 5418 N N . THR D 2 87 ? -7.094 -45.411 -15.253 1.00 48.60 94 THR D N 1
ATOM 5419 C CA . THR D 2 87 ? -7.144 -46.119 -16.517 1.00 46.03 94 THR D CA 1
ATOM 5420 C C . THR D 2 87 ? -7.766 -47.482 -16.235 1.00 46.27 94 THR D C 1
ATOM 5421 O O . THR D 2 87 ? -7.474 -48.108 -15.221 1.00 47.53 94 THR D O 1
ATOM 5425 N N . ILE D 2 88 ? -8.665 -47.913 -17.108 1.00 40.48 95 ILE D N 1
ATOM 5426 C CA . ILE D 2 88 ? -9.292 -49.226 -17.023 1.00 38.79 95 ILE D CA 1
ATOM 5427 C C . ILE D 2 88 ? -8.973 -49.966 -18.313 1.00 46.52 95 ILE D C 1
ATOM 5428 O O . ILE D 2 88 ? -9.069 -49.400 -19.404 1.00 45.66 95 ILE D O 1
ATOM 5433 N N . ARG D 2 89 ? -8.610 -51.231 -18.193 1.00 46.83 96 ARG D N 1
ATOM 5434 C CA . ARG D 2 89 ? -8.338 -52.051 -19.360 1.00 47.51 96 ARG D CA 1
ATOM 5435 C C . ARG D 2 89 ? -9.295 -53.227 -19.317 1.00 52.92 96 ARG D C 1
ATOM 5436 O O . ARG D 2 89 ? -9.414 -53.899 -18.291 1.00 53.23 96 ARG D O 1
ATOM 5444 N N . CYS D 2 90 ? -10.007 -53.427 -20.413 1.00 49.46 97 CYS D N 1
ATOM 5445 C CA . CYS D 2 90 ? -10.900 -54.564 -20.598 1.00 49.64 97 CYS D CA 1
ATOM 5446 C C . CYS D 2 90 ? -10.314 -55.390 -21.716 1.00 54.51 97 CYS D C 1
ATOM 5447 O O . CYS D 2 90 ? -10.082 -54.866 -22.803 1.00 55.24 97 CYS D O 1
ATOM 5450 N N . PHE D 2 91 ? -10.052 -56.660 -21.459 1.00 51.74 98 PHE D N 1
ATOM 5451 C CA . PHE D 2 91 ? -9.485 -57.559 -22.448 1.00 53.76 98 PHE D CA 1
ATOM 5452 C C . PHE D 2 91 ? -10.436 -58.740 -22.492 1.00 59.79 98 PHE D C 1
ATOM 5453 O O . PHE D 2 91 ? -10.679 -59.392 -21.477 1.00 61.34 98 PHE D O 1
ATOM 5461 N N . LEU D 2 92 ? -11.023 -58.981 -23.647 1.00 56.35 99 LEU D N 1
ATOM 5462 C CA . LEU D 2 92 ? -12.054 -59.997 -23.779 1.00 56.90 99 LEU D CA 1
ATOM 5463 C C . LEU D 2 92 ? -11.993 -60.729 -25.105 1.00 63.49 99 LEU D C 1
ATOM 5464 O O . LEU D 2 92 ? -11.332 -60.277 -26.035 1.00 63.06 99 LEU D O 1
ATOM 5469 N N . GLY D 2 93 ? -12.693 -61.844 -25.193 1.00 62.72 100 GLY D N 1
ATOM 5470 C CA . GLY D 2 93 ? -12.704 -62.590 -26.433 1.00 65.27 100 GLY D CA 1
ATOM 5471 C C . GLY D 2 93 ? -13.207 -64.006 -26.327 1.00 72.32 100 GLY D C 1
ATOM 5472 O O . GLY D 2 93 ? -13.706 -64.441 -25.284 1.00 71.24 100 GLY D O 1
ATOM 5473 N N . CYS D 2 94 ? -13.053 -64.725 -27.432 1.00 72.54 101 CYS D N 1
ATOM 5474 C CA . CYS D 2 94 ? -13.463 -66.110 -27.565 1.00 75.53 101 CYS D CA 1
ATOM 5475 C C . CYS D 2 94 ? -12.411 -66.845 -28.376 1.00 81.17 101 CYS D C 1
ATOM 5476 O O . CYS D 2 94 ? -11.822 -66.282 -29.300 1.00 81.00 101 CYS D O 1
ATOM 5479 N N . GLU D 2 95 ? -12.111 -68.073 -27.971 1.00 79.77 102 GLU D N 1
ATOM 5480 C CA . GLU D 2 95 ? -11.091 -68.890 -28.613 1.00 82.23 102 GLU D CA 1
ATOM 5481 C C . GLU D 2 95 ? -11.689 -70.254 -28.841 1.00 88.99 102 GLU D C 1
ATOM 5482 O O . GLU D 2 95 ? -12.187 -70.880 -27.903 1.00 88.50 102 GLU D O 1
ATOM 5488 N N . LEU D 2 96 ? -11.658 -70.706 -30.093 1.00 87.98 103 LEU D N 1
ATOM 5489 C CA . LEU D 2 96 ? -12.233 -71.983 -30.492 1.00 91.74 103 LEU D CA 1
ATOM 5490 C C . LEU D 2 96 ? -11.142 -73.055 -30.605 1.00 99.20 103 LEU D C 1
ATOM 5491 O O . LEU D 2 96 ? -10.317 -72.989 -31.524 1.00 99.07 103 LEU D O 1
ATOM 5496 N N . PRO D 2 97 ? -11.101 -74.019 -29.641 1.00 99.25 104 PRO D N 1
ATOM 5497 C CA . PRO D 2 97 ? -10.071 -75.074 -29.656 1.00 103.61 104 PRO D CA 1
ATOM 5498 C C . PRO D 2 97 ? -10.054 -75.891 -30.948 1.00 113.99 104 PRO D C 1
ATOM 5499 O O . PRO D 2 97 ? -11.110 -76.089 -31.562 1.00 114.05 104 PRO D O 1
ATOM 5503 N N . PRO D 2 98 ? -8.853 -76.355 -31.374 1.00 115.28 105 PRO D N 1
ATOM 5504 C CA . PRO D 2 98 ? -8.745 -77.111 -32.636 1.00 119.91 105 PRO D CA 1
ATOM 5505 C C . PRO D 2 98 ? -9.454 -78.452 -32.588 1.00 129.99 105 PRO D C 1
ATOM 5506 O O . PRO D 2 98 ? -10.010 -78.898 -33.599 1.00 132.93 105 PRO D O 1
ATOM 5510 N N . GLU D 2 99 ? -9.441 -79.070 -31.400 1.00 127.75 106 GLU D N 1
ATOM 5511 C CA . GLU D 2 99 ? -10.062 -80.355 -31.129 1.00 132.20 106 GLU D CA 1
ATOM 5512 C C . GLU D 2 99 ? -11.570 -80.399 -31.322 1.00 136.26 106 GLU D C 1
ATOM 5513 O O . GLU D 2 99 ? -12.099 -81.391 -31.826 1.00 141.33 106 GLU D O 1
ATOM 5519 N N . GLY D 2 100 ? -12.247 -79.307 -30.986 1.00 127.11 107 GLY D N 1
ATOM 5520 C CA . GLY D 2 100 ? -13.696 -79.213 -31.175 1.00 126.25 107 GLY D CA 1
ATOM 5521 C C . GLY D 2 100 ? -14.502 -79.039 -29.907 1.00 127.00 107 GLY D C 1
ATOM 5522 O O . GLY D 2 100 ? -15.734 -79.020 -29.955 1.00 124.10 107 GLY D O 1
ATOM 5523 N N . SER D 2 101 ? -13.813 -78.906 -28.754 1.00 122.96 108 SER D N 1
ATOM 5524 C CA . SER D 2 101 ? -14.445 -78.689 -27.458 1.00 119.98 108 SER D CA 1
ATOM 5525 C C . SER D 2 101 ? -15.091 -77.299 -27.387 1.00 118.58 108 SER D C 1
ATOM 5526 O O . SER D 2 101 ? -14.931 -76.506 -28.323 1.00 116.37 108 SER D O 1
ATOM 5529 N N . ARG D 2 102 ? -15.830 -77.016 -26.297 1.00 112.81 109 ARG D N 1
ATOM 5530 C CA . ARG D 2 102 ? -16.500 -75.737 -26.089 1.00 107.29 109 ARG D CA 1
ATOM 5531 C C . ARG D 2 102 ? -15.505 -74.580 -26.117 1.00 106.52 109 ARG D C 1
ATOM 5532 O O . ARG D 2 102 ? -14.408 -74.707 -25.569 1.00 107.01 109 ARG D O 1
ATOM 5540 N N . ALA D 2 103 ? -15.882 -73.471 -26.786 1.00 98.23 110 ALA D N 1
ATOM 5541 C CA . ALA D 2 103 ? -15.055 -72.273 -26.906 1.00 93.46 110 ALA D CA 1
ATOM 5542 C C . ALA D 2 103 ? -14.630 -71.757 -25.532 1.00 93.76 110 ALA D C 1
ATOM 5543 O O . ALA D 2 103 ? -15.415 -71.825 -24.574 1.00 94.05 110 ALA D O 1
ATOM 5545 N N . HIS D 2 104 ? -13.373 -71.290 -25.419 1.00 86.05 111 HIS D N 1
ATOM 5546 C CA . HIS D 2 104 ? -12.882 -70.681 -24.184 1.00 81.94 111 HIS D CA 1
ATOM 5547 C C . HIS D 2 104 ? -13.174 -69.212 -24.343 1.00 79.02 111 HIS D C 1
ATOM 5548 O O . HIS D 2 104 ? -12.861 -68.647 -25.384 1.00 78.57 111 HIS D O 1
ATOM 5555 N N . VAL D 2 105 ? -13.790 -68.599 -23.339 1.00 71.10 112 VAL D N 1
ATOM 5556 C CA . VAL D 2 105 ? -14.201 -67.194 -23.372 1.00 66.21 112 VAL D CA 1
ATOM 5557 C C . VAL D 2 105 ? -13.671 -66.476 -22.128 1.00 64.54 112 VAL D C 1
ATOM 5558 O O . VAL D 2 105 ? -13.469 -67.111 -21.096 1.00 65.04 112 VAL D O 1
ATOM 5562 N N . PHE D 2 106 ? -13.447 -65.161 -22.231 1.00 56.32 113 PHE D N 1
ATOM 5563 C CA . PHE D 2 106 ? -12.917 -64.358 -21.142 1.00 52.80 113 PHE D CA 1
ATOM 5564 C C . PHE D 2 106 ? -13.285 -62.900 -21.253 1.00 53.23 113 PHE D C 1
ATOM 5565 O O . PHE D 2 106 ? -13.560 -62.390 -22.331 1.00 52.07 113 PHE D O 1
ATOM 5573 N N . PHE D 2 107 ? -13.242 -62.221 -20.122 1.00 48.52 114 PHE D N 1
ATOM 5574 C CA . PHE D 2 107 ? -13.455 -60.787 -20.001 1.00 44.58 114 PHE D CA 1
ATOM 5575 C C . PHE D 2 107 ? -12.751 -60.435 -18.713 1.00 49.51 114 PHE D C 1
ATOM 5576 O O . PHE D 2 107 ? -13.257 -60.732 -17.627 1.00 49.48 114 PHE D O 1
ATOM 5584 N N . GLU D 2 108 ? -11.543 -59.859 -18.847 1.00 46.37 115 GLU D N 1
ATOM 5585 C CA . GLU D 2 108 ? -10.694 -59.472 -17.714 1.00 46.09 115 GLU D CA 1
ATOM 5586 C C . GLU D 2 108 ? -10.557 -57.951 -17.621 1.00 47.94 115 GLU D C 1
ATOM 5587 O O . GLU D 2 108 ? -10.272 -57.280 -18.610 1.00 47.82 115 GLU D O 1
ATOM 5593 N N . VAL D 2 109 ? -10.791 -57.411 -16.432 1.00 43.90 116 VAL D N 1
ATOM 5594 C CA . VAL D 2 109 ? -10.712 -55.974 -16.194 1.00 41.74 116 VAL D CA 1
ATOM 5595 C C . VAL D 2 109 ? -9.526 -55.662 -15.284 1.00 49.05 116 VAL D C 1
ATOM 5596 O O . VAL D 2 109 ? -9.391 -56.271 -14.218 1.00 50.05 116 VAL D O 1
ATOM 5600 N N . ALA D 2 110 ? -8.696 -54.692 -15.687 1.00 45.71 117 ALA D N 1
ATOM 5601 C CA . ALA D 2 110 ? -7.579 -54.218 -14.867 1.00 45.45 117 ALA D CA 1
ATOM 5602 C C . ALA D 2 110 ? -7.774 -52.735 -14.609 1.00 48.09 117 ALA D C 1
ATOM 5603 O O . ALA D 2 110 ? -8.377 -52.052 -15.427 1.00 47.97 117 ALA D O 1
ATOM 5605 N N . VAL D 2 111 ? -7.346 -52.246 -13.452 1.00 44.76 118 VAL D N 1
ATOM 5606 C CA . VAL D 2 111 ? -7.452 -50.812 -13.137 1.00 44.12 118 VAL D CA 1
ATOM 5607 C C . VAL D 2 111 ? -6.043 -50.313 -12.805 1.00 52.29 118 VAL D C 1
ATOM 5608 O O . VAL D 2 111 ? -5.369 -50.919 -11.956 1.00 54.05 118 VAL D O 1
ATOM 5612 N N . ASN D 2 112 ? -5.580 -49.242 -13.509 1.00 48.78 119 ASN D N 1
ATOM 5613 C CA . ASN D 2 112 ? -4.236 -48.676 -13.331 1.00 50.13 119 ASN D CA 1
ATOM 5614 C C . ASN D 2 112 ? -3.135 -49.753 -13.475 1.00 57.09 119 ASN D C 1
ATOM 5615 O O . ASN D 2 112 ? -2.163 -49.764 -12.714 1.00 59.42 119 ASN D O 1
ATOM 5620 N N . GLY D 2 113 ? -3.339 -50.670 -14.428 1.00 53.15 120 GLY D N 1
ATOM 5621 C CA . GLY D 2 113 ? -2.399 -51.739 -14.743 1.00 54.61 120 GLY D CA 1
ATOM 5622 C C . GLY D 2 113 ? -2.417 -52.950 -13.831 1.00 59.88 120 GLY D C 1
ATOM 5623 O O . GLY D 2 113 ? -1.635 -53.884 -14.042 1.00 62.24 120 GLY D O 1
ATOM 5624 N N . SER D 2 114 ? -3.307 -52.968 -12.828 1.00 54.30 121 SER D N 1
ATOM 5625 C CA . SER D 2 114 ? -3.392 -54.101 -11.906 1.00 55.71 121 SER D CA 1
ATOM 5626 C C . SER D 2 114 ? -4.695 -54.857 -12.068 1.00 58.29 121 SER D C 1
ATOM 5627 O O . SER D 2 114 ? -5.739 -54.228 -12.179 1.00 56.29 121 SER D O 1
ATOM 5630 N N . SER D 2 115 ? -4.641 -56.202 -12.042 1.00 56.77 122 SER D N 1
ATOM 5631 C CA . SER D 2 115 ? -5.802 -57.086 -12.135 1.00 56.32 122 SER D CA 1
ATOM 5632 C C . SER D 2 115 ? -6.874 -56.653 -11.134 1.00 59.35 122 SER D C 1
ATOM 5633 O O . SER D 2 115 ? -6.553 -56.289 -10.000 1.00 62.50 122 SER D O 1
ATOM 5636 N N . PHE D 2 116 ? -8.135 -56.657 -11.558 1.00 51.48 123 PHE D N 1
ATOM 5637 C CA . PHE D 2 116 ? -9.226 -56.173 -10.734 1.00 49.46 123 PHE D CA 1
ATOM 5638 C C . PHE D 2 116 ? -10.332 -57.214 -10.607 1.00 53.03 123 PHE D C 1
ATOM 5639 O O . PHE D 2 116 ? -10.497 -57.815 -9.534 1.00 53.95 123 PHE D O 1
ATOM 5647 N N . VAL D 2 117 ? -11.100 -57.417 -11.691 1.00 46.36 124 VAL D N 1
ATOM 5648 C CA . VAL D 2 117 ? -12.188 -58.402 -11.732 1.00 45.65 124 VAL D CA 1
ATOM 5649 C C . VAL D 2 117 ? -12.159 -59.130 -13.072 1.00 48.70 124 VAL D C 1
ATOM 5650 O O . VAL D 2 117 ? -11.603 -58.612 -14.045 1.00 46.73 124 VAL D O 1
ATOM 5654 N N . SER D 2 118 ? -12.770 -60.317 -13.124 1.00 46.31 125 SER D N 1
ATOM 5655 C CA . SER D 2 118 ? -12.903 -61.061 -14.369 1.00 46.84 125 SER D CA 1
ATOM 5656 C C . SER D 2 118 ? -14.169 -61.886 -14.378 1.00 51.73 125 SER D C 1
ATOM 5657 O O . SER D 2 118 ? -14.719 -62.228 -13.327 1.00 51.67 125 SER D O 1
ATOM 5660 N N . PHE D 2 119 ? -14.642 -62.188 -15.581 1.00 48.38 126 PHE D N 1
ATOM 5661 C CA . PHE D 2 119 ? -15.862 -62.938 -15.778 1.00 48.52 126 PHE D CA 1
ATOM 5662 C C . PHE D 2 119 ? -15.614 -64.415 -15.820 1.00 57.88 126 PHE D C 1
ATOM 5663 O O . PHE D 2 119 ? -14.661 -64.887 -16.440 1.00 59.68 126 PHE D O 1
ATOM 5671 N N . ARG D 2 120 ? -16.500 -65.138 -15.179 1.00 57.49 127 ARG D N 1
ATOM 5672 C CA . ARG D 2 120 ? -16.462 -66.583 -15.142 1.00 60.75 127 ARG D CA 1
ATOM 5673 C C . ARG D 2 120 ? -17.730 -67.028 -15.885 1.00 65.63 127 ARG D C 1
ATOM 5674 O O . ARG D 2 120 ? -18.831 -66.824 -15.385 1.00 65.62 127 ARG D O 1
ATOM 5682 N N . PRO D 2 121 ? -17.605 -67.545 -17.115 1.00 62.59 128 PRO D N 1
ATOM 5683 C CA . PRO D 2 121 ? -18.803 -67.906 -17.888 1.00 63.66 128 PRO D CA 1
ATOM 5684 C C . PRO D 2 121 ? -19.641 -69.108 -17.454 1.00 71.81 128 PRO D C 1
ATOM 5685 O O . PRO D 2 121 ? -20.807 -69.159 -17.808 1.00 71.02 128 PRO D O 1
ATOM 5689 N N . GLU D 2 122 ? -19.077 -70.064 -16.721 1.00 72.27 129 GLU D N 1
ATOM 5690 C CA . GLU D 2 122 ? -19.803 -71.259 -16.291 1.00 76.29 129 GLU D CA 1
ATOM 5691 C C . GLU D 2 122 ? -21.130 -70.960 -15.566 1.00 79.39 129 GLU D C 1
ATOM 5692 O O . GLU D 2 122 ? -22.164 -71.530 -15.919 1.00 81.66 129 GLU D O 1
ATOM 5698 N N . ARG D 2 123 ? -21.100 -70.037 -14.593 1.00 72.92 130 ARG D N 1
ATOM 5699 C CA . ARG D 2 123 ? -22.276 -69.628 -13.834 1.00 72.43 130 ARG D CA 1
ATOM 5700 C C . ARG D 2 123 ? -22.631 -68.173 -14.134 1.00 71.40 130 ARG D C 1
ATOM 5701 O O . ARG D 2 123 ? -23.551 -67.620 -13.514 1.00 71.33 130 ARG D O 1
ATOM 5709 N N . ALA D 2 124 ? -21.902 -67.563 -15.109 1.00 64.02 131 ALA D N 1
ATOM 5710 C CA . ALA D 2 124 ? -22.065 -66.177 -15.557 1.00 59.92 131 ALA D CA 1
ATOM 5711 C C . ALA D 2 124 ? -21.939 -65.194 -14.380 1.00 61.55 131 ALA D C 1
ATOM 5712 O O . ALA D 2 124 ? -22.807 -64.356 -14.140 1.00 60.39 131 ALA D O 1
ATOM 5714 N N . LEU D 2 125 ? -20.832 -65.312 -13.653 1.00 57.84 132 LEU D N 1
ATOM 5715 C CA . LEU D 2 125 ? -20.566 -64.493 -12.485 1.00 56.96 132 LEU D CA 1
ATOM 5716 C C . LEU D 2 125 ? -19.214 -63.858 -12.575 1.00 59.38 132 LEU D C 1
ATOM 5717 O O . LEU D 2 125 ? -18.300 -64.441 -13.151 1.00 60.20 132 LEU D O 1
ATOM 5722 N N . TRP D 2 126 ? -19.076 -62.676 -11.970 1.00 52.38 133 TRP D N 1
ATOM 5723 C CA . TRP D 2 126 ? -17.814 -61.961 -11.926 1.00 49.93 133 TRP D CA 1
ATOM 5724 C C . TRP D 2 126 ? -17.143 -62.242 -10.598 1.00 53.56 133 TRP D C 1
ATOM 5725 O O . TRP D 2 126 ? -17.830 -62.371 -9.592 1.00 54.42 133 TRP D O 1
ATOM 5736 N N . GLN D 2 127 ? -15.805 -62.320 -10.594 1.00 49.75 134 GLN D N 1
ATOM 5737 C CA . GLN D 2 127 ? -14.998 -62.554 -9.396 1.00 50.72 134 GLN D CA 1
ATOM 5738 C C . GLN D 2 127 ? -13.878 -61.547 -9.305 1.00 52.41 134 GLN D C 1
ATOM 5739 O O . GLN D 2 127 ? -13.473 -61.009 -10.325 1.00 50.24 134 GLN D O 1
ATOM 5745 N N . ALA D 2 128 ? -13.322 -61.355 -8.111 1.00 51.58 135 ALA D N 1
ATOM 5746 C CA . ALA D 2 128 ? -12.180 -60.477 -7.913 1.00 51.80 135 ALA D CA 1
ATOM 5747 C C . ALA D 2 128 ? -10.921 -61.209 -8.339 1.00 60.70 135 ALA D C 1
ATOM 5748 O O . ALA D 2 128 ? -10.793 -62.409 -8.100 1.00 62.29 135 ALA D O 1
ATOM 5750 N N . ASP D 2 129 ? -10.022 -60.500 -9.008 1.00 59.55 136 ASP D N 1
ATOM 5751 C CA . ASP D 2 129 ? -8.724 -61.027 -9.429 1.00 63.07 136 ASP D CA 1
ATOM 5752 C C . ASP D 2 129 ? -7.641 -60.492 -8.511 1.00 72.74 136 ASP D C 1
ATOM 5753 O O . ASP D 2 129 ? -6.490 -60.944 -8.568 1.00 74.85 136 ASP D O 1
ATOM 5758 N N . THR D 2 130 ? -7.997 -59.491 -7.695 1.00 71.53 137 THR D N 1
ATOM 5759 C CA . THR D 2 130 ? -7.073 -58.926 -6.731 1.00 74.64 137 THR D CA 1
ATOM 5760 C C . THR D 2 130 ? -7.258 -59.623 -5.392 1.00 84.27 137 THR D C 1
ATOM 5761 O O . THR D 2 130 ? -8.346 -60.135 -5.092 1.00 83.91 137 THR D O 1
ATOM 5765 N N . GLN D 2 131 ? -6.194 -59.634 -4.586 1.00 85.87 138 GLN D N 1
ATOM 5766 C CA . GLN D 2 131 ? -6.226 -60.217 -3.245 1.00 89.64 138 GLN D CA 1
ATOM 5767 C C . GLN D 2 131 ? -6.460 -59.118 -2.206 1.00 94.44 138 GLN D C 1
ATOM 5768 O O . GLN D 2 131 ? -6.757 -59.410 -1.042 1.00 95.67 138 GLN D O 1
ATOM 5774 N N . VAL D 2 132 ? -6.408 -57.857 -2.664 1.00 90.44 139 VAL D N 1
ATOM 5775 C CA . VAL D 2 132 ? -6.659 -56.696 -1.814 1.00 90.61 139 VAL D CA 1
ATOM 5776 C C . VAL D 2 132 ? -8.170 -56.539 -1.754 1.00 90.40 139 VAL D C 1
ATOM 5777 O O . VAL D 2 132 ? -8.797 -56.252 -2.770 1.00 87.38 139 VAL D O 1
ATOM 5781 N N . THR D 2 133 ? -8.770 -56.795 -0.605 1.00 87.04 140 THR D N 1
ATOM 5782 C CA . THR D 2 133 ? -10.211 -56.606 -0.507 1.00 84.47 140 THR D CA 1
ATOM 5783 C C . THR D 2 133 ? -10.460 -55.133 -0.206 1.00 84.33 140 THR D C 1
ATOM 5784 O O . THR D 2 133 ? -9.652 -54.488 0.484 1.00 86.90 140 THR D O 1
ATOM 5788 N N . SER D 2 134 ? -11.535 -54.602 -0.770 1.00 73.04 141 SER D N 1
ATOM 5789 C CA . SER D 2 134 ? -11.919 -53.196 -0.675 1.00 69.63 141 SER D CA 1
ATOM 5790 C C . SER D 2 134 ? -13.388 -53.061 -0.914 1.00 69.93 141 SER D C 1
ATOM 5791 O O . SER D 2 134 ? -14.001 -53.934 -1.543 1.00 70.11 141 SER D O 1
ATOM 5794 N N . GLY D 2 135 ? -13.938 -51.953 -0.433 1.00 63.81 142 GLY D N 1
ATOM 5795 C CA . GLY D 2 135 ? -15.333 -51.606 -0.655 1.00 61.56 142 GLY D CA 1
ATOM 5796 C C . GLY D 2 135 ? -15.600 -51.463 -2.133 1.00 59.84 142 GLY D C 1
ATOM 5797 O O . GLY D 2 135 ? -16.641 -51.907 -2.607 1.00 60.34 142 GLY D O 1
ATOM 5798 N N . VAL D 2 136 ? -14.620 -50.914 -2.880 1.00 51.79 143 VAL D N 1
ATOM 5799 C CA . VAL D 2 136 ? -14.732 -50.705 -4.332 1.00 48.30 143 VAL D CA 1
ATOM 5800 C C . VAL D 2 136 ? -14.920 -52.020 -5.086 1.00 51.80 143 VAL D C 1
ATOM 5801 O O . VAL D 2 136 ? -15.803 -52.119 -5.949 1.00 49.44 143 VAL D O 1
ATOM 5805 N N . VAL D 2 137 ? -14.095 -53.019 -4.758 1.00 49.75 144 VAL D N 1
ATOM 5806 C CA . VAL D 2 137 ? -14.172 -54.316 -5.424 1.00 49.65 144 VAL D CA 1
ATOM 5807 C C . VAL D 2 137 ? -15.510 -54.989 -5.118 1.00 51.63 144 VAL D C 1
ATOM 5808 O O . VAL D 2 137 ? -16.202 -55.431 -6.042 1.00 48.46 144 VAL D O 1
ATOM 5812 N N . THR D 2 138 ? -15.870 -55.053 -3.821 1.00 49.26 145 THR D N 1
ATOM 5813 C CA . THR D 2 138 ? -17.127 -55.653 -3.363 1.00 48.38 145 THR D CA 1
ATOM 5814 C C . THR D 2 138 ? -18.329 -55.012 -4.054 1.00 47.95 145 THR D C 1
ATOM 5815 O O . THR D 2 138 ? -19.173 -55.729 -4.590 1.00 48.34 145 THR D O 1
ATOM 5819 N N . PHE D 2 139 ? -18.368 -53.667 -4.088 1.00 41.37 146 PHE D N 1
ATOM 5820 C CA . PHE D 2 139 ? -19.450 -52.917 -4.710 1.00 39.73 146 PHE D CA 1
ATOM 5821 C C . PHE D 2 139 ? -19.553 -53.180 -6.203 1.00 46.89 146 PHE D C 1
ATOM 5822 O O . PHE D 2 139 ? -20.646 -53.439 -6.704 1.00 49.61 146 PHE D O 1
ATOM 5830 N N . THR D 2 140 ? -18.412 -53.106 -6.919 1.00 43.93 147 THR D N 1
ATOM 5831 C CA . THR D 2 140 ? -18.370 -53.349 -8.363 1.00 42.84 147 THR D CA 1
ATOM 5832 C C . THR D 2 140 ? -18.904 -54.751 -8.666 1.00 48.71 147 THR D C 1
ATOM 5833 O O . THR D 2 140 ? -19.736 -54.908 -9.559 1.00 48.05 147 THR D O 1
ATOM 5837 N N . LEU D 2 141 ? -18.452 -55.766 -7.900 1.00 47.75 148 LEU D N 1
ATOM 5838 C CA . LEU D 2 141 ? -18.924 -57.137 -8.104 1.00 48.44 148 LEU D CA 1
ATOM 5839 C C . LEU D 2 141 ? -20.405 -57.292 -7.826 1.00 52.87 148 LEU D C 1
ATOM 5840 O O . LEU D 2 141 ? -21.075 -57.997 -8.572 1.00 53.04 148 LEU D O 1
ATOM 5845 N N . GLN D 2 142 ? -20.928 -56.600 -6.801 1.00 50.45 149 GLN D N 1
ATOM 5846 C CA . GLN D 2 142 ? -22.347 -56.634 -6.427 1.00 52.10 149 GLN D CA 1
ATOM 5847 C C . GLN D 2 142 ? -23.147 -56.175 -7.646 1.00 55.19 149 GLN D C 1
ATOM 5848 O O . GLN D 2 142 ? -24.088 -56.847 -8.052 1.00 56.52 149 GLN D O 1
ATOM 5854 N N . GLN D 2 143 ? -22.735 -55.047 -8.244 1.00 49.68 150 GLN D N 1
ATOM 5855 C CA . GLN D 2 143 ? -23.392 -54.470 -9.426 1.00 48.73 150 GLN D CA 1
ATOM 5856 C C . GLN D 2 143 ? -23.331 -55.380 -10.638 1.00 50.60 150 GLN D C 1
ATOM 5857 O O . GLN D 2 143 ? -24.371 -55.702 -11.225 1.00 51.87 150 GLN D O 1
ATOM 5863 N N . LEU D 2 144 ? -22.117 -55.850 -10.979 1.00 43.82 151 LEU D N 1
ATOM 5864 C CA . LEU D 2 144 ? -21.931 -56.759 -12.117 1.00 42.99 151 LEU D CA 1
ATOM 5865 C C . LEU D 2 144 ? -22.712 -58.067 -11.985 1.00 49.12 151 LEU D C 1
ATOM 5866 O O . LEU D 2 144 ? -23.219 -58.570 -12.975 1.00 49.03 151 LEU D O 1
ATOM 5871 N N . ASN D 2 145 ? -22.826 -58.592 -10.768 1.00 47.24 152 ASN D N 1
ATOM 5872 C CA . ASN D 2 145 ? -23.543 -59.843 -10.528 1.00 49.91 152 ASN D CA 1
ATOM 5873 C C . ASN D 2 145 ? -25.039 -59.666 -10.259 1.00 56.64 152 ASN D C 1
ATOM 5874 O O . ASN D 2 145 ? -25.732 -60.646 -10.018 1.00 59.20 152 ASN D O 1
ATOM 5879 N N . ALA D 2 146 ? -25.548 -58.437 -10.325 1.00 51.42 153 ALA D N 1
ATOM 5880 C CA . ALA D 2 146 ? -26.945 -58.163 -10.006 1.00 51.58 153 ALA D CA 1
ATOM 5881 C C . ALA D 2 146 ? -27.923 -58.182 -11.171 1.00 58.26 153 ALA D C 1
ATOM 5882 O O . ALA D 2 146 ? -29.131 -58.345 -10.959 1.00 59.99 153 ALA D O 1
ATOM 5884 N N . TYR D 2 147 ? -27.416 -58.003 -12.398 1.00 55.48 154 TYR D N 1
ATOM 5885 C CA . TYR D 2 147 ? -28.249 -57.820 -13.583 1.00 56.38 154 TYR D CA 1
ATOM 5886 C C . TYR D 2 147 ? -28.064 -58.827 -14.675 1.00 60.54 154 TYR D C 1
ATOM 5887 O O . TYR D 2 147 ? -26.957 -59.311 -14.887 1.00 59.52 154 TYR D O 1
ATOM 5896 N N . ASN D 2 148 ? -29.149 -59.084 -15.426 1.00 59.25 155 ASN D N 1
ATOM 5897 C CA . ASN D 2 148 ? -29.139 -59.981 -16.575 1.00 60.71 155 ASN D CA 1
ATOM 5898 C C . ASN D 2 148 ? -28.163 -59.498 -17.638 1.00 61.69 155 ASN D C 1
ATOM 5899 O O . ASN D 2 148 ? -27.509 -60.303 -18.306 1.00 60.53 155 ASN D O 1
ATOM 5904 N N . ARG D 2 149 ? -28.083 -58.176 -17.786 1.00 56.55 156 ARG D N 1
ATOM 5905 C CA . ARG D 2 149 ? -27.246 -57.503 -18.766 1.00 55.03 156 ARG D CA 1
ATOM 5906 C C . ARG D 2 149 ? -25.772 -57.822 -18.614 1.00 56.71 156 ARG D C 1
ATOM 5907 O O . ARG D 2 149 ? -25.094 -58.146 -19.595 1.00 53.86 156 ARG D O 1
ATOM 5915 N N . THR D 2 150 ? -25.278 -57.698 -17.382 1.00 54.08 157 THR D N 1
ATOM 5916 C CA . THR D 2 150 ? -23.870 -57.888 -17.048 1.00 52.45 157 THR D CA 1
ATOM 5917 C C . THR D 2 150 ? -23.512 -59.348 -16.798 1.00 58.81 157 THR D C 1
ATOM 5918 O O . THR D 2 150 ? -22.335 -59.672 -16.646 1.00 58.66 157 THR D O 1
ATOM 5922 N N . ARG D 2 151 ? -24.516 -60.224 -16.765 1.00 57.08 158 ARG D N 1
ATOM 5923 C CA . ARG D 2 151 ? -24.304 -61.650 -16.547 1.00 59.15 158 ARG D CA 1
ATOM 5924 C C . ARG D 2 151 ? -24.617 -62.461 -17.812 1.00 64.29 158 ARG D C 1
ATOM 5925 O O . ARG D 2 151 ? -23.715 -62.811 -18.572 1.00 63.98 158 ARG D O 1
ATOM 5933 N N . TYR D 2 152 ? -25.898 -62.700 -18.062 1.00 62.48 159 TYR D N 1
ATOM 5934 C CA . TYR D 2 152 ? -26.359 -63.527 -19.180 1.00 64.83 159 TYR D CA 1
ATOM 5935 C C . TYR D 2 152 ? -26.196 -62.946 -20.582 1.00 69.28 159 TYR D C 1
ATOM 5936 O O . TYR D 2 152 ? -25.761 -63.658 -21.499 1.00 70.09 159 TYR D O 1
ATOM 5945 N N . GLU D 2 153 ? -26.513 -61.658 -20.755 1.00 64.41 160 GLU D N 1
ATOM 5946 C CA . GLU D 2 153 ? -26.348 -61.016 -22.057 1.00 63.97 160 GLU D CA 1
ATOM 5947 C C . GLU D 2 153 ? -24.865 -60.944 -22.404 1.00 68.29 160 GLU D C 1
ATOM 5948 O O . GLU D 2 153 ? -24.496 -61.183 -23.554 1.00 68.90 160 GLU D O 1
ATOM 5954 N N . LEU D 2 154 ? -24.011 -60.668 -21.385 1.00 63.94 161 LEU D N 1
ATOM 5955 C CA . LEU D 2 154 ? -22.564 -60.623 -21.564 1.00 62.51 161 LEU D CA 1
ATOM 5956 C C . LEU D 2 154 ? -22.038 -62.020 -21.949 1.00 66.86 161 LEU D C 1
ATOM 5957 O O . LEU D 2 154 ? -21.265 -62.144 -22.903 1.00 66.26 161 LEU D O 1
ATOM 5962 N N . ARG D 2 155 ? -22.515 -63.073 -21.266 1.00 64.46 162 ARG D N 1
ATOM 5963 C CA . ARG D 2 155 ? -22.096 -64.435 -21.598 1.00 66.38 162 ARG D CA 1
ATOM 5964 C C . ARG D 2 155 ? -22.484 -64.769 -23.041 1.00 74.01 162 ARG D C 1
ATOM 5965 O O . ARG D 2 155 ? -21.677 -65.341 -23.775 1.00 75.64 162 ARG D O 1
ATOM 5973 N N . GLU D 2 156 ? -23.698 -64.368 -23.452 1.00 70.91 163 GLU D N 1
ATOM 5974 C CA . GLU D 2 156 ? -24.200 -64.580 -24.808 1.00 72.40 163 GLU D CA 1
ATOM 5975 C C . GLU D 2 156 ? -23.365 -63.817 -25.841 1.00 74.33 163 GLU D C 1
ATOM 5976 O O . GLU D 2 156 ? -23.107 -64.342 -26.916 1.00 75.83 163 GLU D O 1
ATOM 5982 N N . PHE D 2 157 ? -22.874 -62.624 -25.494 1.00 67.81 164 PHE D N 1
ATOM 5983 C CA . PHE D 2 157 ? -22.014 -61.890 -26.406 1.00 65.87 164 PHE D CA 1
ATOM 5984 C C . PHE D 2 157 ? -20.742 -62.707 -26.652 1.00 69.49 164 PHE D C 1
ATOM 5985 O O . PHE D 2 157 ? -20.308 -62.845 -27.787 1.00 69.69 164 PHE D O 1
ATOM 5993 N N . LEU D 2 158 ? -20.164 -63.261 -25.592 1.00 65.96 165 LEU D N 1
ATOM 5994 C CA . LEU D 2 158 ? -18.923 -64.016 -25.697 1.00 66.07 165 LEU D CA 1
ATOM 5995 C C . LEU D 2 158 ? -19.066 -65.405 -26.306 1.00 71.06 165 LEU D C 1
ATOM 5996 O O . LEU D 2 158 ? -18.254 -65.790 -27.148 1.00 69.65 165 LEU D O 1
ATOM 6001 N N . GLU D 2 159 ? -20.056 -66.168 -25.842 1.00 70.29 166 GLU D N 1
ATOM 6002 C CA . GLU D 2 159 ? -20.272 -67.547 -26.273 1.00 74.46 166 GLU D CA 1
ATOM 6003 C C . GLU D 2 159 ? -21.025 -67.702 -27.578 1.00 83.19 166 GLU D C 1
ATOM 6004 O O . GLU D 2 159 ? -20.891 -68.731 -28.243 1.00 85.05 166 GLU D O 1
ATOM 6010 N N . ASP D 2 160 ? -21.864 -66.720 -27.912 1.00 81.85 167 ASP D N 1
ATOM 6011 C CA . ASP D 2 160 ? -22.690 -66.798 -29.103 1.00 85.59 167 ASP D CA 1
ATOM 6012 C C . ASP D 2 160 ? -22.249 -65.795 -30.164 1.00 88.23 167 ASP D C 1
ATOM 6013 O O . ASP D 2 160 ? -21.760 -66.219 -31.202 1.00 89.98 167 ASP D O 1
ATOM 6018 N N . THR D 2 161 ? -22.353 -64.481 -29.900 1.00 80.76 168 THR D N 1
ATOM 6019 C CA . THR D 2 161 ? -21.985 -63.461 -30.884 1.00 78.45 168 THR D CA 1
ATOM 6020 C C . THR D 2 161 ? -20.547 -63.574 -31.342 1.00 81.64 168 THR D C 1
ATOM 6021 O O . THR D 2 161 ? -20.299 -63.629 -32.543 1.00 83.88 168 THR D O 1
ATOM 6025 N N . CYS D 2 162 ? -19.616 -63.618 -30.391 1.00 75.49 169 CYS D N 1
ATOM 6026 C CA . CYS D 2 162 ? -18.181 -63.682 -30.639 1.00 74.20 169 CYS D CA 1
ATOM 6027 C C . CYS D 2 162 ? -17.810 -64.957 -31.377 1.00 77.13 169 CYS D C 1
ATOM 6028 O O . CYS D 2 162 ? -17.072 -64.901 -32.363 1.00 77.78 169 CYS D O 1
ATOM 6031 N N . VAL D 2 163 ? -18.334 -66.097 -30.916 1.00 72.85 170 VAL D N 1
ATOM 6032 C CA . VAL D 2 163 ? -18.046 -67.395 -31.536 1.00 75.46 170 VAL D CA 1
ATOM 6033 C C . VAL D 2 163 ? -18.551 -67.454 -32.978 1.00 78.09 170 VAL D C 1
ATOM 6034 O O . VAL D 2 163 ? -17.796 -67.847 -33.869 1.00 79.26 170 VAL D O 1
ATOM 6038 N N . GLN D 2 164 ? -19.791 -67.004 -33.215 1.00 72.64 171 GLN D N 1
ATOM 6039 C CA . GLN D 2 164 ? -20.359 -66.969 -34.562 1.00 74.45 171 GLN D CA 1
ATOM 6040 C C . GLN D 2 164 ? -19.560 -66.072 -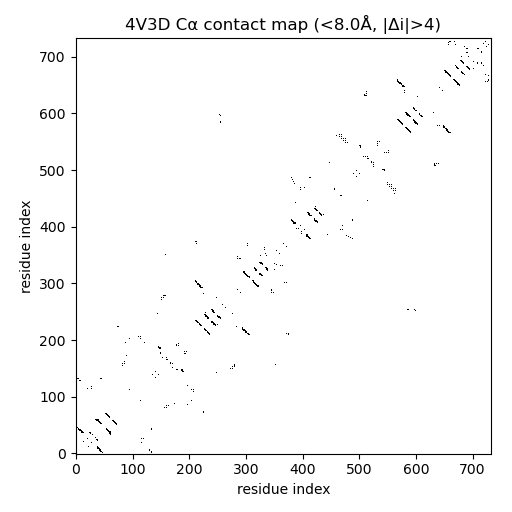35.499 1.00 78.29 171 GLN D C 1
ATOM 6041 O O . GLN D 2 164 ? -19.405 -66.399 -36.680 1.00 81.32 171 GLN D O 1
ATOM 6047 N N . TYR D 2 165 ? -19.027 -64.957 -34.967 1.00 71.60 172 TYR D N 1
ATOM 6048 C CA . TYR D 2 165 ? -18.198 -64.025 -35.735 1.00 70.57 172 TYR D CA 1
ATOM 6049 C C . TYR D 2 165 ? -16.921 -64.720 -36.184 1.00 76.99 172 TYR D C 1
ATOM 6050 O O . TYR D 2 165 ? -16.521 -64.581 -37.341 1.00 80.17 172 TYR D O 1
ATOM 6059 N N . VAL D 2 166 ? -16.296 -65.485 -35.277 1.00 72.44 173 VAL D N 1
ATOM 6060 C CA . VAL D 2 166 ? -15.091 -66.241 -35.605 1.00 73.65 173 VAL D CA 1
ATOM 6061 C C . VAL D 2 166 ? -15.396 -67.289 -36.673 1.00 81.98 173 VAL D C 1
ATOM 6062 O O . VAL D 2 166 ? -14.686 -67.357 -37.673 1.00 84.01 173 VAL D O 1
ATOM 6066 N N . GLN D 2 167 ? -16.478 -68.058 -36.496 1.00 79.52 174 GLN D N 1
ATOM 6067 C CA . GLN D 2 167 ? -16.859 -69.097 -37.460 1.00 82.68 174 GLN D CA 1
ATOM 6068 C C . GLN D 2 167 ? -17.150 -68.5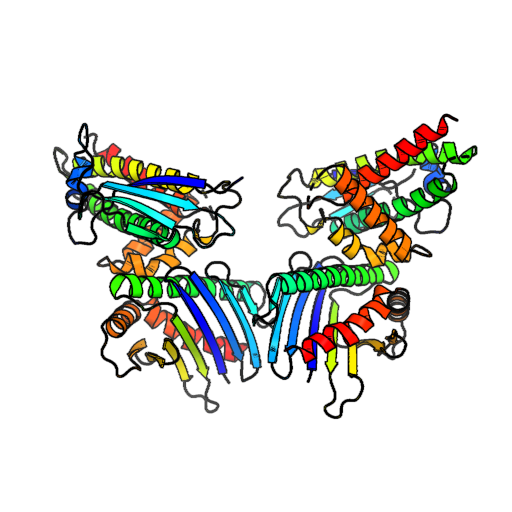52 -38.842 1.00 87.45 174 GLN D C 1
ATOM 6069 O O . GLN D 2 167 ? -16.824 -69.220 -39.825 1.00 90.42 174 GLN D O 1
ATOM 6075 N N . LYS D 2 168 ? -17.693 -67.315 -38.925 1.00 81.42 175 LYS D N 1
ATOM 6076 C CA . LYS D 2 168 ? -18.018 -66.663 -40.198 1.00 82.52 175 LYS D CA 1
ATOM 6077 C C . LYS D 2 168 ? -16.810 -66.166 -40.998 1.00 87.97 175 LYS D C 1
ATOM 6078 O O . LYS D 2 168 ? -16.780 -66.363 -42.215 1.00 90.65 175 LYS D O 1
ATOM 6084 N N . HIS D 2 169 ? -15.840 -65.475 -40.344 1.00 82.21 176 HIS D N 1
ATOM 6085 C CA . HIS D 2 169 ? -14.691 -64.881 -41.063 1.00 82.91 176 HIS D CA 1
ATOM 6086 C C . HIS D 2 169 ? -13.366 -65.666 -41.136 1.00 119.35 176 HIS D C 1
ATOM 6087 O O . HIS D 2 169 ? -13.195 -66.716 -40.510 1.00 87.64 176 HIS D O 1
#

GO terms:
  GO:0005886 plasma membrane (C, TAS)
  GO:0038023 signaling receptor activity (F, TAS)
  GO:0005576 extracellular region (C, TAS)
  GO:0005515 protein binding (F, IPI)
  GO:0050819 negative regulation of coagulation (P, IMP)
  GO:0070062 extracellular exosome (C, HDA)
  GO:0005925 focal adhesion (C, HDA)
  GO:0009986 cell surface (C, HDA)

Foldseek 3Di:
DDFDKFKFWFQFFDPDDDQSCVSSVCVLVQDVHDDAQRTWIKMWTDDDVDQQTKMWIQAHHNPDGGPTDMDHVLVVLCCLLLRLLLVLLSLCVLLVVDVVDDDPPDPDVSLSSLSSLLVVLVSSVRNVVRSCVSDPDPVPDDCSNFPFLVCSLVVCVVSNLVSDDCSNVSSVVLSVLLVVQVVVVSGGSVVSSSVSSNVSSVVSNVVSPD/DKKKKKWKWWAQDLPKIWIWIWMAQPPHTFWIWTDIQVDIDIDGPDPLDDVVRVVVVVVVVNVVSVVVSVLSSVLCVVFNDDPRKMKMWMWIWAQDPVGDAIDIWIWIAIRNHGAKIFDQPQQAIDGPDPDDDPSNVVSRCVLRVDCCSGVVVSCCHRPVRVVSNVRRD/DFKFFDQAFDLDDDQSCVSSVCVLPPDGWIKDWADDDPDQQTWMWIPDVTDIDHLLVVLCVLLLRLLLSLLSLCVVQVVPCPDVNLSSLSSLLVVLVSSVRNVVRSCVNFPDDVGPDCSNFPDLVCSLVVCVVSNLVSDDCSNVSSVVLSVLLVVQCVVPPVGGSVVSSSVSSNVSSVSSNVVVVD/DKKKKKWKWWAQDLPKIWIWIFMAQPPDTFWTWTDILVDIDIDGPDPLDDVVRVVVVVVVVNVVSVVVSVLSSVLCVVPNDDPRKMKMWMWIWAQDPVGDQIDTWIWIAIPPHGAKIFDQPQQAIDGPDPDDDPSNVVSRCVLRPDCVSGVVVSCCHRPVRVVSNVRD

Secondary structure (DSSP, 8-state):
---EEEEEEEE---SSSS-HHHHTHHHHT-TT----TTEEEEEEEE-SS-S--EEEEEEESSS-TT--EEEEHHHHHHHHHHHHHHHHHHHHHHHHHHHHT--TT--SHHHHHHHHHHHHHHHHHHHHHHHHTT-S-GGG--GGGS-BHHHHHHHTHHHHHTT-TTHHHHHHHHHHHHHHHHHH---BHHHHHHHHHHHHHHHHHHHH--/-EEEEEEEEEEEETTEEEEEEEEEETTEEEEEEEEETTS-EEEESS--S-HHHHHHHHHHHHHHHHHHHHHHHHHHHHH---SSEEEEEEEEEE--SS--PPEEEEEEEETTEEEEEEETTTTEEEE---S--HHHHHHHHHHTT-TIIIIIHHHIIIIIHHHHHHHH-/-EEEE-----SSSS-HHHHTHHHHT----EEEE---SS-S--EEEEE----EEEHHHHHHHHHHHHHHHHHHHHHHHHHT---HHHHHHHHHHHHHHHHHHHHHHHHTTT--STTS-GGGS-BHHHHHHHTHHHHHTT-TTHHHHHHHHHHHHHHHHHHH---BHHHHHHHHHHHHHHHHHHHTT-/-EEEEEEEEEEEETTEEEEEEEEEETTEEEEEEEEETTS-EEEESS--S-HHHHHHHHHHHHHHHHHHHHHHHHHHHHH---SSEEEEEEEEEE--SS-PPPEEEEEEEETTEEEEEEETTTTEEEE--SS--HHHHHHHHHHTT-TIIIIIHHHIIIIIHHHHHHH-

B-factor: mean 66.61, std 27.89, range [20.53, 191.22]

CATH classification: 3.30.500.10

Organism: Homo sapiens (NCBI:txid9606)

Nearest PDB structures (foldseek):
  4v3d-assembly1_C  TM=1.005E+00  e=1.242E-29  Plasmodium falciparum HB3
  4v3d-assembly2_A  TM=9.845E-01  e=3.707E-26  Plasmodium falciparum HB3
  4v3e-assembly1_A  TM=9.280E-01  e=2.661E-21  Plasmodium falciparum
  8c44-assembly1_A  TM=9.802E-01  e=7.943E-18  Plasmodium falciparum HB3
  8c3y-assembly1_A  TM=8.072E-01  e=1.381E-19  Plasmodium falciparum HB3